Protein 5OI0 (pdb70)

Radius of gyration: 29.94 Å; Cα contacts (8 Å, |Δi|>4): 1850; chains: 2; bounding box: 64×64×93 Å

Organism: Mycolicibacterium hassiacum (strain DSM 44199 / CIP 105218 / JCM 12690 / 3849) (NCBI:txid1122247)

InterPro domains:
  IPR004888 Glycoside hydrolase family 63 [PTHR10412] (35-440)
  IPR008928 Six-hairpin glycosidase superfamily [SSF48208] (35-445)
  IPR012341 Six-hairpin glycosidase-like superfamily [G3DSA:1.50.10.10] (10-445)
  IPR054491 Mannosylglycerate hydrolase MGH1-like, glycoside hydrolase domain [PF22422] (36-437)

Foldseek 3Di:
DVDLFDDLVRLLVLLVVLQVVQDPDQEGFQFVALGNFHFDVSLLLLLLLCLLPALLSSLSSVVVQLLFAWQQLARAGTWGDPPDDLAPPDQVLLCLQPQAPGTHDPTGGHLFHAFDLNLVSLVSNCVSQVVPDDVSNVSSLVSCVVCVVSSLSNLVCQQCLQVVVLLLFGKGLACVRHVQHPAPLCVVLLVQQDADPQPDDDGRNCVVVVPQLAEDDPSSVSSRSRQSVQCRVVSSDSVCSVVGGSFIKTQLLSSLSSLLSLQSSLVVCVVSVNDPVSSVVSNVSNVSNLVSQQVQADPQQRFGWMAGPVVRDTRDFAFPSRCSCLLSPDHDPNNNVSNVCVCQDCQAQNVPQFPFSAGWGGGPVGPQARQNYRSRTWGALLVLLSSLVSCVVVVVPVVSVRSLVRLCVLCRSSQLARTARGRPSHGHDHTSRSSSSSSSSSSPD/DVDLFFDLVVLLVLLVVLQVVQDPDQEGFQFVQLGNFHFDVSLLLSLLLCLLPALLSSLSSVVVQLLFAWQQLARAGTWGDPPDDLAPPDQVLLVLVPQAPRTHDPIGGHLFHAFDLNLVSLVSNCVSQVVVDDVSNVSSLVSCVVCVVSSLSNLVCQQCLQVVVLLLFGKGLACVRHVQHPAPQCVVLLVQQDADPQPDDDGSNCVVVVPQLAEDDPVSVRSRSRQSVQCSVVSSDSVCSVVGRSFIKTQLLSSLSSLLSLQSSLVVCVVSVNDPVSSVVSPVSNVSNLVSQQVQADLQQQFGWMAGPVVRDTRDFAFPSRCSNLLSPDHDPNNVVSNVCVCQDCQAQNVPQFPFSAGWGGGPVGPQARQNYRSRTWGALLVLLSSLVSNVVVVVPVVSVRSLVRLCVLCRSSQLARTARGRPSHGHDGTSRSSSSSSSSSSPD

Secondary structure (DSSP, 8-state):
----PPPHHHHHHHHHHHHHHTB-SSSB-SSSSSS-SEEHHHHHHHHHHHTTT-HHHHHHHHHHHHTT--TTSPPPSEEPPTT--S-SS-HHHH-HHHH-TTSPSS--B-SS-----HHHHHHHHHHHHHHH-HHHHHHHHHHHHHHHHHHHHHHHHHHHHS-TT--SSEEESSGGGGT-TT-GGGHHHHHT----SPPP---SHHHHS--GGGS--HHHHHHHHHHHHHHHHTTT-TTTHHHH-S--EEEHHHHHHHHHHHHHHHHHHHHTT--HHHHHHHHHHHHHHHHHHHHT--TTT----EEETTTTEEE---BGGGGHHHHH--S-HHHHHHHHHHHHSTTTTT-TT-SSS--BSB-TTSTT--TTSTTSS-B-HHHHHHHHHHHHHHT-HHHHHHHHHHHHHHHTTS---SEE-TTT--EES-SS-HHHHHHHHHHH-/----PPPHHHHHHHHHHHHHHTB-SSSB-SSSSSS-SEEHHHHHHHHHHHTTT-HHHHHHHHHHHHHT--TTS---SEEPPTT--S-SS-HHHH-HHHH-TTS-SSS-B-SS----THHHHHHHHHHHHHHH-HHHHHHHHHHHHHHHHHHHHHHHHHHHHS-TT--SSEEESSGGGGS-TT-GGGHHHHTT----SPPP---SHHHHS--GGGS--HHHHHHHHHHHHHHHHTTT-TTTHHHH-S--EEEHHHHHHHHHHHHHHHHHHHHTT--HHHHHHHHHHHHHHHHHHHHTB-TTT--B-EEETTTTEEE---BGGGGHHHHH----HHHHHHHHHHHHSTTTTT-TT-SSS--BSB-TTSTT--TTSTTSS-B-HHHHHHHHHHHHHTT-HHHHHHHHHHHHHHHTTS---SEE-TTT--EES-SS-HHHHHHHHHHH-

GO terms:
  GO:0102547 glucosylglycerate hydrolase activity (F, EXP)

Solvent-accessible surface area: 33219 Å² total

Structure (mmCIF, N/CA/C/O backbone):
data_5OI0
#
_entry.id   5OI0
#
_cell.length_a   85.981
_cell.length_b   158.802
_cell.length_c   87.827
_cell.angle_alpha   90.00
_cell.angle_beta   90.00
_cell.angle_gamma   90.00
#
_symmetry.space_group_name_H-M   'P 21 21 2'
#
loop_
_entity.id
_entity.type
_entity.pdbx_description
1 polymer 'Uncharacterized protein'
2 non-polymer GLYCEROL
3 non-polymer SERINE
4 water water
#
loop_
_atom_site.group_PDB
_atom_site.id
_atom_site.type_symbol
_atom_site.label_atom_id
_atom_site.label_alt_id
_atom_site.label_comp_id
_atom_site.label_asym_id
_atom_site.label_entity_id
_atom_site.label_seq_id
_atom_site.pdbx_PDB_ins_code
_atom_site.Cartn_x
_atom_site.Cartn_y
_atom_site.Cartn_z
_atom_site.occupancy
_atom_site.B_iso_or_equiv
_atom_site.auth_seq_id
_atom_site.auth_comp_id
_atom_site.auth_asym_id
_atom_site.auth_atom_id
_atom_site.pdbx_PDB_model_num
ATOM 1 N N . PRO A 1 4 ? 23.442 -4.607 51.915 1.00 87.56 2 PRO A N 1
ATOM 2 C CA . PRO A 1 4 ? 22.274 -3.729 51.910 1.00 91.23 2 PRO A CA 1
ATOM 3 C C . PRO A 1 4 ? 22.091 -2.904 53.189 1.00 91.50 2 PRO A C 1
ATOM 4 O O . PRO A 1 4 ? 21.655 -1.754 53.087 1.00 95.21 2 PRO A O 1
ATOM 8 N N . HIS A 1 5 ? 22.409 -3.470 54.362 1.00 84.42 3 HIS A N 1
ATOM 9 C CA . HIS A 1 5 ? 22.234 -2.724 55.610 1.00 73.64 3 HIS A CA 1
ATOM 10 C C . HIS A 1 5 ? 23.140 -1.496 55.652 1.00 73.38 3 HIS A C 1
ATOM 11 O O . HIS A 1 5 ? 22.745 -0.440 56.161 1.00 71.60 3 HIS A O 1
ATOM 18 N N . ASP A 1 6 ? 24.359 -1.615 55.135 1.00 69.81 4 ASP A N 1
ATOM 19 C CA . ASP A 1 6 ? 25.175 -0.435 54.882 1.00 73.59 4 ASP A CA 1
ATOM 20 C C . ASP A 1 6 ? 25.917 -0.626 53.565 1.00 66.53 4 ASP A C 1
ATOM 21 O O . ASP A 1 6 ? 26.808 -1.481 53.468 1.00 63.69 4 ASP A O 1
ATOM 26 N N . PRO A 1 7 ? 25.578 0.144 52.530 1.00 62.96 5 PRO A N 1
ATOM 27 C CA . PRO A 1 7 ? 26.231 -0.014 51.229 1.00 61.24 5 PRO A CA 1
ATOM 28 C C . PRO A 1 7 ? 27.625 0.591 51.144 1.00 52.98 5 PRO A C 1
ATOM 29 O O . PRO A 1 7 ? 28.164 0.694 50.038 1.00 52.96 5 PRO A O 1
ATOM 33 N N . SER A 1 8 ? 28.236 0.989 52.259 1.00 41.17 6 SER A N 1
ATOM 34 C CA . SER A 1 8 ? 29.529 1.653 52.186 1.00 37.72 6 SER A CA 1
ATOM 35 C C . SER A 1 8 ? 30.669 0.639 52.049 1.00 30.67 6 SER A C 1
ATOM 36 O O . SER A 1 8 ? 30.557 -0.518 52.446 1.00 39.78 6 SER A O 1
ATOM 39 N N . PHE A 1 9 ? 31.761 1.088 51.475 1.00 25.54 7 PHE A N 1
ATOM 40 C CA . PHE A 1 9 ? 32.948 0.268 51.291 1.00 27.20 7 PHE A CA 1
ATOM 41 C C . PHE A 1 9 ? 33.946 0.533 52.412 1.00 28.61 7 PHE A C 1
ATOM 42 O O . PHE A 1 9 ? 33.996 1.637 52.959 1.00 30.15 7 PHE A O 1
ATOM 50 N N . THR A 1 10 ? 34.750 -0.488 52.734 1.00 27.30 8 THR A N 1
ATOM 51 C CA . THR A 1 10 ? 35.875 -0.322 53.660 1.00 27.81 8 THR A CA 1
ATOM 52 C C . THR A 1 10 ? 36.963 0.540 53.019 1.00 25.02 8 THR A C 1
ATOM 53 O O . THR A 1 10 ? 36.973 0.748 51.805 1.00 23.26 8 THR A O 1
ATOM 57 N N . PRO A 1 11 ? 37.913 1.053 53.811 1.00 24.39 9 PRO A N 1
ATOM 58 C CA . PRO A 1 11 ? 38.974 1.875 53.204 1.00 22.57 9 PRO A CA 1
ATOM 59 C C . PRO A 1 11 ? 39.761 1.144 52.128 1.00 18.77 9 PRO A C 1
ATOM 60 O O . PRO A 1 11 ? 40.120 1.761 51.112 1.00 21.97 9 PRO A O 1
ATOM 64 N N . THR A 1 12 ? 40.060 -0.153 52.337 1.00 21.89 10 THR A N 1
ATOM 65 C CA . THR A 1 12 ? 40.835 -0.863 51.317 1.00 19.99 10 THR A CA 1
ATOM 66 C C . THR A 1 12 ? 39.999 -1.111 50.071 1.00 23.78 10 THR A C 1
ATOM 67 O O . THR A 1 12 ? 40.502 -0.969 48.951 1.00 21.47 10 THR A O 1
ATOM 71 N N . GLN A 1 13 ? 38.721 -1.448 50.250 1.00 22.92 11 GLN A N 1
ATOM 72 C CA . GLN A 1 13 ? 37.819 -1.600 49.103 1.00 21.83 11 GLN A CA 1
ATOM 73 C C . GLN A 1 13 ? 37.706 -0.299 48.339 1.00 21.26 11 GLN A C 1
ATOM 74 O O . GLN A 1 13 ? 37.741 -0.287 47.105 1.00 21.05 11 GLN A O 1
ATOM 80 N N . LEU A 1 14 ? 37.582 0.816 49.063 1.00 19.11 12 LEU A N 1
ATOM 81 C CA . LEU A 1 14 ? 37.415 2.098 48.390 1.00 17.14 12 LEU A CA 1
ATOM 82 C C . LEU A 1 14 ? 38.684 2.521 47.651 1.00 18.19 12 LEU A C 1
ATOM 83 O O . LEU A 1 14 ? 38.619 3.046 46.530 1.00 18.46 12 LEU A O 1
ATOM 88 N N . ALA A 1 15 ? 39.854 2.344 48.276 1.00 18.40 13 ALA A N 1
ATOM 89 C CA . ALA A 1 15 ? 41.114 2.644 47.598 1.00 18.15 13 ALA A CA 1
ATOM 90 C C . ALA A 1 15 ? 41.258 1.809 46.336 1.00 17.65 13 ALA A C 1
ATOM 91 O O . ALA A 1 15 ? 41.672 2.304 45.278 1.00 18.39 13 ALA A O 1
ATOM 93 N N . ALA A 1 16 ? 40.967 0.517 46.453 1.00 17.34 14 ALA A N 1
ATOM 94 C CA . ALA A 1 16 ? 41.026 -0.367 45.295 1.00 17.26 14 ALA A CA 1
ATOM 95 C C . ALA A 1 16 ? 40.082 0.103 44.194 1.00 21.75 14 ALA A C 1
ATOM 96 O O . ALA A 1 16 ? 40.459 0.162 43.016 1.00 20.20 14 ALA A O 1
ATOM 98 N N A ARG A 1 17 ? 38.842 0.436 44.550 0.61 17.92 15 ARG A N 1
ATOM 99 N N B ARG A 1 17 ? 38.845 0.449 44.555 0.39 18.74 15 ARG A N 1
ATOM 100 C CA A ARG A 1 17 ? 37.904 0.867 43.514 0.61 20.70 15 ARG A CA 1
ATOM 101 C CA B ARG A 1 17 ? 37.891 0.859 43.527 0.39 20.46 15 ARG A CA 1
ATOM 102 C C A ARG A 1 17 ? 38.322 2.194 42.901 0.61 20.96 15 ARG A C 1
ATOM 103 C C B ARG A 1 17 ? 38.247 2.215 42.930 0.39 20.94 15 ARG A C 1
ATOM 104 O O A ARG A 1 17 ? 38.118 2.416 41.701 0.61 19.16 15 ARG A O 1
ATOM 105 O O B ARG A 1 17 ? 37.933 2.467 41.760 0.39 18.74 15 ARG A O 1
ATOM 120 N N . ALA A 1 18 ? 38.898 3.098 43.701 1.00 17.54 16 ALA A N 1
ATOM 121 C CA . ALA A 1 18 ? 39.333 4.380 43.152 1.00 18.45 16 ALA A CA 1
ATOM 122 C C . ALA A 1 18 ? 40.444 4.183 42.138 1.00 20.20 16 ALA A C 1
ATOM 123 O O . ALA A 1 18 ? 40.449 4.821 41.078 1.00 19.30 16 ALA A O 1
ATOM 125 N N . ALA A 1 19 ? 41.411 3.311 42.449 1.00 19.36 17 ALA A N 1
ATOM 126 C CA . ALA A 1 19 ? 42.497 3.053 41.519 1.00 17.44 17 ALA A CA 1
ATOM 127 C C . ALA A 1 19 ? 41.983 2.354 40.275 1.00 18.35 17 ALA A C 1
ATOM 128 O O . ALA A 1 19 ? 42.488 2.598 39.166 1.00 20.67 17 ALA A O 1
ATOM 130 N N . TYR A 1 20 ? 41.044 1.414 40.454 1.00 18.27 18 TYR A N 1
ATOM 131 C CA . TYR A 1 20 ? 40.442 0.708 39.318 1.00 17.30 18 TYR A CA 1
ATOM 132 C C . TYR A 1 20 ? 39.797 1.704 38.344 1.00 20.57 18 TYR A C 1
ATOM 133 O O . TYR A 1 20 ? 39.918 1.570 37.108 1.00 20.89 18 TYR A O 1
ATOM 142 N N A LEU A 1 21 ? 39.079 2.688 38.895 0.67 19.14 19 LEU A N 1
ATOM 143 N N B LEU A 1 21 ? 39.106 2.707 38.896 0.33 19.78 19 LEU A N 1
ATOM 144 C CA A LEU A 1 21 ? 38.478 3.763 38.103 0.67 20.82 19 LEU A CA 1
ATOM 145 C CA B LEU A 1 21 ? 38.476 3.751 38.091 0.33 21.02 19 LEU A CA 1
ATOM 146 C C A LEU A 1 21 ? 39.532 4.548 37.341 0.67 21.30 19 LEU A C 1
ATOM 147 C C B LEU A 1 21 ? 39.516 4.575 37.345 0.33 20.97 19 LEU A C 1
ATOM 148 O O A LEU A 1 21 ? 39.386 4.793 36.134 0.67 21.28 19 LEU A O 1
ATOM 149 O O B LEU A 1 21 ? 39.365 4.841 36.145 0.33 20.67 19 LEU A O 1
ATOM 158 N N . LEU A 1 22 ? 40.561 5.024 38.049 1.00 18.53 20 LEU A N 1
ATOM 159 C CA . LEU A 1 22 ? 41.546 5.895 37.401 1.00 22.05 20 LEU A CA 1
ATOM 160 C C . LEU A 1 22 ? 42.218 5.173 36.248 1.00 23.71 20 LEU A C 1
ATOM 161 O O . LEU A 1 22 ? 42.374 5.743 35.156 1.00 21.33 20 LEU A O 1
ATOM 166 N N . ARG A 1 23 ? 42.573 3.894 36.442 1.00 21.71 21 ARG A N 1
ATOM 167 C CA . ARG A 1 23 ? 43.141 3.140 35.322 1.00 19.86 21 ARG A CA 1
ATOM 168 C C . ARG A 1 23 ? 42.110 2.937 34.214 1.00 23.71 21 ARG A C 1
ATOM 169 O O . ARG A 1 23 ? 42.464 2.895 33.022 1.00 23.13 21 ARG A O 1
ATOM 177 N N . GLY A 1 24 ? 40.827 2.796 34.565 1.00 21.91 22 GLY A N 1
ATOM 178 C CA . GLY A 1 24 ? 39.822 2.602 33.531 1.00 20.64 22 GLY A CA 1
ATOM 179 C C . GLY A 1 24 ? 39.604 3.848 32.687 1.00 23.07 22 GLY A C 1
ATOM 180 O O . GLY A 1 24 ? 39.147 3.748 31.547 1.00 25.07 22 GLY A O 1
ATOM 181 N N . ASN A 1 25 ? 39.886 5.033 33.248 1.00 21.68 23 ASN A N 1
ATOM 182 C CA . ASN A 1 25 ? 39.737 6.279 32.488 1.00 18.13 23 ASN A CA 1
ATOM 183 C C . ASN A 1 25 ? 41.000 6.662 31.728 1.00 23.75 23 ASN A C 1
ATOM 184 O O . ASN A 1 25 ? 41.009 7.700 31.049 1.00 21.97 23 ASN A O 1
ATOM 189 N N . ASP A 1 26 ? 42.032 5.814 31.778 1.00 22.20 24 ASP A N 1
ATOM 190 C CA . ASP A 1 26 ? 43.314 6.059 31.126 1.00 22.83 24 ASP A CA 1
ATOM 191 C C . ASP A 1 26 ? 43.218 5.641 29.665 1.00 22.99 24 ASP A C 1
ATOM 192 O O . ASP A 1 26 ? 42.993 4.460 29.360 1.00 25.77 24 ASP A O 1
ATOM 197 N N . LEU A 1 27 ? 43.390 6.609 28.750 1.00 22.43 25 LEU A N 1
ATOM 198 C CA . LEU A 1 27 ? 43.421 6.312 27.321 1.00 25.41 25 LEU A CA 1
ATOM 199 C C . LEU A 1 27 ? 44.782 5.846 26.839 1.00 28.32 25 LEU A C 1
ATOM 200 O O . LEU A 1 27 ? 44.899 5.386 25.690 1.00 29.18 25 LEU A O 1
ATOM 205 N N . GLY A 1 28 ? 45.816 5.967 27.665 1.00 26.24 26 GLY A N 1
ATOM 206 C CA . GLY A 1 28 ? 47.151 5.574 27.239 1.00 28.26 26 GLY A CA 1
ATOM 207 C C . GLY A 1 28 ? 48.147 6.545 27.847 1.00 29.90 26 GLY A C 1
ATOM 208 O O . GLY A 1 28 ? 48.968 6.178 28.692 1.00 27.62 26 GLY A O 1
ATOM 209 N N . THR A 1 29 ? 48.083 7.800 27.412 1.00 25.55 27 THR A N 1
ATOM 210 C CA . THR A 1 29 ? 48.936 8.854 27.962 1.00 26.15 27 THR A CA 1
ATOM 211 C C . THR A 1 29 ? 48.154 10.015 28.547 1.00 25.70 27 THR A C 1
ATOM 212 O O . THR A 1 29 ? 48.769 10.970 29.041 1.00 25.40 27 THR A O 1
ATOM 216 N N . MET A 1 30 ? 46.822 9.973 28.514 1.00 23.23 28 MET A N 1
ATOM 217 C CA . MET A 1 30 ? 46.002 10.965 29.186 1.00 20.72 28 MET A CA 1
ATOM 218 C C . MET A 1 30 ? 44.812 10.250 29.797 1.00 20.22 28 MET A C 1
ATOM 219 O O . MET A 1 30 ? 44.370 9.208 29.299 1.00 25.41 28 MET A O 1
ATOM 224 N N . THR A 1 31 ? 44.327 10.792 30.905 1.00 19.75 29 THR A N 1
ATOM 225 C CA . THR A 1 31 ? 43.186 10.239 31.622 1.00 18.57 29 THR A CA 1
ATOM 226 C C . THR A 1 31 ? 41.997 11.157 31.388 1.00 21.35 29 THR A C 1
ATOM 227 O O . THR A 1 31 ? 42.125 12.380 31.568 1.00 23.21 29 THR A O 1
ATOM 231 N N . THR A 1 32 ? 40.858 10.585 30.979 1.00 21.76 30 THR A N 1
ATOM 232 C CA . THR A 1 32 ? 39.686 11.430 30.792 1.00 20.09 30 THR A CA 1
ATOM 233 C C . THR A 1 32 ? 39.188 11.902 32.151 1.00 20.60 30 THR A C 1
ATOM 234 O O . THR A 1 32 ? 39.382 11.231 33.173 1.00 22.10 30 THR A O 1
ATOM 238 N N . ALA A 1 33 ? 38.550 13.083 32.157 1.00 20.15 31 ALA A N 1
ATOM 239 C CA . ALA A 1 33 ? 38.026 13.608 33.422 1.00 17.94 31 ALA A CA 1
ATOM 240 C C . ALA A 1 33 ? 36.850 12.777 33.934 1.00 20.50 31 ALA A C 1
ATOM 241 O O . ALA A 1 33 ? 36.618 12.716 35.159 1.00 21.60 31 ALA A O 1
ATOM 243 N N . ALA A 1 34 ? 36.097 12.150 33.026 1.00 19.88 32 ALA A N 1
ATOM 244 C CA . ALA A 1 34 ? 35.043 11.199 33.373 1.00 20.06 32 ALA A CA 1
ATOM 245 C C . ALA A 1 34 ? 34.898 10.247 32.188 1.00 25.78 32 ALA A C 1
ATOM 246 O O . ALA A 1 34 ? 35.471 10.492 31.120 1.00 30.38 32 ALA A O 1
ATOM 248 N N . PRO A 1 35 ? 34.128 9.163 32.329 1.00 26.63 33 PRO A N 1
ATOM 249 C CA . PRO A 1 35 ? 34.071 8.210 31.192 1.00 25.48 33 PRO A CA 1
ATOM 250 C C . PRO A 1 35 ? 33.380 8.757 29.958 1.00 30.75 33 PRO A C 1
ATOM 251 O O . PRO A 1 35 ? 33.818 8.486 28.830 1.00 32.57 33 PRO A O 1
ATOM 255 N N . LEU A 1 36 ? 32.287 9.466 30.124 1.00 26.36 34 LEU A N 1
ATOM 256 C CA . LEU A 1 36 ? 31.497 9.882 28.972 1.00 27.40 34 LEU A CA 1
ATOM 257 C C . LEU A 1 36 ? 31.243 11.382 28.940 1.00 30.53 34 LEU A C 1
ATOM 258 O O . LEU A 1 36 ? 31.301 11.998 27.863 1.00 28.00 34 LEU A O 1
ATOM 263 N N . LEU A 1 37 ? 30.946 11.988 30.095 1.00 26.76 35 LEU A N 1
ATOM 264 C CA . LEU A 1 37 ? 30.577 13.406 30.113 1.00 25.95 35 LEU A CA 1
ATOM 265 C C . LEU A 1 37 ? 31.751 14.284 29.715 1.00 23.10 35 LEU A C 1
ATOM 266 O O . LEU A 1 37 ? 31.568 15.285 29.005 1.00 26.14 35 LEU A O 1
ATOM 271 N N . TYR A 1 38 ? 32.961 13.909 30.123 1.00 23.78 36 TYR A N 1
ATOM 272 C CA . TYR A 1 38 ? 34.170 14.701 29.907 1.00 26.05 36 TYR A CA 1
ATOM 273 C C . TYR A 1 38 ? 35.226 13.769 29.342 1.00 19.37 36 TYR A C 1
ATOM 274 O O . TYR A 1 38 ? 36.201 13.429 30.018 1.00 23.09 36 TYR A O 1
ATOM 283 N N . PRO A 1 39 ? 35.065 13.340 28.081 1.00 23.02 37 PRO A N 1
ATOM 284 C CA . PRO A 1 39 ? 35.892 12.240 27.569 1.00 26.97 37 PRO A CA 1
ATOM 285 C C . PRO A 1 39 ? 37.220 12.697 26.968 1.00 25.66 37 PRO A C 1
ATOM 286 O O . PRO A 1 39 ? 37.690 12.135 25.958 1.00 27.03 37 PRO A O 1
ATOM 290 N N . HIS A 1 40 ? 37.807 13.716 27.566 1.00 24.07 38 HIS A N 1
ATOM 291 C CA . HIS A 1 40 ? 39.072 14.313 27.145 1.00 23.44 38 HIS A CA 1
ATOM 292 C C . HIS A 1 40 ? 39.871 14.648 28.396 1.00 25.56 38 HIS A C 1
ATOM 293 O O . HIS A 1 40 ? 39.407 14.451 29.532 1.00 21.70 38 HIS A O 1
ATOM 300 N N . MET A 1 41 ? 41.063 15.215 28.196 1.00 22.69 39 MET A N 1
ATOM 301 C CA . MET A 1 41 ? 41.878 15.708 29.311 1.00 21.47 39 MET A CA 1
ATOM 302 C C . MET A 1 41 ? 41.497 17.146 29.621 1.00 19.87 39 MET A C 1
ATOM 303 O O . MET A 1 41 ? 41.571 18.007 28.741 1.00 23.16 39 MET A O 1
ATOM 308 N N . TRP A 1 42 ? 41.109 17.419 30.869 1.00 18.35 40 TRP A N 1
ATOM 309 C CA . TRP A 1 42 ? 40.947 18.798 31.339 1.00 18.20 40 TRP A CA 1
ATOM 310 C C . TRP A 1 42 ? 42.159 19.181 32.184 1.00 19.38 40 TRP A C 1
ATOM 311 O O . TRP A 1 42 ? 42.744 18.334 32.840 1.00 20.55 40 TRP A O 1
ATOM 322 N N . SER A 1 43 ? 42.512 20.468 32.191 1.00 17.88 41 SER A N 1
ATOM 323 C CA . SER A 1 43 ? 43.774 20.887 32.807 1.00 16.77 41 SER A CA 1
ATOM 324 C C . SER A 1 43 ? 43.782 20.737 34.336 1.00 19.11 41 SER A C 1
ATOM 325 O O . SER A 1 43 ? 44.703 20.125 34.900 1.00 22.02 41 SER A O 1
ATOM 328 N N A TRP A 1 44 ? 42.797 21.287 35.039 0.56 18.49 42 TRP A N 1
ATOM 329 N N B TRP A 1 44 ? 42.805 21.348 35.018 0.44 18.34 42 TRP A N 1
ATOM 330 C CA A TRP A 1 44 ? 42.982 21.113 36.477 0.56 18.49 42 TRP A CA 1
ATOM 331 C CA B TRP A 1 44 ? 42.697 21.195 36.473 0.44 20.00 42 TRP A CA 1
ATOM 332 C C A TRP A 1 44 ? 42.538 19.730 36.927 0.56 19.85 42 TRP A C 1
ATOM 333 C C B TRP A 1 44 ? 42.601 19.728 36.833 0.44 20.12 42 TRP A C 1
ATOM 334 O O A TRP A 1 44 ? 43.086 19.237 37.913 0.56 28.08 42 TRP A O 1
ATOM 335 O O B TRP A 1 44 ? 43.342 19.227 37.690 0.44 13.36 42 TRP A O 1
ATOM 356 N N . ASP A 1 45 ? 41.712 19.013 36.147 1.00 19.23 43 ASP A N 1
ATOM 357 C CA . ASP A 1 45 ? 41.510 17.593 36.448 1.00 21.29 43 ASP A CA 1
ATOM 358 C C . ASP A 1 45 ? 42.799 16.804 36.251 1.00 22.65 43 ASP A C 1
ATOM 359 O O . ASP A 1 45 ? 43.091 15.878 37.015 1.00 20.55 43 ASP A O 1
ATOM 364 N N . ALA A 1 46 ? 43.569 17.126 35.212 1.00 21.01 44 ALA A N 1
ATOM 365 C CA . ALA A 1 46 ? 44.790 16.367 34.973 1.00 22.18 44 ALA A CA 1
ATOM 366 C C . ALA A 1 46 ? 45.760 16.516 36.136 1.00 19.28 44 ALA A C 1
ATOM 367 O O . ALA A 1 46 ? 46.481 15.566 36.460 1.00 20.94 44 ALA A O 1
ATOM 369 N N . ALA A 1 47 ? 45.815 17.706 36.763 1.00 17.28 45 ALA A N 1
ATOM 370 C CA . ALA A 1 47 ? 46.658 17.870 37.945 1.00 18.84 45 ALA A CA 1
ATOM 371 C C . ALA A 1 47 ? 46.181 16.959 39.066 1.00 22.04 45 ALA A C 1
ATOM 372 O O . ALA A 1 47 ? 46.987 16.299 39.739 1.00 19.32 45 ALA A O 1
ATOM 374 N N A PHE A 1 48 ? 44.863 16.915 39.283 0.56 19.24 46 PHE A N 1
ATOM 375 N N B PHE A 1 48 ? 44.867 16.877 39.256 0.44 20.59 46 PHE A N 1
ATOM 376 C CA A PHE A 1 48 ? 44.358 16.045 40.348 0.56 22.44 46 PHE A CA 1
ATOM 377 C CA B PHE A 1 48 ? 44.357 16.004 40.311 0.44 21.56 46 PHE A CA 1
ATOM 378 C C A PHE A 1 48 ? 44.525 14.571 39.980 0.56 20.93 46 PHE A C 1
ATOM 379 C C B PHE A 1 48 ? 44.562 14.549 39.963 0.44 21.42 46 PHE A C 1
ATOM 380 O O A PHE A 1 48 ? 44.846 13.757 40.867 0.56 20.95 46 PHE A O 1
ATOM 381 O O B PHE A 1 48 ? 44.903 13.734 40.838 0.44 19.49 46 PHE A O 1
ATOM 396 N N . VAL A 1 49 ? 44.394 14.203 38.688 1.00 17.53 47 VAL A N 1
ATOM 397 C CA . VAL A 1 49 ? 44.686 12.831 38.267 1.00 19.83 47 VAL A CA 1
ATOM 398 C C . VAL A 1 49 ? 46.133 12.483 38.594 1.00 22.12 47 VAL A C 1
ATOM 399 O O . VAL A 1 49 ? 46.417 11.385 39.073 1.00 18.09 47 VAL A O 1
ATOM 403 N N . ALA A 1 50 ? 47.072 13.403 38.342 1.00 19.13 48 ALA A N 1
ATOM 404 C CA . ALA A 1 50 ? 48.474 13.108 38.675 1.00 17.48 48 ALA A CA 1
ATOM 405 C C . ALA A 1 50 ? 48.644 12.878 40.172 1.00 19.56 48 ALA A C 1
ATOM 406 O O . ALA A 1 50 ? 49.418 12.011 40.589 1.00 19.12 48 ALA A O 1
ATOM 408 N N . ILE A 1 51 ? 47.943 13.663 40.996 1.00 16.85 49 ILE A N 1
ATOM 409 C CA . ILE A 1 51 ? 47.978 13.429 42.440 1.00 14.41 49 ILE A CA 1
ATOM 410 C C . ILE A 1 51 ? 47.456 12.040 42.779 1.00 17.78 49 ILE A C 1
ATOM 411 O O . ILE A 1 51 ? 48.022 11.340 43.643 1.00 18.84 49 ILE A O 1
ATOM 416 N N . GLY A 1 52 ? 46.343 11.632 42.142 1.00 17.79 50 GLY A N 1
ATOM 417 C CA . GLY A 1 52 ? 45.780 10.312 42.405 1.00 17.86 50 GLY A CA 1
ATOM 418 C C . GLY A 1 52 ? 46.642 9.174 41.888 1.00 20.32 50 GLY A C 1
ATOM 419 O O . GLY A 1 52 ? 46.646 8.076 42.463 1.00 19.02 50 GLY A O 1
ATOM 420 N N . LEU A 1 53 ? 47.391 9.411 40.809 1.00 16.44 51 LEU A N 1
ATOM 421 C CA . LEU A 1 53 ? 48.274 8.369 40.296 1.00 16.78 51 LEU A CA 1
ATOM 422 C C . LEU A 1 53 ? 49.571 8.246 41.086 1.00 21.85 51 LEU A C 1
ATOM 423 O O . LEU A 1 53 ? 50.204 7.190 41.040 1.00 21.40 51 LEU A O 1
ATOM 428 N N . ALA A 1 54 ? 49.999 9.312 41.768 1.00 18.88 52 ALA A N 1
ATOM 429 C CA . ALA A 1 54 ? 51.295 9.295 42.442 1.00 16.84 52 ALA A CA 1
ATOM 430 C C . ALA A 1 54 ? 51.456 8.129 43.433 1.00 17.52 52 ALA A C 1
ATOM 431 O O . ALA A 1 54 ? 52.542 7.532 43.453 1.00 20.53 52 ALA A O 1
ATOM 433 N N . PRO A 1 55 ? 50.450 7.735 44.226 1.00 20.69 53 PRO A N 1
ATOM 434 C CA . PRO A 1 55 ? 50.624 6.548 45.079 1.00 20.52 53 PRO A CA 1
ATOM 435 C C . PRO A 1 55 ? 50.661 5.253 44.303 1.00 22.50 53 PRO A C 1
ATOM 436 O O . PRO A 1 55 ? 51.025 4.218 44.881 1.00 24.14 53 PRO A O 1
ATOM 440 N N . LEU A 1 56 ? 50.271 5.270 43.030 1.00 18.95 54 LEU A N 1
ATOM 441 C CA . LEU A 1 56 ? 50.158 4.042 42.225 1.00 20.20 54 LEU A CA 1
ATOM 442 C C . LEU A 1 56 ? 51.348 3.857 41.298 1.00 22.83 54 LEU A C 1
ATOM 443 O O . LEU A 1 56 ? 51.823 2.734 41.111 1.00 22.27 54 LEU A O 1
ATOM 448 N N . SER A 1 57 ? 51.810 4.946 40.682 1.00 21.09 55 SER A N 1
ATOM 449 C CA . SER A 1 57 ? 52.910 4.887 39.724 1.00 22.73 55 SER A CA 1
ATOM 450 C C . SER A 1 57 ? 53.429 6.304 39.529 1.00 21.21 55 SER A C 1
ATOM 451 O O . SER A 1 57 ? 52.769 7.084 38.842 1.00 22.13 55 SER A O 1
ATOM 454 N N . VAL A 1 58 ? 54.613 6.609 40.077 1.00 21.52 56 VAL A N 1
ATOM 455 C CA . VAL A 1 58 ? 55.214 7.933 39.864 1.00 19.58 56 VAL A CA 1
ATOM 456 C C . VAL A 1 58 ? 55.489 8.140 38.381 1.00 20.89 56 VAL A C 1
ATOM 457 O O . VAL A 1 58 ? 55.237 9.223 37.831 1.00 22.58 56 VAL A O 1
ATOM 461 N N . GLU A 1 59 ? 55.888 7.066 37.689 1.00 22.84 57 GLU A N 1
ATOM 462 C CA . GLU A 1 59 ? 56.116 7.168 36.247 1.00 25.68 57 GLU A CA 1
ATOM 463 C C . GLU A 1 59 ? 54.860 7.620 35.520 1.00 21.95 57 GLU A C 1
ATOM 464 O O . GLU A 1 59 ? 54.921 8.527 34.672 1.00 22.80 57 GLU A O 1
ATOM 470 N N . ARG A 1 60 ? 53.719 6.981 35.799 1.00 20.51 58 ARG A N 1
ATOM 471 C CA . ARG A 1 60 ? 52.501 7.322 35.059 1.00 21.45 58 ARG A CA 1
ATOM 472 C C . ARG A 1 60 ? 51.948 8.676 35.480 1.00 21.80 58 ARG A C 1
ATOM 473 O O . ARG A 1 60 ? 51.370 9.392 34.657 1.00 21.00 58 ARG A O 1
ATOM 481 N N . ALA A 1 61 ? 52.150 9.068 36.743 1.00 20.02 59 A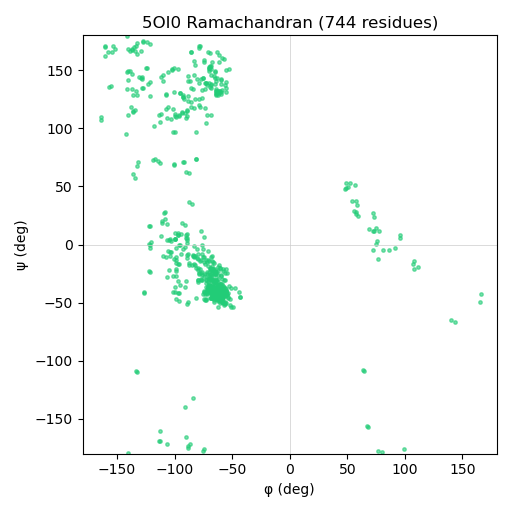LA A N 1
ATOM 482 C CA . ALA A 1 61 ? 51.736 10.398 37.166 1.00 19.19 59 ALA A CA 1
ATOM 483 C C . ALA A 1 61 ? 52.494 11.456 36.381 1.00 21.46 59 ALA A C 1
ATOM 484 O O . ALA A 1 61 ? 51.915 12.462 35.959 1.00 19.32 59 ALA A O 1
ATOM 486 N N . VAL A 1 62 ? 53.795 11.240 36.204 1.00 18.52 60 VAL A N 1
ATOM 487 C CA . VAL A 1 62 ? 54.639 12.155 35.434 1.00 19.58 60 VAL A CA 1
ATOM 488 C C . VAL A 1 62 ? 54.179 12.190 33.981 1.00 21.63 60 VAL A C 1
ATOM 489 O O . VAL A 1 62 ? 54.141 13.260 33.348 1.00 23.02 60 VAL A O 1
ATOM 493 N N . VAL A 1 63 ? 53.816 11.025 33.427 1.00 21.41 61 VAL A N 1
ATOM 494 C CA . VAL A 1 63 ? 53.325 11.008 32.042 1.00 23.13 61 VAL A CA 1
ATOM 495 C C . VAL A 1 63 ? 52.100 11.906 31.894 1.00 21.51 61 VAL A C 1
ATOM 496 O O . VAL A 1 63 ? 51.951 12.617 30.891 1.00 23.06 61 VAL A O 1
ATOM 500 N N . GLU A 1 64 ? 51.195 11.890 32.880 1.00 19.77 62 GLU A N 1
ATOM 501 C CA . GLU A 1 64 ? 49.984 12.703 32.777 1.00 17.91 62 GLU A CA 1
ATOM 502 C C . GLU A 1 64 ? 50.338 14.179 32.628 1.00 20.28 62 GLU A C 1
ATOM 503 O O . GLU A 1 64 ? 49.805 14.864 31.748 1.00 20.66 62 GLU A O 1
ATOM 509 N N . LEU A 1 65 ? 51.245 14.680 33.474 1.00 20.65 63 LEU A N 1
ATOM 510 C CA . LEU A 1 65 ? 51.618 16.084 33.377 1.00 20.45 63 LEU A CA 1
ATOM 511 C C . LEU A 1 65 ? 52.420 16.357 32.116 1.00 20.96 63 LEU A C 1
ATOM 512 O O . LEU A 1 65 ? 52.296 17.445 31.537 1.00 20.95 63 LEU A O 1
ATOM 517 N N . ASP A 1 66 ? 53.257 15.403 31.674 1.00 20.58 64 ASP A N 1
ATOM 518 C CA . ASP A 1 66 ? 53.968 15.596 30.407 1.00 20.16 64 ASP A CA 1
ATOM 519 C C . ASP A 1 66 ? 52.990 15.757 29.263 1.00 19.85 64 ASP A C 1
ATOM 520 O O . ASP A 1 66 ? 53.220 16.562 28.343 1.00 22.04 64 ASP A O 1
ATOM 525 N N . THR A 1 67 ? 51.922 14.953 29.265 1.00 20.43 65 THR A N 1
ATOM 526 C CA . THR A 1 67 ? 50.961 15.048 28.164 1.00 21.99 65 THR A CA 1
ATOM 527 C C . THR A 1 67 ? 50.278 16.410 28.164 1.00 23.64 65 THR A C 1
ATOM 528 O O . THR A 1 67 ? 50.128 17.045 27.101 1.00 22.74 65 THR A O 1
ATOM 532 N N . LEU A 1 68 ? 49.867 16.869 29.346 1.00 22.15 66 LEU A N 1
ATOM 533 C CA . LEU A 1 68 ? 49.263 18.198 29.455 1.00 21.19 66 LEU A CA 1
ATOM 534 C C . LEU A 1 68 ? 50.244 19.266 28.992 1.00 24.46 66 LEU A C 1
ATOM 535 O O . LEU A 1 68 ? 49.896 20.139 28.183 1.00 23.88 66 LEU A O 1
ATOM 540 N N . LEU A 1 69 ? 51.496 19.201 29.472 1.00 20.60 67 LEU A N 1
ATOM 541 C CA . LEU A 1 69 ? 52.452 20.252 29.120 1.00 21.14 67 LEU A CA 1
ATOM 542 C C . LEU A 1 69 ? 52.869 20.194 27.655 1.00 22.16 67 LEU A C 1
ATOM 543 O O . LEU A 1 69 ? 53.253 21.220 27.098 1.00 24.08 67 LEU A O 1
ATOM 548 N N . SER A 1 70 ? 52.759 19.029 27.009 1.00 22.84 68 SER A N 1
ATOM 549 C CA . SER A 1 70 ? 53.001 18.976 25.567 1.00 24.25 68 SER A CA 1
ATOM 550 C C . SER A 1 70 ? 51.950 19.755 24.787 1.00 27.69 68 SER A C 1
ATOM 551 O O . SER A 1 70 ? 52.162 20.053 23.602 1.00 28.54 68 SER A O 1
ATOM 554 N N . ALA A 1 71 ? 50.827 20.088 25.421 1.00 26.79 69 ALA A N 1
ATOM 555 C CA . ALA A 1 71 ? 49.777 20.857 24.760 1.00 25.55 69 ALA A CA 1
ATOM 556 C C . ALA A 1 71 ? 49.840 22.321 25.126 1.00 27.75 69 ALA A C 1
ATOM 557 O O . ALA A 1 71 ? 48.959 23.087 24.728 1.00 25.09 69 ALA A O 1
ATOM 559 N N . GLN A 1 72 ? 50.855 22.725 25.879 1.00 21.30 70 GLN A N 1
ATOM 560 C CA . GLN A 1 72 ? 50.960 24.123 26.285 1.00 23.24 70 GLN A CA 1
ATOM 561 C C . GLN A 1 72 ? 51.149 25.029 25.073 1.00 25.88 70 GLN A C 1
ATOM 562 O O . GLN A 1 72 ? 51.853 24.697 24.106 1.00 27.20 70 GLN A O 1
ATOM 568 N N . TRP A 1 73 ? 50.496 26.184 25.120 1.00 22.53 71 TRP A N 1
ATOM 569 C CA . TRP A 1 73 ? 50.564 27.128 24.010 1.00 24.52 71 TRP A CA 1
ATOM 570 C C . TRP A 1 73 ? 51.937 27.803 23.950 1.00 28.56 71 TRP A C 1
ATOM 571 O O . TRP A 1 73 ? 52.700 27.814 24.923 1.00 27.73 71 TRP A O 1
ATOM 582 N N A ARG A 1 74 ? 52.249 28.361 22.773 0.51 26.76 72 ARG A N 1
ATOM 583 N N B ARG A 1 74 ? 52.235 28.384 22.790 0.49 26.56 72 ARG A N 1
ATOM 584 C CA A ARG A 1 74 ? 53.554 28.981 22.548 0.51 29.73 72 ARG A CA 1
ATOM 585 C CA B ARG A 1 74 ? 53.554 28.948 22.537 0.49 29.69 72 ARG A CA 1
ATOM 586 C C A ARG A 1 74 ? 53.843 30.068 23.573 0.51 29.97 72 ARG A C 1
ATOM 587 C C B ARG A 1 74 ? 53.821 30.218 23.348 0.49 31.41 72 ARG A C 1
ATOM 588 O O A ARG A 1 74 ? 54.999 30.266 23.965 0.51 29.56 72 ARG A O 1
ATOM 589 O O B ARG A 1 74 ? 54.965 30.685 23.379 0.49 32.26 72 ARG A O 1
ATOM 604 N N . ASN A 1 75 ? 52.809 30.760 24.028 1.00 29.29 73 ASN A N 1
ATOM 605 C CA . ASN A 1 75 ? 52.969 31.869 24.957 1.00 29.14 73 ASN A CA 1
ATOM 606 C C . ASN A 1 75 ? 52.979 31.428 26.416 1.00 28.08 73 ASN A C 1
ATOM 607 O O . ASN A 1 75 ? 53.124 32.285 27.288 1.00 31.21 73 ASN A O 1
ATOM 612 N N . GLY A 1 76 ? 52.850 30.132 26.707 1.00 23.87 74 GLY A N 1
ATOM 613 C CA . GLY A 1 76 ? 52.864 29.625 28.066 1.00 22.63 74 GLY A CA 1
ATOM 614 C C . GLY A 1 76 ? 51.513 29.179 28.582 1.00 25.56 74 GLY A C 1
ATOM 615 O O . GLY A 1 76 ? 51.454 28.469 29.600 1.00 24.62 74 GLY A O 1
ATOM 616 N N . MET A 1 77 ? 50.420 29.577 27.933 1.00 23.13 75 MET A N 1
ATOM 617 C CA . MET A 1 77 ? 49.104 29.208 28.440 1.00 22.23 75 MET A CA 1
ATOM 618 C C . MET A 1 77 ? 48.917 27.699 28.424 1.00 24.66 75 MET A C 1
ATOM 619 O O . MET A 1 77 ? 49.158 27.055 27.409 1.00 22.65 75 MET A O 1
ATOM 624 N N . ILE A 1 78 ? 48.471 27.112 29.535 1.00 20.80 76 ILE A N 1
ATOM 625 C CA . ILE A 1 78 ? 47.971 25.741 29.529 1.00 20.87 76 ILE A CA 1
ATOM 626 C C . ILE A 1 78 ? 46.474 25.790 29.225 1.00 20.93 76 ILE A C 1
ATOM 627 O O . ILE A 1 78 ? 45.723 26.401 29.994 1.00 22.20 76 ILE A O 1
ATOM 632 N N . PRO A 1 79 ? 46.020 25.236 28.111 1.00 19.74 77 PRO A N 1
ATOM 633 C CA . PRO A 1 79 ? 44.598 25.303 27.776 1.00 23.34 77 PRO A CA 1
ATOM 634 C C . PRO A 1 79 ? 43.789 24.348 28.632 1.00 22.94 77 PRO A C 1
ATOM 635 O O . PRO A 1 79 ? 44.309 23.370 29.191 1.00 21.57 77 PRO A O 1
ATOM 639 N N . HIS A 1 80 ? 42.486 24.628 28.735 1.00 21.04 78 HIS A N 1
ATOM 640 C CA . HIS A 1 80 ? 41.757 23.856 29.750 1.00 21.05 78 HIS A CA 1
ATOM 641 C C . HIS A 1 80 ? 41.323 22.497 29.244 1.00 22.91 78 HIS A C 1
ATOM 642 O O . HIS A 1 80 ? 41.027 21.630 30.069 1.00 21.73 78 HIS A O 1
ATOM 649 N N . ILE A 1 81 ? 41.309 22.270 27.929 1.00 20.05 79 ILE A N 1
ATOM 650 C CA . ILE A 1 81 ? 41.035 20.949 27.374 1.00 21.63 79 ILE A CA 1
ATOM 651 C C . ILE A 1 81 ? 42.136 20.568 26.395 1.00 26.18 79 ILE A C 1
ATOM 652 O O . ILE A 1 81 ? 42.503 21.364 25.521 1.00 23.26 79 ILE A O 1
ATOM 657 N N . VAL A 1 82 ? 42.615 19.340 26.511 1.00 22.07 80 VAL A N 1
ATOM 658 C CA . VAL A 1 82 ? 43.429 18.693 25.496 1.00 25.19 80 VAL A CA 1
ATOM 659 C C . VAL A 1 82 ? 42.568 17.566 24.943 1.00 23.85 80 VAL A C 1
ATOM 660 O O . VAL A 1 82 ? 42.273 16.593 25.645 1.00 23.93 80 VAL A O 1
ATOM 664 N N . PHE A 1 83 ? 42.146 17.679 23.687 1.00 21.92 81 PHE A N 1
ATOM 665 C CA . PHE A 1 83 ? 41.210 16.707 23.143 1.00 22.40 81 PHE A CA 1
ATOM 666 C C . PHE A 1 83 ? 41.889 15.380 22.815 1.00 28.82 81 PHE A C 1
ATOM 667 O O . PHE A 1 83 ? 43.027 15.333 22.343 1.00 28.63 81 PHE A O 1
ATOM 675 N N . ALA A 1 84 ? 41.172 14.292 23.050 1.00 24.98 82 ALA A N 1
ATOM 676 C CA . ALA A 1 84 ? 41.661 12.983 22.665 1.00 25.38 82 ALA A CA 1
ATOM 677 C C . ALA A 1 84 ? 41.410 12.753 21.185 1.00 32.58 82 ALA A C 1
ATOM 678 O O . ALA A 1 84 ? 40.365 13.139 20.648 1.00 41.38 82 ALA A O 1
ATOM 680 N N . ASN A 1 85 ? 42.356 12.093 20.533 1.00 35.81 83 ASN A N 1
ATOM 681 C CA . ASN A 1 85 ? 42.207 11.868 19.095 1.00 58.03 83 ASN A CA 1
ATOM 682 C C . ASN A 1 85 ? 40.939 11.073 18.795 1.00 59.11 83 ASN A C 1
ATOM 683 O O . ASN A 1 85 ? 40.685 10.035 19.409 1.00 53.66 83 ASN A O 1
ATOM 688 N N . GLY A 1 86 ? 40.134 11.583 17.860 1.00 68.62 84 GLY A N 1
ATOM 689 C CA . GLY A 1 86 ? 38.995 10.858 17.326 1.00 72.96 84 GLY A CA 1
ATOM 690 C C . GLY A 1 86 ? 37.835 10.627 18.269 1.00 71.69 84 GLY A C 1
ATOM 691 O O . GLY A 1 86 ? 36.947 9.831 17.944 1.00 72.05 84 GLY A O 1
ATOM 692 N N . VAL A 1 87 ? 37.794 11.304 19.415 1.00 52.99 85 VAL A N 1
ATOM 693 C CA . VAL A 1 87 ? 36.758 11.092 20.420 1.00 54.17 85 VAL A CA 1
ATOM 694 C C . VAL A 1 87 ? 35.645 12.114 20.217 1.00 61.27 85 VAL A C 1
ATOM 695 O O . VAL A 1 87 ? 35.909 13.322 20.118 1.00 52.61 85 VAL A O 1
ATOM 699 N N . ASP A 1 88 ? 34.400 11.630 20.170 1.00 63.02 86 ASP A N 1
ATOM 700 C CA . ASP A 1 88 ? 33.192 12.438 20.059 1.00 69.66 86 ASP A CA 1
ATOM 701 C C . ASP A 1 88 ? 32.447 12.447 21.396 1.00 62.87 86 ASP A C 1
ATOM 702 O O . ASP A 1 88 ? 32.943 11.947 22.415 1.00 69.06 86 ASP A O 1
ATOM 707 N N . GLY A 1 89 ? 31.237 13.006 21.390 1.00 50.36 87 GLY A N 1
ATOM 708 C CA . GLY A 1 89 ? 30.390 13.007 22.569 1.00 41.81 87 GLY A CA 1
ATOM 709 C C . GLY A 1 89 ? 30.534 14.215 23.473 1.00 42.10 87 GLY A C 1
ATOM 710 O O . GLY A 1 89 ? 29.808 14.312 24.471 1.00 42.16 87 GLY A O 1
ATOM 711 N N . TYR A 1 90 ? 31.445 15.132 23.174 1.00 34.60 88 TYR A N 1
ATOM 712 C CA . TYR A 1 90 ? 31.588 16.348 23.965 1.00 28.31 88 TYR A CA 1
ATOM 713 C C . TYR A 1 90 ? 31.439 17.572 23.066 1.00 32.45 88 TYR A C 1
ATOM 714 O O . TYR A 1 90 ? 31.984 17.607 21.959 1.00 34.57 88 TYR A O 1
ATOM 723 N N . PHE A 1 91 ? 30.711 18.584 23.555 1.00 29.95 89 PHE A N 1
ATOM 724 C CA . PHE A 1 91 ? 30.543 19.856 22.834 1.00 28.26 89 PHE A CA 1
ATOM 725 C C . PHE A 1 91 ? 30.774 20.989 23.829 1.00 27.59 89 PHE A C 1
ATOM 726 O O . PHE A 1 91 ? 30.192 20.965 24.929 1.00 31.07 89 PHE A O 1
ATOM 734 N N . PRO A 1 92 ? 31.594 22.004 23.493 1.00 27.15 90 PRO A N 1
ATOM 735 C CA . PRO A 1 92 ? 32.241 22.280 22.193 1.00 30.24 90 PRO A CA 1
ATOM 736 C C . PRO A 1 92 ? 33.531 21.497 21.957 1.00 26.54 90 PRO A C 1
ATOM 737 O O . PRO A 1 92 ? 34.434 21.547 22.795 1.00 25.88 90 PRO A O 1
ATOM 741 N N . GLY A 1 93 ? 33.585 20.778 20.836 1.00 32.38 91 GLY A N 1
ATOM 742 C CA . GLY A 1 93 ? 34.762 20.044 20.445 1.00 34.57 91 GLY A CA 1
ATOM 743 C C . GLY A 1 93 ? 35.723 20.888 19.629 1.00 30.84 91 GLY A C 1
ATOM 744 O O . GLY A 1 93 ? 35.501 22.081 19.401 1.00 33.31 91 GLY A O 1
ATOM 745 N N . PRO A 1 94 ? 36.777 20.248 19.107 1.00 35.13 92 PRO A N 1
ATOM 746 C CA . PRO A 1 94 ? 37.841 21.002 18.408 1.00 36.85 92 PRO A CA 1
ATOM 747 C C . PRO A 1 94 ? 37.353 21.847 17.237 1.00 35.67 92 PRO A C 1
ATOM 748 O O . PRO A 1 94 ? 37.880 22.947 17.010 1.00 39.02 92 PRO A O 1
ATOM 752 N N . ALA A 1 95 ? 36.371 21.363 16.481 1.00 33.96 93 ALA A N 1
ATOM 753 C CA . ALA A 1 95 ? 35.888 22.120 15.327 1.00 39.46 93 ALA A CA 1
ATOM 754 C C . ALA A 1 95 ? 35.283 23.454 15.751 1.00 41.14 93 ALA A C 1
ATOM 755 O O . ALA A 1 95 ? 35.422 24.465 15.046 1.00 40.76 93 ALA A O 1
ATOM 757 N N . ARG A 1 96 ? 34.600 23.475 16.893 1.00 37.10 94 ARG A N 1
ATOM 758 C CA . ARG A 1 96 ? 33.946 24.695 17.356 1.00 35.28 94 ARG A CA 1
ATOM 759 C C . ARG A 1 96 ? 34.954 25.721 17.868 1.00 35.78 94 ARG A C 1
ATOM 760 O O . ARG A 1 96 ? 34.756 26.932 17.696 1.00 36.12 94 ARG A O 1
ATOM 768 N N . TRP A 1 97 ? 36.020 25.261 18.532 1.00 31.87 95 TRP A N 1
ATOM 769 C CA . TRP A 1 97 ? 37.047 26.175 19.025 1.00 32.37 95 TRP A CA 1
ATOM 770 C C . TRP A 1 97 ? 37.877 26.731 17.878 1.00 32.25 95 TRP A C 1
ATOM 771 O O . TRP A 1 97 ? 38.258 27.903 17.894 1.00 36.79 95 TRP A O 1
ATOM 782 N N . ALA A 1 98 ? 38.197 25.889 16.893 1.00 35.49 96 ALA A N 1
ATOM 783 C CA . ALA A 1 98 ? 38.973 26.298 15.716 1.00 34.48 96 ALA A CA 1
ATOM 784 C C . ALA A 1 98 ? 40.336 26.879 16.098 1.00 35.16 96 ALA A C 1
ATOM 785 O O . ALA A 1 98 ? 40.928 27.659 15.349 1.00 36.90 96 ALA A O 1
ATOM 787 N N . THR A 1 99 ? 40.888 26.480 17.249 1.00 32.15 97 THR A N 1
ATOM 788 C CA . THR A 1 99 ? 42.192 27.014 17.623 1.00 30.15 97 THR A CA 1
ATOM 789 C C . THR A 1 99 ? 43.288 26.514 16.690 1.00 33.82 97 THR A C 1
ATOM 790 O O . THR A 1 99 ? 44.288 27.207 16.482 1.00 36.94 97 THR A O 1
ATOM 794 N N . ALA A 1 100 ? 43.132 25.308 16.144 1.00 35.15 98 ALA A N 1
ATOM 795 C CA . ALA A 1 100 ? 44.145 24.762 15.256 1.00 39.78 98 ALA A CA 1
ATOM 796 C C . ALA A 1 100 ? 44.280 25.632 14.022 1.00 36.31 98 ALA A C 1
ATOM 797 O O . ALA A 1 100 ? 45.382 25.816 13.498 1.00 46.81 98 ALA A O 1
ATOM 799 N N . THR A 1 101 ? 43.156 26.167 13.556 1.00 40.89 99 THR A N 1
ATOM 800 C CA . THR A 1 101 ? 43.129 27.042 12.391 1.00 41.63 99 THR A CA 1
ATOM 801 C C . THR A 1 101 ? 43.522 28.458 12.775 1.00 47.41 99 THR A C 1
ATOM 802 O O . THR A 1 101 ? 44.344 29.095 12.109 1.00 50.15 99 THR A O 1
ATOM 806 N N . LEU A 1 102 ? 42.954 28.962 13.860 1.00 36.80 100 LEU A N 1
ATOM 807 C CA . LEU A 1 102 ? 42.958 30.396 14.089 1.00 40.63 100 LEU A CA 1
ATOM 808 C C . LEU A 1 102 ? 44.066 30.870 15.009 1.00 33.03 100 LEU A C 1
ATOM 809 O O . LEU A 1 102 ? 44.562 31.979 14.826 1.00 42.96 100 LEU A O 1
ATOM 814 N N . ALA A 1 103 ? 44.493 30.066 15.975 1.00 37.11 101 ALA A N 1
ATOM 815 C CA . ALA A 1 103 ? 45.301 30.575 17.074 1.00 40.23 101 ALA A CA 1
ATOM 816 C C . ALA A 1 103 ? 46.779 30.397 16.749 1.00 38.33 101 ALA A C 1
ATOM 817 O O . ALA A 1 103 ? 47.281 29.265 16.710 1.00 39.58 101 ALA A O 1
ATOM 819 N N . ASP A 1 104 ? 47.475 31.521 16.577 1.00 35.70 102 ASP A N 1
ATOM 820 C CA . ASP A 1 104 ? 48.905 31.511 16.286 1.00 45.35 102 ASP A CA 1
ATOM 821 C C . ASP A 1 104 ? 49.702 30.781 17.357 1.00 37.72 102 ASP A C 1
ATOM 822 O O . ASP A 1 104 ? 50.749 30.199 17.048 1.00 40.15 102 ASP A O 1
ATOM 827 N N . ASN A 1 105 ? 49.238 30.795 18.615 1.00 35.09 103 ASN A N 1
ATOM 828 C CA . ASN A 1 105 ? 49.996 30.227 19.715 1.00 33.60 103 ASN A CA 1
ATOM 829 C C . ASN A 1 105 ? 49.608 28.795 20.036 1.00 34.92 103 ASN A C 1
ATOM 830 O O . ASN A 1 105 ? 50.156 28.221 20.983 1.00 30.64 103 ASN A O 1
ATOM 835 N N . ALA A 1 106 ? 48.649 28.221 19.322 1.00 33.19 104 ALA A N 1
ATOM 836 C CA . ALA A 1 106 ? 48.211 26.871 19.646 1.00 31.81 104 ALA A CA 1
ATOM 837 C C . ALA A 1 106 ? 49.318 25.869 19.311 1.00 29.59 104 ALA A C 1
ATOM 838 O O . ALA A 1 106 ? 50.153 26.115 18.437 1.00 31.05 104 ALA A O 1
ATOM 840 N N . PRO A 1 107 ? 49.348 24.730 19.993 1.00 30.15 105 PRO A N 1
ATOM 841 C CA . PRO A 1 107 ? 50.415 23.758 19.754 1.00 28.28 105 PRO A CA 1
ATOM 842 C C . PRO A 1 107 ? 50.214 23.000 18.449 1.00 29.25 105 PRO A C 1
ATOM 843 O O . PRO A 1 107 ? 49.118 22.933 17.894 1.00 33.41 105 PRO A O 1
ATOM 847 N N A ARG A 1 108 ? 51.331 22.507 17.923 0.57 31.72 106 ARG A N 1
ATOM 848 N N B ARG A 1 108 ? 51.304 22.392 17.973 0.43 31.46 106 ARG A N 1
ATOM 849 C CA A ARG A 1 108 ? 51.309 21.628 16.768 0.57 33.48 106 ARG A CA 1
ATOM 850 C CA B ARG A 1 108 ? 51.333 21.830 16.622 0.43 32.98 106 ARG A CA 1
ATOM 851 C C A ARG A 1 108 ? 51.054 20.203 17.246 0.57 31.06 106 ARG A C 1
ATOM 852 C C B ARG A 1 108 ? 50.912 20.362 16.548 0.43 34.63 106 ARG A C 1
ATOM 853 O O A ARG A 1 108 ? 51.552 19.787 18.294 0.57 28.82 106 ARG A O 1
ATOM 854 O O B ARG A 1 108 ? 50.393 19.933 15.510 0.43 34.88 106 ARG A O 1
ATOM 869 N N A ASN A 1 109 ? 50.212 19.486 16.505 0.57 34.21 107 ASN A N 1
ATOM 870 N N B ASN A 1 109 ? 51.129 19.566 17.589 0.43 33.30 107 ASN A N 1
ATOM 871 C CA A ASN A 1 109 ? 49.929 18.060 16.667 0.57 41.50 107 ASN A CA 1
ATOM 872 C CA B ASN A 1 109 ? 50.805 18.142 17.531 0.43 37.38 107 ASN A CA 1
ATOM 873 C C A ASN A 1 109 ? 49.284 17.691 18.004 0.57 40.85 107 ASN A C 1
ATOM 874 C C B ASN A 1 109 ? 49.738 17.776 18.558 0.43 40.38 107 ASN A C 1
ATOM 875 O O A ASN A 1 109 ? 49.284 16.505 18.367 0.57 38.79 107 ASN A O 1
ATOM 876 O O B ASN A 1 109 ? 49.764 16.695 19.153 0.43 32.36 107 ASN A O 1
ATOM 885 N N . ARG A 1 110 ? 48.767 18.667 18.758 1.00 40.62 108 ARG A N 1
ATOM 886 C CA . ARG A 1 110 ? 47.740 18.473 19.788 1.00 33.65 108 ARG A CA 1
ATOM 887 C C . ARG A 1 110 ? 46.543 19.346 19.416 1.00 41.20 108 ARG A C 1
ATOM 888 O O . ARG A 1 110 ? 46.731 20.456 18.915 1.00 44.10 108 ARG A O 1
ATOM 896 N N . LEU A 1 111 ? 45.321 18.863 19.667 1.00 28.23 109 LEU A N 1
ATOM 897 C CA . LEU A 1 111 ? 44.116 19.691 19.554 1.00 29.13 109 LEU A CA 1
ATOM 898 C C . LEU A 1 111 ? 43.697 20.145 20.944 1.00 28.43 109 LEU A C 1
ATOM 899 O O . LEU A 1 111 ? 43.629 19.325 21.873 1.00 28.56 109 LEU A O 1
ATOM 904 N N . THR A 1 112 ? 43.432 21.455 21.110 1.00 22.84 110 THR A N 1
ATOM 905 C CA . THR A 1 112 ? 43.119 21.978 22.440 1.00 22.67 110 THR A CA 1
ATOM 906 C C . THR A 1 112 ? 42.006 23.012 22.367 1.00 25.11 110 THR A C 1
ATOM 907 O O . THR A 1 112 ? 41.636 23.499 21.280 1.00 27.37 110 THR A O 1
ATOM 911 N N . SER A 1 113 ? 41.494 23.364 23.553 1.00 26.27 111 SER A N 1
ATOM 912 C CA . SER A 1 113 ? 40.624 24.531 23.674 1.00 28.48 111 SER A CA 1
ATOM 913 C C . SER A 1 113 ? 41.462 25.806 23.592 1.00 23.66 111 SER A C 1
ATOM 914 O O . SER A 1 113 ? 42.683 25.767 23.413 1.00 30.62 111 SER A O 1
ATOM 917 N N . GLY A 1 114 ? 40.801 26.958 23.740 1.00 25.08 112 GLY A N 1
ATOM 918 C CA . GLY A 1 114 ? 41.473 28.240 23.608 1.00 23.33 112 GLY A CA 1
ATOM 919 C C . GLY A 1 114 ? 41.390 29.118 24.848 1.00 25.63 112 GLY A C 1
ATOM 920 O O . GLY A 1 114 ? 41.668 30.323 24.796 1.00 26.77 112 GLY A O 1
ATOM 921 N N . ILE A 1 115 ? 41.019 28.518 25.984 1.00 22.75 113 ILE A N 1
ATOM 922 C CA . ILE A 1 115 ? 40.962 29.233 27.248 1.00 21.16 113 ILE A CA 1
ATOM 923 C C . ILE A 1 115 ? 41.763 28.441 28.269 1.00 17.63 113 ILE A C 1
ATOM 924 O O . ILE A 1 115 ? 42.224 27.330 27.996 1.00 23.18 113 ILE A O 1
ATOM 929 N N . THR A 1 116 ? 41.904 29.025 29.476 1.00 22.23 114 THR A N 1
ATOM 930 C CA . THR A 1 116 ? 42.782 28.423 30.490 1.00 19.44 114 THR A CA 1
ATOM 931 C C . THR A 1 116 ? 41.969 27.901 31.688 1.00 21.18 114 THR A C 1
ATOM 932 O O . THR A 1 116 ? 40.752 27.783 31.600 1.00 21.57 114 THR A O 1
ATOM 936 N N . GLN A 1 117 ? 42.662 27.529 32.778 1.00 20.19 115 GLN A N 1
ATOM 937 C CA . GLN A 1 117 ? 42.044 26.973 33.989 1.00 18.48 115 GLN A CA 1
ATOM 938 C C . GLN A 1 117 ? 43.029 27.139 35.148 1.00 20.02 115 GLN A C 1
ATOM 939 O O . GLN A 1 117 ? 44.197 27.463 34.923 1.00 20.95 115 GLN A O 1
ATOM 945 N N . PRO A 1 118 ? 42.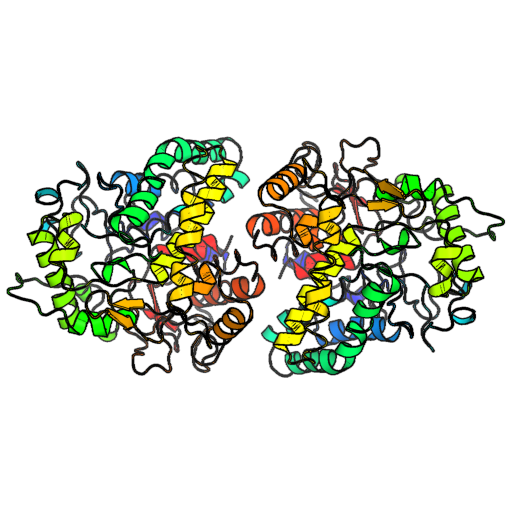602 26.881 36.391 1.00 19.83 116 PRO A N 1
ATOM 946 C CA . PRO A 1 118 ? 43.427 27.267 37.544 1.00 18.85 116 PRO A CA 1
ATOM 947 C C . PRO A 1 118 ? 44.750 26.524 37.608 1.00 20.00 116 PRO A C 1
ATOM 948 O O . PRO A 1 118 ? 44.833 25.319 37.298 1.00 20.40 116 PRO A O 1
ATOM 952 N N . PRO A 1 119 ? 45.796 27.185 38.140 1.00 22.23 117 PRO A N 1
ATOM 953 C CA . PRO A 1 119 ? 47.152 26.630 38.145 1.00 18.96 117 PRO A CA 1
ATOM 954 C C . PRO A 1 119 ? 47.405 25.751 39.372 1.00 20.15 117 PRO A C 1
ATOM 955 O O . PRO A 1 119 ? 48.267 26.041 40.183 1.00 20.02 117 PRO A O 1
ATOM 959 N N . VAL A 1 120 ? 46.628 24.676 39.498 1.00 20.49 118 VAL A N 1
ATOM 960 C CA . VAL A 1 120 ? 46.855 23.695 40.568 1.00 19.52 118 VAL A CA 1
ATOM 961 C C . VAL A 1 120 ? 48.035 22.784 40.271 1.00 21.69 118 VAL A C 1
ATOM 962 O O . VAL A 1 120 ? 48.406 21.969 41.121 1.00 20.10 118 VAL A O 1
ATOM 966 N N . HIS A 1 121 ? 48.702 22.953 39.119 1.00 18.23 119 HIS A N 1
ATOM 967 C CA . HIS A 1 121 ? 49.677 21.968 38.651 1.00 19.53 119 HIS A CA 1
ATOM 968 C C . HIS A 1 121 ? 50.882 21.840 39.585 1.00 20.78 119 HIS A C 1
ATOM 969 O O . HIS A 1 121 ? 51.366 20.728 39.803 1.00 19.02 119 HIS A O 1
ATOM 976 N N . ALA A 1 122 ? 51.372 22.957 40.149 1.00 20.29 120 ALA A N 1
ATOM 977 C CA . ALA A 1 122 ? 52.512 22.872 41.077 1.00 16.76 120 ALA A CA 1
ATOM 978 C C . ALA A 1 122 ? 52.182 22.009 42.292 1.00 19.07 120 ALA A C 1
ATOM 979 O O . ALA A 1 122 ? 53.080 21.347 42.827 1.00 19.11 120 ALA A O 1
ATOM 981 N N . ILE A 1 123 ? 50.924 22.037 42.749 1.00 17.42 121 ILE A N 1
ATOM 982 C CA . ILE A 1 123 ? 50.532 21.174 43.873 1.00 18.76 121 ILE A CA 1
ATOM 983 C C . ILE A 1 123 ? 50.713 19.711 43.490 1.00 19.72 121 ILE A C 1
ATOM 984 O O . ILE A 1 123 ? 51.192 18.897 44.289 1.00 17.88 121 ILE A O 1
ATOM 989 N N . ALA A 1 124 ? 50.311 19.344 42.266 1.00 17.34 122 ALA A N 1
ATOM 990 C CA . ALA A 1 124 ? 50.514 17.968 41.818 1.00 19.62 122 ALA A CA 1
ATOM 991 C C . ALA A 1 124 ? 51.994 17.625 41.751 1.00 18.68 122 ALA A C 1
ATOM 992 O O . ALA A 1 124 ? 52.399 16.511 42.102 1.00 18.18 122 ALA A O 1
ATOM 994 N N . VAL A 1 125 ? 52.825 18.560 41.274 1.00 18.38 123 VAL A N 1
ATOM 995 C CA . VAL A 1 125 ? 54.262 18.293 41.236 1.00 20.44 123 VAL A CA 1
ATOM 996 C C . VAL A 1 125 ? 54.786 18.034 42.637 1.00 19.30 123 VAL A C 1
ATOM 997 O O . VAL A 1 125 ? 55.609 17.134 42.845 1.00 18.65 123 VAL A O 1
ATOM 1001 N N A GLN A 1 126 ? 54.330 18.817 43.619 0.58 18.46 124 GLN A N 1
ATOM 1002 N N B GLN A 1 126 ? 54.318 18.811 43.611 0.42 17.87 124 GLN A N 1
ATOM 1003 C CA A GLN A 1 126 ? 54.774 18.586 45.002 0.58 16.10 124 GLN A CA 1
ATOM 1004 C CA B GLN A 1 126 ? 54.748 18.602 44.994 0.42 16.83 124 GLN A CA 1
ATOM 1005 C C A GLN A 1 126 ? 54.384 17.188 45.480 0.58 18.73 124 GLN A C 1
ATOM 1006 C C B GLN A 1 126 ? 54.376 17.205 45.485 0.42 18.33 124 GLN A C 1
ATOM 1007 O O A GLN A 1 126 ? 55.196 16.493 46.105 0.58 18.11 124 GLN A O 1
ATOM 1008 O O B GLN A 1 126 ? 55.194 16.527 46.120 0.42 18.44 124 GLN A O 1
ATOM 1019 N N . ARG A 1 127 ? 53.156 16.755 45.194 1.00 18.22 125 ARG A N 1
ATOM 1020 C CA . ARG A 1 127 ? 52.732 15.436 45.673 1.00 19.47 125 ARG A CA 1
ATOM 1021 C C . ARG A 1 127 ? 53.533 14.346 44.982 1.00 20.54 125 ARG A C 1
ATOM 1022 O O . ARG A 1 127 ? 53.921 13.359 45.611 1.00 18.52 125 ARG A O 1
ATOM 1030 N N . ILE A 1 128 ? 53.829 14.528 43.696 1.00 18.21 126 ILE A N 1
ATOM 1031 C CA . ILE A 1 128 ? 54.624 13.511 43.018 1.00 16.65 126 ILE A CA 1
ATOM 1032 C C . ILE A 1 128 ? 56.007 13.417 43.672 1.00 20.34 126 ILE A C 1
ATOM 1033 O O . ILE A 1 128 ? 56.527 12.322 43.910 1.00 20.76 126 ILE A O 1
ATOM 1038 N N . LEU A 1 129 ? 56.625 14.572 43.955 1.00 18.13 127 LEU A N 1
ATOM 1039 C CA . LEU A 1 129 ? 57.956 14.584 44.566 1.00 17.49 127 LEU A CA 1
ATOM 1040 C C . LEU A 1 129 ? 57.922 13.959 45.950 1.00 19.69 127 LEU A C 1
ATOM 1041 O O . LEU A 1 129 ? 58.822 13.192 46.308 1.00 19.42 127 LEU A O 1
ATOM 1046 N N . GLU A 1 130 ? 56.875 14.248 46.727 1.00 19.46 128 GLU A N 1
ATOM 1047 C CA . GLU A 1 130 ? 56.779 13.661 48.064 1.00 18.57 128 GLU A CA 1
ATOM 1048 C C . GLU A 1 130 ? 56.642 12.144 48.005 1.00 21.53 128 GLU A C 1
ATOM 1049 O O . GLU A 1 130 ? 57.308 11.426 48.770 1.00 21.07 128 GLU A O 1
ATOM 1055 N N . HIS A 1 131 ? 55.798 11.631 47.099 1.00 19.88 129 HIS A N 1
ATOM 1056 C CA . HIS A 1 131 ? 55.741 10.175 46.940 1.00 19.59 129 HIS A CA 1
ATOM 1057 C C . HIS A 1 131 ? 57.085 9.621 46.475 1.00 18.74 129 HIS A C 1
ATOM 1058 O O . HIS A 1 131 ? 57.563 8.591 46.967 1.00 20.49 129 HIS A O 1
ATOM 1065 N N . ALA A 1 132 ? 57.679 10.266 45.467 1.00 19.89 130 ALA A N 1
ATOM 1066 C CA . ALA A 1 132 ? 58.897 9.714 44.882 1.00 21.63 130 ALA A CA 1
ATOM 1067 C C . ALA A 1 132 ? 60.008 9.618 45.923 1.00 20.88 130 ALA A C 1
ATOM 1068 O O . ALA A 1 132 ? 60.778 8.659 45.943 1.00 22.35 130 ALA A O 1
ATOM 1070 N N . ARG A 1 133 ? 60.088 10.600 46.825 1.00 22.44 131 ARG A N 1
ATOM 1071 C CA . ARG A 1 133 ? 61.138 10.547 47.841 1.00 22.61 131 ARG A CA 1
ATOM 1072 C C . ARG A 1 133 ? 60.957 9.402 48.826 1.00 27.10 131 ARG A C 1
ATOM 1073 O O . ARG A 1 133 ? 61.945 8.981 49.438 1.00 29.33 131 ARG A O 1
ATOM 1081 N N . THR A 1 134 ? 59.741 8.885 48.991 1.00 22.93 132 THR A N 1
ATOM 1082 C CA . THR A 1 134 ? 59.511 7.706 49.829 1.00 26.69 132 THR A CA 1
ATOM 1083 C C . THR A 1 134 ? 59.799 6.401 49.106 1.00 31.72 132 THR A C 1
ATOM 1084 O O . THR A 1 134 ? 59.804 5.353 49.753 1.00 30.24 132 THR A O 1
ATOM 1088 N N . ARG A 1 135 ? 60.027 6.429 47.792 1.00 30.30 133 ARG A N 1
ATOM 1089 C CA . ARG A 1 135 ? 60.086 5.189 47.023 1.00 26.89 133 ARG A CA 1
ATOM 1090 C C . ARG A 1 135 ? 61.480 4.762 46.599 1.00 36.95 133 ARG A C 1
ATOM 1091 O O . ARG A 1 135 ? 61.624 3.668 46.039 1.00 47.90 133 ARG A O 1
ATOM 1099 N N . GLY A 1 136 ? 62.509 5.549 46.831 1.00 32.37 134 GLY A N 1
ATOM 1100 C CA . GLY A 1 136 ? 63.828 5.043 46.502 1.00 45.42 134 GLY A CA 1
ATOM 1101 C C . GLY A 1 136 ? 64.415 5.725 45.277 1.00 44.22 134 GLY A C 1
ATOM 1102 O O . GLY A 1 136 ? 63.806 6.603 44.668 1.00 38.58 134 GLY A O 1
ATOM 1103 N N A ARG A 1 137 ? 65.597 5.232 44.890 0.51 38.93 135 ARG A N 1
ATOM 1104 N N B ARG A 1 137 ? 65.620 5.269 44.919 0.49 38.89 135 ARG A N 1
ATOM 1105 C CA A ARG A 1 137 ? 66.505 6.002 44.041 0.51 37.84 135 ARG A CA 1
ATOM 1106 C CA B ARG A 1 137 ? 66.479 6.037 44.020 0.49 37.70 135 ARG A CA 1
ATOM 1107 C C A ARG A 1 137 ? 66.016 6.106 42.597 0.51 36.30 135 ARG A C 1
ATOM 1108 C C B ARG A 1 137 ? 65.900 6.137 42.615 0.49 36.20 135 ARG A C 1
ATOM 1109 O O A ARG A 1 137 ? 66.092 7.183 41.992 0.51 33.41 135 ARG A O 1
ATOM 1110 O O B ARG A 1 137 ? 65.812 7.233 42.051 0.49 35.19 135 ARG A O 1
ATOM 1125 N N . SER A 1 138 ? 65.552 5.004 42.004 1.00 35.12 136 SER A N 1
ATOM 1126 C CA . SER A 1 138 ? 65.122 5.072 40.608 1.00 38.42 136 SER A CA 1
ATOM 1127 C C . SER A 1 138 ? 63.803 5.828 40.474 1.00 35.62 136 SER A C 1
ATOM 1128 O O . SER A 1 138 ? 63.556 6.490 39.458 1.00 35.11 136 SER A O 1
ATOM 1131 N N . THR A 1 139 ? 62.969 5.796 41.503 1.00 31.45 137 THR A N 1
ATOM 1132 C CA . THR A 1 139 ? 61.747 6.579 41.452 1.00 26.88 137 THR A CA 1
ATOM 1133 C C . THR A 1 139 ? 62.037 8.069 41.637 1.00 27.72 137 THR A C 1
ATOM 1134 O O . THR A 1 139 ? 61.455 8.912 40.935 1.00 28.46 137 THR A O 1
ATOM 1138 N N . ARG A 1 140 ? 62.951 8.419 42.559 1.00 27.89 138 ARG A N 1
ATOM 1139 C CA . ARG A 1 140 ? 63.382 9.819 42.664 1.00 25.84 138 ARG A CA 1
ATOM 1140 C C . ARG A 1 140 ? 63.970 10.291 41.337 1.00 28.47 138 ARG A C 1
ATOM 1141 O O . ARG A 1 140 ? 63.746 11.431 40.919 1.00 28.48 138 ARG A O 1
ATOM 1149 N N . ALA A 1 141 ? 64.700 9.404 40.652 1.00 28.42 139 ALA A N 1
ATOM 1150 C CA . ALA A 1 141 ? 65.301 9.763 39.366 1.00 30.89 139 ALA A CA 1
ATOM 1151 C C . ALA A 1 141 ? 64.242 10.147 38.339 1.00 29.00 139 ALA A C 1
ATOM 1152 O O . ALA A 1 141 ? 64.440 11.084 37.549 1.00 26.97 139 ALA A O 1
ATOM 1154 N N . VAL A 1 142 ? 63.124 9.408 38.319 1.00 26.62 140 VAL A N 1
ATOM 1155 C CA . VAL A 1 142 ? 62.020 9.697 37.405 1.00 26.11 140 VAL A CA 1
ATOM 1156 C C . VAL A 1 142 ? 61.445 11.078 37.691 1.00 25.60 140 VAL A C 1
ATOM 1157 O O . VAL A 1 142 ? 61.233 11.888 36.783 1.00 25.54 140 VAL A O 1
ATOM 1161 N N . ALA A 1 143 ? 61.165 11.364 38.965 1.00 23.94 141 ALA A N 1
ATOM 1162 C CA . ALA A 1 143 ? 60.580 12.656 39.305 1.00 23.13 141 ALA A CA 1
ATOM 1163 C C . ALA A 1 143 ? 61.558 13.799 39.043 1.00 24.05 141 ALA A C 1
ATOM 1164 O O . ALA A 1 143 ? 61.166 14.857 38.549 1.00 22.98 141 ALA A O 1
ATOM 1166 N N . GLU A 1 144 ? 62.843 13.596 39.335 1.00 23.50 142 GLU A N 1
ATOM 1167 C CA . GLU A 1 144 ? 63.823 14.648 39.096 1.00 24.23 142 GLU A CA 1
ATOM 1168 C C . GLU A 1 144 ? 64.045 14.883 37.609 1.00 25.63 142 GLU A C 1
ATOM 1169 O O . GLU A 1 144 ? 64.266 16.025 37.181 1.00 27.15 142 GLU A O 1
ATOM 1175 N N . ALA A 1 145 ? 64.005 13.821 36.801 1.00 25.66 143 ALA A N 1
ATOM 1176 C CA . ALA A 1 145 ? 64.097 14.015 35.354 1.00 25.18 143 ALA A CA 1
ATOM 1177 C C . ALA A 1 145 ? 62.915 14.830 34.834 1.00 26.49 143 ALA A C 1
ATOM 1178 O O . ALA A 1 145 ? 63.078 15.654 33.921 1.00 24.48 143 ALA A O 1
ATOM 1180 N N . PHE A 1 146 ? 61.714 14.589 35.381 1.00 23.48 144 PHE A N 1
ATOM 1181 C CA . PHE A 1 146 ? 60.551 15.391 35.013 1.00 24.73 144 PHE A CA 1
ATOM 1182 C C . PHE A 1 146 ? 60.795 16.866 35.319 1.00 26.11 144 PHE A C 1
ATOM 1183 O O . PHE A 1 146 ? 60.497 17.738 34.492 1.00 25.02 144 PHE A O 1
ATOM 1191 N N . LEU A 1 147 ? 61.345 17.174 36.503 1.00 23.24 145 LEU A N 1
ATOM 1192 C CA . LEU A 1 147 ? 61.671 18.577 36.782 1.00 25.94 145 LEU A CA 1
ATOM 1193 C C . LEU A 1 147 ? 62.644 19.139 35.764 1.00 27.13 145 LEU A C 1
ATOM 1194 O O . LEU A 1 147 ? 62.459 20.258 35.276 1.00 31.87 145 LEU A O 1
ATOM 1199 N N . ASP A 1 148 ? 63.709 18.392 35.451 1.00 26.39 146 ASP A N 1
ATOM 1200 C CA . ASP A 1 148 ? 64.673 18.846 34.452 1.00 27.78 146 ASP A CA 1
ATOM 1201 C C . ASP A 1 148 ? 63.982 19.151 33.139 1.00 31.09 146 ASP A C 1
ATOM 1202 O O . ASP A 1 148 ? 64.318 20.123 32.453 1.00 32.77 146 ASP A O 1
ATOM 1207 N N . ARG A 1 149 ? 63.027 18.318 32.765 1.00 26.03 147 ARG A N 1
ATOM 1208 C CA . ARG A 1 149 ? 62.399 18.430 31.462 1.00 27.02 147 ARG A CA 1
ATOM 1209 C C . ARG A 1 149 ? 61.342 19.535 31.424 1.00 26.22 147 ARG A C 1
ATOM 1210 O O . ARG A 1 149 ? 61.164 20.182 30.386 1.00 28.90 147 ARG A O 1
ATOM 1218 N N . ARG A 1 150 ? 60.657 19.783 32.542 1.00 22.37 148 ARG A N 1
ATOM 1219 C CA . ARG A 1 150 ? 59.440 20.592 32.519 1.00 21.70 148 ARG A CA 1
ATOM 1220 C C . ARG A 1 150 ? 59.498 21.819 33.406 1.00 23.26 148 ARG A C 1
ATOM 1221 O O . ARG A 1 150 ? 58.525 22.585 33.422 1.00 22.51 148 ARG A O 1
ATOM 1229 N N . TRP A 1 151 ? 60.581 22.025 34.163 1.00 23.00 149 TRP A N 1
ATOM 1230 C CA . TRP A 1 151 ? 60.663 23.229 34.993 1.00 21.94 149 TRP A CA 1
ATOM 1231 C C . TRP A 1 151 ? 60.442 24.493 34.158 1.00 23.02 149 TRP A C 1
ATOM 1232 O O . TRP A 1 151 ? 59.670 25.383 34.540 1.00 22.06 149 TRP A O 1
ATOM 1243 N N . GLY A 1 152 ? 61.086 24.569 33.000 1.00 23.64 150 GLY A N 1
ATOM 1244 C CA . GLY A 1 152 ? 60.943 25.758 32.180 1.00 26.43 150 GLY A CA 1
ATOM 1245 C C . GLY A 1 152 ? 59.516 25.958 31.706 1.00 25.52 150 GLY A C 1
ATOM 1246 O O . GLY A 1 152 ? 59.024 27.088 31.672 1.00 23.59 150 GLY A O 1
ATOM 1247 N N . ASP A 1 153 ? 58.830 24.858 31.342 1.00 22.30 151 ASP A N 1
ATOM 1248 C CA . ASP A 1 153 ? 57.428 24.960 30.930 1.00 23.90 151 ASP A CA 1
ATOM 1249 C C . ASP A 1 153 ? 56.544 25.429 32.071 1.00 24.12 151 ASP A C 1
ATOM 1250 O O . ASP A 1 153 ? 55.625 26.231 31.865 1.00 21.77 151 ASP A O 1
ATOM 1255 N N . LEU A 1 154 ? 56.768 24.899 33.280 1.00 20.53 152 LEU A N 1
ATOM 1256 C CA . LEU A 1 154 ? 55.993 25.358 34.424 1.00 21.00 152 LEU A CA 1
ATOM 1257 C C . LEU A 1 154 ? 56.230 26.832 34.694 1.00 21.83 152 LEU A C 1
ATOM 1258 O O . LEU A 1 154 ? 55.282 27.565 35.019 1.00 21.54 152 LEU A O 1
ATOM 1263 N N . MET A 1 155 ? 57.486 27.283 34.572 1.00 22.34 153 MET A N 1
ATOM 1264 C CA . MET A 1 155 ? 57.767 28.716 34.728 1.00 23.44 153 MET A CA 1
ATOM 1265 C C . MET A 1 155 ? 57.037 29.543 33.684 1.00 23.57 153 MET A C 1
ATOM 1266 O O . MET A 1 155 ? 56.491 30.602 34.006 1.00 23.47 153 MET A O 1
ATOM 1271 N N A ARG A 1 156 ? 57.034 29.086 32.424 0.55 22.35 154 ARG A N 1
ATOM 1272 N N B ARG A 1 156 ? 57.035 29.088 32.423 0.45 22.32 154 ARG A N 1
ATOM 1273 C CA A ARG A 1 156 ? 56.359 29.826 31.363 0.55 22.44 154 ARG A CA 1
ATOM 1274 C CA B ARG A 1 156 ? 56.361 29.833 31.363 0.45 22.59 154 ARG A CA 1
ATOM 1275 C C A ARG A 1 156 ? 54.859 29.898 31.592 0.55 22.21 154 ARG A C 1
ATOM 1276 C C B ARG A 1 156 ? 54.858 29.897 31.587 0.45 22.35 154 ARG A C 1
ATOM 1277 O O A ARG A 1 156 ? 54.221 30.890 31.207 0.55 24.57 154 ARG A O 1
ATOM 1278 O O B ARG A 1 156 ? 54.217 30.886 31.201 0.45 24.30 154 ARG A O 1
ATOM 1293 N N . TRP A 1 157 ? 54.282 28.839 32.163 1.00 21.11 155 TRP A N 1
ATOM 1294 C CA . TRP A 1 157 ? 52.877 28.843 32.558 1.00 20.18 155 TRP A CA 1
ATOM 1295 C C . TRP A 1 157 ? 52.611 29.893 33.631 1.00 20.91 155 TRP A C 1
ATOM 1296 O O . TRP A 1 157 ? 51.699 30.709 33.493 1.00 20.78 155 TRP A O 1
ATOM 1307 N N . HIS A 1 158 ? 53.398 29.887 34.709 1.00 21.40 156 HIS A N 1
ATOM 1308 C CA . HIS A 1 158 ? 53.179 30.888 35.740 1.00 22.09 156 HIS A CA 1
ATOM 1309 C C . HIS A 1 158 ? 53.455 32.284 35.210 1.00 22.04 156 HIS A C 1
ATOM 1310 O O . HIS A 1 158 ? 52.752 33.240 35.565 1.00 21.83 156 HIS A O 1
ATOM 1317 N N . ARG A 1 159 ? 54.478 32.430 34.352 1.00 21.90 157 ARG A N 1
ATOM 1318 C CA . ARG A 1 159 ? 54.797 33.752 33.819 1.00 24.56 157 ARG A CA 1
ATOM 1319 C C . ARG A 1 159 ? 53.681 34.268 32.921 1.00 26.10 157 ARG A C 1
ATOM 1320 O O . ARG A 1 159 ? 53.362 35.461 32.954 1.00 24.84 157 ARG A O 1
ATOM 1328 N N . TRP A 1 160 ? 53.063 33.386 32.128 1.00 22.50 158 TRP A N 1
ATOM 1329 C CA . TRP A 1 160 ? 51.961 33.828 31.272 1.00 25.66 158 TRP A CA 1
ATOM 1330 C C . TRP A 1 160 ? 50.784 34.342 32.099 1.00 22.89 158 TRP A C 1
ATOM 1331 O O . TRP A 1 160 ? 50.204 35.393 31.789 1.00 23.76 158 TRP A O 1
ATOM 1342 N N . LEU A 1 161 ? 50.426 33.628 33.171 1.00 21.97 159 LEU A N 1
ATOM 1343 C CA . LEU A 1 161 ? 49.380 34.117 34.060 1.00 19.88 159 LEU A CA 1
ATOM 1344 C C . LEU A 1 161 ? 49.747 35.474 34.657 1.00 24.05 159 LEU A C 1
ATOM 1345 O O . LEU A 1 161 ? 48.940 36.416 34.636 1.00 24.29 159 LEU A O 1
ATOM 1350 N N . ALA A 1 162 ? 50.973 35.603 35.179 1.00 23.05 160 ALA A N 1
ATOM 1351 C CA . ALA A 1 162 ? 51.335 36.823 35.900 1.00 23.58 160 ALA A CA 1
ATOM 1352 C C . ALA A 1 162 ? 51.477 38.004 34.963 1.00 26.76 160 ALA A C 1
ATOM 1353 O O . ALA A 1 162 ? 51.146 39.140 35.339 1.00 30.70 160 ALA A O 1
ATOM 1355 N N . GLU A 1 163 ? 51.979 37.774 33.746 1.00 25.47 161 GLU A N 1
ATOM 1356 C CA . GLU A 1 163 ? 52.214 38.890 32.834 1.00 29.10 161 GLU A CA 1
ATOM 1357 C C . GLU A 1 163 ? 51.025 39.189 31.924 1.00 31.65 161 GLU A C 1
ATOM 1358 O O . GLU A 1 163 ? 50.771 40.364 31.619 1.00 33.57 161 GLU A O 1
ATOM 1364 N N . CYS A 1 164 ? 50.295 38.170 31.468 1.00 30.25 162 CYS A N 1
ATOM 1365 C CA . CYS A 1 164 ? 49.239 38.379 30.480 1.00 31.19 162 CYS A CA 1
ATOM 1366 C C . CYS A 1 164 ? 47.833 38.396 31.069 1.00 28.46 162 CYS A C 1
ATOM 1367 O O . CYS A 1 164 ? 46.955 39.049 30.501 1.00 31.94 162 CYS A O 1
ATOM 1370 N N . ARG A 1 165 ? 47.576 37.733 32.197 1.00 25.70 163 ARG A N 1
ATOM 1371 C CA . ARG A 1 165 ? 46.268 37.844 32.836 1.00 26.56 163 ARG A CA 1
ATOM 1372 C C . ARG A 1 165 ? 46.293 38.740 34.074 1.00 26.60 163 ARG A C 1
ATOM 1373 O O . ARG A 1 165 ? 45.272 38.861 34.758 1.00 27.37 163 ARG A O 1
ATOM 1381 N N . ASP A 1 166 ? 47.428 39.374 34.368 1.00 26.78 164 ASP A N 1
ATOM 1382 C CA . ASP A 1 166 ? 47.506 40.429 35.374 1.00 26.33 164 ASP A CA 1
ATOM 1383 C C . ASP A 1 166 ? 48.352 41.562 34.810 1.00 30.60 164 ASP A C 1
ATOM 1384 O O . ASP A 1 166 ? 49.396 41.909 35.349 1.00 31.77 164 ASP A O 1
ATOM 1389 N N . ARG A 1 167 ? 47.872 42.133 33.694 1.00 31.95 165 ARG A N 1
ATOM 1390 C CA . ARG A 1 167 ? 48.622 43.138 32.951 1.00 36.48 165 ARG A CA 1
ATOM 1391 C C . ARG A 1 167 ? 48.886 44.392 33.775 1.00 38.85 165 ARG A C 1
ATOM 1392 O O . ARG A 1 167 ? 49.886 45.075 33.545 1.00 40.90 165 ARG A O 1
ATOM 1400 N N . ASN A 1 168 ? 48.003 44.726 34.711 1.00 35.53 166 ASN A N 1
ATOM 1401 C CA . ASN A 1 168 ? 48.158 45.932 35.511 1.00 38.37 166 ASN A CA 1
ATOM 1402 C C . ASN A 1 168 ? 48.797 45.655 36.864 1.00 32.51 166 ASN A C 1
ATOM 1403 O O . ASN A 1 168 ? 48.838 46.560 37.708 1.00 37.25 166 ASN A O 1
ATOM 1408 N N . GLU A 1 169 ? 49.312 44.438 37.067 1.00 31.68 167 GLU A N 1
ATOM 1409 C CA . GLU A 1 169 ? 49.980 44.026 38.291 1.00 30.44 167 GLU A CA 1
ATOM 1410 C C . GLU A 1 169 ? 49.125 44.350 39.508 1.00 31.88 167 GLU A C 1
ATOM 1411 O O . GLU A 1 169 ? 49.580 44.948 40.484 1.00 35.46 167 GLU A O 1
ATOM 1417 N N . ARG A 1 170 ? 47.860 43.948 39.436 1.00 33.33 168 ARG A N 1
ATOM 1418 C CA . ARG A 1 170 ? 46.934 44.087 40.551 1.00 28.61 168 ARG A CA 1
ATOM 1419 C C . ARG A 1 170 ? 46.977 42.891 41.492 1.00 26.91 168 ARG A C 1
ATOM 1420 O O . ARG A 1 170 ? 46.352 42.931 42.563 1.00 27.97 168 ARG A O 1
ATOM 1428 N N . GLY A 1 171 ? 47.691 41.830 41.120 1.00 24.87 169 GLY A N 1
ATOM 1429 C CA . GLY A 1 171 ? 47.693 40.639 41.937 1.00 24.73 169 GLY A CA 1
ATOM 1430 C C . GLY A 1 171 ? 46.417 39.853 41.860 1.00 24.47 169 GLY A C 1
ATOM 1431 O O . GLY A 1 171 ? 46.101 39.128 42.800 1.00 25.07 169 GLY A O 1
ATOM 1432 N N . ARG A 1 172 ? 45.651 39.995 40.771 1.00 25.23 170 ARG A N 1
ATOM 1433 C CA . ARG A 1 172 ? 44.504 39.135 40.543 1.00 24.89 170 ARG A CA 1
ATOM 1434 C C . ARG A 1 172 ? 44.484 38.723 39.077 1.00 22.68 170 ARG A C 1
ATOM 1435 O O . ARG A 1 172 ? 44.892 39.491 38.198 1.00 25.70 170 ARG A O 1
ATOM 1443 N N . ILE A 1 173 ? 44.013 37.507 38.830 1.00 21.87 171 ILE A N 1
ATOM 1444 C CA . ILE A 1 173 ? 43.955 36.962 37.470 1.00 21.72 171 ILE A CA 1
ATOM 1445 C C . ILE A 1 173 ? 42.639 37.349 36.806 1.00 23.95 171 ILE A C 1
ATOM 1446 O O . ILE A 1 173 ? 41.563 37.065 37.345 1.00 23.64 171 ILE A O 1
ATOM 1451 N N . THR A 1 174 ? 42.717 37.934 35.604 1.00 24.37 172 THR A N 1
ATOM 1452 C CA . THR A 1 174 ? 41.524 38.204 34.797 1.00 24.97 172 THR A CA 1
ATOM 1453 C C . THR A 1 174 ? 41.144 36.965 33.995 1.00 23.18 172 THR A C 1
ATOM 1454 O O . THR A 1 174 ? 42.005 36.344 33.369 1.00 25.17 172 THR A O 1
ATOM 1458 N N . LEU A 1 175 ? 39.858 36.617 34.008 1.00 23.46 173 LEU A N 1
ATOM 1459 C CA . LEU A 1 175 ? 39.291 35.586 33.152 1.00 23.70 173 LEU A CA 1
ATOM 1460 C C . LEU A 1 175 ? 38.467 36.218 32.045 1.00 24.89 173 LEU A C 1
ATOM 1461 O O . LEU A 1 175 ? 37.800 37.245 32.261 1.00 25.28 173 LEU A O 1
ATOM 1466 N N . TYR A 1 176 ? 38.447 35.551 30.881 1.00 23.06 174 TYR A N 1
ATOM 1467 C CA . TYR A 1 176 ? 37.594 35.972 29.772 1.00 22.81 174 TYR A CA 1
ATOM 1468 C C . TYR A 1 176 ? 36.481 34.965 29.512 1.00 27.24 174 TYR A C 1
ATOM 1469 O O . TYR A 1 176 ? 35.732 35.114 28.544 1.00 27.48 174 TYR A O 1
ATOM 1478 N N . HIS A 1 177 ? 36.343 33.963 30.375 1.00 25.15 175 HIS A N 1
ATOM 1479 C CA . HIS A 1 177 ? 35.257 33.000 30.267 1.00 22.29 175 HIS A CA 1
ATOM 1480 C C . HIS A 1 177 ? 35.059 32.400 31.647 1.00 24.96 175 HIS A C 1
ATOM 1481 O O . HIS A 1 177 ? 36.044 32.052 32.305 1.00 25.39 175 HIS A O 1
ATOM 1488 N N . GLY A 1 178 ? 33.792 32.273 32.072 1.00 24.25 176 GLY A N 1
ATOM 1489 C CA . GLY A 1 178 ? 33.502 31.580 33.326 1.00 21.53 176 GLY A CA 1
ATOM 1490 C C . GLY A 1 178 ? 34.038 30.160 33.377 1.00 24.67 176 GLY A C 1
ATOM 1491 O O . GLY A 1 178 ? 34.287 29.633 34.473 1.00 24.18 176 GLY A O 1
ATOM 1492 N N . TRP A 1 179 ? 34.246 29.523 32.212 1.00 21.71 177 TRP A N 1
ATOM 1493 C CA . TRP A 1 179 ? 34.801 28.175 32.224 1.00 19.81 177 TRP A CA 1
ATOM 1494 C C . TRP A 1 179 ? 36.226 28.152 32.767 1.00 21.99 177 TRP A C 1
ATOM 1495 O O . TRP A 1 179 ? 36.674 27.128 33.297 1.00 22.45 177 TRP A O 1
ATOM 1506 N N . GLU A 1 180 ? 36.948 29.266 32.661 1.00 22.33 178 GLU A N 1
ATOM 1507 C CA . GLU A 1 180 ? 38.314 29.335 33.185 1.00 20.59 178 GLU A CA 1
ATOM 1508 C C . GLU A 1 180 ? 38.363 29.302 34.703 1.00 21.17 178 GLU A C 1
ATOM 1509 O O . GLU A 1 180 ? 39.434 29.034 35.257 1.00 20.69 178 GLU A O 1
ATOM 1515 N N . SER A 1 181 ? 37.249 29.623 35.383 1.00 20.14 179 SER A N 1
ATOM 1516 C CA . SER A 1 181 ? 37.224 29.551 36.847 1.00 19.42 179 SER A CA 1
ATOM 1517 C C . SER A 1 181 ? 37.092 28.132 37.348 1.00 23.88 179 SER A C 1
ATOM 1518 O O . SER A 1 181 ? 37.322 27.888 38.544 1.00 22.76 179 SER A O 1
ATOM 1521 N N . GLY A 1 182 ? 36.746 27.197 36.470 1.00 20.59 180 GLY A N 1
ATOM 1522 C CA . GLY A 1 182 ? 36.367 25.847 36.872 1.00 22.38 180 GLY A CA 1
ATOM 1523 C C . GLY A 1 182 ? 35.010 25.759 37.527 1.00 26.63 180 GLY A C 1
ATOM 1524 O O . GLY A 1 182 ? 34.542 24.648 37.802 1.00 27.08 180 GLY A O 1
ATOM 1525 N N . MET A 1 183 ? 34.341 26.885 37.766 1.00 22.46 181 MET A N 1
ATOM 1526 C CA . MET A 1 183 ? 33.039 26.887 38.437 1.00 19.97 181 MET A CA 1
ATOM 1527 C C . MET A 1 183 ? 32.026 27.486 37.468 1.00 22.72 181 MET A C 1
ATOM 1528 O O . MET A 1 183 ? 31.570 28.603 37.665 1.00 24.04 181 MET A O 1
ATOM 1533 N N . ASP A 1 184 ? 31.673 26.715 36.430 1.00 23.23 182 ASP A N 1
ATOM 1534 C CA . ASP A 1 184 ? 31.024 27.254 35.228 1.00 23.96 182 ASP A CA 1
ATOM 1535 C C . ASP A 1 184 ? 29.823 28.152 35.521 1.00 26.46 182 ASP A C 1
ATOM 1536 O O . ASP A 1 184 ? 29.706 29.258 34.972 1.00 26.96 182 ASP A O 1
ATOM 1541 N N . ASN A 1 185 ? 28.866 27.642 36.297 1.00 22.64 183 ASN A N 1
ATOM 1542 C CA . ASN A 1 185 ? 27.606 28.317 36.533 1.00 24.91 183 ASN A CA 1
ATOM 1543 C C . ASN A 1 185 ? 27.521 28.866 37.947 1.00 24.29 183 ASN A C 1
ATOM 1544 O O . ASN A 1 185 ? 26.425 29.041 38.484 1.00 23.91 183 ASN A O 1
ATOM 1549 N N . SER A 1 186 ? 28.668 29.190 38.539 1.00 23.89 184 SER A N 1
ATOM 1550 C CA . SER A 1 186 ? 28.660 29.736 39.886 1.00 24.28 184 SER A CA 1
ATOM 1551 C C . SER A 1 186 ? 27.862 31.036 39.932 1.00 22.63 184 SER A C 1
ATOM 1552 O O . SER A 1 186 ? 27.934 31.846 38.997 1.00 24.91 184 SER A O 1
ATOM 1555 N N . PRO A 1 187 ? 27.106 31.283 41.004 1.00 23.62 185 PRO A N 1
ATOM 1556 C CA . PRO A 1 187 ? 26.462 32.602 41.161 1.00 27.80 185 PRO A CA 1
ATOM 1557 C C . PRO A 1 187 ? 27.457 33.762 41.101 1.00 26.07 185 PRO A C 1
ATOM 1558 O O . PRO A 1 187 ? 27.040 34.896 40.797 1.00 27.01 185 PRO A O 1
ATOM 1562 N N . ARG A 1 188 ? 28.745 33.496 41.352 1.00 24.24 186 ARG A N 1
ATOM 1563 C CA . ARG A 1 188 ? 29.794 34.508 41.195 1.00 23.62 186 ARG A CA 1
ATOM 1564 C C . ARG A 1 188 ? 29.683 35.241 39.869 1.00 24.70 186 ARG A C 1
ATOM 1565 O O . ARG A 1 188 ? 29.930 36.457 39.799 1.00 27.52 186 ARG A O 1
ATOM 1573 N N . TRP A 1 189 ? 29.308 34.533 38.805 1.00 25.24 187 TRP A N 1
ATOM 1574 C CA . TRP A 1 189 ? 29.410 35.123 37.466 1.00 24.97 187 TRP A CA 1
ATOM 1575 C C . TRP A 1 189 ? 28.084 35.605 36.891 1.00 25.02 187 TRP A C 1
ATOM 1576 O O . TRP A 1 189 ? 28.063 36.079 35.743 1.00 27.22 187 TRP A O 1
ATOM 1587 N N . ASP A 1 190 ? 26.983 35.525 37.641 1.00 27.37 188 ASP A N 1
ATOM 1588 C CA . ASP A 1 190 ? 25.680 35.820 37.035 1.00 27.75 188 ASP A CA 1
ATOM 1589 C C . ASP A 1 190 ? 25.578 37.261 36.557 1.00 29.59 188 ASP A C 1
ATOM 1590 O O . ASP A 1 190 ? 25.048 37.522 35.468 1.00 29.91 188 ASP A O 1
ATOM 1595 N N . SER A 1 191 ? 26.039 38.221 37.362 1.00 27.77 189 SER A N 1
ATOM 1596 C CA . SER A 1 191 ? 25.865 39.597 36.923 1.00 33.54 189 SER A CA 1
ATOM 1597 C C . SER A 1 191 ? 26.783 39.926 35.753 1.00 33.01 189 SER A C 1
ATOM 1598 O O . SER A 1 191 ? 26.405 40.719 34.884 1.00 34.50 189 SER A O 1
ATOM 1601 N N . ALA A 1 192 ? 27.975 39.325 35.694 1.00 30.66 190 ALA A N 1
ATOM 1602 C CA . ALA A 1 192 ? 28.815 39.519 34.513 1.00 28.91 190 ALA A CA 1
ATOM 1603 C C . ALA A 1 192 ? 28.179 38.881 33.284 1.00 28.76 190 ALA A C 1
ATOM 1604 O O . ALA A 1 192 ? 28.177 39.478 32.198 1.00 30.48 190 ALA A O 1
ATOM 1606 N N . TYR A 1 193 ? 27.594 37.688 33.444 1.00 27.57 191 TYR A N 1
ATOM 1607 C CA . TYR A 1 193 ? 26.969 37.014 32.302 1.00 28.24 191 TYR A CA 1
ATOM 1608 C C . TYR A 1 193 ? 25.719 37.742 31.827 1.00 29.06 191 TYR A C 1
ATOM 1609 O O . TYR A 1 193 ? 25.399 37.702 30.635 1.00 30.80 191 TYR A O 1
ATOM 1618 N N . ALA A 1 194 ? 25.027 38.460 32.720 1.00 31.93 192 ALA A N 1
ATOM 1619 C CA . ALA A 1 194 ? 23.897 39.274 32.286 1.00 32.45 192 ALA A CA 1
ATOM 1620 C C . ALA A 1 194 ? 24.292 40.361 31.292 1.00 32.39 192 ALA A C 1
ATOM 1621 O O . ALA A 1 194 ? 23.434 40.836 30.537 1.00 38.53 192 ALA A O 1
ATOM 1623 N N A ASN A 1 195 ? 25.562 40.793 31.278 0.38 31.59 193 ASN A N 1
ATOM 1624 N N B ASN A 1 195 ? 25.554 40.761 31.281 0.62 31.67 193 ASN A N 1
ATOM 1625 C CA A ASN A 1 195 ? 26.027 41.772 30.292 0.38 32.68 193 ASN A CA 1
ATOM 1626 C CA B ASN A 1 195 ? 26.040 41.765 30.356 0.62 32.60 193 ASN A CA 1
ATOM 1627 C C A ASN A 1 195 ? 26.390 41.138 28.958 0.38 33.71 193 ASN A C 1
ATOM 1628 C C B ASN A 1 195 ? 26.710 41.130 29.118 0.62 32.26 193 ASN A C 1
ATOM 1629 O O A ASN A 1 195 ? 26.531 41.860 27.964 0.38 34.26 193 ASN A O 1
ATOM 1630 O O B ASN A 1 195 ? 27.354 41.839 28.337 0.62 31.42 193 ASN A O 1
ATOM 1639 N N . VAL A 1 196 ? 26.534 39.818 28.905 1.00 32.19 194 VAL A N 1
ATOM 1640 C CA . VAL A 1 196 ? 26.940 39.132 27.674 1.00 32.23 194 VAL A CA 1
ATOM 1641 C C . VAL A 1 196 ? 25.716 38.986 26.762 1.00 35.86 194 VAL A C 1
ATOM 1642 O O . VAL A 1 196 ? 24.775 38.255 27.090 1.00 38.46 194 VAL A O 1
ATOM 1646 N N . VAL A 1 197 ? 25.724 39.660 25.616 1.00 33.03 195 VAL A N 1
ATOM 1647 C CA . VAL A 1 197 ? 24.601 39.666 24.679 1.00 32.27 195 VAL A CA 1
ATOM 1648 C C . VAL A 1 197 ? 25.064 39.049 23.361 1.00 35.94 195 VAL A C 1
ATOM 1649 O O . VAL A 1 197 ? 25.738 39.699 22.562 1.00 36.62 195 VAL A O 1
ATOM 1653 N N . PRO A 1 198 ? 24.711 37.791 23.094 1.00 39.51 196 PRO A N 1
ATOM 1654 C CA . PRO A 1 198 ? 25.151 37.148 21.845 1.00 39.38 196 PRO A CA 1
ATOM 1655 C C . PRO A 1 198 ? 24.661 37.877 20.605 1.00 40.97 196 PRO A C 1
ATOM 1656 O O . PRO A 1 198 ? 23.535 38.378 20.551 1.00 42.59 196 PRO A O 1
ATOM 1660 N N . GLY A 1 199 ? 25.527 37.928 19.598 1.00 41.19 197 GLY A N 1
ATOM 1661 C CA . GLY A 1 199 ? 25.099 38.363 18.285 1.00 39.20 197 GLY A CA 1
ATOM 1662 C C . GLY A 1 199 ? 24.504 37.177 17.560 1.00 45.88 197 GLY A C 1
ATOM 1663 O O . GLY A 1 199 ? 23.698 36.434 18.129 1.00 48.27 197 GLY A O 1
ATOM 1664 N N . LYS A 1 200 ? 24.912 36.967 16.313 1.00 42.62 198 LYS A N 1
ATOM 1665 C CA . LYS A 1 200 ? 24.439 35.830 15.531 1.00 40.64 198 LYS A CA 1
ATOM 1666 C C . LYS A 1 200 ? 25.263 34.613 15.929 1.00 43.81 198 LYS A C 1
ATOM 1667 O O . LYS A 1 200 ? 26.379 34.417 15.451 1.00 48.09 198 LYS A O 1
ATOM 1673 N N . LEU A 1 201 ? 24.722 33.816 16.844 1.00 39.71 199 LEU A N 1
ATOM 1674 C CA . LEU A 1 201 ? 25.420 32.661 17.395 1.00 37.70 199 LEU A CA 1
ATOM 1675 C C . LEU A 1 201 ? 25.211 31.454 16.493 1.00 41.26 199 LEU A C 1
ATOM 1676 O O . LEU A 1 201 ? 24.060 31.035 16.302 1.00 43.27 199 LEU A O 1
ATOM 1681 N N . PRO A 1 202 ? 26.265 30.880 15.911 1.00 40.96 200 PRO A N 1
ATOM 1682 C CA . PRO A 1 202 ? 26.081 29.705 15.044 1.00 42.58 200 PRO A CA 1
ATOM 1683 C C . PRO A 1 202 ? 25.355 28.593 15.786 1.00 37.73 200 PRO A C 1
ATOM 1684 O O . PRO A 1 202 ? 25.622 28.333 16.962 1.00 37.65 200 PRO A O 1
ATOM 1688 N N . GLU A 1 203 ? 24.399 27.960 15.109 1.00 44.97 201 GLU A N 1
ATOM 1689 C CA . GLU A 1 203 ? 23.550 27.034 15.843 1.00 43.08 201 GLU A CA 1
ATOM 1690 C C . GLU A 1 203 ? 24.355 25.817 16.308 1.00 40.51 201 GLU A C 1
ATOM 1691 O O . GLU A 1 203 ? 25.421 25.493 15.776 1.00 41.88 201 GLU A O 1
ATOM 1697 N N . TYR A 1 204 ? 23.851 25.163 17.344 1.00 39.09 202 TYR A N 1
ATOM 1698 C CA . TYR A 1 204 ? 24.549 24.030 17.937 1.00 38.62 202 TYR A CA 1
ATOM 1699 C C . TYR A 1 204 ? 23.552 23.242 18.772 1.00 41.90 202 TYR A C 1
ATOM 1700 O O . TYR A 1 204 ? 22.458 23.716 19.083 1.00 43.66 202 TYR A O 1
ATOM 1709 N N A GLN A 1 205 ? 23.950 22.029 19.140 0.55 39.73 203 GLN A N 1
ATOM 1710 N N B GLN A 1 205 ? 23.944 22.024 19.132 0.45 39.85 203 GLN A N 1
ATOM 1711 C CA A GLN A 1 205 ? 23.156 21.200 20.034 0.55 39.13 203 GLN A CA 1
ATOM 1712 C CA B GLN A 1 205 ? 23.154 21.192 20.029 0.45 39.22 203 GLN A CA 1
ATOM 1713 C C A GLN A 1 205 ? 24.053 20.714 21.156 0.55 35.24 203 GLN A C 1
ATOM 1714 C C B GLN A 1 205 ? 24.057 20.724 21.156 0.45 35.46 203 GLN A C 1
ATOM 1715 O O A GLN A 1 205 ? 25.185 20.283 20.911 0.55 35.58 203 GLN A O 1
ATOM 1716 O O B GLN A 1 205 ? 25.196 20.311 20.913 0.45 35.44 203 GLN A O 1
ATOM 1727 N N . ARG A 1 206 ? 23.561 20.810 22.383 1.00 35.34 204 ARG A N 1
ATOM 1728 C CA . ARG A 1 206 ? 24.357 20.396 23.523 1.00 34.80 204 ARG A CA 1
ATOM 1729 C C . ARG A 1 206 ? 24.580 18.890 23.482 1.00 35.21 204 ARG A C 1
ATOM 1730 O O . ARG A 1 206 ? 23.731 18.124 23.007 1.00 34.02 204 ARG A O 1
ATOM 1738 N N . ALA A 1 207 ? 25.737 18.473 24.001 1.00 32.00 205 ALA A N 1
ATOM 1739 C CA . ALA A 1 207 ? 26.039 17.066 24.222 1.00 34.19 205 ALA A CA 1
ATOM 1740 C C . ALA A 1 207 ? 26.000 16.705 25.687 1.00 29.03 205 ALA A C 1
ATOM 1741 O O . ALA A 1 207 ? 25.702 15.555 26.031 1.00 33.78 205 ALA A O 1
ATOM 1743 N N . ASP A 1 208 ? 26.283 17.678 26.547 1.00 27.68 206 ASP A N 1
ATOM 1744 C CA . ASP A 1 208 ? 26.443 17.366 27.965 1.00 28.27 206 ASP A CA 1
ATOM 1745 C C . ASP A 1 208 ? 25.145 16.826 28.550 1.00 31.73 206 ASP A C 1
ATOM 1746 O O . ASP A 1 208 ? 25.172 15.899 29.372 1.00 31.96 206 ASP A O 1
ATOM 1751 N N . ASN A 1 209 ? 23.999 17.397 28.160 1.00 29.96 207 ASN A N 1
ATOM 1752 C CA . ASN A 1 209 ? 22.727 16.960 28.728 1.00 32.40 207 ASN A CA 1
ATOM 1753 C C . ASN A 1 209 ? 22.097 15.811 27.941 1.00 34.27 207 ASN A C 1
ATOM 1754 O O . ASN A 1 209 ? 20.969 15.413 28.231 1.00 35.58 207 ASN A O 1
ATOM 1759 N N . VAL A 1 210 ? 22.828 15.228 26.992 1.00 33.52 208 VAL A N 1
ATOM 1760 C CA . VAL A 1 210 ? 22.459 13.906 26.504 1.00 38.34 208 VAL A CA 1
ATOM 1761 C C . VAL A 1 210 ? 22.937 12.842 27.493 1.00 35.58 208 VAL A C 1
ATOM 1762 O O . VAL A 1 210 ? 22.304 11.784 27.642 1.00 36.18 208 VAL A O 1
ATOM 1766 N N . ILE A 1 211 ? 24.035 13.123 28.187 1.00 33.75 209 ILE A N 1
ATOM 1767 C CA . ILE A 1 211 ? 24.631 12.210 29.154 1.00 28.95 209 ILE A CA 1
ATOM 1768 C C . ILE A 1 211 ? 24.045 12.424 30.546 1.00 34.14 209 ILE A C 1
ATOM 1769 O O . ILE A 1 211 ? 23.578 11.478 31.188 1.00 32.95 209 ILE A O 1
ATOM 1774 N N . ILE A 1 212 ? 24.028 13.668 31.019 1.00 30.68 210 ILE A N 1
ATOM 1775 C CA . ILE A 1 212 ? 23.339 14.027 32.257 1.00 33.23 210 ILE A CA 1
ATOM 1776 C C . ILE A 1 212 ? 22.008 14.632 31.834 1.00 33.07 210 ILE A C 1
ATOM 1777 O O . ILE A 1 212 ? 21.935 15.820 31.503 1.00 32.04 210 ILE A O 1
ATOM 1782 N N . THR A 1 213 ? 20.948 13.823 31.834 1.00 33.87 211 THR A N 1
ATOM 1783 C CA . THR A 1 213 ? 19.684 14.281 31.267 1.00 34.39 211 THR A CA 1
ATOM 1784 C C . THR A 1 213 ? 18.805 15.021 32.264 1.00 36.61 211 THR A C 1
ATOM 1785 O O . THR A 1 213 ? 17.866 15.700 31.842 1.00 39.47 211 THR A O 1
ATOM 1789 N N . ASP A 1 214 ? 19.073 14.908 33.553 1.00 33.90 212 ASP A N 1
ATOM 1790 C CA . ASP A 1 214 ? 18.260 15.603 34.548 1.00 36.54 212 ASP A CA 1
ATOM 1791 C C . ASP A 1 214 ? 18.579 17.093 34.454 1.00 30.54 212 ASP A C 1
ATOM 1792 O O . ASP A 1 214 ? 19.716 17.494 34.767 1.00 32.62 212 ASP A O 1
ATOM 1797 N N . PRO A 1 215 ? 17.649 17.938 34.000 1.00 31.80 213 PRO A N 1
ATOM 1798 C CA . PRO A 1 215 ? 17.990 19.358 33.806 1.00 31.65 213 PRO A CA 1
ATOM 1799 C C . PRO A 1 215 ? 18.328 20.085 35.094 1.00 34.39 213 PRO A C 1
ATOM 1800 O O . PRO A 1 215 ? 19.024 21.101 35.030 1.00 33.46 213 PRO A O 1
ATOM 1804 N N . SER A 1 216 ? 17.902 19.582 36.261 1.00 33.36 214 SER A N 1
ATOM 1805 C CA . SER A 1 216 ? 18.257 20.244 37.522 1.00 32.61 214 SER A CA 1
ATOM 1806 C C . SER A 1 216 ? 19.748 20.167 37.869 1.00 34.46 214 SER A C 1
ATOM 1807 O O . SER A 1 216 ? 20.177 20.864 38.804 1.00 30.40 214 SER A O 1
ATOM 1810 N N . GLN A 1 217 ? 20.558 19.370 37.153 1.00 27.89 215 GLN A N 1
ATOM 1811 C CA . GLN A 1 217 ? 21.943 19.130 37.553 1.00 25.74 215 GLN A CA 1
ATOM 1812 C C . GLN A 1 217 ? 22.972 19.887 36.724 1.00 27.66 215 GLN A C 1
ATOM 1813 O O . GLN A 1 217 ? 24.144 19.910 37.109 1.00 28.05 215 GLN A O 1
ATOM 1819 N N . ARG A 1 218 ? 22.575 20.512 35.616 1.00 27.18 216 ARG A N 1
ATOM 1820 C CA . ARG A 1 218 ? 23.498 21.151 34.686 1.00 28.92 216 ARG A CA 1
ATOM 1821 C C . ARG A 1 218 ? 23.048 22.572 34.398 1.00 27.32 216 ARG A C 1
ATOM 1822 O O . ARG A 1 218 ? 21.911 22.950 34.702 1.00 26.92 216 ARG A O 1
ATOM 1830 N N . PRO A 1 219 ? 23.912 23.389 33.785 1.00 26.34 217 PRO A N 1
ATOM 1831 C CA . PRO A 1 219 ? 23.490 24.751 33.406 1.00 27.93 217 PRO A CA 1
ATOM 1832 C C . PRO A 1 219 ? 22.371 24.733 32.378 1.00 31.79 217 PRO A C 1
ATOM 1833 O O . PRO A 1 219 ? 22.066 23.720 31.743 1.00 32.37 217 PRO A O 1
ATOM 1837 N N . SER A 1 220 ? 21.745 25.898 32.213 1.00 28.08 218 SER A N 1
ATOM 1838 C CA . SER A 1 220 ? 20.606 26.046 31.312 1.00 29.49 218 SER A CA 1
ATOM 1839 C C . SER A 1 220 ? 21.056 26.317 29.873 1.00 29.30 218 SER A C 1
ATOM 1840 O O . SER A 1 220 ? 22.201 26.676 29.614 1.00 31.88 218 SER A O 1
ATOM 1843 N N . ASP A 1 221 ? 20.106 26.178 28.936 1.00 30.18 219 ASP A N 1
ATOM 1844 C CA . ASP A 1 221 ? 20.365 26.552 27.541 1.00 29.58 219 ASP A CA 1
ATOM 1845 C C . ASP A 1 221 ? 20.790 28.012 27.424 1.00 34.62 219 ASP A C 1
ATOM 1846 O O . ASP A 1 221 ? 21.712 28.338 26.667 1.00 34.70 219 ASP A O 1
ATOM 1851 N N . GLY A 1 222 ? 20.112 28.907 28.145 1.00 37.73 220 GLY A N 1
ATOM 1852 C CA . GLY A 1 222 ? 20.493 30.311 28.113 1.00 34.34 220 GLY A CA 1
ATOM 1853 C C . GLY A 1 222 ? 21.928 30.535 28.560 1.00 31.71 220 GLY A C 1
ATOM 1854 O O . GLY A 1 222 ? 22.638 31.371 28.004 1.00 30.49 220 GLY A O 1
ATOM 1855 N N . GLU A 1 223 ? 22.378 29.792 29.572 1.00 30.01 221 GLU A N 1
ATOM 1856 C CA . GLU A 1 223 ? 23.768 29.937 29.988 1.00 25.67 221 GLU A CA 1
ATOM 1857 C C . GLU A 1 223 ? 24.717 29.419 28.913 1.00 30.66 221 GLU A C 1
ATOM 1858 O O . GLU A 1 223 ? 25.727 30.069 28.597 1.00 27.57 221 GLU A O 1
ATOM 1864 N N . TYR A 1 224 ? 24.391 28.270 28.321 1.00 29.72 222 TYR A N 1
ATOM 1865 C CA . TYR A 1 224 ? 25.228 27.719 27.264 1.00 29.76 222 TYR A CA 1
ATOM 1866 C C . TYR A 1 224 ? 25.314 28.669 26.073 1.00 29.89 222 TYR A C 1
ATOM 1867 O O . TYR A 1 224 ? 26.376 28.788 25.454 1.00 28.76 222 TYR A O 1
ATOM 1876 N N . ASP A 1 225 ? 24.226 29.363 25.750 1.00 31.02 223 ASP A N 1
ATOM 1877 C CA . ASP A 1 225 ? 24.300 30.338 24.657 1.00 30.94 223 ASP A CA 1
ATOM 1878 C C . ASP A 1 225 ? 25.344 31.408 24.953 1.00 33.68 223 ASP A C 1
ATOM 1879 O O . ASP A 1 225 ? 26.098 31.820 24.061 1.00 32.10 223 ASP A O 1
ATOM 1884 N N . ARG A 1 226 ? 25.383 31.897 26.197 1.00 28.13 224 ARG A N 1
ATOM 1885 C CA . ARG A 1 226 ? 26.421 32.855 26.561 1.00 30.32 224 ARG A CA 1
ATOM 1886 C C . ARG A 1 226 ? 27.810 32.214 26.560 1.00 28.93 224 ARG A C 1
ATOM 1887 O O . ARG A 1 226 ? 28.772 32.830 26.092 1.00 30.18 224 ARG A O 1
ATOM 1895 N N . TYR A 1 227 ? 27.941 30.984 27.073 1.00 26.18 225 TYR A N 1
ATOM 1896 C CA . TYR A 1 227 ? 29.243 30.318 27.027 1.00 24.83 225 TYR A CA 1
ATOM 1897 C C . TYR A 1 227 ? 29.747 30.224 25.596 1.00 29.12 225 TYR A C 1
ATOM 1898 O O . TYR A 1 227 ? 30.929 30.471 25.321 1.00 27.02 225 TYR A O 1
ATOM 1907 N N . LEU A 1 228 ? 28.871 29.829 24.671 1.00 29.85 226 LEU A N 1
ATOM 1908 C CA . LEU A 1 228 ? 29.316 29.611 23.304 1.00 28.95 226 LEU A CA 1
ATOM 1909 C C . LEU A 1 228 ? 29.520 30.933 22.576 1.00 31.67 226 LEU A C 1
ATOM 1910 O O . LEU A 1 228 ? 30.346 31.017 21.656 1.00 31.78 226 LEU A O 1
ATOM 1915 N N . TRP A 1 229 ? 28.820 31.985 22.991 1.00 28.67 227 TRP A N 1
ATOM 1916 C CA . TRP A 1 229 ? 29.054 33.268 22.332 1.00 30.05 227 TRP A CA 1
ATOM 1917 C C . TRP A 1 229 ? 30.441 33.807 22.657 1.00 30.35 227 TRP A C 1
ATOM 1918 O O . TRP A 1 229 ? 31.104 34.393 21.794 1.00 31.33 227 TRP A O 1
ATOM 1929 N N . LEU A 1 230 ? 30.898 33.632 23.900 1.00 30.24 228 LEU A N 1
ATOM 1930 C CA . LEU A 1 230 ? 32.230 34.116 24.242 1.00 27.33 228 LEU A CA 1
ATOM 1931 C C . LEU A 1 230 ? 33.285 33.459 23.357 1.00 35.81 228 LEU A C 1
ATOM 1932 O O . LEU A 1 230 ? 34.270 34.104 22.978 1.00 28.75 228 LEU A O 1
ATOM 1937 N N . LEU A 1 231 ? 33.076 32.197 22.976 1.00 32.62 229 LEU A N 1
ATOM 1938 C CA . LEU A 1 231 ? 33.971 31.573 22.003 1.00 32.10 229 LEU A CA 1
ATOM 1939 C C . LEU A 1 231 ? 33.989 32.334 20.687 1.00 29.86 229 LEU A C 1
ATOM 1940 O O . LEU A 1 231 ? 35.046 32.486 20.064 1.00 35.19 229 LEU A O 1
ATOM 1945 N N . GLU A 1 232 ? 32.827 32.792 20.217 1.00 33.65 230 GLU A N 1
ATOM 1946 C CA . GLU A 1 232 ? 32.820 33.523 18.954 1.00 34.51 230 GLU A CA 1
ATOM 1947 C C . GLU A 1 232 ? 33.626 34.809 19.069 1.00 36.04 230 GLU A C 1
ATOM 1948 O O . GLU A 1 232 ? 34.312 35.206 18.119 1.00 34.92 230 GLU A O 1
ATOM 1954 N N . GLU A 1 233 ? 33.560 35.473 20.228 1.00 33.66 231 GLU A N 1
ATOM 1955 C CA . GLU A 1 233 ? 34.315 36.709 20.411 1.00 34.15 231 GLU A CA 1
ATOM 1956 C C . GLU A 1 233 ? 35.816 36.441 20.374 1.00 33.89 231 GLU A C 1
ATOM 1957 O O . GLU A 1 233 ? 36.568 37.195 19.747 1.00 36.87 231 GLU A O 1
ATOM 1963 N N . MET A 1 234 ? 36.266 35.355 21.024 1.00 28.98 232 MET A N 1
ATOM 1964 C CA . MET A 1 234 ? 37.684 34.984 20.971 1.00 28.39 232 MET A CA 1
ATOM 1965 C C . MET A 1 234 ? 38.122 34.589 19.564 1.00 33.85 232 MET A C 1
ATOM 1966 O O . MET A 1 234 ? 39.209 34.978 19.124 1.00 34.49 232 MET A O 1
ATOM 1971 N N . LYS A 1 235 ? 37.321 33.777 18.859 1.00 35.04 233 LYS A N 1
ATOM 1972 C CA . LYS A 1 235 ? 37.700 33.372 17.504 1.00 39.30 233 LYS A CA 1
ATOM 1973 C C . LYS A 1 235 ? 37.854 34.576 16.591 1.00 40.97 233 LYS A C 1
ATOM 1974 O O . LYS A 1 235 ? 38.735 34.609 15.722 1.00 37.94 233 LYS A O 1
ATOM 1980 N N . ALA A 1 236 ? 36.988 35.569 16.762 1.00 34.11 234 ALA A N 1
ATOM 1981 C CA . ALA A 1 236 ? 37.006 36.709 15.866 1.00 36.29 234 ALA A CA 1
ATOM 1982 C C . ALA A 1 236 ? 38.324 37.473 15.941 1.00 40.54 234 ALA A C 1
ATOM 1983 O O . ALA A 1 236 ? 38.709 38.123 14.963 1.00 40.23 234 ALA A O 1
ATOM 1985 N N . VAL A 1 237 ? 39.022 37.411 17.075 1.00 38.23 235 VAL A N 1
ATOM 1986 C CA . VAL A 1 237 ? 40.336 38.027 17.228 1.00 35.83 235 VAL A CA 1
ATOM 1987 C C . VAL A 1 237 ? 41.436 36.967 17.243 1.00 37.91 235 VAL A C 1
ATOM 1988 O O . VAL A 1 237 ? 42.557 37.231 17.690 1.00 36.49 235 VAL A O 1
ATOM 1992 N N . ARG A 1 238 ? 41.113 35.763 16.775 1.00 34.06 236 ARG A N 1
ATOM 1993 C CA . ARG A 1 238 ? 42.078 34.670 16.637 1.00 36.18 236 ARG A CA 1
ATOM 1994 C C . ARG A 1 238 ? 42.812 34.390 17.948 1.00 36.43 236 ARG A C 1
ATOM 1995 O O . ARG A 1 238 ? 44.006 34.099 17.965 1.00 38.63 236 ARG A O 1
ATOM 2003 N N . TYR A 1 239 ? 42.089 34.493 19.066 1.00 32.48 237 TYR A N 1
ATOM 2004 C CA . TYR A 1 239 ? 42.614 34.154 20.389 1.00 33.41 237 TYR A CA 1
ATOM 2005 C C . TYR A 1 239 ? 43.848 34.989 20.759 1.00 37.85 237 TYR A C 1
ATOM 2006 O O . TYR A 1 239 ? 44.649 34.578 21.599 1.00 43.77 237 TYR A O 1
ATOM 2015 N N . ASP A 1 240 ? 43.989 36.175 20.161 1.00 35.68 238 ASP A N 1
ATOM 2016 C CA . ASP A 1 240 ? 45.130 37.059 20.398 1.00 36.98 238 ASP A CA 1
ATOM 2017 C C . ASP A 1 240 ? 45.020 37.722 21.776 1.00 39.42 238 ASP A C 1
ATOM 2018 O O . ASP A 1 240 ? 44.093 38.501 22.017 1.00 40.15 238 ASP A O 1
ATOM 2023 N N . ASP A 1 241 ? 45.994 37.443 22.658 1.00 38.45 239 ASP A N 1
ATOM 2024 C CA . ASP A 1 241 ? 45.985 37.981 24.023 1.00 36.20 239 ASP A CA 1
ATOM 2025 C C . ASP A 1 241 ? 45.879 39.492 24.050 1.00 39.77 239 ASP A C 1
ATOM 2026 O O . ASP A 1 241 ? 45.246 40.061 24.946 1.00 42.51 239 ASP A O 1
ATOM 2031 N N . GLU A 1 242 ? 46.547 40.160 23.113 1.00 37.87 240 GLU A N 1
ATOM 2032 C CA . GLU A 1 242 ? 46.567 41.613 23.099 1.00 48.88 240 GLU A CA 1
ATOM 2033 C C . GLU A 1 242 ? 45.210 42.210 22.761 1.00 46.78 240 GLU A C 1
ATOM 2034 O O . GLU A 1 242 ? 44.963 43.375 23.085 1.00 54.05 240 GLU A O 1
ATOM 2040 N N . ARG A 1 243 ? 44.335 41.453 22.100 1.00 40.93 241 ARG A N 1
ATOM 2041 C CA . ARG A 1 243 ? 43.069 41.997 21.637 1.00 42.07 241 ARG A CA 1
ATOM 2042 C C . ARG A 1 243 ? 41.903 41.661 22.555 1.00 38.35 241 ARG A C 1
ATOM 2043 O O . ARG A 1 243 ? 40.892 42.371 22.530 1.00 36.79 241 ARG A O 1
ATOM 2051 N N . LEU A 1 244 ? 42.031 40.627 23.381 1.00 34.28 242 LEU A N 1
ATOM 2052 C CA . LEU A 1 244 ? 40.923 40.214 24.239 1.00 32.17 242 LEU A CA 1
ATOM 2053 C C . LEU A 1 244 ? 40.378 41.335 25.121 1.00 35.04 242 LEU A C 1
ATOM 2054 O O . LEU A 1 244 ? 39.144 41.439 25.231 1.00 36.51 242 LEU A O 1
ATOM 2059 N N . PRO A 1 245 ? 41.190 42.189 25.762 1.00 35.13 243 PRO A N 1
ATOM 2060 C CA . PRO A 1 245 ? 40.585 43.267 26.557 1.00 35.73 243 PRO A CA 1
ATOM 2061 C C . PRO A 1 245 ? 39.698 44.176 25.735 1.00 33.23 243 PRO A C 1
ATOM 2062 O O . PRO A 1 245 ? 38.732 44.723 26.271 1.00 36.24 243 PRO A O 1
ATOM 2066 N N . SER A 1 246 ? 39.982 44.338 24.442 1.00 39.77 244 SER A N 1
ATOM 2067 C CA . SER A 1 246 ? 39.206 45.243 23.606 1.00 42.39 244 SER A CA 1
ATOM 2068 C C . SER A 1 246 ? 37.877 44.661 23.139 1.00 41.58 244 SER A C 1
ATOM 2069 O O . SER A 1 246 ? 36.985 45.432 22.770 1.00 44.47 244 SER A O 1
ATOM 2072 N N . VAL A 1 247 ? 37.723 43.340 23.111 1.00 34.58 245 VAL A N 1
ATOM 2073 C CA . VAL A 1 247 ? 36.559 42.746 22.466 1.00 38.44 245 VAL A CA 1
ATOM 2074 C C . VAL A 1 247 ? 35.712 41.886 23.399 1.00 33.27 245 VAL A C 1
ATOM 2075 O O . VAL A 1 247 ? 34.516 41.694 23.108 1.00 35.30 245 VAL A O 1
ATOM 2079 N N . MET A 1 248 ? 36.255 41.349 24.500 1.00 31.07 246 MET A N 1
ATOM 2080 C CA . MET A 1 248 ? 35.515 40.361 25.276 1.00 33.83 246 MET A CA 1
ATOM 2081 C C . MET A 1 248 ? 34.385 41.001 26.082 1.00 34.03 246 MET A C 1
ATOM 2082 O O . MET A 1 248 ? 34.589 42.013 26.760 1.00 34.41 246 MET A O 1
ATOM 2087 N N . SER A 1 249 ? 33.198 40.382 26.034 1.00 31.19 247 SER A N 1
ATOM 2088 C CA . SER A 1 249 ? 32.036 40.862 26.782 1.00 34.13 247 SER A CA 1
ATOM 2089 C C . SER A 1 249 ? 32.041 40.387 28.233 1.00 32.55 247 SER A C 1
ATOM 2090 O O . SER A 1 249 ? 31.150 40.761 29.008 1.00 31.50 247 SER A O 1
ATOM 2093 N N . PHE A 1 250 ? 33.041 39.607 28.614 1.00 30.46 248 PHE A N 1
ATOM 2094 C CA . PHE A 1 250 ? 33.138 39.006 29.942 1.00 29.52 248 PHE A CA 1
ATOM 2095 C C . PHE A 1 250 ? 34.582 39.190 30.379 1.00 30.05 248 PHE A C 1
ATOM 2096 O O . PHE A 1 250 ? 35.484 38.662 29.739 1.00 27.24 248 PHE A O 1
ATOM 2104 N N . GLN A 1 251 ? 34.818 39.982 31.424 1.00 26.92 249 GLN A N 1
ATOM 2105 C CA . GLN A 1 251 ? 36.178 40.216 31.913 1.00 25.66 249 GLN A CA 1
ATOM 2106 C C . GLN A 1 251 ? 36.050 40.350 33.419 1.00 26.36 249 GLN A C 1
ATOM 2107 O O . GLN A 1 251 ? 35.529 41.353 33.904 1.00 28.25 249 GLN A O 1
ATOM 2113 N N A VAL A 1 252 ? 36.512 39.336 34.137 0.79 25.71 250 VAL A N 1
ATOM 2114 N N B VAL A 1 252 ? 36.502 39.364 34.185 0.21 25.47 250 VAL A N 1
ATOM 2115 C CA A VAL A 1 252 ? 36.365 39.302 35.581 0.79 24.16 250 VAL A CA 1
ATOM 2116 C CA B VAL A 1 252 ? 36.323 39.504 35.627 0.21 25.34 250 VAL A CA 1
ATOM 2117 C C A VAL A 1 252 ? 37.717 38.985 36.194 0.79 24.41 250 VAL A C 1
ATOM 2118 C C B VAL A 1 252 ? 37.454 38.819 36.381 0.21 25.74 250 VAL A C 1
ATOM 2119 O O A VAL A 1 252 ? 38.521 38.250 35.616 0.79 30.84 250 VAL A O 1
ATOM 2120 O O B VAL A 1 252 ? 37.836 37.680 36.082 0.21 19.25 250 VAL A O 1
ATOM 2127 N N . GLU A 1 253 ? 37.968 39.529 37.384 1.00 25.22 251 GLU A N 1
ATOM 2128 C CA . GLU A 1 253 ? 39.061 39.043 38.218 1.00 24.54 251 GLU A CA 1
ATOM 2129 C C . GLU A 1 253 ? 38.537 37.990 39.192 1.00 23.97 251 GLU A C 1
ATOM 2130 O O . GLU A 1 253 ? 37.621 38.250 39.980 1.00 25.19 251 GLU A O 1
ATOM 2136 N N . ASP A 1 254 ? 39.120 36.801 39.119 1.00 20.61 252 ASP A N 1
ATOM 2137 C CA . ASP A 1 254 ? 38.669 35.619 39.851 1.00 21.37 252 ASP A CA 1
ATOM 2138 C C . ASP A 1 254 ? 39.563 35.476 41.085 1.00 24.38 252 ASP A C 1
ATOM 2139 O O . ASP A 1 254 ? 40.757 35.161 40.966 1.00 20.62 252 ASP A O 1
ATOM 2144 N N . VAL A 1 255 ? 38.989 35.711 42.273 1.00 22.00 253 VAL A N 1
ATOM 2145 C CA . VAL A 1 255 ? 39.831 35.780 43.468 1.00 21.27 253 VAL A CA 1
ATOM 2146 C C . VAL A 1 255 ? 40.239 34.382 43.938 1.00 20.63 253 VAL A C 1
ATOM 2147 O O . VAL A 1 255 ? 41.296 34.225 44.569 1.00 22.33 253 VAL A O 1
ATOM 2151 N N . PHE A 1 256 ? 39.449 33.356 43.602 1.00 21.69 254 PHE A N 1
ATOM 2152 C CA . PHE A 1 256 ? 39.792 31.985 43.987 1.00 19.95 254 PHE A CA 1
ATOM 2153 C C . PHE A 1 256 ? 40.946 31.475 43.131 1.00 23.53 254 PHE A C 1
ATOM 2154 O O . PHE A 1 256 ? 41.931 30.930 43.638 1.00 21.07 254 PHE A O 1
ATOM 216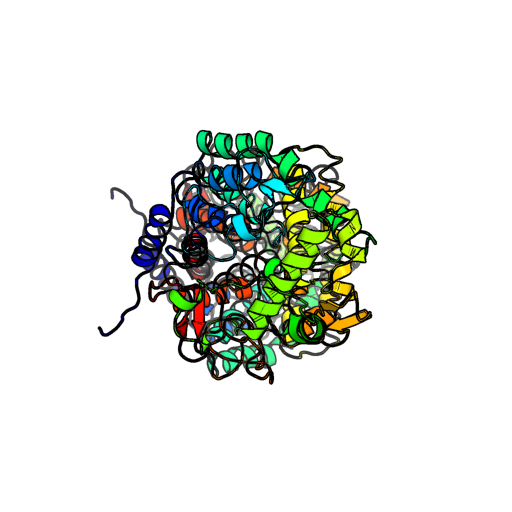2 N N . PHE A 1 257 ? 40.840 31.670 41.816 1.00 21.30 255 PHE A N 1
ATOM 2163 C CA . PHE A 1 257 ? 41.937 31.384 40.897 1.00 20.39 255 PHE A CA 1
ATOM 2164 C C . PHE A 1 257 ? 43.199 32.111 41.345 1.00 19.80 255 PHE A C 1
ATOM 2165 O O . PHE A 1 257 ? 44.285 31.524 41.374 1.00 20.41 255 PHE A O 1
ATOM 2173 N N . SER A 1 258 ? 43.051 33.377 41.773 1.00 20.08 256 SER A N 1
ATOM 2174 C CA . SER A 1 258 ? 44.194 34.183 42.210 1.00 17.89 256 SER A CA 1
ATOM 2175 C C . SER A 1 258 ? 44.844 33.586 43.456 1.00 20.39 256 SER A C 1
ATOM 2176 O O . SER A 1 258 ? 46.074 33.554 43.569 1.00 20.53 256 SER A O 1
ATOM 2179 N N . ALA A 1 259 ? 44.036 33.130 44.405 1.00 20.12 257 ALA A N 1
ATOM 2180 C CA . ALA A 1 259 ? 44.601 32.546 45.627 1.00 18.22 257 ALA A CA 1
ATOM 2181 C C . ALA A 1 259 ? 45.290 31.218 45.332 1.00 21.88 257 ALA A C 1
ATOM 2182 O O . ALA A 1 259 ? 46.339 30.910 45.917 1.00 20.18 257 ALA A O 1
ATOM 2184 N N . ILE A 1 260 ? 44.695 30.408 44.449 1.00 18.55 258 ILE A N 1
ATOM 2185 C CA . ILE A 1 260 ? 45.350 29.174 44.006 1.00 18.36 258 ILE A CA 1
ATOM 2186 C C . ILE A 1 260 ? 46.692 29.508 43.364 1.00 21.02 258 ILE A C 1
ATOM 2187 O O . ILE A 1 260 ? 47.711 28.845 43.609 1.00 20.13 258 ILE A O 1
ATOM 2192 N N . PHE A 1 261 ? 46.719 30.562 42.544 1.00 17.76 259 PHE A N 1
ATOM 2193 C CA . PHE A 1 261 ? 47.981 30.943 41.914 1.00 19.36 259 PHE A CA 1
ATOM 2194 C C . PHE A 1 261 ? 49.003 31.386 42.958 1.00 21.11 259 PHE A C 1
ATOM 2195 O O . PHE A 1 261 ? 50.191 31.050 42.848 1.00 19.89 259 PHE A O 1
ATOM 2203 N N . SER A 1 262 ? 48.574 32.138 43.977 1.00 19.56 260 SER A N 1
ATOM 2204 C CA . SER A 1 262 ? 49.509 32.503 45.044 1.00 20.32 260 SER A CA 1
ATOM 2205 C C . SER A 1 262 ? 50.132 31.264 45.678 1.00 21.12 260 SER A C 1
ATOM 2206 O O . SER A 1 262 ? 51.362 31.181 45.846 1.00 20.06 260 SER A O 1
ATOM 2209 N N . VAL A 1 263 ? 49.284 30.312 46.082 1.00 18.26 261 VAL A N 1
ATOM 2210 C CA . VAL A 1 263 ? 49.770 29.058 46.666 1.00 17.12 261 VAL A CA 1
ATOM 2211 C C . VAL A 1 263 ? 50.700 28.323 45.692 1.00 19.36 261 VAL A C 1
ATOM 2212 O O . VAL A 1 263 ? 51.779 27.859 46.070 1.00 19.96 261 VAL A O 1
ATOM 2216 N N . ALA A 1 264 ? 50.273 28.170 44.435 1.00 18.34 262 ALA A N 1
ATOM 2217 C CA . ALA A 1 264 ? 51.074 27.430 43.471 1.00 18.93 262 ALA A CA 1
ATOM 2218 C C . ALA A 1 264 ? 52.445 28.066 43.263 1.00 19.66 262 ALA A C 1
ATOM 2219 O O . ALA A 1 264 ? 53.443 27.362 43.075 1.00 19.49 262 ALA A O 1
ATOM 2221 N N . CYS A 1 265 ? 52.513 29.398 43.246 1.00 19.65 263 CYS A N 1
ATOM 2222 C CA . CYS A 1 265 ? 53.803 30.075 43.113 1.00 19.21 263 CYS A CA 1
ATOM 2223 C C . CYS A 1 265 ? 54.704 29.781 44.308 1.00 19.95 263 CYS A C 1
ATOM 2224 O O . CYS A 1 265 ? 55.912 29.556 44.150 1.00 22.06 263 CYS A O 1
ATOM 2227 N N . GLN A 1 266 ? 54.133 29.796 45.513 1.00 19.59 264 GLN A N 1
ATOM 2228 C CA . GLN A 1 266 ? 54.933 29.511 46.697 1.00 21.00 264 GLN A CA 1
ATOM 2229 C C . GLN A 1 266 ? 55.411 28.061 46.690 1.00 20.82 264 GLN A C 1
ATOM 2230 O O . GLN A 1 266 ? 56.574 27.774 47.011 1.00 22.03 264 GLN A O 1
ATOM 2236 N N . VAL A 1 267 ? 54.526 27.145 46.305 1.00 19.48 265 VAL A N 1
ATOM 2237 C CA . VAL A 1 267 ? 54.890 25.735 46.232 1.00 19.47 265 VAL A CA 1
ATOM 2238 C C . VAL A 1 267 ? 55.992 25.537 45.205 1.00 19.71 265 VAL A C 1
ATOM 2239 O O . VAL A 1 267 ? 57.000 24.860 45.462 1.00 20.75 265 VAL A O 1
ATOM 2243 N N . LEU A 1 268 ? 55.816 26.126 44.020 1.00 19.52 266 LEU A N 1
ATOM 2244 C CA . LEU A 1 268 ? 56.815 25.907 42.977 1.00 19.78 266 LEU A CA 1
ATOM 2245 C C . LEU A 1 268 ? 58.137 26.564 43.340 1.00 21.33 266 LEU A C 1
ATOM 2246 O O . LEU A 1 268 ? 59.205 26.061 42.957 1.00 22.58 266 LEU A O 1
ATOM 2251 N N . ALA A 1 269 ? 58.093 27.680 44.079 1.00 19.75 267 ALA A N 1
ATOM 2252 C CA . ALA A 1 269 ? 59.335 28.311 44.514 1.00 20.65 267 ALA A CA 1
ATOM 2253 C C . ALA A 1 269 ? 60.089 27.397 45.472 1.00 21.43 267 ALA A C 1
ATOM 2254 O O . ALA A 1 269 ? 61.313 27.270 45.373 1.00 21.90 267 ALA A O 1
ATOM 2256 N N . GLU A 1 270 ? 59.364 26.735 46.389 1.00 22.06 268 GLU A N 1
ATOM 2257 C CA . GLU A 1 270 ? 60.004 25.820 47.335 1.00 24.01 268 GLU A CA 1
ATOM 2258 C C . GLU A 1 270 ? 60.610 24.620 46.616 1.00 22.39 268 GLU A C 1
ATOM 2259 O O . GLU A 1 270 ? 61.732 24.199 46.933 1.00 23.09 268 GLU A O 1
ATOM 2265 N N . ILE A 1 271 ? 59.901 24.093 45.619 1.00 21.32 269 ILE A N 1
ATOM 2266 C CA . ILE A 1 271 ? 60.461 23.050 44.765 1.00 22.35 269 ILE A CA 1
ATOM 2267 C C . ILE A 1 271 ? 61.725 23.547 44.083 1.00 25.67 269 ILE A C 1
ATOM 2268 O O . ILE A 1 271 ? 62.740 22.848 44.039 1.00 24.02 269 ILE A O 1
ATOM 2273 N N . GLY A 1 272 ? 61.684 24.769 43.546 1.00 20.98 270 GLY A N 1
ATOM 2274 C CA . GLY A 1 272 ? 62.857 25.318 42.877 1.00 21.37 270 GLY A CA 1
ATOM 2275 C C . GLY A 1 272 ? 64.062 25.419 43.792 1.00 24.10 270 GLY A C 1
ATOM 2276 O O . GLY A 1 272 ? 65.191 25.154 43.376 1.00 25.82 270 GLY A O 1
ATOM 2277 N N . GLU A 1 273 ? 63.849 25.847 45.045 1.00 23.86 271 GLU A N 1
ATOM 2278 C CA . GLU A 1 273 ? 64.956 25.888 45.993 1.00 26.75 271 GLU A CA 1
ATOM 2279 C C . GLU A 1 273 ? 65.493 24.494 46.274 1.00 28.49 271 GLU A C 1
ATOM 2280 O O . GLU A 1 273 ? 66.710 24.270 46.256 1.00 26.57 271 GLU A O 1
ATOM 2286 N N . ASP A 1 274 ? 64.586 23.552 46.538 1.00 26.10 272 ASP A N 1
ATOM 2287 C CA . ASP A 1 274 ? 64.963 22.191 46.907 1.00 28.12 272 ASP A CA 1
ATOM 2288 C C . ASP A 1 274 ? 65.729 21.482 45.801 1.00 31.24 272 ASP A C 1
ATOM 2289 O O . ASP A 1 274 ? 66.592 20.640 46.083 1.00 31.08 272 ASP A O 1
ATOM 2294 N N . TYR A 1 275 ? 65.381 21.747 44.543 1.00 24.77 273 TYR A N 1
ATOM 2295 C CA . TYR A 1 275 ? 66.017 21.083 43.407 1.00 28.90 273 TYR A CA 1
ATOM 2296 C C . TYR A 1 275 ? 66.938 21.991 42.607 1.00 29.82 273 TYR A C 1
ATOM 2297 O O . TYR A 1 275 ? 67.194 21.723 41.427 1.00 34.35 273 TYR A O 1
ATOM 2306 N N . LYS A 1 276 ? 67.424 23.068 43.222 1.00 27.23 274 LYS A N 1
ATOM 2307 C CA . LYS A 1 276 ? 68.492 23.896 42.670 1.00 32.47 274 LYS A CA 1
ATOM 2308 C C . LYS A 1 276 ? 68.172 24.407 41.269 1.00 31.82 274 LYS A C 1
ATOM 2309 O O . LYS A 1 276 ? 69.022 24.407 40.368 1.00 32.54 274 LYS A O 1
ATOM 2315 N N A ARG A 1 277 ? 66.937 24.858 41.083 0.55 27.15 275 ARG A N 1
ATOM 2316 N N B ARG A 1 277 ? 66.940 24.862 41.084 0.45 27.26 275 ARG A N 1
ATOM 2317 C CA A ARG A 1 277 ? 66.531 25.521 39.850 0.55 26.11 275 ARG A CA 1
ATOM 2318 C CA B ARG A 1 277 ? 66.538 25.515 39.846 0.45 26.12 275 ARG A CA 1
ATOM 2319 C C A ARG A 1 277 ? 67.101 26.937 39.843 0.55 29.59 275 ARG A C 1
ATOM 2320 C C B ARG A 1 277 ? 67.070 26.946 39.852 0.45 29.34 275 ARG A C 1
ATOM 2321 O O A ARG A 1 277 ? 67.629 27.404 40.857 0.55 29.78 275 ARG A O 1
ATOM 2322 O O B ARG A 1 277 ? 67.542 27.432 40.883 0.45 30.23 275 ARG A O 1
ATOM 2337 N N . PRO A 1 278 ? 67.040 27.644 38.708 1.00 30.95 276 PRO A N 1
ATOM 2338 C CA . PRO A 1 278 ? 67.652 28.993 38.646 1.00 30.80 276 PRO A CA 1
ATOM 2339 C C . PRO A 1 278 ? 67.096 29.963 39.686 1.00 27.79 276 PRO A C 1
ATOM 2340 O O . PRO A 1 278 ? 65.886 30.057 39.897 1.00 27.27 276 PRO A O 1
ATOM 2344 N N A HIS A 1 279 ? 68.002 30.708 40.331 0.45 32.09 277 HIS A N 1
ATOM 2345 N N B HIS A 1 279 ? 68.009 30.705 40.324 0.55 31.93 277 HIS A N 1
ATOM 2346 C CA A HIS A 1 279 ? 67.573 31.606 41.401 0.45 34.32 277 HIS A CA 1
ATOM 2347 C CA B HIS A 1 279 ? 67.602 31.608 41.395 0.55 34.67 277 HIS A CA 1
ATOM 2348 C C A HIS A 1 279 ? 66.623 32.678 40.882 0.45 28.99 277 HIS A C 1
ATOM 2349 C C B HIS A 1 279 ? 66.645 32.684 40.889 0.55 28.82 277 HIS A C 1
ATOM 2350 O O A HIS A 1 279 ? 65.690 33.078 41.591 0.45 29.06 277 HIS A O 1
ATOM 2351 O O B HIS A 1 279 ? 65.725 33.089 41.613 0.55 29.07 277 HIS A O 1
ATOM 2364 N N . ALA A 1 280 ? 66.851 33.173 39.657 1.00 27.31 278 ALA A N 1
ATOM 2365 C CA . ALA A 1 280 ? 65.949 34.186 39.108 1.00 28.26 278 ALA A CA 1
ATOM 2366 C C . ALA A 1 280 ? 64.516 33.670 39.034 1.00 28.94 278 ALA A C 1
ATOM 2367 O O . ALA A 1 280 ? 63.558 34.430 39.246 1.00 29.81 278 ALA A O 1
ATOM 2369 N N . ASP A 1 281 ? 64.349 32.378 38.734 1.00 28.49 279 ASP A N 1
ATOM 2370 C CA . ASP A 1 281 ? 63.010 31.801 38.680 1.00 27.51 279 ASP A CA 1
ATOM 2371 C C . ASP A 1 281 ? 62.390 31.748 40.066 1.00 25.41 279 ASP A C 1
ATOM 2372 O O . ASP A 1 281 ? 61.216 32.082 40.256 1.00 24.84 279 ASP A O 1
ATOM 2377 N N . VAL A 1 282 ? 63.158 31.282 41.040 1.00 24.95 280 VAL A N 1
ATOM 2378 C CA . VAL A 1 282 ? 62.643 31.203 42.402 1.00 25.18 280 VAL A CA 1
ATOM 2379 C C . VAL A 1 282 ? 62.242 32.592 42.904 1.00 25.93 280 VAL A C 1
ATOM 2380 O O . VAL A 1 282 ? 61.174 32.764 43.509 1.00 25.18 280 VAL A O 1
ATOM 2384 N N A LYS A 1 283 ? 63.069 33.606 42.631 0.45 26.34 281 LYS A N 1
ATOM 2385 N N B LYS A 1 283 ? 63.085 33.605 42.657 0.55 26.58 281 LYS A N 1
ATOM 2386 C CA A LYS A 1 283 ? 62.749 34.959 43.076 0.45 25.25 281 LYS A CA 1
ATOM 2387 C CA B LYS A 1 283 ? 62.750 34.968 43.067 0.55 24.97 281 LYS A CA 1
ATOM 2388 C C A LYS A 1 283 ? 61.460 35.464 42.438 0.45 26.67 281 LYS A C 1
ATOM 2389 C C B LYS A 1 283 ? 61.431 35.414 42.450 0.55 26.44 281 LYS A C 1
ATOM 2390 O O A LYS A 1 283 ? 60.634 36.101 43.103 0.45 27.91 281 LYS A O 1
ATOM 2391 O O B LYS A 1 283 ? 60.560 35.964 43.135 0.55 27.15 281 LYS A O 1
ATOM 2402 N N . ASP A 1 284 ? 61.275 35.197 41.144 1.00 26.69 282 ASP A N 1
ATOM 2403 C CA . ASP A 1 284 ? 60.046 35.597 40.471 1.00 26.94 282 ASP A CA 1
ATOM 2404 C C . ASP A 1 284 ? 58.849 34.896 41.064 1.00 24.45 282 ASP A C 1
ATOM 2405 O O . ASP A 1 284 ? 57.808 35.523 41.298 1.00 24.10 282 ASP A O 1
ATOM 2410 N N . LEU A 1 285 ? 58.986 33.592 41.341 1.00 22.47 283 LEU A N 1
ATOM 2411 C CA . LEU A 1 285 ? 57.888 32.844 41.941 1.00 24.46 283 LEU A CA 1
ATOM 2412 C C . LEU A 1 285 ? 57.501 33.392 43.305 1.00 22.76 283 LEU A C 1
ATOM 2413 O O . LEU A 1 285 ? 56.305 33.519 43.600 1.00 21.38 283 LEU A O 1
ATOM 2418 N N . TYR A 1 286 ? 58.480 33.717 44.159 1.00 22.93 284 TYR A N 1
ATOM 2419 C CA . TYR A 1 286 ? 58.111 34.268 45.468 1.00 25.38 284 TYR A CA 1
ATOM 2420 C C . TYR A 1 286 ? 57.480 35.653 45.333 1.00 28.03 284 TYR A C 1
ATOM 2421 O O . TYR A 1 286 ? 56.576 36.003 46.102 1.00 28.34 284 TYR A O 1
ATOM 2430 N N . LEU A 1 287 ? 57.963 36.471 44.385 1.00 26.47 285 LEU A N 1
ATOM 2431 C CA . LEU A 1 287 ? 57.344 37.770 44.143 1.00 26.76 285 LEU A CA 1
ATOM 2432 C C . LEU A 1 287 ? 55.880 37.622 43.709 1.00 24.96 285 LEU A C 1
ATOM 2433 O O . LEU A 1 287 ? 55.001 38.333 44.214 1.00 25.66 285 LEU A O 1
ATOM 2438 N N . TRP A 1 288 ? 55.595 36.710 42.777 1.00 24.59 286 TRP A N 1
ATOM 2439 C CA . TRP A 1 288 ? 54.195 36.491 42.386 1.00 23.01 286 TRP A CA 1
ATOM 2440 C C . TRP A 1 288 ? 53.365 35.933 43.545 1.00 24.72 286 TRP A C 1
ATOM 2441 O O . TRP A 1 288 ? 52.208 36.338 43.750 1.00 23.36 286 TRP A O 1
ATOM 2452 N N . ALA A 1 289 ? 53.933 35.014 44.332 1.00 21.05 287 ALA A N 1
ATOM 2453 C CA . ALA A 1 289 ? 53.205 34.512 45.499 1.00 22.61 287 ALA A CA 1
ATOM 2454 C C . ALA A 1 289 ? 52.727 35.657 46.385 1.00 23.70 287 ALA A C 1
ATOM 2455 O O . ALA A 1 289 ? 51.563 35.694 46.808 1.00 25.65 287 ALA A O 1
ATOM 2457 N N A GLU A 1 290 ? 53.607 36.617 46.677 0.52 22.67 288 GLU A N 1
ATOM 2458 N N B GLU A 1 290 ? 53.628 36.606 46.659 0.48 23.03 288 GLU A N 1
ATOM 2459 C CA A GLU A 1 290 ? 53.192 37.712 47.547 0.52 25.19 288 GLU A CA 1
ATOM 2460 C CA B GLU A 1 290 ? 53.327 37.757 47.502 0.48 25.69 288 GLU A CA 1
ATOM 2461 C C A GLU A 1 290 ? 52.273 38.682 46.811 0.52 26.06 288 GLU A C 1
ATOM 2462 C C B GLU A 1 290 ? 52.343 38.698 46.819 0.48 26.17 288 GLU A C 1
ATOM 2463 O O A GLU A 1 290 ? 51.321 39.201 47.403 0.52 26.54 288 GLU A O 1
ATOM 2464 O O B GLU A 1 290 ? 51.418 39.209 47.460 0.48 27.49 288 GLU A O 1
ATOM 2475 N N . ARG A 1 291 ? 52.518 38.921 45.515 1.00 24.78 289 ARG A N 1
ATOM 2476 C CA . ARG A 1 291 ? 51.659 39.849 44.781 1.00 24.16 289 ARG A CA 1
ATOM 2477 C C . ARG A 1 291 ? 50.206 39.374 44.775 1.00 24.85 289 ARG A C 1
ATOM 2478 O O . ARG A 1 291 ? 49.285 40.168 45.014 1.00 25.64 289 ARG A O 1
ATOM 2486 N N . PHE A 1 292 ? 49.992 38.078 44.532 1.00 24.51 290 PHE A N 1
ATOM 2487 C CA . PHE A 1 292 ? 48.637 37.541 44.430 1.00 24.47 290 PHE A CA 1
ATOM 2488 C C . PHE A 1 292 ? 48.022 37.325 45.803 1.00 24.84 290 PHE A C 1
ATOM 2489 O O . PHE A 1 292 ? 46.806 37.454 45.947 1.00 24.47 290 PHE A O 1
ATOM 2497 N N A ARG A 1 293 ? 48.839 37.039 46.817 0.35 22.14 291 ARG A N 1
ATOM 2498 N N B ARG A 1 293 ? 48.834 37.036 46.823 0.65 20.71 291 ARG A N 1
ATOM 2499 C CA A ARG A 1 293 ? 48.342 37.053 48.187 0.35 25.70 291 ARG A CA 1
ATOM 2500 C CA B ARG A 1 293 ? 48.316 37.057 48.187 0.65 25.02 291 ARG A CA 1
ATOM 2501 C C A ARG A 1 293 ? 47.775 38.428 48.534 0.35 27.18 291 ARG A C 1
ATOM 2502 C C B ARG A 1 293 ? 47.755 38.439 48.514 0.65 27.57 291 ARG A C 1
ATOM 2503 O O A ARG A 1 293 ? 46.646 38.546 49.028 0.35 27.48 291 ARG A O 1
ATOM 2504 O O B ARG A 1 293 ? 46.613 38.573 48.976 0.65 26.93 291 ARG A O 1
ATOM 2519 N N . ALA A 1 294 ? 48.534 39.485 48.236 1.00 24.67 292 ALA A N 1
ATOM 2520 C CA . ALA A 1 294 ? 48.077 40.845 48.513 1.00 26.15 292 ALA A CA 1
ATOM 2521 C C . ALA A 1 294 ? 46.850 41.190 47.677 1.00 27.58 292 ALA A C 1
ATOM 2522 O O . ALA A 1 294 ? 45.954 41.900 48.144 1.00 29.95 292 ALA A O 1
ATOM 2524 N N . GLY A 1 295 ? 46.829 40.750 46.419 1.00 26.80 293 GLY A N 1
ATOM 2525 C CA . GLY A 1 295 ? 45.696 41.039 45.560 1.00 26.96 293 GLY A CA 1
ATOM 2526 C C . GLY A 1 295 ? 44.420 40.382 46.044 1.00 28.37 293 GLY A C 1
ATOM 2527 O O . GLY A 1 295 ? 43.333 40.956 45.934 1.00 27.03 293 GLY A O 1
ATOM 2528 N N . VAL A 1 296 ? 44.533 39.166 46.584 1.00 24.56 294 VAL A N 1
ATOM 2529 C CA . VAL A 1 296 ? 43.378 38.501 47.183 1.00 22.37 294 VAL A CA 1
ATOM 2530 C C . VAL A 1 296 ? 42.907 39.263 48.410 1.00 25.88 294 VAL A C 1
ATOM 2531 O O . VAL A 1 296 ? 41.706 39.511 48.587 1.00 26.54 294 VAL A O 1
ATOM 2535 N N . VAL A 1 297 ? 43.844 39.656 49.281 1.00 25.65 295 VAL A N 1
ATOM 2536 C CA . VAL A 1 297 ? 43.461 40.305 50.531 1.00 25.91 295 VAL A CA 1
ATOM 2537 C C . VAL A 1 297 ? 42.795 41.647 50.262 1.00 27.48 295 VAL A C 1
ATOM 2538 O O . VAL A 1 297 ? 41.876 42.063 50.983 1.00 27.68 295 VAL A O 1
ATOM 2542 N N . GLU A 1 298 ? 43.203 42.320 49.194 1.00 26.95 296 GLU A N 1
ATOM 2543 C CA . GLU A 1 298 ? 42.634 43.620 48.902 1.00 28.68 296 GLU A CA 1
ATOM 2544 C C . GLU A 1 298 ? 41.142 43.556 48.593 1.00 27.59 296 GLU A C 1
ATOM 2545 O O . GLU A 1 298 ? 40.443 44.564 48.776 1.00 31.53 296 GLU A O 1
ATOM 2551 N N . THR A 1 299 ? 40.644 42.400 48.148 1.00 27.23 297 THR A N 1
ATOM 2552 C CA . THR A 1 299 ? 39.231 42.233 47.841 1.00 28.89 297 THR A CA 1
ATOM 2553 C C . THR A 1 299 ? 38.358 42.011 49.063 1.00 32.51 297 THR A C 1
ATOM 2554 O O . THR A 1 299 ? 37.134 41.982 48.905 1.00 31.08 297 THR A O 1
ATOM 2558 N N . THR A 1 300 ? 38.932 41.816 50.253 1.00 28.41 298 THR A N 1
ATOM 2559 C CA . THR A 1 300 ? 38.163 41.169 51.309 1.00 26.87 298 THR A CA 1
ATOM 2560 C C . THR A 1 300 ? 37.251 42.128 52.075 1.00 29.68 298 THR A C 1
ATOM 2561 O O . THR A 1 300 ? 37.558 43.308 52.299 1.00 31.85 298 THR A O 1
ATOM 2565 N N . ASP A 1 301 ? 36.112 41.576 52.485 1.00 28.70 299 ASP A N 1
ATOM 2566 C CA . ASP A 1 301 ? 35.161 42.256 53.353 1.00 32.22 299 ASP A CA 1
ATOM 2567 C C . ASP A 1 301 ? 35.808 42.651 54.679 1.00 35.02 299 ASP A C 1
ATOM 2568 O O . ASP A 1 301 ? 36.486 41.837 55.319 1.00 34.89 299 ASP A O 1
ATOM 2573 N N . GLN A 1 302 ? 35.587 43.909 55.098 1.00 35.40 300 GLN A N 1
ATOM 2574 C CA . GLN A 1 302 ? 36.217 44.402 56.317 1.00 40.05 300 GLN A CA 1
ATOM 2575 C C . GLN A 1 302 ? 35.711 43.712 57.572 1.00 44.35 300 GLN A C 1
ATOM 2576 O O . GLN A 1 302 ? 36.382 43.776 58.606 1.00 51.44 300 GLN A O 1
ATOM 2582 N N . ARG A 1 303 ? 34.530 43.104 57.537 1.00 38.96 301 ARG A N 1
ATOM 2583 C CA . ARG A 1 303 ? 34.021 42.478 58.749 1.00 40.17 301 ARG A CA 1
ATOM 2584 C C . ARG A 1 303 ? 34.272 40.977 58.769 1.00 37.42 301 ARG A C 1
ATOM 2585 O O . ARG A 1 303 ? 34.736 40.438 59.777 1.00 41.53 301 ARG A O 1
ATOM 2593 N N . THR A 1 304 ? 33.971 40.298 57.673 1.00 32.86 302 THR A N 1
ATOM 2594 C CA . THR A 1 304 ? 34.042 38.846 57.623 1.00 30.63 302 THR A CA 1
ATOM 2595 C C . THR A 1 304 ? 35.313 38.311 56.982 1.00 31.30 302 THR A C 1
ATOM 2596 O O . THR A 1 304 ? 35.558 37.107 57.075 1.00 28.05 302 THR A O 1
ATOM 2600 N N . GLY A 1 305 ? 36.100 39.148 56.303 1.00 31.37 303 GLY A N 1
ATOM 2601 C CA . GLY A 1 305 ? 37.256 38.669 55.557 1.00 26.81 303 GLY A CA 1
ATOM 2602 C C . GLY A 1 305 ? 36.943 37.970 54.245 1.00 25.88 303 GLY A C 1
ATOM 2603 O O . GLY A 1 305 ? 37.881 37.518 53.572 1.00 26.11 303 GLY A O 1
ATOM 2604 N N . ALA A 1 306 ? 35.673 37.854 53.865 1.00 26.07 304 ALA A N 1
ATOM 2605 C CA . ALA A 1 306 ? 35.307 37.139 52.645 1.00 27.61 304 ALA A CA 1
ATOM 2606 C C . ALA A 1 306 ? 35.863 37.846 51.410 1.00 27.91 304 ALA A C 1
ATOM 2607 O O . ALA A 1 306 ? 35.792 39.073 51.298 1.00 28.05 304 ALA A O 1
ATOM 2609 N N . ALA A 1 307 ? 36.388 37.059 50.468 1.00 23.71 305 ALA A N 1
ATOM 2610 C CA . ALA A 1 307 ? 36.983 37.583 49.245 1.00 27.74 305 ALA A CA 1
ATOM 2611 C C . ALA A 1 307 ? 35.916 37.790 48.178 1.00 31.37 305 ALA A C 1
ATOM 2612 O O . ALA A 1 307 ? 35.002 36.970 48.026 1.00 28.11 305 ALA A O 1
ATOM 2614 N N . ARG A 1 308 ? 36.048 38.887 47.447 1.00 25.72 306 ARG A N 1
ATOM 2615 C CA . ARG A 1 308 ? 35.107 39.302 46.409 1.00 29.07 306 ARG A CA 1
ATOM 2616 C C . ARG A 1 308 ? 35.788 39.146 45.053 1.00 32.84 306 ARG A C 1
ATOM 2617 O O . ARG A 1 308 ? 36.983 39.431 44.918 1.00 30.41 306 ARG A O 1
ATOM 2625 N N . ASP A 1 309 ? 35.041 38.683 44.053 1.00 24.79 307 ASP A N 1
ATOM 2626 C CA . ASP A 1 309 ? 35.527 38.788 42.681 1.00 24.39 307 ASP A CA 1
ATOM 2627 C C . ASP A 1 309 ? 35.294 40.215 42.189 1.00 26.92 307 ASP A C 1
ATOM 2628 O O . ASP A 1 309 ? 34.618 41.005 42.840 1.00 27.19 307 ASP A O 1
ATOM 2633 N N . PHE A 1 310 ? 35.851 40.548 41.024 1.00 26.30 308 PHE A N 1
ATOM 2634 C CA . PHE A 1 310 ? 35.743 41.911 40.519 1.00 26.66 308 PHE A CA 1
ATOM 2635 C C . PHE A 1 310 ? 35.332 41.880 39.059 1.00 27.30 308 PHE A C 1
ATOM 2636 O O . PHE A 1 310 ? 35.962 41.188 38.250 1.00 30.33 308 PHE A O 1
ATOM 2644 N N . ASP A 1 311 ? 34.285 42.632 38.708 1.00 28.32 309 ASP A N 1
ATOM 2645 C CA . ASP A 1 311 ? 33.877 42.728 37.309 1.00 30.06 309 ASP A CA 1
ATOM 2646 C C . ASP A 1 311 ? 34.643 43.896 36.694 1.00 32.09 309 ASP A C 1
ATOM 2647 O O . ASP A 1 311 ? 34.391 45.060 37.022 1.00 32.83 309 ASP A O 1
ATOM 2652 N N . VAL A 1 312 ? 35.583 43.576 35.802 1.00 31.02 310 VAL A N 1
ATOM 2653 C CA . VAL A 1 312 ? 36.460 44.579 35.190 1.00 32.73 310 VAL A CA 1
ATOM 2654 C C . VAL A 1 312 ? 35.675 45.514 34.276 1.00 38.61 310 VAL A C 1
ATOM 2655 O O . VAL A 1 312 ? 35.990 46.711 34.185 1.00 36.82 310 VAL A O 1
ATOM 2659 N N . LEU A 1 313 ? 34.660 45.003 33.575 1.00 34.38 311 LEU A N 1
ATOM 2660 C CA . LEU A 1 313 ? 33.896 45.863 32.670 1.00 36.29 311 LEU A CA 1
ATOM 2661 C C . LEU A 1 313 ? 32.979 46.791 33.452 1.00 38.11 311 LEU A C 1
ATOM 2662 O O . LEU A 1 313 ? 32.917 47.999 33.188 1.00 39.24 311 LEU A O 1
ATOM 2667 N N . ALA A 1 314 ? 32.262 46.238 34.429 1.00 38.34 312 ALA A N 1
ATOM 2668 C CA . ALA A 1 314 ? 31.367 47.056 35.233 1.00 41.79 312 ALA A CA 1
ATOM 2669 C C . ALA A 1 314 ? 32.100 47.862 36.295 1.00 42.25 312 ALA A C 1
ATOM 2670 O O . ALA A 1 314 ? 31.510 48.800 36.846 1.00 47.69 312 ALA A O 1
ATOM 2672 N N . GLU A 1 315 ? 33.367 47.542 36.575 1.00 40.76 313 GLU A N 1
ATOM 2673 C CA . GLU A 1 315 ? 34.143 48.207 37.622 1.00 42.27 313 GLU A CA 1
ATOM 2674 C C . GLU A 1 315 ? 33.429 48.087 38.966 1.00 46.95 313 GLU A C 1
ATOM 2675 O O . GLU A 1 315 ? 33.198 49.074 39.667 1.00 46.40 313 GLU A O 1
ATOM 2681 N N . LYS A 1 316 ? 33.057 46.855 39.315 1.00 44.96 314 LYS A N 1
ATOM 2682 C CA . LYS A 1 316 ? 32.242 46.607 40.494 1.00 39.45 314 LYS A CA 1
ATOM 2683 C C . LYS A 1 316 ? 32.722 45.354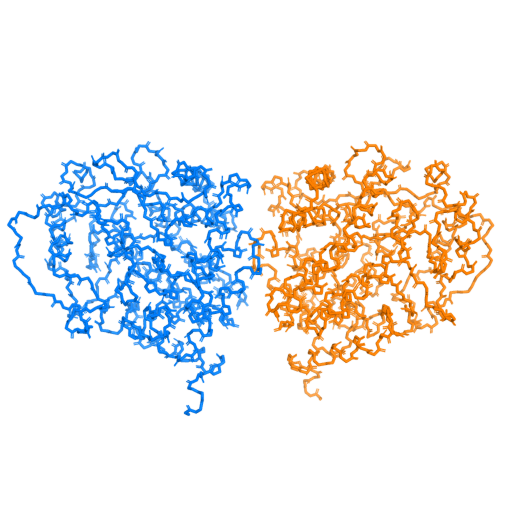 41.203 1.00 37.59 314 LYS A C 1
ATOM 2684 O O . LYS A 1 316 ? 33.091 44.367 40.558 1.00 35.68 314 LYS A O 1
ATOM 2690 N N . TRP A 1 317 ? 32.699 45.395 42.532 1.00 35.46 315 TRP A N 1
ATOM 2691 C CA . TRP A 1 317 ? 32.961 44.185 43.296 1.00 34.49 315 TRP A CA 1
ATOM 2692 C C . TRP A 1 317 ? 31.752 43.269 43.195 1.00 38.90 315 TRP A C 1
ATOM 2693 O O . TRP A 1 317 ? 30.604 43.730 43.247 1.00 38.10 315 TRP A O 1
ATOM 2704 N N . LEU A 1 318 ? 32.015 41.972 43.033 1.00 32.40 316 LEU A N 1
ATOM 2705 C CA . LEU A 1 318 ? 30.978 40.954 42.920 1.00 34.88 316 LEU A CA 1
ATOM 2706 C C . LEU A 1 318 ? 30.845 40.281 44.280 1.00 32.58 316 LEU A C 1
ATOM 2707 O O . LEU A 1 318 ? 31.763 39.586 44.724 1.00 33.50 316 LEU A O 1
ATOM 2712 N N . VAL A 1 319 ? 29.710 40.500 44.933 1.00 31.77 317 VAL A N 1
ATOM 2713 C CA . VAL A 1 319 ? 29.443 39.997 46.268 1.00 30.98 317 VAL A CA 1
ATOM 2714 C C . VAL A 1 319 ? 28.441 38.857 46.149 1.00 29.48 317 VAL A C 1
ATOM 2715 O O . VAL A 1 319 ? 27.257 39.087 45.861 1.00 31.23 317 VAL A O 1
ATOM 2719 N N . THR A 1 320 ? 28.916 37.631 46.371 1.00 29.58 318 THR A N 1
ATOM 2720 C CA . THR A 1 320 ? 28.079 36.441 46.327 1.00 30.06 318 THR A CA 1
ATOM 2721 C C . THR A 1 320 ? 28.458 35.563 47.512 1.00 30.58 318 THR A C 1
ATOM 2722 O O . THR A 1 320 ? 29.475 35.795 48.169 1.00 32.28 318 THR A O 1
ATOM 2726 N N . GLU A 1 321 ? 27.635 34.556 47.803 1.00 27.72 319 GLU A N 1
ATOM 2727 C CA . GLU A 1 321 ? 27.850 33.720 48.980 1.00 28.28 319 GLU A CA 1
ATOM 2728 C C . GLU A 1 321 ? 28.234 32.316 48.521 1.00 28.23 319 GLU A C 1
ATOM 2729 O O . GLU A 1 321 ? 27.459 31.365 48.632 1.00 28.57 319 GLU A O 1
ATOM 2735 N N . THR A 1 322 ? 29.441 32.200 47.977 1.00 25.64 320 THR A N 1
ATOM 2736 C CA . THR A 1 322 ? 29.920 30.905 47.502 1.00 25.68 320 THR A CA 1
ATOM 2737 C C . THR A 1 322 ? 31.209 30.527 48.219 1.00 24.60 320 THR A C 1
ATOM 2738 O O . THR A 1 322 ? 31.809 31.321 48.941 1.00 24.76 320 THR A O 1
ATOM 2742 N N . ALA A 1 323 ? 31.649 29.299 47.965 1.00 23.09 321 ALA A N 1
ATOM 2743 C CA . ALA A 1 323 ? 32.906 28.822 48.526 1.00 22.76 321 ALA A CA 1
ATOM 2744 C C . ALA A 1 323 ? 34.095 29.659 48.077 1.00 23.29 321 ALA A C 1
ATOM 2745 O O . ALA A 1 323 ? 35.141 29.638 48.720 1.00 21.03 321 ALA A O 1
ATOM 2747 N N . ALA A 1 324 ? 33.977 30.401 46.984 1.00 21.95 322 ALA A N 1
ATOM 2748 C CA . ALA A 1 324 ? 35.124 31.212 46.590 1.00 22.28 322 ALA A CA 1
ATOM 2749 C C . ALA A 1 324 ? 35.438 32.321 47.591 1.00 23.78 322 ALA A C 1
ATOM 2750 O O . ALA A 1 324 ? 36.555 32.845 47.578 1.00 23.82 322 ALA A O 1
ATOM 2752 N N A GLN A 1 325 ? 34.473 32.690 48.444 0.64 22.41 323 GLN A N 1
ATOM 2753 N N B GLN A 1 325 ? 34.494 32.711 48.447 0.36 23.26 323 GLN A N 1
ATOM 2754 C CA A GLN A 1 325 ? 34.732 33.678 49.494 0.64 23.88 323 GLN A CA 1
ATOM 2755 C CA B GLN A 1 325 ? 34.861 33.763 49.390 0.36 23.69 323 GLN A CA 1
ATOM 2756 C C A GLN A 1 325 ? 35.918 33.282 50.364 0.64 23.58 323 GLN A C 1
ATOM 2757 C C B GLN A 1 325 ? 35.883 33.289 50.421 0.36 23.83 323 GLN A C 1
ATOM 2758 O O A GLN A 1 325 ? 36.588 34.146 50.945 0.64 22.43 323 GLN A O 1
ATOM 2759 O O B GLN A 1 325 ? 36.435 34.125 51.144 0.36 25.86 323 GLN A O 1
ATOM 2770 N N . PHE A 1 326 ? 36.174 31.987 50.489 1.00 23.77 324 PHE A N 1
ATOM 2771 C CA . PHE A 1 326 ? 37.207 31.484 51.393 1.00 21.03 324 PHE A CA 1
ATOM 2772 C C . PHE A 1 326 ? 38.581 31.441 50.735 1.00 23.04 324 PHE A C 1
ATOM 2773 O O . PHE A 1 326 ? 39.534 30.934 51.332 1.00 23.09 324 PHE A O 1
ATOM 2781 N N . ALA A 1 327 ? 38.723 32.026 49.542 1.00 23.26 325 ALA A N 1
ATOM 2782 C CA . ALA A 1 327 ? 40.041 32.155 48.902 1.00 22.96 325 ALA A CA 1
ATOM 2783 C C . ALA A 1 327 ? 41.165 32.588 49.845 1.00 21.07 325 ALA A C 1
ATOM 2784 O O . ALA A 1 327 ? 42.244 31.985 49.780 1.00 22.52 325 ALA A O 1
ATOM 2786 N N . PRO A 1 328 ? 41.001 33.594 50.716 1.00 22.48 326 PRO A N 1
ATOM 2787 C CA . PRO A 1 328 ? 42.133 34.026 51.548 1.00 21.73 326 PRO A CA 1
ATOM 2788 C C . PRO A 1 328 ? 42.601 32.952 52.511 1.00 22.84 326 PRO A C 1
ATOM 2789 O O . PRO A 1 328 ? 43.760 32.998 52.939 1.00 23.82 326 PRO A O 1
ATOM 2793 N N . LEU A 1 329 ? 41.749 31.978 52.861 1.00 18.68 327 LEU A N 1
ATOM 2794 C CA . LEU A 1 329 ? 42.211 30.913 53.747 1.00 18.65 327 LEU A CA 1
ATOM 2795 C C . LEU A 1 329 ? 43.237 30.041 53.047 1.00 22.52 327 LEU A C 1
ATOM 2796 O O . LEU A 1 329 ? 44.065 29.407 53.699 1.00 23.91 327 LEU A O 1
ATOM 2801 N N . LEU A 1 330 ? 43.177 29.972 51.721 1.00 20.23 328 LEU A N 1
ATOM 2802 C CA . LEU A 1 330 ? 44.128 29.139 50.992 1.00 20.68 328 LEU A CA 1
ATOM 2803 C C . LEU A 1 330 ? 45.511 29.771 50.996 1.00 21.14 328 LEU A C 1
ATOM 2804 O O . LEU A 1 330 ? 46.513 29.095 51.247 1.00 25.01 328 LEU A O 1
ATOM 2809 N N . CYS A 1 331 ? 45.596 31.060 50.682 1.00 21.76 329 CYS A N 1
ATOM 2810 C CA . CYS A 1 331 ? 46.886 31.678 50.437 1.00 23.53 329 CYS A CA 1
ATOM 2811 C C . CYS A 1 331 ? 47.440 32.443 51.631 1.00 25.46 329 CYS A C 1
ATOM 2812 O O . CYS A 1 331 ? 48.606 32.826 51.598 1.00 27.75 329 CYS A O 1
ATOM 2815 N N . GLY A 1 332 ? 46.636 32.668 52.676 1.00 22.49 330 GLY A N 1
ATOM 2816 C CA . GLY A 1 332 ? 47.056 33.489 53.797 1.00 23.99 330 GLY A CA 1
ATOM 2817 C C . GLY A 1 332 ? 47.013 34.973 53.470 1.00 27.62 330 GLY A C 1
ATOM 2818 O O . GLY A 1 332 ? 46.626 35.399 52.382 1.00 27.24 330 GLY A O 1
ATOM 2819 N N . GLY A 1 333 ? 47.429 35.792 54.450 1.00 26.28 331 GLY A N 1
ATOM 2820 C CA . GLY A 1 333 ? 47.578 37.219 54.244 1.00 26.49 331 GLY A CA 1
ATOM 2821 C C . GLY A 1 333 ? 46.588 38.088 54.999 1.00 27.14 331 GLY A C 1
ATOM 2822 O O . GLY A 1 333 ? 46.827 39.296 55.142 1.00 29.50 331 GLY A O 1
ATOM 2823 N N . LEU A 1 334 ? 45.466 37.533 55.440 1.00 26.78 332 LEU A N 1
ATOM 2824 C CA . LEU A 1 334 ? 44.508 38.330 56.199 1.00 28.33 332 LEU A CA 1
ATOM 2825 C C . LEU A 1 334 ? 45.084 38.698 57.564 1.00 30.61 332 LEU A C 1
ATOM 2826 O O . LEU A 1 334 ? 45.812 37.894 58.173 1.00 28.03 332 LEU A O 1
ATOM 2831 N N . PRO A 1 335 ? 44.744 39.883 58.073 1.00 31.05 333 PRO A N 1
ATOM 2832 C CA . PRO A 1 335 ? 45.025 40.186 59.479 1.00 33.45 333 PRO A CA 1
ATOM 2833 C C . PRO A 1 335 ? 44.394 39.122 60.352 1.00 33.05 333 PRO A C 1
ATOM 2834 O O . PRO A 1 335 ? 43.375 38.530 60.009 1.00 31.57 333 PRO A O 1
ATOM 2838 N N . HIS A 1 336 ? 45.019 38.892 61.500 1.00 32.72 334 HIS A N 1
ATOM 2839 C CA . HIS A 1 336 ? 44.611 37.813 62.385 1.00 32.15 334 HIS A CA 1
ATOM 2840 C C . HIS A 1 336 ? 43.114 37.861 62.701 1.00 28.79 334 HIS A C 1
ATOM 2841 O O . HIS A 1 336 ? 42.413 36.844 62.625 1.00 31.28 334 HIS A O 1
ATOM 2848 N N . ASP A 1 337 ? 42.610 39.047 63.055 1.00 34.18 335 ASP A N 1
ATOM 2849 C CA . ASP A 1 337 ? 41.210 39.184 63.462 1.00 34.48 335 ASP A CA 1
ATOM 2850 C C . ASP A 1 337 ? 40.254 38.893 62.310 1.00 37.94 335 ASP A C 1
ATOM 2851 O O . ASP A 1 337 ? 39.190 38.295 62.516 1.00 34.40 335 ASP A O 1
ATOM 2856 N N . ARG A 1 338 ? 40.611 39.296 61.090 1.00 32.35 336 ARG A N 1
ATOM 2857 C CA . ARG A 1 338 ? 39.713 39.042 59.974 1.00 31.52 336 ARG A CA 1
ATOM 2858 C C . ARG A 1 338 ? 39.756 37.590 59.537 1.00 26.28 336 ARG A C 1
ATOM 2859 O O . ARG A 1 338 ? 38.746 37.057 59.062 1.00 27.48 336 ARG A O 1
ATOM 2867 N N . GLU A 1 339 ? 40.901 36.919 59.686 1.00 25.25 337 GLU A N 1
ATOM 2868 C CA . GLU A 1 339 ? 40.928 35.510 59.323 1.00 25.52 337 GLU A CA 1
ATOM 2869 C C . GLU A 1 339 ? 40.114 34.679 60.308 1.00 27.97 337 GLU A C 1
ATOM 2870 O O . GLU A 1 339 ? 39.479 33.706 59.908 1.00 26.87 337 GLU A O 1
ATOM 2876 N N . ARG A 1 340 ? 40.090 35.073 61.591 1.00 27.66 338 ARG A N 1
ATOM 2877 C CA . ARG A 1 340 ? 39.225 34.391 62.552 1.00 29.24 338 ARG A CA 1
ATOM 2878 C C . ARG A 1 340 ? 37.757 34.557 62.175 1.00 29.65 338 ARG A C 1
ATOM 2879 O O . ARG A 1 340 ? 36.968 33.606 62.265 1.00 29.96 338 ARG A O 1
ATOM 2887 N N . ALA A 1 341 ? 37.384 35.753 61.734 1.00 27.16 339 ALA A N 1
ATOM 2888 C CA . ALA A 1 341 ? 36.025 35.992 61.270 1.00 28.78 339 ALA A CA 1
ATOM 2889 C C . ALA A 1 341 ? 35.704 35.111 60.080 1.00 28.91 339 ALA A C 1
ATOM 2890 O O . ALA A 1 341 ? 34.600 34.561 59.983 1.00 29.24 339 ALA A O 1
ATOM 2892 N N . LEU A 1 342 ? 36.662 34.974 59.154 1.00 26.22 340 LEU A N 1
ATOM 2893 C CA . LEU A 1 342 ? 36.405 34.202 57.949 1.00 21.99 340 LEU A CA 1
ATOM 2894 C C . LEU A 1 342 ? 36.264 32.722 58.276 1.00 29.79 340 LEU A C 1
ATOM 2895 O O . LEU A 1 342 ? 35.424 32.022 57.700 1.00 24.86 340 LEU A O 1
ATOM 2900 N N . LEU A 1 343 ? 37.050 32.237 59.236 1.00 26.53 341 LEU A N 1
ATOM 2901 C CA . LEU A 1 343 ? 36.917 30.848 59.662 1.00 26.16 341 LEU A CA 1
ATOM 2902 C C . LEU A 1 343 ? 35.578 30.613 60.358 1.00 26.43 341 LEU A C 1
ATOM 2903 O O . LEU A 1 343 ? 34.976 29.538 60.222 1.00 27.73 341 LEU A O 1
ATOM 2908 N N . LYS A 1 344 ? 35.123 31.598 61.129 1.00 27.64 342 LYS A N 1
ATOM 2909 C CA . LYS A 1 344 ? 33.813 31.495 61.760 1.00 29.64 342 LYS A CA 1
ATOM 2910 C C . LYS A 1 344 ? 32.700 31.415 60.712 1.00 31.80 342 LYS A C 1
ATOM 2911 O O . LYS A 1 344 ? 31.756 30.625 60.851 1.00 30.13 342 LYS A O 1
ATOM 2917 N N . LEU A 1 345 ? 32.812 32.200 59.634 1.00 28.55 343 LEU A N 1
ATOM 2918 C CA . LEU A 1 345 ? 31.861 32.087 58.525 1.00 26.59 343 LEU A CA 1
ATOM 2919 C C . LEU A 1 345 ? 31.913 30.703 57.879 1.00 25.50 343 LEU A C 1
ATOM 2920 O O . LEU A 1 345 ? 30.874 30.101 57.571 1.00 29.07 343 LEU A O 1
ATOM 2925 N N . LEU A 1 346 ? 33.116 30.180 57.676 1.00 23.81 344 LEU A N 1
ATOM 2926 C CA . LEU A 1 346 ? 33.266 28.856 57.088 1.00 23.66 344 LEU A CA 1
ATOM 2927 C C . LEU A 1 346 ? 32.614 27.781 57.943 1.00 31.24 344 LEU A C 1
ATOM 2928 O O . LEU A 1 346 ? 31.953 26.872 57.422 1.00 26.79 344 LEU A O 1
ATOM 2933 N N . GLU A 1 347 ? 32.806 27.860 59.254 1.00 27.55 345 GLU A N 1
ATOM 2934 C CA . GLU A 1 347 ? 32.405 26.771 60.129 1.00 28.95 345 GLU A CA 1
ATOM 2935 C C . GLU A 1 347 ? 30.975 26.906 60.621 1.00 31.54 345 GLU A C 1
ATOM 2936 O O . GLU A 1 347 ? 30.442 25.937 61.175 1.00 34.09 345 GLU A O 1
ATOM 2942 N N . GLY A 1 348 ? 30.344 28.063 60.409 1.00 28.39 346 GLY A N 1
ATOM 2943 C CA . GLY A 1 348 ? 29.047 28.368 60.979 1.00 30.08 346 GLY A CA 1
ATOM 2944 C C . GLY A 1 348 ? 27.888 27.956 60.089 1.00 29.85 346 GLY A C 1
ATOM 2945 O O . GLY A 1 348 ? 28.049 27.229 59.098 1.00 31.50 346 GLY A O 1
ATOM 2946 N N . PRO A 1 349 ? 26.697 28.469 60.405 1.00 31.66 347 PRO A N 1
ATOM 2947 C CA . PRO A 1 349 ? 25.464 27.916 59.817 1.00 32.77 347 PRO A CA 1
ATOM 2948 C C . PRO A 1 349 ? 25.245 28.285 58.363 1.00 39.16 347 PRO A C 1
ATOM 2949 O O . PRO A 1 349 ? 24.330 27.727 57.740 1.00 35.83 347 PRO A O 1
ATOM 2953 N N . ARG A 1 350 ? 26.026 29.217 57.811 1.00 31.95 348 ARG A N 1
ATOM 2954 C CA . ARG A 1 350 ? 25.919 29.518 56.387 1.00 33.61 348 ARG A CA 1
ATOM 2955 C C . ARG A 1 350 ? 26.690 28.536 55.522 1.00 29.47 348 ARG A C 1
ATOM 2956 O O . ARG A 1 350 ? 26.411 28.449 54.318 1.00 29.16 348 ARG A O 1
ATOM 2964 N N . PHE A 1 351 ? 27.664 27.815 56.094 1.00 29.69 349 PHE A N 1
ATOM 2965 C CA . PHE A 1 351 ? 28.451 26.867 55.319 1.00 25.79 349 PHE A CA 1
ATOM 2966 C C . PHE A 1 351 ? 28.547 25.532 56.059 1.00 30.20 349 PHE A C 1
ATOM 2967 O O . PHE A 1 351 ? 27.533 24.839 56.163 1.00 25.17 349 PHE A O 1
ATOM 2975 N N . CYS A 1 352 ? 29.722 25.160 56.580 1.00 26.15 350 CYS A N 1
ATOM 2976 C CA . CYS A 1 352 ? 29.891 23.782 57.062 1.00 27.49 350 CYS A CA 1
ATOM 2977 C C . CYS A 1 352 ? 29.030 23.447 58.272 1.00 30.47 350 CYS A C 1
ATOM 2978 O O . CYS A 1 352 ? 28.791 22.258 58.531 1.00 30.26 350 CYS A O 1
ATOM 2981 N N . GLY A 1 353 ? 28.602 24.438 59.037 1.00 27.94 351 GLY A N 1
ATOM 2982 C CA . GLY A 1 353 ? 27.754 24.222 60.184 1.00 29.91 351 GLY A CA 1
ATOM 2983 C C . GLY A 1 353 ? 26.268 24.261 59.908 1.00 29.08 351 GLY A C 1
ATOM 2984 O O . GLY A 1 353 ? 25.492 24.252 60.864 1.00 30.77 351 GLY A O 1
ATOM 2985 N N . HIS A 1 354 ? 25.836 24.314 58.641 1.00 30.51 352 HIS A N 1
ATOM 2986 C CA . HIS A 1 354 ? 24.408 24.383 58.359 1.00 28.96 352 HIS A CA 1
ATOM 2987 C C . HIS A 1 354 ? 23.717 23.132 58.905 1.00 29.12 352 HIS A C 1
ATOM 2988 O O . HIS A 1 354 ? 24.178 22.012 58.648 1.00 30.41 352 HIS A O 1
ATOM 2995 N N . PRO A 1 355 ? 22.606 23.271 59.626 1.00 32.80 353 PRO A N 1
ATOM 2996 C CA . PRO A 1 355 ? 22.058 22.113 60.349 1.00 34.71 353 PRO A CA 1
ATOM 2997 C C . PRO A 1 355 ? 21.516 21.011 59.453 1.00 35.29 353 PRO A C 1
ATOM 2998 O O . PRO A 1 355 ? 21.349 19.877 59.923 1.00 39.21 353 PRO A O 1
ATOM 3002 N N . ASP A 1 356 ? 21.231 21.283 58.192 1.00 33.30 354 ASP A N 1
ATOM 3003 C CA . ASP A 1 356 ? 20.609 20.270 57.363 1.00 36.56 354 ASP A CA 1
ATOM 3004 C C . ASP A 1 356 ? 21.622 19.497 56.534 1.00 34.41 354 ASP A C 1
ATOM 3005 O O . ASP A 1 356 ? 21.235 18.584 55.809 1.00 30.94 354 ASP A O 1
ATOM 3010 N N . LEU A 1 357 ? 22.907 19.817 56.646 1.00 29.04 355 LEU A N 1
ATOM 3011 C CA . LEU A 1 357 ? 23.900 19.141 55.821 1.00 27.27 355 LEU A CA 1
ATOM 3012 C C . LEU A 1 357 ? 24.112 17.715 56.303 1.00 29.17 355 LEU A C 1
ATOM 3013 O O . LEU A 1 357 ? 24.151 17.444 57.510 1.00 29.73 355 LEU A O 1
ATOM 3018 N N . LYS A 1 358 ? 24.236 16.792 55.349 1.00 28.06 356 LYS A N 1
ATOM 3019 C CA . LYS A 1 358 ? 24.497 15.407 55.726 1.00 28.77 356 LYS A CA 1
ATOM 3020 C C . LYS A 1 358 ? 25.914 15.244 56.258 1.00 32.16 356 LYS A C 1
ATOM 3021 O O . LYS A 1 358 ? 26.143 14.468 57.200 1.00 29.01 356 LYS A O 1
ATOM 3027 N N . TYR A 1 359 ? 26.874 15.960 55.660 1.00 27.24 357 TYR A N 1
ATOM 3028 C CA . TYR A 1 359 ? 28.284 15.900 56.011 1.00 27.02 357 TYR A CA 1
ATOM 3029 C C . TYR A 1 359 ? 28.781 17.298 56.351 1.00 33.06 357 TYR A C 1
ATOM 3030 O O . TYR A 1 359 ? 28.287 18.295 55.817 1.00 31.06 357 TYR A O 1
ATOM 3039 N N . GLY A 1 360 ? 29.796 17.357 57.203 1.00 26.02 358 GLY A N 1
ATOM 3040 C CA . GLY A 1 360 ? 30.399 18.622 57.561 1.00 26.51 358 GLY A CA 1
ATOM 3041 C C . GLY A 1 360 ? 31.386 19.069 56.504 1.00 27.66 358 GLY A C 1
ATOM 3042 O O . GLY A 1 360 ? 32.602 18.996 56.709 1.00 28.50 358 GLY A O 1
ATOM 3043 N N . LEU A 1 361 ? 30.865 19.527 55.363 1.00 23.56 359 LEU A N 1
ATOM 3044 C CA . LEU A 1 361 ? 31.668 19.852 54.190 1.00 22.14 359 LEU A CA 1
ATOM 3045 C C . LEU A 1 361 ? 31.199 21.184 53.631 1.00 20.27 359 LEU A C 1
ATOM 3046 O O . LEU A 1 361 ? 30.169 21.711 54.032 1.00 25.26 359 LEU A O 1
ATOM 3051 N N . ILE A 1 362 ? 31.953 21.735 52.686 1.00 21.79 360 ILE A N 1
ATOM 3052 C CA . ILE A 1 362 ? 31.727 23.099 52.206 1.00 20.13 360 ILE A CA 1
ATOM 3053 C C . ILE A 1 362 ? 30.827 23.025 50.975 1.00 21.54 360 ILE A C 1
ATOM 3054 O O . ILE A 1 362 ? 31.270 22.500 49.930 1.00 26.13 360 ILE A O 1
ATOM 3059 N N . PRO A 1 363 ? 29.595 23.527 51.029 1.00 23.32 361 PRO A N 1
ATOM 3060 C CA . PRO A 1 363 ? 28.772 23.598 49.818 1.00 26.66 361 PRO A CA 1
ATOM 3061 C C . PRO A 1 363 ? 29.327 24.641 48.862 1.00 27.37 361 PRO A C 1
ATOM 3062 O O . PRO A 1 363 ? 29.935 25.629 49.279 1.00 24.34 361 PRO A O 1
ATOM 3066 N N . SER A 1 364 ? 29.107 24.418 47.562 1.00 21.93 362 SER A N 1
ATOM 3067 C CA . SER A 1 364 ? 29.649 25.358 46.581 1.00 22.75 362 SER A CA 1
ATOM 3068 C C . SER A 1 364 ? 28.994 26.730 46.695 1.00 23.42 362 SER A C 1
ATOM 3069 O O . SER A 1 364 ? 29.647 27.742 46.427 1.00 22.87 362 SER A O 1
ATOM 3072 N N . THR A 1 365 ? 27.714 26.784 47.071 1.00 22.43 363 THR A N 1
ATOM 3073 C CA . THR A 1 365 ? 27.002 28.023 47.372 1.00 23.71 363 THR A CA 1
ATOM 3074 C C . THR A 1 365 ? 26.370 27.829 48.738 1.00 23.66 363 THR A C 1
ATOM 3075 O O . THR A 1 365 ? 25.953 26.717 49.056 1.00 27.34 363 THR A O 1
ATOM 3079 N N . SER A 1 366 ? 26.349 28.886 49.563 1.00 22.96 364 SER A N 1
ATOM 3080 C CA . SER A 1 366 ? 25.726 28.789 50.884 1.00 23.20 364 SER A CA 1
ATOM 3081 C C . SER A 1 366 ? 24.271 28.322 50.789 1.00 28.64 364 SER A C 1
ATOM 3082 O O . SER A 1 366 ? 23.478 28.929 50.052 1.00 26.96 364 SER A O 1
ATOM 3085 N N . PRO A 1 367 ? 23.857 27.321 51.581 1.00 26.02 365 PRO A N 1
ATOM 3086 C CA . PRO A 1 367 ? 22.433 26.932 51.607 1.00 27.73 365 PRO A CA 1
ATOM 3087 C C . PRO A 1 367 ? 21.479 28.046 51.990 1.00 28.73 365 PRO A C 1
ATOM 3088 O O . PRO A 1 367 ? 20.285 27.942 51.685 1.00 32.76 365 PRO A O 1
ATOM 3092 N N . VAL A 1 368 ? 21.938 29.102 52.671 1.00 30.31 366 VAL A N 1
ATOM 3093 C CA . VAL A 1 368 ? 21.014 30.166 53.057 1.00 32.11 366 VAL A CA 1
ATOM 3094 C C . VAL A 1 368 ? 20.953 31.283 52.026 1.00 30.50 366 VAL A C 1
ATOM 3095 O O . VAL A 1 368 ? 20.153 32.214 52.184 1.00 34.04 366 VAL A O 1
ATOM 3099 N N . SER A 1 369 ? 21.768 31.219 50.980 1.00 28.99 367 SER A N 1
ATOM 3100 C CA . SER A 1 369 ? 21.725 32.212 49.909 1.00 30.47 367 SER A CA 1
ATOM 3101 C C . SER A 1 369 ? 20.513 32.004 49.003 1.00 35.22 367 SER A C 1
ATOM 3102 O O . SER A 1 369 ? 20.121 30.868 48.720 1.00 32.79 367 SER A O 1
ATOM 3105 N N A ARG A 1 370 ? 19.932 33.111 48.530 0.54 33.35 368 ARG A N 1
ATOM 3106 N N B ARG A 1 370 ? 19.929 33.110 48.538 0.46 33.29 368 ARG A N 1
ATOM 3107 C CA A ARG A 1 370 ? 18.851 33.011 47.555 0.54 31.89 368 ARG A CA 1
ATOM 3108 C CA B ARG A 1 370 ? 18.858 33.016 47.553 0.46 32.06 368 ARG A CA 1
ATOM 3109 C C A ARG A 1 370 ? 19.316 32.390 46.245 0.54 31.37 368 ARG A C 1
ATOM 3110 C C B ARG A 1 370 ? 19.321 32.358 46.262 0.46 31.53 368 ARG A C 1
ATOM 3111 O O A ARG A 1 370 ? 18.478 31.936 45.457 0.54 34.26 368 ARG A O 1
ATOM 3112 O O B ARG A 1 370 ? 18.486 31.854 45.501 0.46 34.29 368 ARG A O 1
ATOM 3127 N N . ASP A 1 371 ? 20.631 32.344 45.999 1.00 31.87 369 ASP A N 1
ATOM 3128 C CA . ASP A 1 371 ? 21.156 31.716 44.788 1.00 30.29 369 ASP A CA 1
ATOM 3129 C C . ASP A 1 371 ? 21.271 30.206 44.911 1.00 30.60 369 ASP A C 1
ATOM 3130 O O . ASP A 1 371 ? 21.578 29.543 43.911 1.00 28.73 369 ASP A O 1
ATOM 3135 N N . PHE A 1 372 ? 21.060 29.654 46.106 1.00 27.60 370 PHE A N 1
ATOM 3136 C CA . PHE A 1 372 ? 21.354 28.246 46.346 1.00 25.98 370 PHE A CA 1
ATOM 3137 C C . PHE A 1 372 ? 20.391 27.345 45.582 1.00 26.64 370 PHE A C 1
ATOM 3138 O O . PHE A 1 372 ? 19.180 27.572 45.581 1.00 31.44 370 PHE A O 1
ATOM 3146 N N . ARG A 1 373 ? 20.929 26.326 44.939 1.00 26.42 371 ARG A N 1
ATOM 3147 C CA . ARG A 1 373 ? 20.138 25.286 44.292 1.00 29.79 371 ARG A CA 1
ATOM 3148 C C . ARG A 1 373 ? 20.851 23.987 44.634 1.00 25.23 371 ARG A C 1
ATOM 3149 O O . ARG A 1 373 ? 22.024 23.828 44.273 1.00 26.06 371 ARG A O 1
ATOM 3157 N N . PRO A 1 374 ? 20.207 23.057 45.349 1.00 29.51 372 PRO A N 1
ATOM 3158 C CA . PRO A 1 374 ? 20.962 21.930 45.922 1.00 30.90 372 PRO A CA 1
ATOM 3159 C C . PRO A 1 374 ? 21.441 20.905 44.906 1.00 26.82 372 PRO A C 1
ATOM 3160 O O . PRO A 1 374 ? 22.328 20.105 45.246 1.00 29.15 372 PRO A O 1
ATOM 3164 N N . ARG A 1 375 ? 20.911 20.910 43.676 1.00 24.70 373 ARG A N 1
ATOM 3165 C CA . ARG A 1 375 ? 21.340 19.954 42.658 1.00 25.66 373 ARG A CA 1
ATOM 3166 C C . ARG A 1 375 ? 22.196 20.559 41.543 1.00 25.74 373 ARG A C 1
ATOM 3167 O O . ARG A 1 375 ? 22.787 19.808 40.766 1.00 26.28 373 ARG A O 1
ATOM 3175 N N . GLU A 1 376 ? 22.299 21.888 41.449 1.00 26.59 374 GLU A N 1
ATOM 3176 C CA . GLU A 1 376 ? 22.590 22.526 40.162 1.00 25.10 374 GLU A CA 1
ATOM 3177 C C . GLU A 1 376 ? 24.065 22.928 40.042 1.00 27.27 374 GLU A C 1
ATOM 3178 O O . GLU A 1 376 ? 24.411 24.110 39.943 1.00 26.76 374 GLU A O 1
ATOM 3184 N N . TYR A 1 377 ? 24.923 21.906 39.934 1.00 25.44 375 TYR A N 1
ATOM 3185 C CA . TYR A 1 377 ? 26.333 22.060 39.539 1.00 22.46 375 TYR A CA 1
ATOM 3186 C C . TYR A 1 377 ? 27.110 22.896 40.571 1.00 25.46 375 TYR A C 1
ATOM 3187 O O . TYR A 1 377 ? 27.351 22.395 41.669 1.00 22.50 375 TYR A O 1
ATOM 3196 N N . TRP A 1 378 ? 27.487 24.146 40.273 1.00 23.19 376 TRP A N 1
ATOM 3197 C CA . TRP A 1 378 ? 28.217 24.984 41.229 1.00 23.01 376 TRP A CA 1
ATOM 3198 C C . TRP A 1 378 ? 27.313 25.904 42.050 1.00 27.23 376 TRP A C 1
ATOM 3199 O O . TRP A 1 378 ? 27.824 26.735 42.810 1.00 24.45 376 TRP A O 1
ATOM 3210 N N . ARG A 1 379 ? 25.995 25.738 41.965 1.00 25.34 377 ARG A N 1
ATOM 3211 C CA . ARG A 1 379 ? 25.068 26.600 42.688 1.00 21.60 377 ARG A CA 1
ATOM 3212 C C . ARG A 1 379 ? 24.65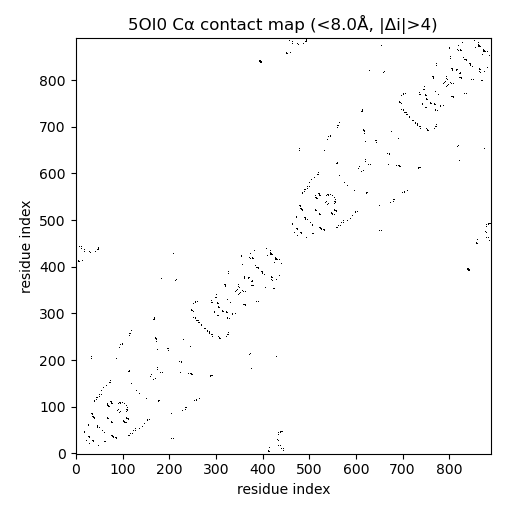3 26.039 44.055 1.00 22.82 377 ARG A C 1
ATOM 3213 O O . ARG A 1 379 ? 23.645 26.492 44.617 1.00 26.04 377 ARG A O 1
ATOM 3221 N N . GLY A 1 380 ? 25.398 25.091 44.617 1.00 24.16 378 GLY A N 1
ATOM 3222 C CA . GLY A 1 380 ? 24.926 24.465 45.829 1.00 22.63 378 GLY A CA 1
ATOM 3223 C C . GLY A 1 380 ? 25.636 23.185 46.214 1.00 24.05 378 GLY A C 1
ATOM 3224 O O . GLY A 1 380 ? 26.004 23.007 47.376 1.00 23.81 378 GLY A O 1
ATOM 3225 N N . PRO A 1 381 ? 25.780 22.243 45.275 1.00 21.40 379 PRO A N 1
ATOM 3226 C CA . PRO A 1 381 ? 26.322 20.924 45.633 1.00 20.65 379 PRO A CA 1
ATOM 3227 C C . PRO A 1 381 ? 27.699 20.945 46.290 1.00 21.38 379 PRO A C 1
ATOM 3228 O O . PRO A 1 381 ? 28.490 21.879 46.145 1.00 22.22 379 PRO A O 1
ATOM 3232 N N . VAL A 1 382 ? 28.000 19.839 46.996 1.00 19.16 380 VAL A N 1
ATOM 3233 C CA . VAL A 1 382 ? 29.299 19.657 47.639 1.00 20.40 380 VAL A CA 1
ATOM 3234 C C . VAL A 1 382 ? 30.200 18.907 46.664 1.00 19.83 380 VAL A C 1
ATOM 3235 O O . VAL A 1 382 ? 29.833 17.816 46.186 1.00 24.25 380 VAL A O 1
ATOM 3239 N N . TRP A 1 383 ? 31.380 19.470 46.395 1.00 21.13 381 TRP A N 1
ATOM 3240 C CA . TRP A 1 383 ? 32.319 18.922 45.402 1.00 19.64 381 TRP A CA 1
ATOM 3241 C C . TRP A 1 383 ? 33.515 18.295 46.094 1.00 18.64 381 TRP A C 1
ATOM 3242 O O . TRP A 1 383 ? 34.296 19.020 46.729 1.00 21.33 381 TRP A O 1
ATOM 3253 N N . PRO A 1 384 ? 33.733 16.977 45.964 1.00 20.05 382 PRO A N 1
ATOM 3254 C CA . PRO A 1 384 ? 34.950 16.371 46.527 1.00 19.52 382 PRO A CA 1
ATOM 3255 C C . PRO A 1 384 ? 36.237 17.065 46.122 1.00 20.24 382 PRO A C 1
ATOM 3256 O O . PRO A 1 384 ? 37.144 17.150 46.949 1.00 20.99 382 PRO A O 1
ATOM 3260 N N . VAL A 1 385 ? 36.359 17.556 44.878 1.00 19.93 383 VAL A N 1
ATOM 3261 C CA . VAL A 1 385 ? 37.597 18.231 44.476 1.00 20.25 383 VAL A CA 1
ATOM 3262 C C . VAL A 1 385 ? 37.863 19.451 45.362 1.00 21.07 383 VAL A C 1
ATOM 3263 O O . VAL A 1 385 ? 39.013 19.711 45.736 1.00 20.60 383 VAL A O 1
ATOM 3267 N N . LEU A 1 386 ? 36.812 20.216 45.719 1.00 20.64 384 LEU A N 1
ATOM 3268 C CA . LEU A 1 386 ? 37.013 21.374 46.597 1.00 22.17 384 LEU A CA 1
ATOM 3269 C C . LEU A 1 386 ? 37.323 20.937 48.019 1.00 21.48 384 LEU A C 1
ATOM 3270 O O . LEU A 1 386 ? 38.165 21.540 48.686 1.00 21.87 384 LEU A O 1
ATOM 3275 N N . THR A 1 387 ? 36.676 19.870 48.499 1.00 19.56 385 THR A N 1
ATOM 3276 C CA . THR A 1 387 ? 37.033 19.344 49.812 1.00 18.03 385 THR A CA 1
ATOM 3277 C C . THR A 1 387 ? 38.509 19.005 49.877 1.00 20.70 385 THR A C 1
ATOM 3278 O O . THR A 1 387 ? 39.205 19.361 50.839 1.00 19.70 385 THR A O 1
ATOM 3282 N N . TRP A 1 388 ? 39.028 18.365 48.829 1.00 18.56 386 TRP A N 1
ATOM 3283 C CA . TRP A 1 388 ? 40.435 18.006 48.820 1.00 18.92 386 TRP A CA 1
ATOM 3284 C C . TRP A 1 388 ? 41.317 19.247 48.806 1.00 17.05 386 TRP A C 1
ATOM 3285 O O . TRP A 1 388 ? 42.275 19.351 49.586 1.00 18.86 386 TRP A O 1
ATOM 3296 N N . LEU A 1 389 ? 40.999 20.215 47.946 1.00 17.13 387 LEU A N 1
ATOM 3297 C CA . LEU A 1 389 ? 41.844 21.398 47.854 1.00 19.24 387 LEU A CA 1
ATOM 3298 C C . LEU A 1 389 ? 41.858 22.162 49.175 1.00 17.97 387 LEU A C 1
ATOM 3299 O O . LEU A 1 389 ? 42.921 22.586 49.662 1.00 18.60 387 LEU A O 1
ATOM 3304 N N . PHE A 1 390 ? 40.686 22.352 49.775 1.00 18.41 388 PHE A N 1
ATOM 3305 C CA . PHE A 1 390 ? 40.672 23.041 51.059 1.00 19.47 388 PHE A CA 1
ATOM 3306 C C . PHE A 1 390 ? 41.430 22.254 52.113 1.00 20.11 388 PHE A C 1
ATOM 3307 O O . PHE A 1 390 ? 42.182 22.843 52.907 1.00 19.94 388 PHE A O 1
ATOM 3315 N N A SER A 1 391 ? 41.251 20.926 52.146 0.41 17.99 389 SER A N 1
ATOM 3316 N N B SER A 1 391 ? 41.241 20.930 52.164 0.59 18.33 389 SER A N 1
ATOM 3317 C CA A SER A 1 391 ? 41.907 20.142 53.191 0.41 18.06 389 SER A CA 1
ATOM 3318 C CA B SER A 1 391 ? 41.919 20.180 53.220 0.59 18.10 389 SER A CA 1
ATOM 3319 C C A SER A 1 391 ? 43.425 20.222 53.056 0.41 18.50 389 SER A C 1
ATOM 3320 C C B SER A 1 391 ? 43.437 20.271 53.058 0.59 18.27 389 SER A C 1
ATOM 3321 O O A SER A 1 391 ? 44.148 20.357 54.055 0.41 18.94 389 SER A O 1
ATOM 3322 O O B SER A 1 391 ? 44.174 20.459 54.041 0.59 18.02 389 SER A O 1
ATOM 3327 N N . TRP A 1 392 ? 43.923 20.153 51.824 1.00 16.58 390 TRP A N 1
ATOM 3328 C CA . TRP A 1 392 ? 45.360 20.208 51.603 1.00 17.44 390 TRP A CA 1
ATOM 3329 C C . TRP A 1 392 ? 45.895 21.593 51.931 1.00 19.84 390 TRP A C 1
ATOM 3330 O O . TRP A 1 392 ? 46.922 21.728 52.610 1.00 18.90 390 TRP A O 1
ATOM 3341 N N . CYS A 1 393 ? 45.199 22.638 51.477 1.00 18.71 391 CYS A N 1
ATOM 3342 C CA . CYS A 1 393 ? 45.657 23.991 51.782 1.00 18.65 391 CYS A CA 1
ATOM 3343 C C . CYS A 1 393 ? 45.589 24.278 53.284 1.00 20.34 391 CYS A C 1
ATOM 3344 O O . CYS A 1 393 ? 46.466 24.969 53.823 1.00 18.61 391 CYS A O 1
ATOM 3347 N N . PHE A 1 394 ? 44.539 23.803 53.963 1.00 18.10 392 PHE A N 1
ATOM 3348 C CA . PHE A 1 394 ? 44.441 24.007 55.417 1.00 18.12 392 PHE A CA 1
ATOM 3349 C C . PHE A 1 394 ? 45.586 23.316 56.142 1.00 21.85 392 PHE A C 1
ATOM 3350 O O . PHE A 1 394 ? 46.141 23.867 57.096 1.00 18.86 392 PHE A O 1
ATOM 3358 N N . ALA A 1 395 ? 45.940 22.096 55.727 1.00 20.20 393 ALA A N 1
ATOM 3359 C CA . ALA A 1 395 ? 47.080 21.435 56.365 1.00 21.93 393 ALA A CA 1
ATOM 3360 C C . ALA A 1 395 ? 48.349 22.271 56.197 1.00 18.53 393 ALA A C 1
ATOM 3361 O O . ALA A 1 395 ? 49.182 22.357 57.117 1.00 21.69 393 ALA A O 1
ATOM 3363 N N A ARG A 1 396 ? 48.491 22.904 55.037 0.48 18.32 394 ARG A N 1
ATOM 3364 N N B ARG A 1 396 ? 48.515 22.884 55.024 0.52 18.28 394 ARG A N 1
ATOM 3365 C CA A ARG A 1 396 ? 49.646 23.735 54.737 0.48 19.63 394 ARG A CA 1
ATOM 3366 C CA B ARG A 1 396 ? 49.671 23.728 54.742 0.52 19.29 394 ARG A CA 1
ATOM 3367 C C A ARG A 1 396 ? 49.641 25.023 55.552 0.48 19.91 394 ARG A C 1
ATOM 3368 C C B ARG A 1 396 ? 49.644 25.028 55.545 0.52 19.59 394 ARG A C 1
ATOM 3369 O O A ARG A 1 396 ? 50.708 25.588 55.840 0.48 21.85 394 ARG A O 1
ATOM 3370 O O B ARG A 1 396 ? 50.707 25.597 55.833 0.52 22.16 394 ARG A O 1
ATOM 3385 N N . ARG A 1 397 ? 48.461 25.483 55.970 1.00 21.19 395 ARG A N 1
ATOM 3386 C CA . ARG A 1 397 ? 48.397 26.608 56.895 1.00 20.72 395 ARG A CA 1
ATOM 3387 C C . ARG A 1 397 ? 48.811 26.225 58.309 1.00 22.82 395 ARG A C 1
ATOM 3388 O O . ARG A 1 397 ? 49.021 27.131 59.131 1.00 23.58 395 ARG A O 1
ATOM 3396 N N . GLY A 1 398 ? 48.902 24.929 58.614 1.00 21.06 396 GLY A N 1
ATOM 3397 C CA . GLY A 1 398 ? 49.127 24.472 59.964 1.00 20.83 396 GLY A CA 1
ATOM 3398 C C . GLY A 1 398 ? 47.867 24.100 60.714 1.00 20.12 396 GLY A C 1
ATOM 3399 O O . GLY A 1 398 ? 47.942 23.840 61.926 1.00 22.22 396 GLY A O 1
ATOM 3400 N N . TRP A 1 399 ? 46.715 24.106 60.047 1.00 20.41 397 TRP A N 1
ATOM 3401 C CA . TRP A 1 399 ? 45.424 23.837 60.689 1.00 21.98 397 TRP A CA 1
ATOM 3402 C C . TRP A 1 399 ? 45.150 22.342 60.573 1.00 19.73 397 TRP A C 1
ATOM 3403 O O . TRP A 1 399 ? 44.288 21.881 59.809 1.00 20.57 397 TRP A O 1
ATOM 3414 N N . ALA A 1 400 ? 45.927 21.581 61.352 1.00 20.51 398 ALA A N 1
ATOM 3415 C CA . ALA A 1 400 ? 45.948 20.130 61.182 1.00 23.43 398 ALA A CA 1
ATOM 3416 C C . ALA A 1 400 ? 44.580 19.515 61.470 1.00 21.09 398 ALA A C 1
ATOM 3417 O O . ALA A 1 400 ? 44.099 18.658 60.702 1.00 21.78 398 ALA A O 1
ATOM 3419 N N . GLU A 1 401 ? 43.915 19.976 62.534 1.00 21.16 399 GLU A N 1
ATOM 3420 C CA . GLU A 1 401 ? 42.631 19.382 62.887 1.00 21.58 399 GLU A CA 1
ATOM 3421 C C . GLU A 1 401 ? 41.536 19.771 61.884 1.00 20.20 399 GLU A C 1
ATOM 3422 O O . GLU A 1 401 ? 40.696 18.936 61.548 1.00 21.32 399 GLU A O 1
ATOM 3428 N N . ARG A 1 402 ? 41.492 21.034 61.439 1.00 19.97 400 ARG A N 1
ATOM 3429 C CA . ARG A 1 402 ? 40.517 21.411 60.402 1.00 23.19 400 ARG A CA 1
ATOM 3430 C C . ARG A 1 402 ? 40.700 20.583 59.138 1.00 21.23 400 ARG A C 1
ATOM 3431 O O . ARG A 1 402 ? 39.727 20.119 58.528 1.00 21.34 400 ARG A O 1
ATOM 3439 N N . ALA A 1 403 ? 41.942 20.402 58.717 1.00 18.82 401 ALA A N 1
ATOM 3440 C CA . ALA A 1 403 ? 42.194 19.609 57.520 1.00 19.73 401 ALA A CA 1
ATOM 3441 C C . ALA A 1 403 ? 41.754 18.174 57.727 1.00 20.04 401 ALA A C 1
ATOM 3442 O O . ALA A 1 403 ? 41.166 17.560 56.820 1.00 20.46 401 ALA A O 1
ATOM 3444 N N . ARG A 1 404 ? 42.041 17.626 58.910 1.00 18.15 402 ARG A N 1
ATOM 3445 C CA . ARG A 1 404 ? 41.654 16.248 59.215 1.00 18.27 402 ARG A CA 1
ATOM 3446 C C . ARG A 1 404 ? 40.141 16.071 59.155 1.00 20.35 402 ARG A C 1
ATOM 3447 O O . ARG A 1 404 ? 39.642 15.036 58.673 1.00 19.71 402 ARG A O 1
ATOM 3455 N N . LEU A 1 405 ? 39.398 17.036 59.710 1.00 19.26 403 LEU A N 1
ATOM 3456 C CA . LEU A 1 405 ? 37.938 16.944 59.720 1.00 20.07 403 LEU A CA 1
ATOM 3457 C C . LEU A 1 405 ? 37.364 16.951 58.303 1.00 21.24 403 LEU A C 1
ATOM 3458 O O . LEU A 1 405 ? 36.419 16.208 58.024 1.00 21.01 403 LEU A O 1
ATOM 3463 N N . LEU A 1 406 ? 37.901 17.797 57.418 1.00 18.81 404 LEU A N 1
ATOM 3464 C CA . LEU A 1 406 ? 37.440 17.792 56.025 1.00 17.50 404 LEU A CA 1
ATOM 3465 C C . LEU A 1 406 ? 37.758 16.467 55.364 1.00 20.14 404 LEU A C 1
ATOM 3466 O O . LEU A 1 406 ? 36.929 15.912 54.633 1.00 19.56 404 LEU A O 1
ATOM 3471 N N A ARG A 1 407 ? 38.966 15.949 55.580 0.67 18.93 405 ARG A N 1
ATOM 3472 N N B ARG A 1 407 ? 38.975 15.967 55.589 0.33 18.54 405 ARG A N 1
ATOM 3473 C CA A ARG A 1 407 ? 39.287 14.652 54.986 0.67 18.69 405 ARG A CA 1
ATOM 3474 C CA B ARG A 1 407 ? 39.381 14.660 55.076 0.33 19.66 405 ARG A CA 1
ATOM 3475 C C A ARG A 1 407 ? 38.376 13.552 55.523 0.67 20.28 405 ARG A C 1
ATOM 3476 C C B ARG A 1 407 ? 38.429 13.562 55.541 0.33 19.93 405 ARG A C 1
ATOM 3477 O O A ARG A 1 407 ? 37.914 12.691 54.755 0.67 20.35 405 ARG A O 1
ATOM 3478 O O B ARG A 1 407 ? 37.975 12.732 54.738 0.33 21.18 405 ARG A O 1
ATOM 3493 N N . GLN A 1 408 ? 38.123 13.535 56.845 1.00 18.43 406 GLN A N 1
ATOM 3494 C CA . GLN A 1 408 ? 37.260 12.492 57.410 1.00 20.08 406 GLN A CA 1
ATOM 3495 C C . GLN A 1 408 ? 35.855 12.549 56.822 1.00 20.92 406 GLN A C 1
ATOM 3496 O O . GLN A 1 408 ? 35.292 11.517 56.426 1.00 20.81 406 GLN A O 1
ATOM 3502 N N . GLU A 1 409 ? 35.286 13.758 56.726 1.00 21.17 407 GLU A N 1
ATOM 3503 C CA . GLU A 1 409 ? 33.938 13.909 56.175 1.00 20.03 407 GLU A CA 1
ATOM 3504 C C . GLU A 1 409 ? 33.925 13.619 54.683 1.00 17.43 407 GLU A C 1
ATOM 3505 O O . GLU A 1 409 ? 32.968 13.012 54.178 1.00 20.36 407 GLU A O 1
ATOM 3511 N N . GLY A 1 410 ? 34.994 13.995 53.990 1.00 18.00 408 GLY A N 1
ATOM 3512 C CA . GLY A 1 410 ? 35.098 13.708 52.566 1.00 19.61 408 GLY A CA 1
ATOM 3513 C C . GLY A 1 410 ? 35.151 12.217 52.285 1.00 20.56 408 GLY A C 1
ATOM 3514 O O . GLY A 1 410 ? 34.489 11.724 51.364 1.00 20.84 408 GLY A O 1
ATOM 3515 N N . LEU A 1 411 ? 35.910 11.470 53.095 1.00 19.77 409 LEU A N 1
ATOM 3516 C CA . LEU A 1 411 ? 35.943 10.007 52.948 1.00 17.55 409 LEU A CA 1
ATOM 3517 C C . LEU A 1 411 ? 34.600 9.368 53.300 1.00 19.69 409 LEU A C 1
ATOM 3518 O O . LEU A 1 411 ? 34.182 8.398 52.652 1.00 22.34 409 LEU A O 1
ATOM 3523 N N . ARG A 1 412 ? 33.906 9.877 54.330 1.00 19.50 410 ARG A N 1
ATOM 3524 C CA . ARG A 1 412 ? 32.598 9.318 54.660 1.00 21.44 410 ARG A CA 1
ATOM 3525 C C . ARG A 1 412 ? 31.633 9.515 53.494 1.00 20.48 410 ARG A C 1
ATOM 3526 O O . ARG A 1 412 ? 30.918 8.583 53.094 1.00 22.94 410 ARG A O 1
ATOM 3534 N N . GLN A 1 413 ? 31.637 10.713 52.917 1.00 19.85 411 GLN A N 1
ATOM 3535 C CA . GLN A 1 413 ? 30.783 10.996 51.760 1.00 22.33 411 GLN A CA 1
ATOM 3536 C C . GLN A 1 413 ? 31.128 10.089 50.593 1.00 23.19 411 GLN A C 1
ATOM 3537 O O . GLN A 1 413 ? 30.238 9.600 49.876 1.00 22.39 411 GLN A O 1
ATOM 3543 N N . ALA A 1 414 ? 32.416 9.901 50.352 1.00 21.36 412 ALA A N 1
ATOM 3544 C CA . ALA A 1 414 ? 32.845 9.131 49.198 1.00 22.29 412 ALA A CA 1
ATOM 3545 C C . ALA A 1 414 ? 32.732 7.629 49.416 1.00 23.08 412 ALA A C 1
ATOM 3546 O O . ALA A 1 414 ? 32.955 6.857 48.469 1.00 24.60 412 ALA A O 1
ATOM 3548 N N A SER A 1 415 ? 32.363 7.188 50.623 0.62 20.15 413 SER A N 1
ATOM 3549 N N B SER A 1 415 ? 32.371 7.176 50.613 0.38 20.81 413 SER A N 1
ATOM 3550 C CA A SER A 1 415 ? 32.386 5.765 50.925 0.62 22.48 413 SER A CA 1
ATOM 3551 C CA B SER A 1 415 ? 32.411 5.746 50.879 0.38 22.32 413 SER A CA 1
ATOM 3552 C C A SER A 1 415 ? 31.315 4.974 50.181 0.62 22.48 413 SER A C 1
ATOM 3553 C C B SER A 1 415 ? 31.277 4.970 50.217 0.38 22.58 413 SER A C 1
ATOM 3554 O O A SER A 1 415 ? 31.382 3.744 50.201 0.62 23.53 413 SER A O 1
ATOM 3555 O O B SER A 1 415 ? 31.248 3.742 50.343 0.38 26.87 413 SER A O 1
ATOM 3560 N N . ASP A 1 416 ? 30.374 5.638 49.485 1.00 23.88 414 ASP A N 1
ATOM 3561 C CA . ASP A 1 416 ? 29.396 4.908 48.667 1.00 29.41 414 ASP A CA 1
ATOM 3562 C C . ASP A 1 416 ? 30.057 4.292 47.437 1.00 25.24 414 ASP A C 1
ATOM 3563 O O . ASP A 1 416 ? 29.461 3.425 46.789 1.00 26.35 414 ASP A O 1
ATOM 3568 N N . GLY A 1 417 ? 31.252 4.753 47.084 1.00 22.82 415 GLY A N 1
ATOM 3569 C CA . GLY A 1 417 ? 31.939 4.243 45.907 1.00 27.22 415 GLY A CA 1
ATOM 3570 C C . GLY A 1 417 ? 31.394 4.732 44.588 1.00 26.40 415 GLY A C 1
ATOM 3571 O O . GLY A 1 417 ? 31.726 4.152 43.551 1.00 24.00 415 GLY A O 1
ATOM 3572 N N . SER A 1 418 ? 30.561 5.786 44.581 1.00 23.24 416 SER A N 1
ATOM 3573 C CA . SER A 1 418 ? 30.086 6.284 43.296 1.00 24.43 416 SER A CA 1
ATOM 3574 C C . SER A 1 418 ? 31.112 7.163 42.604 1.00 28.05 416 SER A C 1
ATOM 3575 O O . SER A 1 418 ? 31.057 7.297 41.376 1.00 24.59 416 SER A O 1
ATOM 3578 N N . PHE A 1 419 ? 32.071 7.711 43.357 1.00 18.11 417 PHE A N 1
ATOM 3579 C CA . PHE A 1 419 ? 33.042 8.688 42.858 1.00 20.77 417 PHE A CA 1
ATOM 3580 C C . PHE A 1 419 ? 32.349 9.783 42.070 1.00 24.00 417 PHE A C 1
ATOM 3581 O O . PHE A 1 419 ? 32.767 10.168 40.978 1.00 22.88 417 PHE A O 1
ATOM 3589 N N . ALA A 1 420 ? 31.278 10.309 42.665 1.00 20.19 418 ALA A N 1
ATOM 3590 C CA . ALA A 1 420 ? 30.469 11.303 41.970 1.00 21.98 418 ALA A CA 1
ATOM 3591 C C . ALA A 1 420 ? 31.231 12.608 41.791 1.00 22.51 418 ALA A C 1
ATOM 3592 O O . ALA A 1 420 ? 32.083 12.979 42.597 1.00 20.45 418 ALA A O 1
ATOM 3594 N N . GLU A 1 421 ? 30.843 13.339 40.743 1.00 18.77 419 GLU A N 1
ATOM 3595 C CA . GLU A 1 421 ? 31.376 14.672 40.486 1.00 20.46 419 GLU A CA 1
ATOM 3596 C C . GLU A 1 421 ? 31.003 15.643 41.612 1.00 18.84 419 GLU A C 1
ATOM 3597 O O . GLU A 1 421 ? 31.828 16.452 42.050 1.00 20.10 419 GLU A O 1
ATOM 3603 N N . TYR A 1 422 ? 29.762 15.572 42.078 1.00 19.32 420 TYR A N 1
ATOM 3604 C CA . TYR A 1 422 ? 29.333 16.393 43.201 1.00 20.79 420 TYR A CA 1
ATOM 3605 C C . TYR A 1 422 ? 28.181 15.669 43.873 1.00 22.70 420 TYR A C 1
ATOM 3606 O O . TYR A 1 422 ? 27.623 14.699 43.335 1.00 23.62 420 TYR A O 1
ATOM 3615 N N . TYR A 1 423 ? 27.853 16.118 45.083 1.00 21.93 421 TYR A N 1
ATOM 3616 C CA . TYR A 1 423 ? 26.853 15.454 45.918 1.00 21.98 421 TYR A CA 1
ATOM 3617 C C . TYR A 1 423 ? 25.801 16.434 46.415 1.00 23.26 421 TYR A C 1
ATOM 3618 O O . TYR A 1 423 ? 26.116 17.585 46.739 1.00 23.62 421 TYR A O 1
ATOM 3627 N N . GLU A 1 424 ? 24.563 15.964 46.515 1.00 22.37 422 GLU A N 1
ATOM 3628 C CA . GLU A 1 424 ? 23.495 16.787 47.071 1.00 23.41 422 GLU A CA 1
ATOM 3629 C C . GLU A 1 424 ? 23.822 17.089 48.537 1.00 26.94 422 GLU A C 1
ATOM 3630 O O . GLU A 1 424 ? 24.159 16.164 49.294 1.00 26.40 422 GLU A O 1
ATOM 3636 N N . PRO A 1 425 ? 23.784 18.354 48.973 1.00 23.66 423 PRO A N 1
ATOM 3637 C CA . PRO A 1 425 ? 24.356 18.662 50.300 1.00 23.07 423 PRO A CA 1
ATOM 3638 C C . PRO A 1 425 ? 23.519 18.142 51.446 1.00 26.04 423 PRO A C 1
ATOM 3639 O O . PRO A 1 425 ? 24.053 17.938 52.543 1.00 28.19 423 PRO A O 1
ATOM 3643 N N . PHE A 1 426 ? 22.219 17.953 51.248 1.00 26.13 424 PHE A N 1
ATOM 3644 C CA . PHE A 1 426 ? 21.330 17.546 52.328 1.00 27.50 424 PHE A CA 1
ATOM 3645 C C . PHE A 1 426 ? 21.096 16.048 52.357 1.00 33.67 424 PHE A C 1
ATOM 3646 O O . PHE A 1 426 ? 21.063 15.452 53.436 1.00 32.51 424 PHE A O 1
ATOM 3654 N N . THR A 1 427 ? 20.908 15.431 51.192 1.00 34.57 425 THR A N 1
ATOM 3655 C CA . THR A 1 427 ? 20.625 14.000 51.122 1.00 31.12 425 THR A CA 1
ATOM 3656 C C . THR A 1 427 ? 21.860 13.149 50.866 1.00 28.55 425 THR A C 1
ATOM 3657 O O . THR A 1 427 ? 21.801 11.932 51.084 1.00 29.16 425 THR A O 1
ATOM 3661 N N . GLY A 1 428 ? 22.957 13.749 50.397 1.00 27.83 426 GLY A N 1
ATOM 3662 C CA . GLY A 1 428 ? 24.118 12.992 49.980 1.00 29.11 426 GLY A CA 1
ATOM 3663 C C . GLY A 1 428 ? 23.948 12.261 48.666 1.00 25.32 426 GLY A C 1
ATOM 3664 O O . GLY A 1 428 ? 24.788 11.428 48.332 1.00 27.09 426 GLY A O 1
ATOM 3665 N N . GLU A 1 429 ? 22.890 12.545 47.907 1.00 25.30 427 GLU A N 1
ATOM 3666 C CA . GLU A 1 429 ? 22.694 11.837 46.643 1.00 23.75 427 GLU A CA 1
ATOM 3667 C C . GLU A 1 429 ? 23.838 12.158 45.687 1.00 25.89 427 GLU A C 1
ATOM 3668 O O . GLU A 1 429 ? 24.184 13.339 45.516 1.00 26.12 427 GLU A O 1
ATOM 3674 N N . PRO A 1 430 ? 24.451 11.153 45.054 1.00 25.41 428 PRO A N 1
ATOM 3675 C CA . PRO A 1 430 ? 25.498 11.435 44.056 1.00 22.81 428 PRO A CA 1
ATOM 3676 C C . PRO A 1 430 ? 24.896 12.072 42.809 1.00 23.00 428 PRO A C 1
ATOM 3677 O O . PRO A 1 430 ? 23.847 11.645 42.320 1.00 25.71 428 PRO A O 1
ATOM 3681 N N . LEU A 1 431 ? 25.557 13.119 42.318 1.00 21.97 429 LEU A N 1
ATOM 3682 C CA . LEU A 1 431 ? 25.083 13.911 41.188 1.00 23.63 429 LEU A CA 1
ATOM 3683 C C . LEU A 1 431 ? 26.213 14.121 40.181 1.00 22.52 429 LEU A C 1
ATOM 3684 O O . LEU A 1 431 ? 27.382 13.814 40.443 1.00 23.16 429 LEU A O 1
ATOM 3689 N N . GLY A 1 432 ? 25.861 14.713 39.030 1.00 22.34 430 GLY A N 1
ATOM 3690 C CA . GLY A 1 432 ? 26.868 14.888 37.989 1.00 23.51 430 GLY A CA 1
ATOM 3691 C C . GLY A 1 432 ? 27.290 13.544 37.394 1.00 23.57 430 GLY A C 1
ATOM 3692 O O . GLY A 1 432 ? 26.559 12.536 37.452 1.00 25.27 430 GLY A O 1
ATOM 3693 N N . SER A 1 433 ? 28.491 13.531 36.817 1.00 23.73 431 SER A N 1
ATOM 3694 C CA . SER A 1 433 ? 29.009 12.258 36.326 1.00 25.19 431 SER A CA 1
ATOM 3695 C C . SER A 1 433 ? 29.359 11.355 37.499 1.00 23.23 431 SER A C 1
ATOM 3696 O O . SER A 1 433 ? 29.910 11.810 38.503 1.00 23.72 431 SER A O 1
ATOM 3699 N N . MET A 1 434 ? 29.032 10.068 37.368 1.00 23.31 432 MET A N 1
ATOM 3700 C CA . MET A 1 434 ? 29.685 9.090 38.217 1.00 22.23 432 MET A CA 1
ATOM 3701 C C . MET A 1 434 ? 31.090 8.839 37.666 1.00 24.02 432 MET A C 1
ATOM 3702 O O . MET A 1 434 ? 31.432 9.268 36.558 1.00 24.51 432 MET A O 1
ATOM 3707 N N A GLN A 1 435 ? 31.901 8.153 38.469 0.52 23.82 433 GLN A N 1
ATOM 3708 N N B GLN A 1 435 ? 31.929 8.172 38.450 0.48 23.49 433 GLN A N 1
ATOM 3709 C CA A GLN A 1 435 ? 33.254 7.756 38.094 0.52 23.24 433 GLN A CA 1
ATOM 3710 C CA B GLN A 1 435 ? 33.240 7.752 37.959 0.48 23.27 433 GLN A CA 1
ATOM 3711 C C A GLN A 1 435 ? 34.049 8.957 37.580 0.52 22.43 433 GLN A C 1
ATOM 3712 C C B GLN A 1 435 ? 34.114 8.955 37.590 0.48 22.56 433 GLN A C 1
ATOM 3713 O O A GLN A 1 435 ? 34.717 8.909 36.547 0.52 22.50 433 GLN A O 1
ATOM 3714 O O B GLN A 1 435 ? 34.910 8.904 36.653 0.48 20.06 433 GLN A O 1
ATOM 3725 N N . GLN A 1 436 ? 33.978 10.043 38.345 1.00 20.84 434 GLN A N 1
ATOM 3726 C CA . GLN A 1 436 ? 34.711 11.274 38.053 1.00 21.80 434 GLN A CA 1
ATOM 3727 C C . GLN A 1 436 ? 36.158 11.142 38.522 1.00 20.90 434 GLN A C 1
ATOM 3728 O O . GLN A 1 436 ? 36.402 10.874 39.698 1.00 19.21 434 GLN A O 1
ATOM 3734 N N . SER A 1 437 ? 37.125 11.349 37.614 1.00 20.17 435 SER A N 1
ATOM 3735 C CA . SER A 1 437 ? 38.516 11.038 37.940 1.00 19.04 435 SER A CA 1
ATOM 3736 C C . SER A 1 437 ? 39.015 11.830 39.147 1.00 18.17 435 SER A C 1
ATOM 3737 O O . SER A 1 437 ? 39.703 11.270 40.013 1.00 18.73 435 SER A O 1
ATOM 3740 N N . TRP A 1 438 ? 38.704 13.125 39.229 1.00 17.18 436 TRP A N 1
ATOM 3741 C CA . TRP A 1 438 ? 39.343 13.822 40.334 1.00 16.81 436 TRP A CA 1
ATOM 3742 C C . TRP A 1 438 ? 38.709 13.483 41.669 1.00 20.26 436 TRP A C 1
ATOM 3743 O O . TRP A 1 438 ? 39.349 13.738 42.690 1.00 18.00 436 TRP A O 1
ATOM 3754 N N . THR A 1 439 ? 37.512 12.870 41.686 1.00 16.74 437 THR A N 1
ATOM 3755 C CA . THR A 1 439 ? 36.963 12.398 42.968 1.00 16.66 437 THR A CA 1
ATOM 3756 C C . THR A 1 439 ? 37.686 11.135 43.420 1.00 19.74 437 THR A C 1
ATOM 3757 O O . THR A 1 439 ? 38.048 10.997 44.597 1.00 18.27 437 THR A O 1
ATOM 3761 N N . ALA A 1 440 ? 37.945 10.217 42.489 1.00 19.59 438 ALA A N 1
ATOM 3762 C CA . ALA A 1 440 ? 38.786 9.063 42.817 1.00 16.23 438 ALA A CA 1
ATOM 3763 C C . ALA A 1 440 ? 40.183 9.498 43.261 1.00 17.88 438 ALA A C 1
ATOM 3764 O O . ALA A 1 440 ? 40.752 8.927 44.201 1.00 17.36 438 ALA A O 1
ATOM 3766 N N . ALA A 1 441 ? 40.747 10.548 42.614 1.00 17.94 439 ALA A N 1
ATOM 3767 C CA . ALA A 1 441 ? 42.084 11.011 42.988 1.00 18.04 439 ALA A CA 1
ATOM 3768 C C . ALA A 1 441 ? 42.102 11.566 44.406 1.00 17.83 439 ALA A C 1
ATOM 3769 O O . ALA A 1 441 ? 43.049 11.317 45.172 1.00 19.68 439 ALA A O 1
ATOM 3771 N N . ALA A 1 442 ? 41.065 12.333 44.767 1.00 15.75 440 ALA A N 1
ATOM 3772 C CA . ALA A 1 442 ? 40.957 12.832 46.138 1.00 17.45 440 ALA A CA 1
ATOM 3773 C C . ALA A 1 442 ? 40.999 11.674 47.126 1.00 18.90 440 ALA A C 1
ATOM 3774 O O . ALA A 1 442 ? 41.727 11.708 48.133 1.00 19.66 440 ALA A O 1
ATOM 3776 N N . VAL A 1 443 ? 40.173 10.659 46.878 1.00 16.66 441 VAL A N 1
ATOM 3777 C CA . VAL A 1 443 ? 40.122 9.513 47.776 1.00 16.86 441 VAL A CA 1
ATOM 3778 C C . VAL A 1 443 ? 41.481 8.833 47.852 1.00 20.17 441 VAL A C 1
ATOM 3779 O O . VAL A 1 443 ? 41.950 8.462 48.937 1.00 20.79 441 VAL A O 1
ATOM 3783 N N . LEU A 1 444 ? 42.119 8.603 46.693 1.00 16.68 442 LEU A N 1
ATOM 3784 C CA . LEU A 1 444 ? 43.410 7.924 46.717 1.00 22.34 442 LEU A CA 1
ATOM 3785 C C . LEU A 1 444 ? 44.431 8.718 47.509 1.00 26.69 442 LEU A C 1
ATOM 3786 O O . LEU A 1 444 ? 45.175 8.155 48.319 1.00 26.51 442 LEU A O 1
ATOM 3791 N N . ASP A 1 445 ? 44.464 10.036 47.323 1.00 20.21 443 ASP A N 1
ATOM 3792 C CA . ASP A 1 445 ? 45.424 10.836 48.086 1.00 21.20 443 ASP A CA 1
ATOM 3793 C C . ASP A 1 445 ? 45.114 10.794 49.574 1.00 22.44 443 ASP A C 1
ATOM 3794 O O . ASP A 1 445 ? 46.025 10.659 50.407 1.00 25.67 443 ASP A O 1
ATOM 3799 N N . TRP A 1 446 ? 43.837 10.890 49.935 1.00 20.16 444 TRP A N 1
ATOM 3800 C CA . TRP A 1 446 ? 43.467 10.878 51.348 1.00 24.61 444 TRP A CA 1
ATOM 3801 C C . TRP A 1 446 ? 43.810 9.543 51.996 1.00 33.52 444 TRP A C 1
ATOM 3802 O O . TRP A 1 446 ? 44.195 9.528 53.175 1.00 31.29 444 TRP A O 1
ATOM 3813 N N A LEU A 1 447 ? 43.343 8.454 51.404 0.52 21.36 445 LEU A N 1
ATOM 3814 N N B LEU A 1 447 ? 43.995 8.469 51.157 0.48 25.11 445 LEU A N 1
ATOM 3815 C CA A LEU A 1 447 ? 43.407 7.218 52.166 0.52 20.75 445 LEU A CA 1
ATOM 3816 C CA B LEU A 1 447 ? 44.326 7.082 51.562 0.48 21.20 445 LEU A CA 1
ATOM 3817 C C A LEU A 1 447 ? 44.836 6.929 52.606 0.52 21.36 445 LEU A C 1
ATOM 3818 C C B LEU A 1 447 ? 45.634 6.476 51.025 0.48 23.18 445 LEU A C 1
ATOM 3819 O O A LEU A 1 447 ? 45.042 6.353 53.675 0.52 24.37 445 LEU A O 1
ATOM 3820 O O B LEU A 1 447 ? 45.985 5.360 51.438 0.48 19.89 445 LEU A O 1
ATOM 3829 N N A GLY A 1 448 ? 45.831 7.375 51.839 0.52 20.68 446 GLY A N 1
ATOM 3830 N N B GLY A 1 448 ? 46.340 7.124 50.104 0.48 23.62 446 GLY A N 1
ATOM 3831 C CA A GLY A 1 448 ? 47.214 7.067 52.171 0.52 25.73 446 GLY A CA 1
ATOM 3832 C CA B GLY A 1 448 ? 47.529 6.527 49.503 0.48 29.43 446 GLY A CA 1
ATOM 3833 C C A GLY A 1 448 ? 47.470 5.569 52.166 0.52 21.86 446 GLY A C 1
ATOM 3834 C C B GLY A 1 448 ? 48.867 6.822 50.163 0.48 38.04 446 GLY A C 1
ATOM 3835 O O A GLY A 1 448 ? 48.317 4.996 52.911 0.52 20.21 446 GLY A O 1
ATOM 3836 O O B GLY A 1 448 ? 49.927 6.481 49.619 0.48 35.90 446 GLY A O 1
ATOM 3839 N N . PRO B 1 4 ? 56.391 -15.116 66.246 1.00 98.23 2 PRO B N 1
ATOM 3840 C CA . PRO B 1 4 ? 57.706 -15.555 65.770 1.00 103.27 2 PRO B CA 1
ATOM 3841 C C . PRO B 1 4 ? 58.203 -14.777 64.546 1.00 104.47 2 PRO B C 1
ATOM 3842 O O . PRO B 1 4 ? 59.124 -13.969 64.685 1.00 108.18 2 PRO B O 1
ATOM 3846 N N . HIS B 1 5 ? 57.601 -15.021 63.374 1.00 96.25 3 HIS B N 1
ATOM 3847 C CA . HIS B 1 5 ? 58.095 -14.415 62.137 1.00 80.31 3 HIS B CA 1
ATOM 3848 C C . HIS B 1 5 ? 57.970 -12.898 62.153 1.00 70.68 3 HIS B C 1
ATOM 3849 O O . HIS B 1 5 ? 58.803 -12.198 61.562 1.00 67.10 3 HIS B O 1
ATOM 3856 N N . ASP B 1 6 ? 56.939 -12.374 62.811 1.00 57.43 4 ASP B N 1
ATOM 3857 C CA . ASP B 1 6 ? 56.694 -10.934 62.870 1.00 60.22 4 ASP B CA 1
ATOM 3858 C C . ASP B 1 6 ? 56.176 -10.590 64.261 1.00 58.41 4 ASP B C 1
ATOM 3859 O O . ASP B 1 6 ? 54.967 -10.695 64.527 1.00 63.14 4 ASP B O 1
ATOM 3864 N N . PRO B 1 7 ? 57.055 -10.170 65.173 1.00 64.37 5 PRO B N 1
ATOM 3865 C CA . PRO B 1 7 ? 56.622 -9.830 66.532 1.00 60.05 5 PRO B CA 1
ATOM 3866 C C . PRO B 1 7 ? 55.888 -8.503 66.651 1.00 51.94 5 PRO B C 1
ATOM 3867 O O . PRO B 1 7 ? 55.589 -8.088 67.772 1.00 49.38 5 PRO B O 1
ATOM 3871 N N . SER B 1 8 ? 55.581 -7.828 65.545 1.00 42.65 6 SER B N 1
ATOM 3872 C CA . SER B 1 8 ? 54.930 -6.531 65.634 1.00 40.14 6 SER B CA 1
ATOM 3873 C C . SER B 1 8 ? 53.414 -6.686 65.805 1.00 36.75 6 SER B C 1
ATOM 3874 O O . SER B 1 8 ? 52.821 -7.711 65.459 1.00 47.65 6 SER B O 1
ATOM 3877 N N . PHE B 1 9 ? 52.789 -5.649 66.334 1.00 30.12 7 PHE B N 1
ATOM 3878 C CA . PHE B 1 9 ? 51.347 -5.624 66.542 1.00 26.45 7 PHE B CA 1
ATOM 3879 C C . PHE B 1 9 ? 50.652 -4.832 65.442 1.00 31.84 7 PHE B C 1
ATOM 3880 O O . PHE B 1 9 ? 51.229 -3.917 64.853 1.00 31.02 7 PHE B O 1
ATOM 3888 N N . THR B 1 10 ? 49.396 -5.188 65.173 1.00 29.61 8 THR B N 1
ATOM 3889 C CA . THR B 1 10 ? 48.576 -4.403 64.242 1.00 24.84 8 THR B CA 1
ATOM 3890 C C . THR B 1 10 ? 48.200 -3.068 64.889 1.00 26.52 8 THR B C 1
ATOM 3891 O O . THR B 1 10 ? 48.328 -2.899 66.107 1.00 26.09 8 THR B O 1
ATOM 3895 N N . PRO B 1 11 ? 47.714 -2.095 64.106 1.00 23.52 9 PRO B N 1
ATOM 3896 C CA . PRO B 1 11 ? 47.331 -0.798 64.718 1.00 22.32 9 PRO B CA 1
ATOM 3897 C C . PRO B 1 11 ? 46.264 -0.936 65.786 1.00 21.32 9 PRO B C 1
ATOM 3898 O O . PRO B 1 11 ? 46.351 -0.286 66.848 1.00 21.14 9 PRO B O 1
ATOM 3902 N N . THR B 1 12 ? 45.270 -1.794 65.548 1.00 23.92 10 THR B N 1
ATOM 3903 C CA . THR B 1 12 ? 44.235 -1.959 66.560 1.00 24.27 10 THR B CA 1
ATOM 3904 C C . THR B 1 12 ? 44.796 -2.635 67.796 1.00 25.82 10 THR B C 1
ATOM 3905 O O . THR B 1 12 ? 44.437 -2.253 68.912 1.00 24.90 10 THR B O 1
ATOM 3909 N N . GLN B 1 13 ? 45.641 -3.661 67.623 1.00 22.95 11 GLN B N 1
ATOM 3910 C CA . GLN B 1 13 ? 46.251 -4.296 68.798 1.00 22.87 11 GLN B CA 1
ATOM 3911 C C . GLN B 1 13 ? 47.117 -3.300 69.551 1.00 23.94 11 GLN B C 1
ATOM 3912 O O . GLN B 1 13 ? 47.141 -3.284 70.784 1.00 25.57 11 GLN B O 1
ATOM 3918 N N . LEU B 1 14 ? 47.872 -2.478 68.817 1.00 22.15 12 LEU B N 1
ATOM 3919 C CA . LEU B 1 14 ? 48.775 -1.538 69.481 1.00 21.52 12 LEU B CA 1
ATOM 3920 C C . LEU B 1 14 ? 47.992 -0.469 70.223 1.00 21.87 12 LEU B C 1
ATOM 3921 O O . LEU B 1 14 ? 48.354 -0.086 71.331 1.00 22.02 12 LEU B O 1
ATOM 3926 N N . ALA B 1 15 ? 46.908 0.030 69.619 1.00 21.32 13 ALA B N 1
ATOM 3927 C CA . ALA B 1 15 ? 46.080 1.022 70.301 1.00 21.61 13 ALA B CA 1
ATOM 3928 C C . ALA B 1 15 ? 45.444 0.434 71.560 1.00 24.01 13 ALA B C 1
ATOM 3929 O O . ALA B 1 15 ? 45.412 1.087 72.611 1.00 21.86 13 ALA B O 1
ATOM 3931 N N . ALA B 1 16 ? 44.944 -0.795 71.467 1.00 21.44 14 ALA B N 1
ATOM 3932 C CA . ALA B 1 16 ? 44.381 -1.481 72.626 1.00 20.29 14 ALA B CA 1
ATOM 3933 C C . ALA B 1 16 ? 45.417 -1.607 73.740 1.00 24.34 14 ALA B C 1
ATOM 3934 O O . ALA B 1 16 ? 45.139 -1.314 74.908 1.00 24.06 14 ALA B O 1
ATOM 3936 N N A ARG B 1 17 ? 46.620 -2.067 73.397 0.45 22.55 15 ARG B N 1
ATOM 3937 N N B ARG B 1 17 ? 46.612 -2.090 73.394 0.55 22.54 15 ARG B N 1
ATOM 3938 C CA A ARG B 1 17 ? 47.628 -2.285 74.425 0.45 23.49 15 ARG B CA 1
ATOM 3939 C CA B ARG B 1 17 ? 47.651 -2.278 74.400 0.55 23.50 15 ARG B CA 1
ATOM 3940 C C A ARG B 1 17 ? 48.143 -0.968 74.993 0.45 21.49 15 ARG B C 1
ATOM 3941 C C B ARG B 1 17 ? 48.062 -0.949 75.016 0.55 20.85 15 ARG B C 1
ATOM 3942 O O A ARG B 1 17 ? 48.563 -0.924 76.155 0.45 24.74 15 ARG B O 1
ATOM 3943 O O B ARG B 1 17 ? 48.327 -0.870 76.222 0.55 23.49 15 ARG B O 1
ATOM 3958 N N . ALA B 1 18 ? 48.084 0.118 74.214 1.00 20.31 16 ALA B N 1
ATOM 39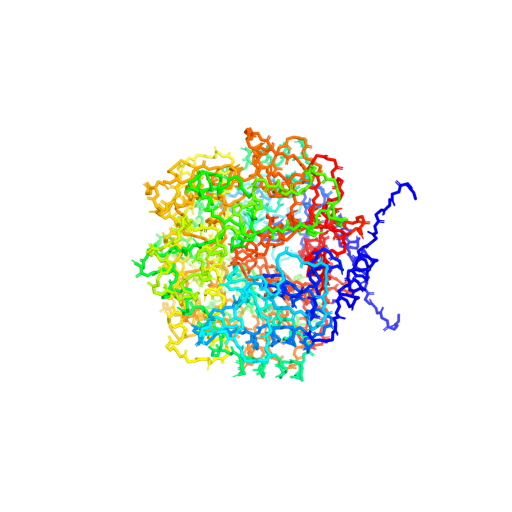59 C CA . ALA B 1 18 ? 48.479 1.430 74.742 1.00 21.41 16 ALA B CA 1
ATOM 3960 C C . ALA B 1 18 ? 47.475 1.928 75.776 1.00 25.94 16 ALA B C 1
ATOM 3961 O O . ALA B 1 18 ? 47.854 2.441 76.845 1.00 22.98 16 ALA B O 1
ATOM 3963 N N . ALA B 1 19 ? 46.182 1.797 75.465 1.00 21.83 17 ALA B N 1
ATOM 3964 C CA . ALA B 1 19 ? 45.147 2.190 76.405 1.00 23.64 17 ALA B CA 1
ATOM 3965 C C . ALA B 1 19 ? 45.180 1.314 77.646 1.00 23.06 17 ALA B C 1
ATOM 3966 O O . ALA B 1 19 ? 44.971 1.799 78.764 1.00 23.47 17 ALA B O 1
ATOM 3968 N N . TYR B 1 20 ? 45.421 0.015 77.459 1.00 21.34 18 TYR B N 1
ATOM 3969 C CA . TYR B 1 20 ? 45.505 -0.923 78.573 1.00 21.51 18 TYR B CA 1
ATOM 3970 C C . TYR B 1 20 ? 46.629 -0.519 79.522 1.00 25.78 18 TYR B C 1
ATOM 3971 O O . TYR B 1 20 ? 46.474 -0.566 80.766 1.00 25.51 18 TYR B O 1
ATOM 3980 N N A LEU B 1 21 ? 47.784 -0.160 78.952 0.65 23.73 19 LEU B N 1
ATOM 3981 N N B LEU B 1 21 ? 47.761 -0.098 78.954 0.35 24.46 19 LEU B N 1
ATOM 3982 C CA A LEU B 1 21 ? 48.901 0.368 79.738 0.65 24.02 19 LEU B CA 1
ATOM 3983 C CA B LEU B 1 21 ? 48.891 0.363 79.755 0.35 24.32 19 LEU B CA 1
ATOM 3984 C C A LEU B 1 21 ? 48.497 1.621 80.514 0.65 24.76 19 LEU B C 1
ATOM 3985 C C B LEU B 1 21 ? 48.553 1.651 80.503 0.35 25.05 19 LEU B C 1
ATOM 3986 O O A LEU B 1 21 ? 48.740 1.724 81.727 0.65 26.58 19 LEU B O 1
ATOM 3987 O O B LEU B 1 21 ? 48.866 1.791 81.694 0.35 25.08 19 LEU B O 1
ATOM 3996 N N . LEU B 1 22 ? 47.930 2.618 79.817 1.00 25.41 20 LEU B N 1
ATOM 3997 C CA . LEU B 1 22 ? 47.619 3.885 80.488 1.00 26.04 20 LEU B CA 1
ATOM 3998 C C . LEU B 1 22 ? 46.660 3.685 81.645 1.00 29.36 20 LEU B C 1
ATOM 3999 O O . LEU B 1 22 ? 46.844 4.279 82.721 1.00 26.31 20 LEU B O 1
ATOM 4004 N N . ARG B 1 23 ? 45.626 2.860 81.457 1.00 24.40 21 ARG B N 1
ATOM 4005 C CA . ARG B 1 23 ? 44.739 2.586 82.583 1.00 25.98 21 ARG B CA 1
ATOM 4006 C C . ARG B 1 23 ? 45.470 1.835 83.682 1.00 31.92 21 ARG B C 1
ATOM 4007 O O . ARG B 1 23 ? 45.164 2.015 84.871 1.00 29.37 21 ARG B O 1
ATOM 4015 N N . GLY B 1 24 ? 46.457 1.011 83.316 1.00 26.09 22 GLY B N 1
ATOM 4016 C CA . GLY B 1 24 ? 47.152 0.215 84.319 1.00 27.59 22 GLY B CA 1
ATOM 4017 C C . GLY B 1 24 ? 48.089 1.044 85.181 1.00 32.15 22 GLY B C 1
ATOM 4018 O O . GLY B 1 24 ? 48.401 0.654 86.316 1.00 31.36 22 GLY B O 1
ATOM 4019 N N . ASN B 1 25 ? 48.566 2.175 84.653 1.00 29.92 23 ASN B N 1
ATOM 4020 C CA . ASN B 1 25 ? 49.411 3.098 85.414 1.00 26.75 23 ASN B CA 1
ATOM 4021 C C . ASN B 1 25 ? 48.618 4.158 86.172 1.00 30.51 23 ASN B C 1
ATOM 4022 O O . ASN B 1 25 ? 49.225 5.005 86.845 1.00 28.68 23 ASN B O 1
ATOM 4027 N N . ASP B 1 26 ? 47.293 4.120 86.097 1.00 31.31 24 ASP B N 1
ATOM 4028 C CA . ASP B 1 26 ? 46.406 5.051 86.794 1.00 31.23 24 ASP B CA 1
ATOM 4029 C C . ASP B 1 26 ? 46.268 4.670 88.272 1.00 27.12 24 ASP B C 1
ATOM 4030 O O . ASP B 1 26 ? 45.770 3.590 88.606 1.00 30.33 24 ASP B O 1
ATOM 4035 N N . LEU B 1 27 ? 46.685 5.569 89.166 1.00 30.48 25 LEU B N 1
ATOM 4036 C CA . LEU B 1 27 ? 46.505 5.340 90.592 1.00 33.42 25 LEU B CA 1
ATOM 4037 C C . LEU B 1 27 ? 45.120 5.747 91.078 1.00 36.53 25 LEU B C 1
ATOM 4038 O O . LEU B 1 27 ? 44.761 5.451 92.235 1.00 35.54 25 LEU B O 1
ATOM 4043 N N . GLY B 1 28 ? 44.345 6.422 90.231 1.00 34.21 26 GLY B N 1
ATOM 4044 C CA . GLY B 1 28 ? 43.031 6.900 90.610 1.00 35.39 26 GLY B CA 1
ATOM 4045 C C . GLY B 1 28 ? 42.782 8.284 90.055 1.00 35.55 26 GLY B C 1
ATOM 4046 O O . GLY B 1 28 ? 41.888 8.474 89.228 1.00 37.09 26 GLY B O 1
ATOM 4047 N N . THR B 1 29 ? 43.548 9.272 90.519 1.00 32.12 27 THR B N 1
ATOM 4048 C CA . THR B 1 29 ? 43.464 10.616 89.961 1.00 32.80 27 THR B CA 1
ATOM 4049 C C . THR B 1 29 ? 44.782 11.100 89.379 1.00 31.59 27 THR B C 1
ATOM 4050 O O . THR B 1 29 ? 44.844 12.243 88.906 1.00 32.61 27 THR B O 1
ATOM 4054 N N . MET B 1 30 ? 45.830 10.275 89.394 1.00 30.99 28 MET B N 1
ATOM 4055 C CA . MET B 1 30 ? 47.098 10.591 88.750 1.00 28.62 28 MET B CA 1
ATOM 4056 C C . MET B 1 30 ? 47.634 9.319 88.109 1.00 27.58 28 MET B C 1
ATOM 4057 O O . MET B 1 30 ? 47.388 8.212 88.587 1.00 29.87 28 MET B O 1
ATOM 4062 N N . THR B 1 31 ? 48.347 9.491 87.004 1.00 26.40 29 THR B N 1
ATOM 4063 C CA . THR B 1 31 ? 48.946 8.381 86.275 1.00 26.45 29 THR B CA 1
ATOM 4064 C C . THR B 1 31 ? 50.456 8.403 86.482 1.00 24.14 29 THR B C 1
ATOM 4065 O O . THR B 1 31 ? 51.085 9.449 86.302 1.00 28.37 29 THR B O 1
ATOM 4069 N N . THR B 1 32 ? 51.042 7.274 86.890 1.00 26.91 30 THR B N 1
ATOM 4070 C CA . THR B 1 32 ? 52.486 7.295 87.074 1.00 26.33 30 THR B CA 1
ATOM 4071 C C . THR B 1 32 ? 53.153 7.402 85.708 1.00 29.25 30 THR B C 1
ATOM 4072 O O . THR B 1 32 ? 52.599 6.982 84.688 1.00 30.31 30 THR B O 1
ATOM 4076 N N . ALA B 1 33 ? 54.355 7.983 85.699 1.00 25.87 31 ALA B N 1
ATOM 4077 C CA . ALA B 1 33 ? 55.090 8.127 84.434 1.00 24.72 31 ALA B CA 1
ATOM 4078 C C . ALA B 1 33 ? 55.579 6.775 83.912 1.00 30.54 31 ALA B C 1
ATOM 4079 O O . ALA B 1 33 ? 55.768 6.606 82.706 1.00 28.67 31 ALA B O 1
ATOM 4081 N N . ALA B 1 34 ? 55.803 5.818 84.802 1.00 28.25 32 ALA B N 1
ATOM 4082 C CA . ALA B 1 34 ? 56.138 4.450 84.444 1.00 25.28 32 ALA B CA 1
ATOM 4083 C C . ALA B 1 34 ? 55.770 3.591 85.648 1.00 33.43 32 ALA B C 1
ATOM 4084 O O . ALA B 1 34 ? 55.514 4.128 86.727 1.00 35.60 32 ALA B O 1
ATOM 4086 N N . PRO B 1 35 ? 55.698 2.267 85.492 1.00 32.49 33 PRO B N 1
ATOM 4087 C CA . PRO B 1 35 ? 55.202 1.450 86.626 1.00 36.71 33 PRO B CA 1
ATOM 4088 C C . PRO B 1 35 ? 56.106 1.444 87.848 1.00 38.26 33 PRO B C 1
ATOM 4089 O O . PRO B 1 35 ? 55.601 1.421 88.986 1.00 38.61 33 PRO B O 1
ATOM 4093 N N . LEU B 1 36 ? 57.428 1.392 87.664 1.00 31.50 34 LEU B N 1
ATOM 4094 C CA . LEU B 1 36 ? 58.336 1.256 88.800 1.00 36.63 34 LEU B CA 1
ATOM 4095 C C . LEU B 1 36 ? 59.420 2.325 88.831 1.00 36.01 34 LEU B C 1
ATOM 4096 O O . LEU B 1 36 ? 59.762 2.813 89.913 1.00 35.57 34 LEU B O 1
ATOM 4101 N N . LEU B 1 37 ? 60.000 2.661 87.675 1.00 36.33 35 LEU B N 1
ATOM 4102 C CA . LEU B 1 37 ? 61.109 3.605 87.638 1.00 38.49 35 LEU B CA 1
ATOM 4103 C C . LEU B 1 37 ? 60.653 5.000 88.049 1.00 30.70 35 LEU B C 1
ATOM 4104 O O . LEU B 1 37 ? 61.386 5.714 88.740 1.00 34.03 35 LEU B O 1
ATOM 4109 N N . TYR B 1 38 ? 59.437 5.381 87.663 1.00 28.64 36 TYR B N 1
ATOM 4110 C CA . TYR B 1 38 ? 58.900 6.729 87.863 1.00 28.38 36 TYR B CA 1
ATOM 4111 C C . TYR B 1 38 ? 57.506 6.595 88.439 1.00 26.92 36 TYR B C 1
ATOM 4112 O O . TYR B 1 38 ? 56.503 6.926 87.792 1.00 28.42 36 TYR B O 1
ATOM 4121 N N . PRO B 1 39 ? 57.412 6.106 89.676 1.00 32.26 37 PRO B N 1
ATOM 4122 C CA . PRO B 1 39 ? 56.122 5.674 90.230 1.00 35.98 37 PRO B CA 1
ATOM 4123 C C . PRO B 1 39 ? 55.333 6.833 90.827 1.00 36.66 37 PRO B C 1
ATOM 4124 O O . PRO B 1 39 ? 54.680 6.672 91.863 1.00 34.10 37 PRO B O 1
ATOM 4128 N N . HIS B 1 40 ? 55.442 8.016 90.215 1.00 31.75 38 HIS B N 1
ATOM 4129 C CA . HIS B 1 40 ? 54.764 9.226 90.661 1.00 30.85 38 HIS B CA 1
ATOM 4130 C C . HIS B 1 40 ? 54.304 9.981 89.425 1.00 31.38 38 HIS B C 1
ATOM 4131 O O . HIS B 1 40 ? 54.555 9.566 88.288 1.00 29.37 38 HIS B O 1
ATOM 4138 N N . MET B 1 41 ? 53.658 11.119 89.649 1.00 29.56 39 MET B N 1
ATOM 4139 C CA . MET B 1 41 ? 53.286 12.032 88.570 1.00 27.05 39 MET B CA 1
ATOM 4140 C C . MET B 1 41 ? 54.430 12.992 88.242 1.00 27.39 39 MET B C 1
ATOM 4141 O O . MET B 1 41 ? 54.887 13.749 89.103 1.00 28.36 39 MET B O 1
ATOM 4146 N N . TRP B 1 42 ? 54.870 12.987 86.982 1.00 26.48 40 TRP B N 1
ATOM 4147 C CA . TRP B 1 42 ? 55.800 13.992 86.500 1.00 28.65 40 TRP B CA 1
ATOM 4148 C C . TRP B 1 42 ? 55.025 15.015 85.673 1.00 25.34 40 TRP B C 1
ATOM 4149 O O . TRP B 1 42 ? 54.018 14.688 85.038 1.00 27.31 40 TRP B O 1
ATOM 4160 N N . SER B 1 43 ? 55.516 16.254 85.661 1.00 28.50 41 SER B N 1
ATOM 4161 C CA . SER B 1 43 ? 54.744 17.349 85.070 1.00 23.12 41 SER B CA 1
ATOM 4162 C C . SER B 1 43 ? 54.608 17.233 83.547 1.00 25.99 41 SER B C 1
ATOM 4163 O O . SER B 1 43 ? 53.492 17.283 83.012 1.00 27.84 41 SER B O 1
ATOM 4166 N N A TRP B 1 44 ? 55.708 17.107 82.811 0.46 24.44 42 TRP B N 1
ATOM 4167 N N B TRP B 1 44 ? 55.734 17.140 82.836 0.54 25.35 42 TRP B N 1
ATOM 4168 C CA A TRP B 1 44 ? 55.402 17.074 81.393 0.46 23.91 42 TRP B CA 1
ATOM 4169 C CA B TRP B 1 44 ? 55.695 16.966 81.386 0.54 24.15 42 TRP B CA 1
ATOM 4170 C C A TRP B 1 44 ? 54.910 15.695 80.968 0.46 26.48 42 TRP B C 1
ATOM 4171 C C B TRP B 1 44 ? 54.898 15.724 81.042 0.54 26.02 42 TRP B C 1
ATOM 4172 O O A TRP B 1 44 ? 54.138 15.620 80.009 0.46 26.97 42 TRP B O 1
ATOM 4173 O O B TRP B 1 44 ? 54.003 15.750 80.186 0.54 22.65 42 TRP B O 1
ATOM 4194 N N . ASP B 1 45 ? 55.205 14.625 81.725 1.00 25.21 43 ASP B N 1
ATOM 4195 C CA . ASP B 1 45 ? 54.553 13.354 81.429 1.00 24.21 43 ASP B CA 1
ATOM 4196 C C . ASP B 1 45 ? 53.050 13.457 81.638 1.00 26.70 43 ASP B C 1
ATOM 4197 O O . ASP B 1 45 ? 52.275 12.905 80.851 1.00 25.32 43 ASP B O 1
ATOM 4202 N N . ALA B 1 46 ? 52.616 14.184 82.679 1.00 25.71 44 ALA B N 1
ATOM 4203 C CA . ALA B 1 46 ? 51.183 14.313 82.929 1.00 26.52 44 ALA B CA 1
ATOM 4204 C C . ALA B 1 46 ? 50.475 15.021 81.780 1.00 25.03 44 ALA B C 1
ATOM 4205 O O . ALA B 1 46 ? 49.341 14.654 81.442 1.00 25.45 44 ALA B O 1
ATOM 4207 N N . ALA B 1 47 ? 51.130 16.002 81.142 1.00 23.13 45 ALA B N 1
ATOM 4208 C CA . ALA B 1 47 ? 50.516 16.620 79.966 1.00 21.48 45 ALA B CA 1
ATOM 4209 C C . ALA B 1 47 ? 50.366 15.602 78.844 1.00 23.18 45 ALA B C 1
ATOM 4210 O O . ALA B 1 47 ? 49.317 15.537 78.188 1.00 22.18 45 ALA B O 1
ATOM 4212 N N A PHE B 1 48 ? 51.404 14.794 78.604 0.46 25.69 46 PHE B N 1
ATOM 4213 N N B PHE B 1 48 ? 51.388 14.774 78.630 0.54 24.98 46 PHE B N 1
ATOM 4214 C CA A PHE B 1 48 ? 51.280 13.809 77.533 0.46 26.43 46 PHE B CA 1
ATOM 4215 C CA B PHE B 1 48 ? 51.279 13.779 77.568 0.54 26.72 46 PHE B CA 1
ATOM 4216 C C A PHE B 1 48 ? 50.284 12.711 77.910 0.46 23.27 46 PHE B C 1
ATOM 4217 C C B PHE B 1 48 ? 50.260 12.717 77.923 0.54 23.30 46 PHE B C 1
ATOM 4218 O O A PHE B 1 48 ? 49.547 12.241 77.040 0.46 25.31 46 PHE B O 1
ATOM 4219 O O B PHE B 1 48 ? 49.499 12.273 77.059 0.54 25.21 46 PHE B O 1
ATOM 4234 N N . VAL B 1 49 ? 50.196 12.330 79.198 1.00 22.80 47 VAL B N 1
ATOM 4235 C CA . VAL B 1 49 ? 49.165 11.395 79.629 1.00 23.02 47 VAL B CA 1
ATOM 4236 C C . VAL B 1 49 ? 47.780 11.948 79.315 1.00 25.73 47 VAL B C 1
ATOM 4237 O O . VAL B 1 49 ? 46.901 11.220 78.845 1.00 24.33 47 VAL B O 1
ATOM 4241 N N . ALA B 1 50 ? 47.563 13.243 79.558 1.00 23.57 48 ALA B N 1
ATOM 4242 C CA . ALA B 1 50 ? 46.245 13.813 79.260 1.00 23.98 48 ALA B CA 1
ATOM 4243 C C . ALA B 1 50 ? 45.949 13.732 77.767 1.00 22.38 48 ALA B C 1
ATOM 4244 O O . ALA B 1 50 ? 44.806 13.496 77.374 1.00 22.39 48 ALA B O 1
ATOM 4246 N N . ILE B 1 51 ? 46.968 13.945 76.930 1.00 22.24 49 ILE B N 1
ATOM 4247 C CA . ILE B 1 51 ? 46.800 13.798 75.479 1.00 18.86 49 ILE B CA 1
ATOM 4248 C C . ILE B 1 51 ? 46.411 12.368 75.126 1.00 21.99 49 ILE B C 1
ATOM 4249 O O . ILE B 1 51 ? 45.536 12.126 74.274 1.00 23.18 49 ILE B O 1
ATOM 4254 N N . GLY B 1 52 ? 47.056 11.396 75.768 1.00 23.03 50 GLY B N 1
ATOM 4255 C CA . GLY B 1 52 ? 46.734 9.998 75.507 1.00 22.80 50 GLY B CA 1
ATOM 4256 C C . GLY B 1 52 ? 45.381 9.567 76.031 1.00 23.57 50 GLY B C 1
ATOM 4257 O O . GLY B 1 52 ? 44.764 8.645 75.489 1.00 23.31 50 GLY B O 1
ATOM 4258 N N . LEU B 1 53 ? 44.911 10.196 77.110 1.00 21.92 51 LEU B N 1
ATOM 4259 C CA . LEU B 1 53 ? 43.601 9.891 77.654 1.00 20.66 51 LEU B CA 1
ATOM 4260 C C . LEU B 1 53 ? 42.471 10.549 76.875 1.00 20.31 51 LEU B C 1
ATOM 4261 O O . LEU B 1 53 ? 41.352 10.031 76.908 1.00 24.38 51 LEU B O 1
ATOM 4266 N N . ALA B 1 54 ? 42.737 11.666 76.176 1.00 21.80 52 ALA B N 1
ATOM 4267 C CA . ALA B 1 54 ? 41.680 12.415 75.494 1.00 24.39 52 ALA B CA 1
ATOM 4268 C C . ALA B 1 54 ? 40.854 11.568 74.515 1.00 20.85 52 ALA B C 1
ATOM 4269 O O . ALA B 1 54 ? 39.621 11.720 74.507 1.00 22.58 52 ALA B O 1
ATOM 4271 N N . PRO B 1 55 ? 41.432 10.653 73.727 1.00 21.13 53 PRO B N 1
ATOM 4272 C CA . PRO B 1 55 ? 40.591 9.773 72.885 1.00 25.71 53 PRO B CA 1
ATOM 4273 C C . PRO B 1 55 ? 39.839 8.706 73.669 1.00 30.42 53 PRO B C 1
ATOM 4274 O O . PRO B 1 55 ? 38.918 8.078 73.118 1.00 29.83 53 PRO B O 1
ATOM 4278 N N . LEU B 1 56 ? 40.193 8.479 74.935 1.00 25.26 54 LEU B N 1
ATOM 4279 C CA . LEU B 1 56 ? 39.575 7.432 75.740 1.00 25.34 54 LEU B CA 1
ATOM 4280 C C . LEU B 1 56 ? 38.509 7.977 76.675 1.00 27.25 54 LEU B C 1
ATOM 4281 O O . LEU B 1 56 ? 37.448 7.370 76.825 1.00 28.15 54 LEU B O 1
ATOM 4286 N N . SER B 1 57 ? 38.772 9.131 77.291 1.00 24.33 55 SER B N 1
ATOM 4287 C CA . SER B 1 57 ? 37.837 9.745 78.229 1.00 27.55 55 SER B CA 1
ATOM 4288 C C . SER B 1 57 ? 38.264 11.194 78.411 1.00 27.22 55 SER B C 1
ATOM 4289 O O . SER B 1 57 ? 39.294 11.450 79.045 1.00 25.80 55 SER B O 1
ATOM 4292 N N . VAL B 1 58 ? 37.474 12.137 77.885 1.00 25.51 56 VAL B N 1
ATOM 4293 C CA . VAL B 1 58 ? 37.790 13.544 78.124 1.00 26.00 56 VAL B CA 1
ATOM 4294 C C . VAL B 1 58 ? 37.722 13.840 79.618 1.00 28.77 56 VAL B C 1
ATOM 4295 O O . VAL B 1 58 ? 38.537 14.606 80.153 1.00 26.82 56 VAL B O 1
ATOM 4299 N N . GLU B 1 59 ? 36.777 13.204 80.320 1.00 28.28 57 GLU B N 1
ATOM 4300 C CA . GLU B 1 59 ? 36.640 13.450 81.755 1.00 30.71 57 GLU B CA 1
ATOM 4301 C C . GLU B 1 59 ? 37.917 13.065 82.501 1.00 29.30 57 GLU B C 1
ATOM 4302 O O . GLU B 1 59 ? 38.398 13.811 83.361 1.00 29.41 57 GLU B O 1
ATOM 4308 N N . ARG B 1 60 ? 38.457 11.882 82.214 1.00 26.88 58 ARG B N 1
ATOM 4309 C CA . ARG B 1 60 ? 39.658 11.457 82.925 1.00 28.37 58 ARG B CA 1
ATOM 4310 C C . ARG B 1 60 ? 40.875 12.232 82.459 1.00 27.47 58 ARG B C 1
ATOM 4311 O O . ARG B 1 60 ? 41.805 12.454 83.242 1.00 26.44 58 ARG B O 1
ATOM 4319 N N . ALA B 1 61 ? 40.892 12.668 81.197 1.00 24.73 59 ALA B N 1
ATOM 4320 C CA . ALA B 1 61 ? 41.994 13.518 80.755 1.00 23.09 59 ALA B CA 1
ATOM 4321 C C . ALA B 1 61 ? 42.033 14.825 81.549 1.00 24.69 59 ALA B C 1
ATOM 4322 O O . ALA B 1 61 ? 43.106 15.280 81.964 1.00 26.49 59 ALA B O 1
ATOM 4324 N N A VAL B 1 62 ? 40.867 15.435 81.746 0.63 24.56 60 VAL B N 1
ATOM 4325 N N B VAL B 1 62 ? 40.875 15.438 81.797 0.37 24.62 60 VAL B N 1
ATOM 4326 C CA A VAL B 1 62 ? 40.763 16.656 82.535 0.63 23.63 60 VAL B CA 1
ATOM 4327 C CA B VAL B 1 62 ? 40.884 16.695 82.543 0.37 27.51 60 VAL B CA 1
ATOM 4328 C C A VAL B 1 62 ? 41.238 16.396 83.959 0.63 30.10 60 VAL B C 1
ATOM 4329 C C B VAL B 1 62 ? 41.087 16.471 84.036 0.37 29.22 60 VAL B C 1
ATOM 4330 O O A VAL B 1 62 ? 42.029 17.173 84.515 0.63 24.21 60 VAL B O 1
ATOM 4331 O O B VAL B 1 62 ? 41.486 17.407 84.742 0.37 30.77 60 VAL B O 1
ATOM 4338 N N . VAL B 1 63 ? 40.823 15.258 84.536 1.00 28.73 61 VAL B N 1
ATOM 4339 C CA . VAL B 1 63 ? 41.205 14.920 85.913 1.00 29.81 61 VAL B CA 1
ATOM 4340 C C . VAL B 1 63 ? 42.724 14.916 86.049 1.00 26.25 61 VAL B C 1
ATOM 4341 O O . VAL B 1 63 ? 43.273 15.392 87.051 1.00 30.22 61 VAL B O 1
ATOM 4345 N N . GLU B 1 64 ? 43.430 14.394 85.038 1.00 27.16 62 GLU B N 1
ATOM 4346 C CA . GLU B 1 64 ? 44.890 14.346 85.127 1.00 27.49 62 GLU B CA 1
ATOM 4347 C C . GLU B 1 64 ? 45.486 15.742 85.273 1.00 30.29 62 GLU B C 1
ATOM 4348 O O . GLU B 1 64 ? 46.383 15.968 86.100 1.00 28.07 62 GLU B O 1
ATOM 4354 N N . LEU B 1 65 ? 44.988 16.698 84.488 1.00 26.89 63 LEU B N 1
ATOM 4355 C CA . LEU B 1 65 ? 45.484 18.068 84.587 1.00 28.01 63 LEU B CA 1
ATOM 4356 C C . LEU B 1 65 ? 45.000 18.753 85.854 1.00 26.98 63 LEU B C 1
ATOM 4357 O O . LEU B 1 65 ? 45.712 19.593 86.416 1.00 26.49 63 LEU B O 1
ATOM 4362 N N . ASP B 1 66 ? 43.788 18.429 86.317 1.00 27.22 64 ASP B N 1
ATOM 4363 C CA . ASP B 1 66 ? 43.333 18.971 87.589 1.00 27.03 64 ASP B CA 1
ATOM 4364 C C . ASP B 1 66 ? 44.250 18.544 88.729 1.00 31.32 64 ASP B C 1
ATOM 4365 O O . ASP B 1 66 ? 44.534 19.330 89.639 1.00 31.14 64 ASP B O 1
ATOM 4370 N N . THR B 1 67 ? 44.680 17.284 88.720 1.00 29.12 65 THR B N 1
ATOM 4371 C CA . THR B 1 67 ? 45.531 16.786 89.796 1.00 33.36 65 THR B CA 1
ATOM 4372 C C . THR B 1 67 ? 46.885 17.483 89.767 1.00 30.87 65 THR B C 1
ATOM 4373 O O . THR B 1 67 ? 47.395 17.925 90.805 1.00 30.45 65 THR B O 1
ATOM 4377 N N . LEU B 1 68 ? 47.474 17.602 88.582 1.00 28.76 66 LEU B N 1
ATOM 4378 C CA . LEU B 1 68 ? 48.720 18.345 88.435 1.00 29.68 66 LEU B CA 1
ATOM 4379 C C . LEU B 1 68 ? 48.562 19.788 88.915 1.00 33.59 66 LEU B C 1
ATOM 4380 O O . LEU B 1 68 ? 49.376 20.284 89.702 1.00 31.32 66 LEU B O 1
ATOM 4385 N N . LEU B 1 69 ? 47.518 20.487 88.445 1.00 31.98 67 LEU B N 1
ATOM 4386 C CA . LEU B 1 69 ? 47.340 21.889 88.824 1.00 29.24 67 LEU B CA 1
ATOM 4387 C C . LEU B 1 69 ? 46.999 22.058 90.300 1.00 32.25 67 LEU B C 1
ATOM 4388 O O . LEU B 1 69 ? 47.306 23.110 90.880 1.00 33.41 67 LEU B O 1
ATOM 4393 N N . SER B 1 70 ? 46.416 21.035 90.940 1.00 32.44 68 SER B N 1
ATOM 4394 C CA . SER B 1 70 ? 46.195 21.121 92.385 1.00 31.66 68 SER B CA 1
ATOM 4395 C C . SER B 1 70 ? 47.503 21.119 93.178 1.00 35.05 68 SER B C 1
ATOM 4396 O O . SER B 1 70 ? 47.491 21.476 94.368 1.00 35.99 68 SER B O 1
ATOM 4399 N N . ALA B 1 71 ? 48.619 20.748 92.543 1.00 35.91 69 ALA B N 1
ATOM 4400 C CA . ALA B 1 71 ? 49.940 20.762 93.152 1.00 36.73 69 ALA B CA 1
ATOM 4401 C C . ALA B 1 71 ? 50.754 21.995 92.771 1.00 32.89 69 ALA B C 1
ATOM 4402 O O . ALA B 1 71 ? 51.924 22.096 93.154 1.00 33.43 69 ALA B O 1
ATOM 4404 N N . GLN B 1 72 ? 50.150 22.931 92.045 1.00 33.22 70 GLN B N 1
ATOM 4405 C CA . GLN B 1 72 ? 50.813 24.172 91.675 1.00 30.77 70 GLN B CA 1
ATOM 4406 C C . GLN B 1 72 ? 51.233 24.944 92.920 1.00 32.02 70 GLN B C 1
ATOM 4407 O O . GLN B 1 72 ? 50.484 25.037 93.899 1.00 32.05 70 GLN B O 1
ATOM 4413 N N . TRP B 1 73 ? 52.446 25.496 92.872 1.00 30.70 71 TRP B N 1
ATOM 4414 C CA . TRP B 1 73 ? 52.951 26.319 93.965 1.00 30.42 71 TRP B CA 1
ATOM 4415 C C . TRP B 1 73 ? 52.205 27.658 94.022 1.00 35.77 71 TRP B C 1
ATOM 4416 O O . TRP B 1 73 ? 51.554 28.088 93.062 1.00 34.99 71 TRP B O 1
ATOM 4427 N N A ARG B 1 74 ? 52.312 28.318 95.176 0.48 36.38 72 ARG B N 1
ATOM 4428 N N B ARG B 1 74 ? 52.302 28.320 95.185 0.52 36.30 72 ARG B N 1
ATOM 4429 C CA A ARG B 1 74 ? 51.545 29.533 95.405 0.48 38.52 72 ARG B CA 1
ATOM 4430 C CA B ARG B 1 74 ? 51.568 29.566 95.403 0.52 38.50 72 ARG B CA 1
ATOM 4431 C C A ARG B 1 74 ? 52.055 30.720 94.586 0.48 39.98 72 ARG B C 1
ATOM 4432 C C B ARG B 1 74 ? 51.990 30.656 94.424 0.52 40.39 72 ARG B C 1
ATOM 4433 O O A ARG B 1 74 ? 51.356 31.732 94.497 0.48 42.49 72 ARG B O 1
ATOM 4434 O O B ARG B 1 74 ? 51.195 31.540 94.088 0.52 39.35 72 ARG B O 1
ATOM 4449 N N . ASN B 1 75 ? 53.222 30.608 93.949 1.00 36.09 73 ASN B N 1
ATOM 4450 C CA . ASN B 1 75 ? 53.706 31.616 93.020 1.00 34.59 73 ASN B CA 1
ATOM 4451 C C . ASN B 1 75 ? 53.401 31.280 91.559 1.00 34.36 73 ASN B C 1
ATOM 4452 O O . ASN B 1 75 ? 53.741 32.079 90.678 1.00 33.83 73 ASN B O 1
ATOM 4457 N N . GLY B 1 76 ? 52.767 30.131 91.282 1.00 33.36 74 GLY B N 1
ATOM 4458 C CA . GLY B 1 76 ? 52.419 29.712 89.934 1.00 32.53 74 GLY B CA 1
ATOM 4459 C C . GLY B 1 76 ? 53.255 28.571 89.394 1.00 34.81 74 GLY B C 1
ATOM 4460 O O . GLY B 1 76 ? 52.890 27.988 88.357 1.00 30.86 74 GLY B O 1
ATOM 4461 N N . MET B 1 77 ? 54.384 28.252 90.033 1.00 31.88 75 MET B N 1
ATOM 4462 C CA . MET B 1 77 ? 55.243 27.204 89.493 1.00 30.89 75 MET B CA 1
ATOM 4463 C C . MET B 1 77 ? 54.530 25.861 89.503 1.00 29.38 75 MET B C 1
ATOM 4464 O O . MET B 1 77 ? 53.967 25.452 90.509 1.00 30.26 75 MET B O 1
ATOM 4469 N N . ILE B 1 78 ? 54.540 25.146 88.387 1.00 26.17 76 ILE B N 1
ATOM 4470 C CA . ILE B 1 78 ? 54.158 23.740 88.385 1.00 26.73 76 ILE B CA 1
ATOM 4471 C C . ILE B 1 78 ? 55.416 22.918 88.663 1.00 28.06 76 ILE B C 1
ATOM 4472 O O . ILE B 1 78 ? 56.351 22.952 87.852 1.00 26.41 76 ILE B O 1
ATOM 4477 N N . PRO B 1 79 ? 55.490 22.207 89.784 1.00 28.16 77 PRO B N 1
ATOM 4478 C CA . PRO B 1 79 ? 56.686 21.415 90.095 1.00 27.25 77 PRO B CA 1
ATOM 4479 C C . PRO B 1 79 ? 56.743 20.160 89.244 1.00 29.03 77 PRO B C 1
ATOM 4480 O O . PRO B 1 79 ? 55.728 19.687 88.716 1.00 27.35 77 PRO B O 1
ATOM 4484 N N . HIS B 1 80 ? 57.964 19.624 89.090 1.00 27.10 78 HIS B N 1
ATOM 4485 C CA . HIS B 1 80 ? 58.100 18.574 88.081 1.00 27.99 78 HIS B CA 1
ATOM 4486 C C . HIS B 1 80 ? 57.674 17.211 88.600 1.00 27.67 78 HIS B C 1
ATOM 4487 O O . HIS B 1 80 ? 57.418 16.322 87.787 1.00 27.93 78 HIS B O 1
ATOM 4494 N N . ILE B 1 81 ? 57.584 17.023 89.921 1.00 27.38 79 ILE B N 1
ATOM 4495 C CA . ILE B 1 81 ? 57.045 15.785 90.474 1.00 30.61 79 ILE B CA 1
ATOM 4496 C C . ILE B 1 81 ? 55.938 16.114 91.458 1.00 30.92 79 ILE B C 1
ATOM 4497 O O . ILE B 1 81 ? 56.102 16.997 92.313 1.00 31.56 79 ILE B O 1
ATOM 4502 N N . VAL B 1 82 ? 54.826 15.389 91.350 1.00 28.93 80 VAL B N 1
ATOM 4503 C CA . VAL B 1 82 ? 53.798 15.328 92.380 1.00 33.86 80 VAL B CA 1
ATOM 4504 C C . VAL B 1 82 ? 53.827 13.903 92.909 1.00 32.71 80 VAL B C 1
ATOM 4505 O O . VAL B 1 82 ? 53.484 12.957 92.197 1.00 30.61 80 VAL B O 1
ATOM 4509 N N . PHE B 1 83 ? 54.256 13.731 94.145 1.00 30.75 81 PHE B N 1
ATOM 4510 C CA . PHE B 1 83 ? 54.466 12.398 94.675 1.00 32.63 81 PHE B CA 1
ATOM 4511 C C . PHE B 1 83 ? 53.145 11.723 95.012 1.00 35.13 81 PHE B C 1
ATOM 4512 O O . PHE B 1 83 ? 52.202 12.358 95.501 1.00 37.53 81 PHE B O 1
ATOM 4520 N N . ALA B 1 84 ? 53.101 10.417 94.766 1.00 33.69 82 ALA B N 1
ATOM 4521 C CA . ALA B 1 84 ? 51.970 9.592 95.152 1.00 35.88 82 ALA B CA 1
ATOM 4522 C C . ALA B 1 84 ? 52.041 9.267 96.630 1.00 41.79 82 ALA B C 1
ATOM 4523 O O . ALA B 1 84 ? 53.113 8.961 97.161 1.00 46.82 82 ALA B O 1
ATOM 4525 N N . ASN B 1 85 ? 50.890 9.304 97.291 1.00 43.13 83 ASN B N 1
ATOM 4526 C CA . ASN B 1 85 ? 50.890 9.101 98.738 1.00 59.28 83 ASN B CA 1
ATOM 4527 C C . ASN B 1 85 ? 51.414 7.715 99.084 1.00 66.45 83 ASN B C 1
ATOM 4528 O O . ASN B 1 85 ? 50.963 6.710 98.526 1.00 67.63 83 ASN B O 1
ATOM 4533 N N . GLY B 1 86 ? 52.387 7.669 99.993 1.00 74.43 84 GLY B N 1
ATOM 4534 C CA . GLY B 1 86 ? 52.903 6.426 100.523 1.00 73.79 84 GLY B CA 1
ATOM 4535 C C . GLY B 1 86 ? 53.825 5.646 99.610 1.00 72.86 84 GLY B C 1
ATOM 4536 O O . GLY B 1 86 ? 54.266 4.554 99.997 1.00 71.65 84 GLY B O 1
ATOM 4537 N N . VAL B 1 87 ? 54.150 6.164 98.426 1.00 59.50 85 VAL B N 1
ATOM 4538 C CA . VAL B 1 87 ? 54.922 5.411 97.443 1.00 64.64 85 VAL B CA 1
ATOM 4539 C C . VAL B 1 87 ? 56.406 5.716 97.612 1.00 69.59 85 VAL B C 1
ATOM 4540 O O . VAL B 1 87 ? 56.819 6.885 97.609 1.00 71.58 85 VAL B O 1
ATOM 4544 N N . ASP B 1 88 ? 57.211 4.661 97.747 1.00 65.16 86 ASP B N 1
ATOM 4545 C CA . ASP B 1 88 ? 58.660 4.763 97.729 1.00 70.24 86 ASP B CA 1
ATOM 4546 C C . ASP B 1 88 ? 59.190 4.072 96.464 1.00 66.19 86 ASP B C 1
ATOM 4547 O O . ASP B 1 88 ? 58.445 3.877 95.489 1.00 61.71 86 ASP B O 1
ATOM 4552 N N . GLY B 1 89 ? 60.470 3.713 96.471 1.00 55.38 87 GLY B N 1
ATOM 4553 C CA . GLY B 1 89 ? 61.092 3.173 95.280 1.00 53.46 87 GLY B CA 1
ATOM 4554 C C . GLY B 1 89 ? 61.651 4.204 94.319 1.00 52.46 87 GLY B C 1
ATOM 4555 O O . GLY B 1 89 ? 62.263 3.821 93.312 1.00 50.07 87 GLY B O 1
ATOM 4556 N N . TYR B 1 90 ? 61.457 5.493 94.586 1.00 42.50 88 TYR B N 1
ATOM 4557 C CA . TYR B 1 90 ? 62.039 6.562 93.782 1.00 38.02 88 TYR B CA 1
ATOM 4558 C C . TYR B 1 90 ? 62.915 7.458 94.654 1.00 42.28 88 TYR B C 1
ATOM 4559 O O . TYR B 1 90 ? 62.556 7.772 95.793 1.00 41.82 88 TYR B O 1
ATOM 4568 N N . PHE B 1 91 ? 64.067 7.875 94.112 1.00 38.38 89 PHE B N 1
ATOM 4569 C CA . PHE B 1 91 ? 64.969 8.785 94.810 1.00 38.98 89 PHE B CA 1
ATOM 4570 C C . PHE B 1 91 ? 65.468 9.843 93.830 1.00 37.49 89 PHE B C 1
ATOM 4571 O O . PHE B 1 91 ? 65.915 9.488 92.725 1.00 40.00 89 PHE B O 1
ATOM 4579 N N . PRO B 1 92 ? 65.455 11.138 94.207 1.00 36.96 90 PRO B N 1
ATOM 4580 C CA . PRO B 1 92 ? 65.076 11.718 95.507 1.00 37.69 90 PRO B CA 1
ATOM 4581 C C . PRO B 1 92 ? 63.567 11.826 95.712 1.00 38.71 90 PRO B C 1
ATOM 4582 O O . PRO B 1 92 ? 62.850 12.388 94.866 1.00 35.19 90 PRO B O 1
ATOM 4586 N N . GLY B 1 93 ? 63.104 11.251 96.817 1.00 45.84 91 GLY B N 1
ATOM 4587 C CA . GLY B 1 93 ? 61.725 11.343 97.223 1.00 43.68 91 GLY B CA 1
ATOM 4588 C C . GLY B 1 93 ? 61.514 12.576 98.075 1.00 44.12 91 GLY B C 1
ATOM 4589 O O . GLY B 1 93 ? 62.423 13.392 98.255 1.00 43.55 91 GLY B O 1
ATOM 4590 N N . PRO B 1 94 ? 60.305 12.734 98.616 1.00 45.16 92 PRO B N 1
ATOM 4591 C CA . PRO B 1 94 ? 59.952 14.015 99.247 1.00 49.13 92 PRO B CA 1
ATOM 4592 C C . PRO B 1 94 ? 60.757 14.327 100.490 1.00 48.53 92 PRO B C 1
ATOM 4593 O O . PRO B 1 94 ? 60.892 15.503 100.845 1.00 48.54 92 PRO B O 1
ATOM 4597 N N . ALA B 1 95 ? 61.286 13.315 101.173 1.00 42.21 93 ALA B N 1
ATOM 4598 C CA . ALA B 1 95 ? 62.081 13.588 102.365 1.00 44.41 93 ALA B CA 1
ATOM 4599 C C . ALA B 1 95 ? 63.370 14.294 101.994 1.00 46.74 93 ALA B C 1
ATOM 4600 O O . ALA B 1 95 ? 63.850 15.159 102.738 1.00 47.66 93 ALA B O 1
ATOM 4602 N N . ARG B 1 96 ? 63.925 13.949 100.838 1.00 46.40 94 ARG B N 1
ATOM 4603 C CA . ARG B 1 96 ? 65.161 14.560 100.374 1.00 45.05 94 ARG B CA 1
ATOM 4604 C C . ARG B 1 96 ? 64.922 15.985 99.878 1.00 44.20 94 ARG B C 1
ATOM 4605 O O . ARG B 1 96 ? 65.724 16.885 100.156 1.00 46.78 94 ARG B O 1
ATOM 4613 N N . TRP B 1 97 ? 63.817 16.218 99.158 1.00 41.18 95 TRP B N 1
ATOM 4614 C CA . TRP B 1 97 ? 63.476 17.574 98.736 1.00 41.17 95 TRP B CA 1
ATOM 4615 C C . TRP B 1 97 ? 63.150 18.479 99.920 1.00 42.70 95 TRP B C 1
ATOM 4616 O O . TRP B 1 97 ? 63.535 19.654 99.926 1.00 43.67 95 TRP B O 1
ATOM 4627 N N . ALA B 1 98 ? 62.384 17.970 100.889 1.00 40.23 96 ALA B N 1
ATOM 4628 C CA . ALA B 1 98 ? 61.953 18.734 102.067 1.00 41.96 96 ALA B CA 1
ATOM 4629 C C . ALA B 1 98 ? 61.217 20.026 101.695 1.00 43.19 96 ALA B C 1
ATOM 4630 O O . ALA B 1 98 ? 61.226 20.997 102.453 1.00 45.11 96 ALA B O 1
ATOM 4632 N N . THR B 1 99 ? 60.536 20.046 100.543 1.00 41.49 97 THR B N 1
ATOM 4633 C CA . THR B 1 99 ? 59.784 21.248 100.175 1.00 40.99 97 THR B CA 1
ATOM 4634 C C . THR B 1 99 ? 58.610 21.495 101.113 1.00 42.54 97 THR B C 1
ATOM 4635 O O . THR B 1 99 ? 58.225 22.650 101.333 1.00 45.51 97 THR B O 1
ATOM 4639 N N . ALA B 1 100 ? 58.023 20.433 101.661 1.00 44.85 98 ALA B N 1
ATOM 4640 C CA . ALA B 1 100 ? 56.883 20.609 102.555 1.00 47.12 98 ALA B CA 1
ATOM 4641 C C . ALA B 1 100 ? 57.291 21.387 103.797 1.00 47.50 98 ALA B C 1
ATOM 4642 O O . ALA B 1 100 ? 56.527 22.212 104.302 1.00 48.04 98 ALA B O 1
ATOM 4644 N N . THR B 1 101 ? 58.496 21.158 104.289 1.00 46.15 99 THR B N 1
ATOM 4645 C CA . THR B 1 101 ? 58.906 21.887 105.485 1.00 46.14 99 THR B CA 1
ATOM 4646 C C . THR B 1 101 ? 59.590 23.212 105.162 1.00 53.00 99 THR B C 1
ATOM 4647 O O . THR B 1 101 ? 59.429 24.174 105.918 1.00 56.70 99 THR B O 1
ATOM 4651 N N . LEU B 1 102 ? 60.307 23.310 104.042 1.00 47.29 100 LEU B N 1
ATOM 4652 C CA . LEU B 1 102 ? 61.154 24.470 103.772 1.00 48.36 100 LEU B CA 1
ATOM 4653 C C . LEU B 1 102 ? 60.523 25.488 102.829 1.00 47.01 100 LEU B C 1
ATOM 4654 O O . LEU B 1 102 ? 60.708 26.694 103.020 1.00 50.84 100 LEU B O 1
ATOM 4659 N N . ALA B 1 103 ? 59.770 25.034 101.822 1.00 44.24 101 ALA B N 1
ATOM 4660 C CA . ALA B 1 103 ? 59.325 25.885 100.722 1.00 48.59 101 ALA B CA 1
ATOM 4661 C C . ALA B 1 103 ? 58.038 26.613 101.088 1.00 46.06 101 ALA B C 1
ATOM 4662 O O . ALA B 1 103 ? 56.960 26.008 101.112 1.00 48.71 101 ALA B O 1
ATOM 4664 N N A ASP B 1 104 ? 58.140 27.921 101.325 0.48 47.49 102 ASP B N 1
ATOM 4665 N N B ASP B 1 104 ? 58.158 27.923 101.338 0.52 47.47 102 ASP B N 1
ATOM 4666 C CA A ASP B 1 104 ? 56.955 28.704 101.655 0.48 50.06 102 ASP B CA 1
ATOM 4667 C CA B ASP B 1 104 ? 57.004 28.767 101.637 0.52 50.06 102 ASP B CA 1
ATOM 4668 C C A ASP B 1 104 ? 55.903 28.650 100.556 0.48 46.77 102 ASP B C 1
ATOM 4669 C C B ASP B 1 104 ? 55.928 28.684 100.559 0.52 47.00 102 ASP B C 1
ATOM 4670 O O A ASP B 1 104 ? 54.708 28.787 100.839 0.48 44.34 102 ASP B O 1
ATOM 4671 O O B ASP B 1 104 ? 54.739 28.835 100.860 0.52 43.77 102 ASP B O 1
ATOM 4680 N N . ASN B 1 105 ? 56.313 28.477 99.300 1.00 38.41 103 ASN B N 1
ATOM 4681 C CA . ASN B 1 105 ? 55.343 28.457 98.215 1.00 36.84 103 ASN B CA 1
ATOM 4682 C C . ASN B 1 105 ? 54.801 27.069 97.900 1.00 40.39 103 ASN B C 1
ATOM 4683 O O . ASN B 1 105 ? 53.978 26.942 96.989 1.00 37.32 103 ASN B O 1
ATOM 4688 N N . ALA B 1 106 ? 55.234 26.027 98.609 1.00 39.70 104 ALA B N 1
ATOM 4689 C CA . ALA B 1 106 ? 54.771 24.684 98.280 1.00 42.53 104 ALA B CA 1
ATOM 4690 C C . ALA B 1 106 ? 53.283 24.514 98.611 1.00 40.69 104 ALA B C 1
ATOM 4691 O O . ALA B 1 106 ? 52.754 25.164 99.517 1.00 43.21 104 ALA B O 1
ATOM 4693 N N . PRO B 1 107 ? 52.580 23.651 97.878 1.00 37.86 105 PRO B N 1
ATOM 4694 C CA . PRO B 1 107 ? 51.149 23.460 98.137 1.00 38.08 105 PRO B CA 1
ATOM 4695 C C . PRO B 1 107 ? 50.903 22.717 99.445 1.00 36.49 105 PRO B C 1
ATOM 4696 O O . PRO B 1 107 ? 51.765 22.011 99.964 1.00 39.87 105 PRO B O 1
ATOM 4700 N N A ARG B 1 108 ? 49.670 22.819 99.936 0.44 37.53 106 ARG B N 1
ATOM 4701 N N B ARG B 1 108 ? 49.718 22.949 99.993 0.56 37.62 106 ARG B N 1
ATOM 4702 C CA A ARG B 1 108 ? 49.378 22.387 101.303 0.44 39.58 106 ARG B CA 1
ATOM 4703 C CA B ARG B 1 108 ? 49.223 22.191 101.133 0.56 39.35 106 ARG B CA 1
ATOM 4704 C C A ARG B 1 108 ? 49.064 20.900 101.445 0.44 47.17 106 ARG B C 1
ATOM 4705 C C B ARG B 1 108 ? 48.494 20.954 100.622 0.56 46.09 106 ARG B C 1
ATOM 4706 O O A ARG B 1 108 ? 49.508 20.271 102.407 0.44 48.89 106 ARG B O 1
ATOM 4707 O O B ARG B 1 108 ? 47.831 21.002 99.583 0.56 42.17 106 ARG B O 1
ATOM 4722 N N A ASN B 1 109 ? 48.287 20.303 100.556 0.44 49.13 107 ASN B N 1
ATOM 4723 N N B ASN B 1 109 ? 48.643 19.839 101.343 0.56 51.20 107 ASN B N 1
ATOM 4724 C CA A ASN B 1 109 ? 47.970 18.906 100.827 0.44 56.74 107 ASN B CA 1
ATOM 4725 C CA B ASN B 1 109 ? 47.968 18.572 101.008 0.56 58.51 107 ASN B CA 1
ATOM 4726 C C A ASN B 1 109 ? 48.414 18.040 99.661 0.44 56.04 107 ASN B C 1
ATOM 4727 C C B ASN B 1 109 ? 48.415 17.994 99.657 0.56 56.32 107 ASN B C 1
ATOM 4728 O O A ASN B 1 109 ? 47.679 17.174 99.177 0.44 52.86 107 ASN B O 1
ATOM 4729 O O B ASN B 1 109 ? 47.647 17.300 98.988 0.56 52.34 107 ASN B O 1
ATOM 4738 N N . ARG B 1 110 ? 49.649 18.283 99.233 1.00 54.33 108 ARG B N 1
ATOM 4739 C CA . ARG B 1 110 ? 50.299 17.571 98.140 1.00 40.00 108 ARG B CA 1
ATOM 4740 C C . ARG B 1 110 ? 51.789 17.638 98.427 1.00 47.16 108 ARG B C 1
ATOM 4741 O O . ARG B 1 110 ? 52.282 18.688 98.835 1.00 50.25 108 ARG B O 1
ATOM 4749 N N . LEU B 1 111 ? 52.498 16.527 98.240 1.00 39.46 109 LEU B N 1
ATOM 4750 C CA . LEU B 1 111 ? 53.957 16.518 98.299 1.00 36.32 109 LEU B CA 1
ATOM 4751 C C . LEU B 1 111 ? 54.516 16.663 96.890 1.00 40.88 109 LEU B C 1
ATOM 4752 O O . LEU B 1 111 ? 54.081 15.958 95.971 1.00 37.27 109 LEU B O 1
ATOM 4757 N N . THR B 1 112 ? 55.464 17.590 96.707 1.00 33.59 110 THR B N 1
ATOM 4758 C CA . THR B 1 112 ? 56.006 17.848 95.378 1.00 31.04 110 THR B CA 1
ATOM 4759 C C . THR B 1 112 ? 57.519 17.999 95.430 1.00 31.39 110 THR B C 1
ATOM 4760 O O . THR B 1 112 ? 58.123 18.146 96.504 1.00 36.19 110 THR B O 1
ATOM 4764 N N . SER B 1 113 ? 58.128 17.984 94.239 1.00 32.12 111 SER B N 1
ATOM 4765 C CA . SER B 1 113 ? 59.514 18.420 94.128 1.00 33.83 111 SER B CA 1
ATOM 4766 C C . SER B 1 113 ? 59.591 19.945 94.241 1.00 32.91 111 SER B C 1
ATOM 4767 O O . SER B 1 113 ? 58.587 20.632 94.444 1.00 37.70 111 SER B O 1
ATOM 4770 N N . GLY B 1 114 ? 60.794 20.488 94.067 1.00 34.11 112 GLY B N 1
ATOM 4771 C CA . GLY B 1 114 ? 60.999 21.922 94.197 1.00 31.29 112 GLY B CA 1
ATOM 4772 C C . GLY B 1 114 ? 61.571 22.609 92.971 1.00 35.81 112 GLY B C 1
ATOM 4773 O O . GLY B 1 114 ? 62.069 23.741 93.046 1.00 32.30 112 GLY B O 1
ATOM 4774 N N . ILE B 1 115 ? 61.512 21.924 91.829 1.00 31.80 113 ILE B N 1
ATOM 4775 C CA . ILE B 1 115 ? 61.951 22.465 90.552 1.00 29.13 113 ILE B CA 1
ATOM 4776 C C . ILE B 1 115 ? 60.820 22.288 89.546 1.00 26.81 113 ILE B C 1
ATOM 4777 O O . ILE B 1 115 ? 59.807 21.658 89.830 1.00 29.95 113 ILE B O 1
ATOM 4782 N N . THR B 1 116 ? 61.013 22.844 88.344 1.00 26.84 114 THR B N 1
ATOM 4783 C CA . THR B 1 116 ? 59.931 22.862 87.360 1.00 28.46 114 THR B CA 1
ATOM 4784 C C . THR B 1 116 ? 60.283 21.987 86.144 1.00 26.96 114 THR B C 1
ATOM 4785 O O . THR B 1 116 ? 61.266 21.233 86.170 1.00 27.72 114 THR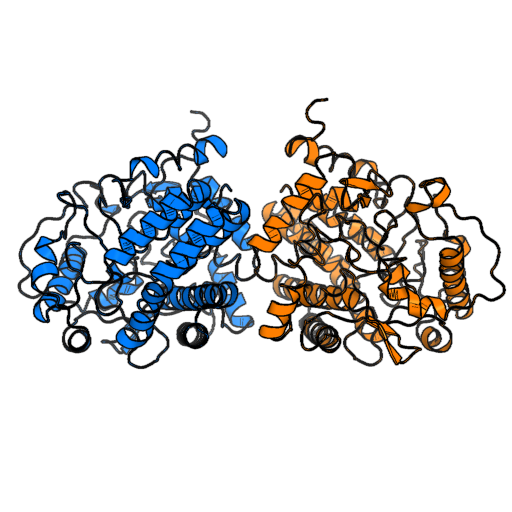 B O 1
ATOM 4789 N N . GLN B 1 117 ? 59.482 22.104 85.073 1.00 24.48 115 GLN B N 1
ATOM 4790 C CA . GLN B 1 117 ? 59.658 21.324 83.845 1.00 24.06 115 GLN B CA 1
ATOM 4791 C C . GLN B 1 117 ? 58.914 22.034 82.711 1.00 27.05 115 GLN B C 1
ATOM 4792 O O . GLN B 1 117 ? 58.159 22.981 82.954 1.00 26.06 115 GLN B O 1
ATOM 4798 N N . PRO B 1 118 ? 59.093 21.591 81.464 1.00 27.11 116 PRO B N 1
ATOM 4799 C CA . PRO B 1 118 ? 58.621 22.390 80.325 1.00 27.36 116 PRO B CA 1
ATOM 4800 C C . PRO B 1 118 ? 57.117 22.543 80.293 1.00 22.09 116 PRO B C 1
ATOM 4801 O O . PRO B 1 118 ? 56.361 21.613 80.639 1.00 25.04 116 PRO B O 1
ATOM 4805 N N . PRO B 1 119 ? 56.625 23.672 79.765 1.00 23.95 117 PRO B N 1
ATOM 4806 C CA . PRO B 1 119 ? 55.190 23.982 79.799 1.00 21.70 117 PRO B CA 1
ATOM 4807 C C . PRO B 1 119 ? 54.458 23.452 78.569 1.00 25.25 117 PRO B C 1
ATOM 4808 O O . PRO B 1 119 ? 53.882 24.224 77.795 1.00 24.04 117 PRO B O 1
ATOM 4812 N N . VAL B 1 120 ? 54.466 22.129 78.409 1.00 24.73 118 VAL B N 1
ATOM 4813 C CA . VAL B 1 120 ? 53.720 21.470 77.335 1.00 21.51 118 VAL B CA 1
ATOM 4814 C C . VAL B 1 120 ? 52.220 21.430 77.644 1.00 25.56 118 VAL B C 1
ATOM 4815 O O . VAL B 1 120 ? 51.420 20.953 76.833 1.00 23.19 118 VAL B O 1
ATOM 4819 N N . HIS B 1 121 ? 51.812 21.904 78.828 1.00 22.41 119 HIS B N 1
ATOM 4820 C CA . HIS B 1 121 ? 50.448 21.675 79.280 1.00 20.88 119 HIS B CA 1
ATOM 4821 C C . HIS B 1 121 ? 49.402 22.280 78.346 1.00 21.56 119 HIS B C 1
ATOM 4822 O O . HIS B 1 121 ? 48.351 21.669 78.124 1.00 24.08 119 HIS B O 1
ATOM 4829 N N . ALA B 1 122 ? 49.649 23.481 77.822 1.00 23.24 120 ALA B N 1
ATOM 4830 C CA . ALA B 1 122 ? 48.687 24.099 76.900 1.00 23.51 120 ALA B CA 1
ATOM 4831 C C . ALA B 1 122 ? 48.414 23.218 75.686 1.00 22.79 120 ALA B C 1
ATOM 4832 O O . ALA B 1 122 ? 47.291 23.216 75.164 1.00 22.47 120 ALA B O 1
ATOM 4834 N N . ILE B 1 123 ? 49.435 22.511 75.195 1.00 20.79 121 ILE B N 1
ATOM 4835 C CA . ILE B 1 123 ? 49.223 21.592 74.066 1.00 19.34 121 ILE B CA 1
ATOM 4836 C C . ILE B 1 123 ? 48.248 20.493 74.441 1.00 22.31 121 ILE B C 1
ATOM 4837 O O . ILE B 1 123 ? 47.378 20.118 73.648 1.00 22.34 121 ILE B O 1
ATOM 4842 N N . ALA B 1 124 ? 48.375 19.941 75.652 1.00 22.15 122 ALA B N 1
ATOM 4843 C CA . ALA B 1 124 ? 47.399 18.960 76.109 1.00 22.04 122 ALA B CA 1
ATOM 4844 C C . ALA B 1 124 ? 45.990 19.553 76.166 1.00 23.59 122 ALA B C 1
ATOM 4845 O O . ALA B 1 124 ? 45.007 18.875 75.828 1.00 24.68 122 ALA B O 1
ATOM 4847 N N . VAL B 1 125 ? 45.859 20.803 76.647 1.00 22.39 123 VAL B N 1
ATOM 4848 C CA . VAL B 1 125 ? 44.534 21.412 76.706 1.00 21.33 123 VAL B CA 1
ATOM 4849 C C . VAL B 1 125 ? 43.954 21.516 75.301 1.00 23.47 123 VAL B C 1
ATOM 4850 O O . VAL B 1 125 ? 42.765 21.244 75.084 1.00 24.77 123 VAL B O 1
ATOM 4854 N N A GLN B 1 126 ? 44.779 21.891 74.318 0.57 24.17 124 GLN B N 1
ATOM 4855 N N B GLN B 1 126 ? 44.791 21.909 74.334 0.43 23.68 124 GLN B N 1
ATOM 4856 C CA A GLN B 1 126 ? 44.271 21.971 72.946 0.57 22.40 124 GLN B CA 1
ATOM 4857 C CA B GLN B 1 126 ? 44.382 21.963 72.931 0.43 22.82 124 GLN B CA 1
ATOM 4858 C C A GLN B 1 126 ? 43.794 20.609 72.451 0.57 23.29 124 GLN B C 1
ATOM 4859 C C B GLN B 1 126 ? 43.821 20.626 72.467 0.43 23.00 124 GLN B C 1
ATOM 4860 O O A GLN B 1 126 ? 42.724 20.512 71.837 0.57 22.11 124 GLN B O 1
ATOM 4861 O O B GLN B 1 126 ? 42.727 20.563 71.891 0.43 21.90 124 GLN B O 1
ATOM 4872 N N . ARG B 1 127 ? 44.565 19.544 72.705 1.00 20.05 125 ARG B N 1
ATOM 4873 C CA . ARG B 1 127 ? 44.136 18.228 72.233 1.00 20.04 125 ARG B CA 1
ATOM 4874 C C . ARG B 1 127 ? 42.864 17.793 72.941 1.00 23.74 125 ARG B C 1
ATOM 4875 O O . ARG B 1 127 ? 41.994 17.185 72.322 1.00 22.13 125 ARG B O 1
ATOM 4883 N N . ILE B 1 128 ? 42.720 18.102 74.241 1.00 21.11 126 ILE B N 1
ATOM 4884 C CA . ILE B 1 128 ? 41.476 17.764 74.928 1.00 22.96 126 ILE B CA 1
ATOM 4885 C C . ILE B 1 128 ? 40.301 18.485 74.282 1.00 25.09 126 ILE B C 1
ATOM 4886 O O . ILE B 1 128 ? 39.240 17.887 74.038 1.00 24.51 126 ILE B O 1
ATOM 4891 N N . LEU B 1 129 ? 40.471 19.777 73.988 1.00 21.94 127 LEU B N 1
ATOM 4892 C CA . LEU B 1 129 ? 39.377 20.545 73.404 1.00 23.10 127 LEU B CA 1
ATOM 4893 C C . LEU B 1 129 ? 39.026 20.016 72.025 1.00 23.81 127 LEU B C 1
ATOM 4894 O O . LEU B 1 129 ? 37.837 19.918 71.676 1.00 24.48 127 LEU B O 1
ATOM 4899 N N . GLU B 1 130 ? 40.045 19.664 71.237 1.00 23.58 128 GLU B N 1
ATOM 4900 C CA . GLU B 1 130 ? 39.788 19.130 69.901 1.00 22.08 128 GLU B CA 1
ATOM 4901 C C . GLU B 1 130 ? 39.009 17.821 69.966 1.00 23.14 128 GLU B C 1
ATOM 4902 O O . GLU B 1 130 ? 38.055 17.628 69.213 1.00 23.79 128 GLU B O 1
ATOM 4908 N N . HIS B 1 131 ? 39.412 16.900 70.840 1.00 21.67 129 HIS B N 1
ATOM 4909 C CA . HIS B 1 131 ? 38.622 15.684 71.014 1.00 20.58 129 HIS B CA 1
ATOM 4910 C C . HIS B 1 131 ? 37.214 16.013 71.489 1.00 22.28 129 HIS B C 1
ATOM 4911 O O . HIS B 1 131 ? 36.227 15.477 70.975 1.00 25.80 129 HIS B O 1
ATOM 4918 N N . ALA B 1 132 ? 37.099 16.904 72.476 1.00 22.21 130 ALA B N 1
ATOM 4919 C CA . ALA B 1 132 ? 35.788 17.171 73.054 1.00 23.32 130 ALA B CA 1
ATOM 4920 C C . ALA B 1 132 ? 34.829 17.743 72.018 1.00 26.02 130 ALA B C 1
ATOM 4921 O O . ALA B 1 132 ? 33.641 17.421 72.027 1.00 27.48 130 ALA B O 1
ATOM 4923 N N . ARG B 1 133 ? 35.333 18.569 71.090 1.00 26.12 131 ARG B N 1
ATOM 4924 C CA . ARG B 1 133 ? 34.444 19.135 70.077 1.00 28.16 131 ARG B CA 1
ATOM 4925 C C . ARG B 1 133 ? 33.939 18.090 69.087 1.00 30.59 131 ARG B C 1
ATOM 4926 O O . ARG B 1 133 ? 32.907 18.313 68.453 1.00 34.62 131 ARG B O 1
ATOM 4934 N N . THR B 1 134 ? 34.620 16.955 68.948 1.00 25.12 132 THR B N 1
ATOM 4935 C CA . THR B 1 134 ? 34.079 15.892 68.101 1.00 27.94 132 THR B CA 1
ATOM 4936 C C . THR B 1 134 ? 33.079 15.000 68.827 1.00 32.13 132 THR B C 1
ATOM 4937 O O . THR B 1 134 ? 32.434 14.167 68.181 1.00 32.84 132 THR B O 1
ATOM 4941 N N . ARG B 1 135 ? 32.940 15.141 70.141 1.00 33.11 133 ARG B N 1
ATOM 4942 C CA . ARG B 1 135 ? 32.181 14.199 70.949 1.00 32.94 133 ARG B CA 1
ATOM 4943 C C . ARG B 1 135 ? 30.812 14.713 71.367 1.00 43.12 133 ARG B C 1
ATOM 4944 O O . ARG B 1 135 ? 30.048 13.952 71.972 1.00 53.50 133 ARG B O 1
ATOM 4952 N N . GLY B 1 136 ? 30.473 15.971 71.093 1.00 33.78 134 GLY B N 1
ATOM 4953 C CA . GLY B 1 136 ? 29.111 16.409 71.356 1.00 40.83 134 GLY B CA 1
ATOM 4954 C C . GLY B 1 136 ? 28.980 17.178 72.662 1.00 40.97 134 GLY B C 1
ATOM 4955 O O . GLY B 1 136 ? 29.953 17.431 73.374 1.00 40.57 134 GLY B O 1
ATOM 4956 N N . ARG B 1 137 ? 27.724 17.521 72.981 1.00 44.75 135 ARG B N 1
ATOM 4957 C CA . ARG B 1 137 ? 27.439 18.610 73.915 1.00 47.05 135 ARG B CA 1
ATOM 4958 C C . ARG B 1 137 ? 27.985 18.332 75.311 1.00 44.31 135 ARG B C 1
ATOM 4959 O O . ARG B 1 137 ? 28.668 19.175 75.904 1.00 41.12 135 ARG B O 1
ATOM 4967 N N . SER B 1 138 ? 27.622 17.180 75.881 1.00 41.23 136 SER B N 1
ATOM 4968 C CA . SER B 1 138 ? 28.002 16.872 77.255 1.00 47.38 136 SER B CA 1
ATOM 4969 C C . SER B 1 138 ? 29.517 16.846 77.424 1.00 43.07 136 SER B C 1
ATOM 4970 O O . SER B 1 138 ? 30.047 17.303 78.446 1.00 41.71 136 SER B O 1
ATOM 4973 N N . THR B 1 139 ? 30.232 16.337 76.420 1.00 40.16 137 THR B N 1
ATOM 4974 C CA . THR B 1 139 ? 31.688 16.273 76.501 1.00 33.04 137 THR B CA 1
ATOM 4975 C C . THR B 1 139 ? 32.326 17.648 76.314 1.00 31.76 137 THR B C 1
ATOM 4976 O O . THR B 1 139 ? 33.304 17.979 76.997 1.00 33.54 137 THR B O 1
ATOM 4980 N N . ARG B 1 140 ? 31.801 18.461 75.386 1.00 34.34 138 ARG B N 1
ATOM 4981 C CA . ARG B 1 140 ? 32.249 19.851 75.303 1.00 30.11 138 ARG B CA 1
ATOM 4982 C C . ARG B 1 140 ? 32.062 20.556 76.643 1.00 30.81 138 ARG B C 1
ATOM 4983 O O . ARG B 1 140 ? 32.911 21.359 77.049 1.00 35.14 138 ARG B O 1
ATOM 4991 N N . ALA B 1 141 ? 30.965 20.251 77.349 1.00 32.48 139 ALA B N 1
ATOM 4992 C CA . ALA B 1 141 ? 30.694 20.924 78.622 1.00 34.57 139 ALA B CA 1
ATOM 4993 C C . ALA B 1 141 ? 31.756 20.585 79.657 1.00 39.19 139 ALA B C 1
ATOM 4994 O O . ALA B 1 141 ? 32.171 21.452 80.437 1.00 35.36 139 ALA B O 1
ATOM 4996 N N . VAL B 1 142 ? 32.191 19.322 79.688 1.00 36.04 140 VAL B N 1
ATOM 4997 C CA . VAL B 1 142 ? 33.291 18.910 80.562 1.00 36.80 140 VAL B CA 1
ATOM 4998 C C . VAL B 1 142 ? 34.538 19.733 80.280 1.00 32.31 140 VAL B C 1
ATOM 4999 O O . VAL B 1 142 ? 35.170 20.265 81.196 1.00 32.29 140 VAL B O 1
ATOM 5003 N N . ALA B 1 143 ? 34.925 19.840 79.007 1.00 27.83 141 ALA B N 1
ATOM 5004 C CA . ALA B 1 143 ? 36.179 20.517 78.682 1.00 25.82 141 ALA B CA 1
ATOM 5005 C C . ALA B 1 143 ? 36.068 22.008 78.949 1.00 28.70 141 ALA B C 1
ATOM 5006 O O . ALA B 1 143 ? 37.026 22.635 79.418 1.00 30.41 141 ALA B O 1
ATOM 5008 N N . GLU B 1 144 ? 34.898 22.586 78.671 1.00 32.03 142 GLU B N 1
ATOM 5009 C CA . GLU B 1 144 ? 34.690 24.008 78.932 1.00 34.36 142 GLU B CA 1
ATOM 5010 C C . GLU B 1 144 ? 34.683 24.298 80.425 1.00 32.19 142 GLU B C 1
ATOM 5011 O O . GLU B 1 144 ? 35.215 25.327 80.861 1.00 34.06 142 GLU B O 1
ATOM 5017 N N . ALA B 1 145 ? 34.061 23.425 81.227 1.00 30.73 143 ALA B N 1
ATOM 5018 C CA . ALA B 1 145 ? 34.104 23.622 82.679 1.00 29.45 143 ALA B CA 1
ATOM 5019 C C . ALA B 1 145 ? 35.538 23.573 83.201 1.00 31.71 143 ALA B C 1
ATOM 5020 O O . ALA B 1 145 ? 35.891 24.301 84.139 1.00 33.79 143 ALA B O 1
ATOM 5022 N N . PHE B 1 146 ? 36.373 22.705 82.626 1.00 31.59 144 PHE B N 1
ATOM 5023 C CA . PHE B 1 146 ? 37.791 22.683 82.984 1.00 29.57 144 PHE B CA 1
ATOM 5024 C C . PHE B 1 146 ? 38.450 24.022 82.678 1.00 31.87 144 PHE B C 1
ATOM 5025 O O . PHE B 1 146 ? 39.232 24.539 83.483 1.00 31.57 144 PHE B O 1
ATOM 5033 N N . LEU B 1 147 ? 38.170 24.591 81.506 1.00 31.61 145 LEU B N 1
ATOM 5034 C CA . LEU B 1 147 ? 38.726 25.905 81.190 1.00 36.35 145 LEU B CA 1
ATOM 5035 C C . LEU B 1 147 ? 38.283 26.949 82.204 1.00 36.09 145 LEU B C 1
ATOM 5036 O O . LEU B 1 147 ? 39.083 27.794 82.624 1.00 37.53 145 LEU B O 1
ATOM 5041 N N . ASP B 1 148 ? 37.000 26.943 82.573 1.00 36.89 146 ASP B N 1
ATOM 5042 C CA . ASP B 1 148 ? 36.529 27.895 83.577 1.00 38.61 146 ASP B CA 1
ATOM 5043 C C . ASP B 1 148 ? 37.297 27.736 84.875 1.00 39.83 146 ASP B C 1
ATOM 5044 O O . ASP B 1 148 ? 37.670 28.717 85.522 1.00 42.11 146 ASP B O 1
ATOM 5049 N N . ARG B 1 149 ? 37.522 26.499 85.273 1.00 36.00 147 ARG B N 1
ATOM 5050 C CA . ARG B 1 149 ? 38.105 26.189 86.565 1.00 37.10 147 ARG B CA 1
ATOM 5051 C C . ARG B 1 149 ? 39.619 26.414 86.594 1.00 35.73 147 ARG B C 1
ATOM 5052 O O . ARG B 1 149 ? 40.168 26.772 87.648 1.00 33.84 147 ARG B O 1
ATOM 5060 N N . ARG B 1 150 ? 40.306 26.246 85.470 1.00 31.60 148 ARG B N 1
ATOM 5061 C CA . ARG B 1 150 ? 41.764 26.194 85.483 1.00 33.13 148 ARG B CA 1
ATOM 5062 C C . ARG B 1 150 ? 42.438 27.258 84.624 1.00 30.43 148 ARG B C 1
ATOM 5063 O O . ARG B 1 150 ? 43.681 27.302 84.581 1.00 28.52 148 ARG B O 1
ATOM 5071 N N . TRP B 1 151 ? 41.672 28.120 83.946 1.00 32.47 149 TRP B N 1
ATOM 5072 C CA . TRP B 1 151 ? 42.296 29.123 83.079 1.00 33.50 149 TRP B CA 1
ATOM 5073 C C . TRP B 1 151 ? 43.205 30.041 83.887 1.00 32.63 149 TRP B C 1
ATOM 5074 O O . TRP B 1 151 ? 44.306 30.389 83.440 1.00 31.50 149 TRP B O 1
ATOM 5085 N N . GLY B 1 152 ? 42.769 30.424 85.092 1.00 30.20 150 GLY B N 1
ATOM 5086 C CA . GLY B 1 152 ? 43.590 31.299 85.910 1.00 31.47 150 GLY B CA 1
ATOM 5087 C C . GLY B 1 152 ? 44.872 30.621 86.359 1.00 33.86 150 GLY B C 1
ATOM 5088 O O . GLY B 1 152 ? 45.937 31.244 86.386 1.00 30.88 150 GLY B O 1
ATOM 5089 N N . ASP B 1 153 ? 44.786 29.338 86.730 1.00 30.14 151 ASP B N 1
ATOM 5090 C CA . ASP B 1 153 ? 45.988 28.602 87.111 1.00 32.61 151 ASP B CA 1
ATOM 5091 C C . ASP B 1 153 ? 46.959 28.471 85.943 1.00 32.95 151 ASP B C 1
ATOM 5092 O O . ASP B 1 153 ? 48.173 28.583 86.136 1.00 28.64 151 ASP B O 1
ATOM 5097 N N . LEU B 1 154 ? 46.451 28.225 84.723 1.00 27.20 152 LEU B N 1
ATOM 5098 C CA . LEU B 1 154 ? 47.327 28.167 83.557 1.00 25.80 152 LEU B CA 1
ATOM 5099 C C . LEU B 1 154 ? 47.995 29.513 83.302 1.00 26.92 152 LEU B C 1
ATOM 5100 O O . LEU B 1 154 ? 49.194 29.571 82.995 1.00 27.09 152 LEU B O 1
ATOM 5105 N N . MET B 1 155 ? 47.239 30.611 83.431 1.00 29.03 153 MET B N 1
ATOM 5106 C CA . MET B 1 155 ? 47.839 31.939 83.296 1.00 29.23 153 MET B CA 1
ATOM 5107 C C . MET B 1 155 ? 48.937 32.156 84.334 1.00 32.37 153 MET B C 1
ATOM 5108 O O . MET B 1 155 ? 49.988 32.712 84.013 1.00 29.18 153 MET B O 1
ATOM 5113 N N A ARG B 1 156 ? 48.702 31.736 85.587 0.52 31.60 154 ARG B N 1
ATOM 5114 N N B ARG B 1 156 ? 48.710 31.726 85.580 0.48 31.57 154 ARG B N 1
ATOM 5115 C CA A ARG B 1 156 ? 49.697 31.957 86.641 0.52 33.24 154 ARG B CA 1
ATOM 5116 C CA B ARG B 1 156 ? 49.699 31.972 86.629 0.48 33.16 154 ARG B CA 1
ATOM 5117 C C A ARG B 1 156 ? 50.968 31.160 86.374 0.52 30.63 154 ARG B C 1
ATOM 5118 C C B ARG B 1 156 ? 50.961 31.142 86.416 0.48 31.23 154 ARG B C 1
ATOM 5119 O O A ARG B 1 156 ? 52.072 31.602 86.724 0.52 32.35 154 ARG B O 1
ATOM 5120 O O B ARG B 1 156 ? 52.052 31.561 86.832 0.48 31.44 154 ARG B O 1
ATOM 5135 N N . TRP B 1 157 ? 50.813 29.961 85.805 1.00 27.00 155 TRP B N 1
ATOM 5136 C CA . TRP B 1 157 ? 51.947 29.138 85.390 1.00 26.84 155 TRP B CA 1
ATOM 5137 C C . TRP B 1 157 ? 52.772 29.845 84.320 1.00 28.06 155 TRP B C 1
ATOM 5138 O O . TRP B 1 157 ? 53.989 30.005 84.458 1.00 27.11 155 TRP B O 1
ATOM 5149 N N . HIS B 1 158 ? 52.125 30.283 83.239 1.00 28.73 156 HIS B N 1
ATOM 5150 C CA . HIS B 1 158 ? 52.861 31.014 82.213 1.00 28.76 156 HIS B CA 1
ATOM 5151 C C . HIS B 1 158 ? 53.448 32.314 82.760 1.00 29.81 156 HIS B C 1
ATOM 5152 O O . HIS B 1 158 ? 54.586 32.679 82.427 1.00 27.46 156 HIS B O 1
ATOM 5159 N N . ARG B 1 159 ? 52.711 33.020 83.635 1.00 29.77 157 ARG B N 1
ATOM 5160 C CA . ARG B 1 159 ? 53.229 34.292 84.124 1.00 31.26 157 ARG B CA 1
ATOM 5161 C C . ARG B 1 159 ? 54.438 34.067 85.028 1.00 29.58 157 ARG B C 1
ATOM 5162 O O . ARG B 1 159 ? 55.385 34.856 85.009 1.00 29.86 157 ARG B O 1
ATOM 5170 N N . TRP B 1 160 ? 54.435 32.980 85.816 1.00 27.75 158 TRP B N 1
ATOM 5171 C CA . TRP B 1 160 ? 55.604 32.698 86.655 1.00 32.07 158 TRP B CA 1
ATOM 5172 C C . TRP B 1 160 ? 56.841 32.419 85.798 1.00 28.77 158 TRP B C 1
ATOM 5173 O O . TRP B 1 160 ? 57.942 32.908 86.094 1.00 31.40 158 TRP B O 1
ATOM 5184 N N . LEU B 1 161 ? 56.692 31.632 84.741 1.00 26.34 159 LEU B N 1
ATOM 5185 C CA . LEU B 1 161 ? 57.821 31.414 83.844 1.00 30.29 159 LEU B CA 1
ATOM 5186 C C . LEU B 1 161 ? 58.315 32.732 83.262 1.00 29.63 159 LEU B C 1
ATOM 5187 O O . LEU B 1 161 ? 59.514 33.039 83.314 1.00 31.32 159 LEU B O 1
ATOM 5192 N N . ALA B 1 162 ? 57.396 33.545 82.725 1.00 32.37 160 ALA B N 1
ATOM 5193 C CA . ALA B 1 162 ? 57.802 34.772 82.028 1.00 30.86 160 ALA B CA 1
ATOM 5194 C C . ALA B 1 162 ? 58.429 35.779 82.975 1.00 34.28 160 ALA B C 1
ATOM 5195 O O . ALA B 1 162 ? 59.346 36.521 82.589 1.00 37.03 160 ALA B O 1
ATOM 5197 N N . GLU B 1 163 ? 57.926 35.858 84.207 1.00 33.44 161 GLU B N 1
ATOM 5198 C CA . GLU B 1 163 ? 58.415 36.893 85.112 1.00 34.82 161 GLU B CA 1
ATOM 5199 C C . GLU B 1 163 ? 59.529 36.424 86.033 1.00 37.70 161 GLU B C 1
ATOM 5200 O O . GLU B 1 163 ? 60.427 37.209 86.354 1.00 39.78 161 GLU B O 1
ATOM 5206 N N . CYS B 1 164 ? 59.493 35.173 86.478 1.00 35.64 162 CYS B N 1
ATOM 5207 C CA . CYS B 1 164 ? 60.482 34.709 87.438 1.00 37.33 162 CYS B CA 1
ATOM 5208 C C . CYS B 1 164 ? 61.620 33.924 86.812 1.00 32.84 162 CYS B C 1
ATOM 5209 O O . CYS B 1 164 ? 62.733 33.964 87.352 1.00 41.10 162 CYS B O 1
ATOM 5212 N N . ARG B 1 165 ? 61.414 33.259 85.668 1.00 32.02 163 ARG B N 1
ATOM 5213 C CA . ARG B 1 165 ? 62.518 32.557 85.042 1.00 29.13 163 ARG B CA 1
ATOM 5214 C C . ARG B 1 165 ? 63.047 33.282 83.813 1.00 29.46 163 ARG B C 1
ATOM 5215 O O . ARG B 1 165 ? 63.915 32.746 83.126 1.00 30.79 163 ARG B O 1
ATOM 5223 N N . ASP B 1 166 ? 62.519 34.471 83.512 1.00 35.12 164 ASP B N 1
ATOM 5224 C CA . ASP B 1 166 ? 63.059 35.369 82.484 1.00 33.17 164 ASP B CA 1
ATOM 5225 C C . ASP B 1 166 ? 63.089 36.780 83.079 1.00 36.36 164 ASP B C 1
ATOM 5226 O O . ASP B 1 166 ? 62.483 37.719 82.561 1.00 37.84 164 ASP B O 1
ATOM 5231 N N . ARG B 1 167 ? 63.794 36.907 84.212 1.00 36.04 165 ARG B N 1
ATOM 5232 C CA . ARG B 1 167 ? 63.786 38.157 84.968 1.00 37.70 165 ARG B CA 1
ATOM 5233 C C . ARG B 1 167 ? 64.294 39.335 84.156 1.00 46.90 165 ARG B C 1
ATOM 5234 O O . ARG B 1 167 ? 63.923 40.477 84.434 1.00 48.26 165 ARG B O 1
ATOM 5242 N N . ASN B 1 168 ? 65.137 39.088 83.166 1.00 45.12 166 ASN B N 1
ATOM 5243 C CA . ASN B 1 168 ? 65.735 40.156 82.383 1.00 47.02 166 ASN B CA 1
ATOM 5244 C C . ASN B 1 168 ? 65.035 40.370 81.045 1.00 43.10 166 ASN B C 1
ATOM 5245 O O . ASN B 1 168 ? 65.534 41.147 80.219 1.00 41.87 166 ASN B O 1
ATOM 5250 N N . GLU B 1 169 ? 63.882 39.726 80.839 1.00 37.05 167 GLU B N 1
ATOM 5251 C CA . GLU B 1 169 ? 63.102 39.835 79.607 1.00 36.55 167 GLU B CA 1
ATOM 5252 C C . GLU B 1 169 ? 63.997 39.628 78.393 1.00 34.75 167 GLU B C 1
ATOM 5253 O O . GLU B 1 169 ? 64.094 40.481 77.512 1.00 41.08 167 GLU B O 1
ATOM 5259 N N . ARG B 1 170 ? 64.716 38.513 78.407 1.00 33.22 168 ARG B N 1
ATOM 5260 C CA . ARG B 1 170 ? 65.536 38.077 77.290 1.00 33.71 168 ARG B CA 1
ATOM 5261 C C . ARG B 1 170 ? 64.802 37.108 76.382 1.00 35.91 168 ARG B C 1
ATOM 5262 O O . ARG B 1 170 ? 65.334 36.753 75.322 1.00 32.93 168 ARG B O 1
ATOM 5270 N N . GLY B 1 171 ? 63.612 36.664 76.785 1.00 29.77 169 GLY B N 1
ATOM 5271 C CA . GLY B 1 171 ? 62.867 35.701 76.001 1.00 29.23 169 GLY B CA 1
ATOM 5272 C C . GLY B 1 171 ? 63.446 34.311 76.038 1.00 28.20 169 GLY B C 1
ATOM 5273 O O . GLY B 1 171 ? 63.264 33.542 75.075 1.00 25.91 169 GLY B O 1
ATOM 5274 N N . ARG B 1 172 ? 64.146 33.958 77.123 1.00 26.85 170 ARG B N 1
ATOM 5275 C CA . ARG B 1 172 ? 64.595 32.590 77.345 1.00 25.49 170 ARG B CA 1
ATOM 5276 C C . ARG B 1 172 ? 64.399 32.245 78.807 1.00 28.27 170 ARG B C 1
ATOM 5277 O O . ARG B 1 172 ? 64.495 33.113 79.677 1.00 26.62 170 ARG B O 1
ATOM 5285 N N . ILE B 1 173 ? 64.151 30.974 79.068 1.00 24.55 171 ILE B N 1
ATOM 5286 C CA . ILE B 1 173 ? 63.886 30.495 80.426 1.00 25.42 171 ILE B CA 1
ATOM 5287 C C . ILE B 1 173 ? 65.187 30.033 81.068 1.00 28.64 171 ILE B C 1
ATOM 5288 O O . ILE B 1 173 ? 65.902 29.191 80.508 1.00 26.27 171 ILE B O 1
ATOM 5293 N N . THR B 1 174 ? 65.461 30.540 82.274 1.00 27.02 172 THR B N 1
ATOM 5294 C CA . THR B 1 174 ? 66.615 30.108 83.048 1.00 31.05 172 THR B CA 1
ATOM 5295 C C . THR B 1 174 ? 66.249 28.866 83.856 1.00 30.43 172 THR B C 1
ATOM 5296 O O . THR B 1 174 ? 65.181 28.812 84.473 1.00 29.85 172 THR B O 1
ATOM 5300 N N . LEU B 1 175 ? 67.136 27.873 83.845 1.00 29.95 173 LEU B N 1
ATOM 5301 C CA . LEU B 1 175 ? 66.973 26.682 84.672 1.00 30.89 173 LEU B CA 1
ATOM 5302 C C . LEU B 1 175 ? 68.009 26.668 85.771 1.00 31.78 173 LEU B C 1
ATOM 5303 O O . LEU B 1 175 ? 69.161 27.046 85.548 1.00 30.12 173 LEU B O 1
ATOM 5308 N N . TYR B 1 176 ? 67.619 26.142 86.938 1.00 29.44 174 TYR B N 1
ATOM 5309 C CA . TYR B 1 176 ? 68.558 25.939 88.030 1.00 30.36 174 TYR B CA 1
ATOM 5310 C C . TYR B 1 176 ? 68.909 24.476 88.241 1.00 30.34 174 TYR B C 1
ATOM 5311 O O . TYR B 1 176 ? 69.660 24.168 89.167 1.00 32.11 174 TYR B O 1
ATOM 5320 N N . HIS B 1 177 ? 68.416 23.580 87.390 1.00 30.75 175 HIS B N 1
ATOM 5321 C CA . HIS B 1 177 ? 68.724 22.159 87.485 1.00 31.10 175 HIS B CA 1
ATOM 5322 C C . HIS B 1 177 ? 68.537 21.573 86.101 1.00 31.46 175 HIS B C 1
ATOM 5323 O O . HIS B 1 177 ? 67.566 21.907 85.424 1.00 29.98 175 HIS B O 1
ATOM 5330 N N . GLY B 1 178 ? 69.464 20.718 85.672 1.00 28.75 176 GLY B N 1
ATOM 5331 C CA . GLY B 1 178 ? 69.235 20.070 84.389 1.00 28.09 176 GLY B CA 1
ATOM 5332 C C . GLY B 1 178 ? 67.986 19.203 84.368 1.00 26.46 176 GLY B C 1
ATOM 5333 O O . GLY B 1 178 ? 67.425 18.949 83.293 1.00 28.27 176 GLY B O 1
ATOM 5334 N N . TRP B 1 179 ? 67.520 18.741 85.538 1.00 31.35 177 TRP B N 1
ATOM 5335 C CA . TRP B 1 179 ? 66.271 17.990 85.572 1.00 27.89 177 TRP B CA 1
ATOM 5336 C C . TRP B 1 179 ? 65.105 18.821 85.029 1.00 27.67 177 TRP B C 1
ATOM 5337 O O . TRP B 1 179 ? 64.134 18.261 84.493 1.00 29.56 177 TRP B O 1
ATOM 5348 N N . GLU B 1 180 ? 65.189 20.153 85.142 1.00 28.58 178 GLU B N 1
ATOM 5349 C CA . GLU B 1 180 ? 64.116 21.020 84.659 1.00 27.66 178 GLU B CA 1
ATOM 5350 C C . GLU B 1 180 ? 64.005 21.006 83.144 1.00 27.77 178 GLU B C 1
ATOM 5351 O O . GLU B 1 180 ? 62.959 21.390 82.616 1.00 25.89 178 GLU B O 1
ATOM 5357 N N . SER B 1 181 ? 65.060 20.597 82.446 1.00 23.94 179 SER B N 1
ATOM 5358 C CA . SER B 1 181 ? 65.008 20.565 80.985 1.00 24.75 179 SER B CA 1
ATOM 5359 C C . SER B 1 181 ? 64.280 19.346 80.461 1.00 29.27 179 SER B C 1
ATOM 5360 O O . SER B 1 181 ? 63.962 19.306 79.264 1.00 27.55 179 SER B O 1
ATOM 5363 N N . GLY B 1 182 ? 64.021 18.355 81.317 1.00 25.96 180 GLY B N 1
ATOM 5364 C CA . GLY B 1 182 ? 63.567 17.060 80.864 1.00 27.30 180 GLY B CA 1
ATOM 5365 C C . GLY B 1 182 ? 64.642 16.167 80.274 1.00 34.10 180 GLY B C 1
ATOM 5366 O O . GLY B 1 182 ? 64.393 14.970 80.113 1.00 34.00 180 GLY B O 1
ATOM 5367 N N . MET B 1 183 ? 65.831 16.691 79.972 1.00 24.98 181 MET B N 1
ATOM 5368 C CA . MET B 1 183 ? 66.899 15.936 79.306 1.00 26.04 181 MET B CA 1
ATOM 5369 C C . MET B 1 183 ? 68.106 15.826 80.235 1.00 29.97 181 MET B C 1
ATOM 5370 O O . MET B 1 183 ? 69.156 16.447 80.000 1.00 29.12 181 MET B O 1
ATOM 5375 N N . ASP B 1 184 ? 67.961 14.972 81.257 1.00 27.40 182 ASP B N 1
ATOM 5376 C CA . ASP B 1 184 ? 68.785 15.047 82.456 1.00 30.25 182 ASP B CA 1
ATOM 5377 C C . ASP B 1 184 ? 70.274 15.076 82.149 1.00 33.05 182 ASP B C 1
ATOM 5378 O O . ASP B 1 184 ? 71.019 15.911 82.682 1.00 33.85 182 ASP B O 1
ATOM 5383 N N . ASN B 1 185 ? 70.741 14.118 81.347 1.00 30.57 183 ASN B N 1
ATOM 5384 C CA . ASN B 1 185 ? 72.167 13.948 81.112 1.00 29.78 183 ASN B CA 1
ATOM 5385 C C . ASN B 1 185 ? 72.532 14.356 79.691 1.00 28.62 183 ASN B C 1
ATOM 5386 O O . ASN B 1 185 ? 73.507 13.858 79.124 1.00 31.83 183 ASN B O 1
ATOM 5391 N N . SER B 1 186 ? 71.745 15.255 79.119 1.00 27.16 184 SER B N 1
ATOM 5392 C CA . SER B 1 186 ? 72.034 15.749 77.786 1.00 30.53 184 SER B CA 1
ATOM 5393 C C . SER B 1 186 ? 73.448 16.324 77.727 1.00 27.87 184 SER B C 1
ATOM 5394 O O . SER B 1 186 ? 73.898 16.996 78.671 1.00 31.14 184 SER B O 1
ATOM 5397 N N . PRO B 1 187 ? 74.179 16.082 76.645 1.00 28.44 185 PRO B N 1
ATOM 5398 C CA . PRO B 1 187 ? 75.467 16.769 76.460 1.00 31.03 185 PRO B CA 1
ATOM 5399 C C . PRO B 1 187 ? 75.358 18.292 76.547 1.00 30.84 185 PRO B C 1
ATOM 5400 O O . PRO B 1 187 ? 76.349 18.960 76.862 1.00 32.87 185 PRO B O 1
ATOM 5404 N N . ARG B 1 188 ? 74.175 18.849 76.269 1.00 28.14 186 ARG B N 1
ATOM 5405 C CA . ARG B 1 188 ? 73.885 20.272 76.435 1.00 25.59 186 ARG B CA 1
ATOM 5406 C C . ARG B 1 188 ? 74.421 20.841 77.748 1.00 29.15 186 ARG B C 1
ATOM 5407 O O . ARG B 1 188 ? 74.923 21.971 77.781 1.00 31.92 186 ARG B O 1
ATOM 5415 N N . TRP B 1 189 ? 74.295 20.085 78.841 1.00 30.63 187 TRP B N 1
ATOM 5416 C CA . TRP B 1 189 ? 74.610 20.601 80.167 1.00 29.04 187 TRP B CA 1
ATOM 5417 C C . TRP B 1 189 ? 75.987 20.199 80.683 1.00 29.90 187 TRP B C 1
ATOM 5418 O O . TRP B 1 189 ? 76.309 20.517 81.837 1.00 32.21 187 TRP B O 1
ATOM 5429 N N . ASP B 1 190 ? 76.820 19.514 79.892 1.00 32.51 188 ASP B N 1
ATOM 5430 C CA . ASP B 1 190 ? 78.060 18.979 80.464 1.00 35.19 188 ASP B CA 1
ATOM 5431 C C . ASP B 1 190 ? 78.998 20.088 80.939 1.00 39.59 188 ASP B C 1
ATOM 5432 O O . ASP B 1 190 ? 79.592 19.994 82.027 1.00 38.87 188 ASP B O 1
ATOM 5437 N N . SER B 1 191 ? 79.194 21.126 80.121 1.00 37.90 189 SER B N 1
ATOM 5438 C CA . SER B 1 191 ? 80.180 22.134 80.515 1.00 35.14 189 SER B CA 1
ATOM 5439 C C . SER B 1 191 ? 79.679 22.958 81.699 1.00 40.31 189 SER B C 1
ATOM 5440 O O . SER B 1 191 ? 80.481 23.424 82.508 1.00 39.38 189 SER B O 1
ATOM 5443 N N . ALA B 1 192 ? 78.365 23.130 81.837 1.00 34.20 190 ALA B N 1
ATOM 5444 C CA . ALA B 1 192 ? 77.844 23.775 83.043 1.00 33.84 190 ALA B CA 1
ATOM 5445 C C . ALA B 1 192 ? 77.958 22.858 84.262 1.00 40.15 190 ALA B C 1
ATOM 5446 O O . ALA B 1 192 ? 78.352 23.305 85.350 1.00 38.87 190 ALA B O 1
ATOM 5448 N N . TYR B 1 193 ? 77.643 21.567 84.104 1.00 35.37 191 TYR B N 1
ATOM 5449 C CA . TYR B 1 193 ? 77.803 20.658 85.236 1.00 34.66 191 TYR B CA 1
ATOM 5450 C C . TYR B 1 193 ? 79.261 20.526 85.651 1.00 35.18 191 TYR B C 1
ATOM 5451 O O . TYR B 1 193 ? 79.549 20.309 86.837 1.00 36.93 191 TYR B O 1
ATOM 5460 N N . ALA B 1 194 ? 80.199 20.670 84.708 1.00 37.35 192 ALA B N 1
ATOM 5461 C CA . ALA B 1 194 ? 81.615 20.597 85.061 1.00 40.29 192 ALA B CA 1
ATOM 5462 C C . ALA B 1 194 ? 82.004 21.635 86.107 1.00 45.01 192 ALA B C 1
ATOM 5463 O O . ALA B 1 194 ? 83.002 21.445 86.816 1.00 45.37 192 ALA B O 1
ATOM 5465 N N . ASN B 1 195 ? 81.239 22.721 86.225 1.00 39.70 193 ASN B N 1
ATOM 5466 C CA . ASN B 1 195 ? 81.505 23.774 87.196 1.00 46.99 193 ASN B CA 1
ATOM 5467 C C . ASN B 1 195 ? 80.686 23.632 88.476 1.00 43.35 193 ASN B C 1
ATOM 5468 O O . ASN B 1 195 ? 80.698 24.538 89.316 1.00 48.64 193 ASN B O 1
ATOM 5473 N N . VAL B 1 196 ? 79.977 22.528 88.642 1.00 45.02 194 VAL B N 1
ATOM 5474 C CA . VAL B 1 196 ? 79.247 22.238 89.867 1.00 47.22 194 VAL B CA 1
ATOM 5475 C C . VAL B 1 196 ? 80.155 21.350 90.698 1.00 49.85 194 VAL B C 1
ATOM 5476 O O . VAL B 1 196 ? 80.416 20.201 90.322 1.00 51.29 194 VAL B O 1
ATOM 5480 N N . VAL B 1 197 ? 80.650 21.882 91.811 1.00 46.47 195 VAL B N 1
ATOM 5481 C CA . VAL B 1 197 ? 81.576 21.167 92.679 1.00 55.75 195 VAL B CA 1
ATOM 5482 C C . VAL B 1 197 ? 80.858 20.884 93.998 1.00 54.23 195 VAL B C 1
ATOM 5483 O O . VAL B 1 197 ? 80.646 21.803 94.805 1.00 51.07 195 VAL B O 1
ATOM 5487 N N . PRO B 1 198 ? 80.447 19.642 94.250 1.00 51.19 196 PRO B N 1
ATOM 5488 C CA . PRO B 1 198 ? 79.692 19.350 95.475 1.00 51.81 196 PRO B CA 1
ATOM 5489 C C . PRO B 1 198 ? 80.518 19.615 96.722 1.00 49.68 196 PRO B C 1
ATOM 5490 O O . PRO B 1 198 ? 81.728 19.383 96.751 1.00 51.77 196 PRO B O 1
ATOM 5494 N N . GLY B 1 199 ? 79.846 20.123 97.751 1.00 49.79 197 GLY B N 1
ATOM 5495 C CA . GLY B 1 199 ? 80.440 20.236 99.068 1.00 56.88 197 GLY B CA 1
ATOM 5496 C C . GLY B 1 199 ? 80.150 18.987 99.868 1.00 53.15 197 GLY B C 1
ATOM 5497 O O . GLY B 1 199 ? 80.201 17.877 99.328 1.00 61.84 197 GLY B O 1
ATOM 5498 N N . LYS B 1 200 ? 79.842 19.153 101.151 1.00 58.69 198 LYS B N 1
ATOM 5499 C CA . LYS B 1 200 ? 79.470 18.030 102.004 1.00 61.95 198 LYS B CA 1
ATOM 5500 C C . LYS B 1 200 ? 78.074 17.586 101.603 1.00 58.66 198 LYS B C 1
ATOM 5501 O O . LYS B 1 200 ? 77.084 18.259 101.898 1.00 61.41 198 LYS B O 1
ATOM 5507 N N . LEU B 1 201 ? 77.996 16.466 100.893 1.00 55.04 199 LEU B N 1
ATOM 5508 C CA . LEU B 1 201 ? 76.733 16.012 100.333 1.00 52.55 199 LEU B CA 1
ATOM 5509 C C . LEU B 1 201 ? 76.172 14.906 101.202 1.00 54.52 199 LEU B C 1
ATOM 5510 O O . LEU B 1 201 ? 76.809 13.846 101.322 1.00 57.90 199 LEU B O 1
ATOM 5515 N N . PRO B 1 202 ? 75.016 15.103 101.832 1.00 58.80 200 PRO B N 1
ATOM 5516 C CA . PRO B 1 202 ? 74.456 14.054 102.694 1.00 58.38 200 PRO B CA 1
ATOM 5517 C C . PRO B 1 202 ? 74.316 12.754 101.918 1.00 57.06 200 PRO B C 1
ATOM 5518 O O . PRO B 1 202 ? 73.870 12.742 100.764 1.00 55.91 200 PRO B O 1
ATOM 5522 N N . GLU B 1 203 ? 74.735 11.656 102.543 1.00 54.13 201 GLU B N 1
ATOM 5523 C CA . GLU B 1 203 ? 74.839 10.398 101.817 1.00 54.56 201 GLU B CA 1
ATOM 5524 C C . GLU B 1 203 ? 73.473 9.957 101.284 1.00 54.87 201 GLU B C 1
ATOM 5525 O O . GLU B 1 203 ? 72.416 10.366 101.772 1.00 53.94 201 GLU B O 1
ATOM 5531 N N . TYR B 1 204 ? 73.511 9.127 100.244 1.00 53.07 202 TYR B N 1
ATOM 5532 C CA . TYR B 1 204 ? 72.294 8.605 99.637 1.00 53.28 202 TYR B CA 1
ATOM 5533 C C . TYR B 1 204 ? 72.635 7.358 98.844 1.00 53.95 202 TYR B C 1
ATOM 5534 O O . TYR B 1 204 ? 73.793 7.114 98.498 1.00 56.40 202 TYR B O 1
ATOM 5543 N N . GLN B 1 205 ? 71.597 6.578 98.553 1.00 51.16 203 GLN B N 1
ATOM 5544 C CA . GLN B 1 205 ? 71.675 5.423 97.673 1.00 48.32 203 GLN B CA 1
ATOM 5545 C C . GLN B 1 205 ? 70.699 5.629 96.519 1.00 48.73 203 GLN B C 1
ATOM 5546 O O . GLN B 1 205 ? 69.524 5.926 96.746 1.00 54.52 203 GLN B O 1
ATOM 5552 N N . ARG B 1 206 ? 71.182 5.484 95.289 1.00 45.49 204 ARG B N 1
ATOM 5553 C CA . ARG B 1 206 ? 70.303 5.620 94.132 1.00 41.62 204 ARG B CA 1
ATOM 5554 C C . ARG B 1 206 ? 69.250 4.514 94.129 1.00 47.36 204 ARG B C 1
ATOM 5555 O O . ARG B 1 206 ? 69.515 3.372 94.519 1.00 44.61 204 ARG B O 1
ATOM 5563 N N . ALA B 1 207 ? 68.039 4.858 93.693 1.00 42.64 205 ALA B N 1
ATOM 5564 C CA . ALA B 1 207 ? 67.014 3.852 93.462 1.00 41.99 205 ALA B CA 1
ATOM 5565 C C . ALA B 1 207 ? 66.784 3.563 91.985 1.00 38.82 205 ALA B C 1
ATOM 5566 O O . ALA B 1 207 ? 66.296 2.477 91.648 1.00 45.80 205 ALA B O 1
ATOM 5568 N N . ASP B 1 208 ? 67.149 4.491 91.105 1.00 36.94 206 ASP B N 1
ATOM 5569 C CA . ASP B 1 208 ? 66.799 4.344 89.696 1.00 36.00 206 ASP B CA 1
ATOM 5570 C C . ASP B 1 208 ? 67.521 3.162 89.070 1.00 40.60 206 ASP B C 1
ATOM 5571 O O . ASP B 1 208 ? 66.941 2.442 88.243 1.00 40.51 206 ASP B O 1
ATOM 5576 N N . ASN B 1 209 ? 68.785 2.947 89.442 1.00 40.63 207 ASN B N 1
ATOM 5577 C CA . ASN B 1 209 ? 69.561 1.864 88.857 1.00 45.16 207 ASN B CA 1
ATOM 5578 C C . ASN B 1 209 ? 69.423 0.553 89.621 1.00 45.54 207 ASN B C 1
ATOM 5579 O O . ASN B 1 209 ? 70.103 -0.420 89.281 1.00 47.67 207 ASN B O 1
ATOM 5584 N N . VAL B 1 210 ? 68.548 0.495 90.628 1.00 42.19 208 VAL B N 1
ATOM 5585 C CA . VAL B 1 210 ? 68.063 -0.802 91.089 1.00 44.76 208 VAL B CA 1
ATOM 5586 C C . VAL B 1 210 ? 67.018 -1.347 90.117 1.00 46.12 208 VAL B C 1
ATOM 5587 O O . VAL B 1 210 ? 66.869 -2.567 89.962 1.00 49.31 208 VAL B O 1
ATOM 5591 N N . ILE B 1 211 ? 66.291 -0.460 89.454 1.00 39.62 209 ILE B N 1
ATOM 5592 C CA . ILE B 1 211 ? 65.258 -0.840 88.495 1.00 42.78 209 ILE B CA 1
ATOM 5593 C C . ILE B 1 211 ? 65.835 -1.010 87.091 1.00 40.52 209 ILE B C 1
ATOM 5594 O O . ILE B 1 211 ? 65.602 -2.026 86.432 1.00 44.94 209 ILE B O 1
ATOM 5599 N N . ILE B 1 212 ? 66.611 -0.042 86.616 1.00 37.20 210 ILE B N 1
ATOM 5600 C CA . ILE B 1 212 ? 67.354 -0.172 85.361 1.00 37.58 210 ILE B CA 1
ATOM 5601 C C . ILE B 1 212 ? 68.795 -0.485 85.751 1.00 41.09 210 ILE B C 1
ATOM 5602 O O . ILE B 1 212 ? 69.569 0.419 86.066 1.00 43.17 210 ILE B O 1
ATOM 5607 N N . THR B 1 213 ? 69.166 -1.767 85.751 1.00 40.94 211 THR B N 1
ATOM 5608 C CA . THR B 1 213 ? 70.464 -2.152 86.296 1.00 44.00 211 THR B CA 1
ATOM 5609 C C . THR B 1 213 ? 71.599 -2.034 85.289 1.00 43.94 211 THR B C 1
ATOM 5610 O O . THR B 1 213 ? 72.762 -1.981 85.700 1.00 46.81 211 THR B O 1
ATOM 5614 N N . ASP B 1 214 ? 71.294 -1.960 84.002 1.00 46.55 212 ASP B N 1
ATOM 5615 C CA . ASP B 1 214 ? 72.317 -1.779 82.983 1.00 45.81 212 ASP B CA 1
ATOM 5616 C C . ASP B 1 214 ? 72.918 -0.385 83.115 1.00 44.32 212 ASP B C 1
ATOM 5617 O O . ASP B 1 214 ? 72.224 0.596 82.827 1.00 40.08 212 ASP B O 1
ATOM 5622 N N . PRO B 1 215 ? 74.184 -0.247 83.519 1.00 46.16 213 PRO B N 1
ATOM 5623 C CA . PRO B 1 215 ? 74.741 1.098 83.744 1.00 40.66 213 PRO B CA 1
ATOM 5624 C C . PRO B 1 215 ? 74.859 1.905 82.473 1.00 42.43 213 PRO B C 1
ATOM 5625 O O . PRO B 1 215 ? 74.899 3.141 82.547 1.00 40.46 213 PRO B O 1
ATOM 5629 N N . SER B 1 216 ? 74.890 1.250 81.309 1.00 38.57 214 SER B N 1
ATOM 5630 C CA . SER B 1 216 ? 75.001 1.982 80.053 1.00 40.31 214 SER B CA 1
ATOM 5631 C C . SER B 1 216 ? 73.754 2.793 79.717 1.00 38.62 214 SER B C 1
ATOM 5632 O O . SER B 1 216 ? 73.812 3.623 78.805 1.00 34.90 214 SER B O 1
ATOM 5635 N N . GLN B 1 217 ? 72.639 2.605 80.428 1.00 33.56 215 GLN B N 1
ATOM 5636 C CA . GLN B 1 217 ? 71.375 3.228 80.036 1.00 32.13 215 GLN B CA 1
ATOM 5637 C C . GLN B 1 217 ? 70.983 4.442 80.876 1.00 33.32 215 GLN B C 1
ATOM 5638 O O . GLN B 1 217 ? 69.972 5.084 80.559 1.00 34.50 215 GLN B O 1
ATOM 5644 N N . ARG B 1 218 ? 71.719 4.746 81.943 1.00 32.94 216 ARG B N 1
ATOM 5645 C CA . ARG B 1 218 ? 71.346 5.743 82.936 1.00 37.18 216 ARG B CA 1
ATOM 5646 C C . ARG B 1 218 ? 72.536 6.649 83.223 1.00 33.80 216 ARG B C 1
ATOM 5647 O O . ARG B 1 218 ? 73.678 6.309 82.900 1.00 36.92 216 ARG B O 1
ATOM 5655 N N . PRO B 1 219 ? 72.303 7.805 83.845 1.00 33.14 217 PRO B N 1
ATOM 5656 C CA . PRO B 1 219 ? 73.425 8.670 84.244 1.00 33.99 217 PRO B CA 1
ATOM 5657 C C . PRO B 1 219 ? 74.359 7.988 85.240 1.00 36.58 217 PRO B C 1
ATOM 5658 O O . PRO B 1 219 ? 74.022 6.987 85.881 1.00 41.54 217 PRO B O 1
ATOM 5662 N N . SER B 1 220 ? 75.560 8.557 85.372 1.00 37.82 218 SER B N 1
ATOM 5663 C CA . SER B 1 220 ? 76.606 7.994 86.212 1.00 39.27 218 SER B CA 1
ATOM 5664 C C . SER B 1 220 ? 76.463 8.455 87.662 1.00 42.43 218 SER B C 1
ATOM 5665 O O . SER B 1 220 ? 75.747 9.407 87.972 1.00 38.37 218 SER B O 1
ATOM 5668 N N . ASP B 1 221 ? 77.179 7.769 88.560 1.00 45.83 219 ASP B N 1
ATOM 5669 C CA . ASP B 1 221 ? 77.185 8.184 89.958 1.00 41.86 219 ASP B CA 1
ATOM 5670 C C . ASP B 1 221 ? 77.668 9.622 90.106 1.00 47.89 219 ASP B C 1
ATOM 5671 O O . ASP B 1 221 ? 77.095 10.400 90.877 1.00 43.30 219 ASP B O 1
ATOM 5676 N N . GLY B 1 222 ? 78.731 9.989 89.390 1.00 42.60 220 GLY B N 1
ATOM 5677 C CA . GLY B 1 222 ? 79.233 11.349 89.495 1.00 46.63 220 GLY B CA 1
ATOM 5678 C C . GLY B 1 222 ? 78.196 12.366 89.055 1.00 40.88 220 GLY B C 1
ATOM 5679 O O . GLY B 1 222 ? 78.098 13.459 89.627 1.00 40.50 220 GLY B O 1
ATOM 5680 N N . GLU B 1 223 ? 77.398 12.015 88.043 1.00 38.91 221 GLU B N 1
ATOM 5681 C CA . GLU B 1 223 ? 76.338 12.918 87.614 1.00 36.56 221 GLU B CA 1
ATOM 5682 C C . GLU B 1 223 ? 75.268 13.043 88.685 1.00 40.16 221 GLU B C 1
ATOM 5683 O O . GLU B 1 223 ? 74.805 14.149 88.984 1.00 36.29 221 GLU B O 1
ATOM 5689 N N . TYR B 1 224 ? 74.868 11.923 89.280 1.00 37.69 222 TYR B N 1
ATOM 5690 C CA . TYR B 1 224 ? 73.900 11.992 90.365 1.00 36.67 222 TYR B CA 1
ATOM 5691 C C . TYR B 1 224 ? 74.414 12.832 91.544 1.00 37.48 222 TYR B C 1
ATOM 5692 O O . TYR B 1 224 ? 73.625 13.537 92.177 1.00 40.91 222 TYR B O 1
ATOM 5701 N N . ASP B 1 225 ? 75.719 12.812 91.834 1.00 41.92 223 ASP B N 1
ATOM 5702 C CA . ASP B 1 225 ? 76.220 13.656 92.925 1.00 40.68 223 ASP B CA 1
ATOM 5703 C C . ASP B 1 225 ? 75.999 15.137 92.627 1.00 41.72 223 ASP B C 1
ATOM 5704 O O . ASP B 1 225 ? 75.643 15.912 93.522 1.00 42.16 223 ASP B O 1
ATOM 5709 N N . ARG B 1 226 ? 76.206 15.554 91.376 1.00 38.67 224 ARG B N 1
ATOM 5710 C CA . ARG B 1 226 ? 75.909 16.938 91.022 1.00 37.84 224 ARG B CA 1
ATOM 5711 C C . ARG B 1 226 ? 74.412 17.226 91.077 1.00 36.60 224 ARG B C 1
ATOM 5712 O O . ARG B 1 226 ? 74.005 18.308 91.517 1.00 40.16 224 ARG B O 1
ATOM 5720 N N . TYR B 1 227 ? 73.575 16.287 90.614 1.00 35.04 225 TYR B N 1
ATOM 5721 C CA . TYR B 1 227 ? 72.137 16.513 90.684 1.00 33.83 225 TYR B CA 1
ATOM 5722 C C . TYR B 1 227 ? 71.709 16.706 92.122 1.00 34.78 225 TYR B C 1
ATOM 5723 O O . TYR B 1 227 ? 70.848 17.539 92.421 1.00 35.79 225 TYR B O 1
ATOM 5732 N N . LEU B 1 228 ? 72.279 15.917 93.028 1.00 37.02 226 LEU B N 1
ATOM 5733 C CA . LEU B 1 228 ? 71.824 15.986 94.403 1.00 37.36 226 LEU B CA 1
ATOM 5734 C C . LEU B 1 228 ? 72.434 17.178 95.110 1.00 38.45 226 LEU B C 1
ATOM 5735 O O . LEU B 1 228 ? 71.803 17.754 96.010 1.00 41.91 226 LEU B O 1
ATOM 5740 N N . TRP B 1 229 ? 73.649 17.568 94.713 1.00 38.96 227 TRP B N 1
ATOM 5741 C CA . TRP B 1 229 ? 74.239 18.772 95.281 1.00 41.01 227 TRP B CA 1
ATOM 5742 C C . TRP B 1 229 ? 73.406 20.006 94.948 1.00 42.87 227 TRP B C 1
ATOM 5743 O O . TRP B 1 229 ? 73.174 20.855 95.815 1.00 41.30 227 TRP B O 1
ATOM 5754 N N . LEU B 1 230 ? 72.915 20.122 93.710 1.00 38.45 228 LEU B N 1
ATOM 5755 C CA . LEU B 1 230 ? 72.080 21.278 93.398 1.00 36.60 228 LEU B CA 1
ATOM 5756 C C . LEU B 1 230 ? 70.867 21.354 94.320 1.00 42.77 228 LEU B C 1
ATOM 5757 O O . LEU B 1 230 ? 70.450 22.448 94.713 1.00 37.20 228 LEU B O 1
ATOM 5762 N N . LEU B 1 231 ? 70.285 20.203 94.676 1.00 38.42 229 LEU B N 1
ATOM 5763 C CA . LEU B 1 231 ? 69.193 20.202 95.644 1.00 37.54 229 LEU B CA 1
ATOM 5764 C C . LEU B 1 231 ? 69.615 20.838 96.964 1.00 42.09 229 LEU B C 1
ATOM 5765 O O . LEU B 1 231 ? 68.849 21.604 97.565 1.00 42.58 229 LEU B O 1
ATOM 5770 N N . GLU B 1 232 ? 70.814 20.497 97.456 1.00 41.36 230 GLU B N 1
ATOM 5771 C CA . GLU B 1 232 ? 71.299 21.090 98.698 1.00 50.77 230 GLU B CA 1
ATOM 5772 C C . GLU B 1 232 ? 71.366 22.606 98.597 1.00 46.51 230 GLU B C 1
ATOM 5773 O O . GLU B 1 232 ? 71.048 23.311 99.566 1.00 44.72 230 GLU B O 1
ATOM 5779 N N . GLU B 1 233 ? 71.792 23.129 97.436 1.00 42.05 231 GLU B N 1
ATOM 5780 C CA . GLU B 1 233 ? 71.901 24.578 97.291 1.00 41.46 231 GLU B CA 1
ATOM 5781 C C . GLU B 1 233 ? 70.521 25.230 97.338 1.00 41.05 231 GLU B C 1
ATOM 5782 O O . GLU B 1 233 ? 70.350 26.272 97.984 1.00 45.26 231 GLU B O 1
ATOM 5788 N N . MET B 1 234 ? 69.525 24.623 96.668 1.00 39.65 232 MET B N 1
ATOM 5789 C CA . MET B 1 234 ? 68.154 25.132 96.726 1.00 39.56 232 MET B CA 1
ATOM 5790 C C . MET B 1 234 ? 67.570 25.048 98.132 1.00 41.10 232 MET B C 1
ATOM 5791 O O . MET B 1 234 ? 66.874 25.968 98.573 1.00 44.73 232 MET B O 1
ATOM 5796 N N . LYS B 1 235 ? 67.798 23.930 98.828 1.00 43.96 233 LYS B N 1
ATOM 5797 C CA . LYS B 1 235 ? 67.289 23.791 100.189 1.00 51.08 233 LYS B CA 1
ATOM 5798 C C . LYS B 1 235 ? 67.890 24.828 101.122 1.00 54.08 233 LYS B C 1
ATOM 5799 O O . LYS B 1 235 ? 67.231 25.257 102.080 1.00 50.09 233 LYS B O 1
ATOM 5805 N N . ALA B 1 236 ? 69.144 25.227 100.877 1.00 45.12 234 ALA B N 1
ATOM 5806 C CA . ALA B 1 236 ? 69.793 26.182 101.766 1.00 47.07 234 ALA B CA 1
ATOM 5807 C C . ALA B 1 236 ? 69.114 27.541 101.725 1.00 47.27 234 ALA B C 1
ATOM 5808 O O . ALA B 1 236 ? 69.168 28.278 102.709 1.00 50.57 234 ALA B O 1
ATOM 5810 N N . VAL B 1 237 ? 68.461 27.889 100.620 1.00 46.36 235 VAL B N 1
ATOM 5811 C CA . VAL B 1 237 ? 67.745 29.157 100.531 1.00 46.89 235 VAL B CA 1
ATOM 5812 C C . VAL B 1 237 ? 66.232 28.934 100.493 1.00 50.73 235 VAL B C 1
ATOM 5813 O O . VAL B 1 237 ? 65.486 29.804 100.049 1.00 50.28 235 VAL B O 1
ATOM 5817 N N . ARG B 1 238 ? 65.774 27.766 100.955 1.00 46.19 236 ARG B N 1
ATOM 5818 C CA . ARG B 1 238 ? 64.351 27.489 101.150 1.00 49.16 236 ARG B CA 1
ATOM 5819 C C . ARG B 1 238 ? 63.564 27.654 99.851 1.00 51.81 236 ARG B C 1
ATOM 5820 O O . ARG B 1 238 ? 62.403 28.075 99.861 1.00 51.20 236 ARG B O 1
ATOM 5828 N N . TYR B 1 239 ? 64.203 27.322 98.729 1.00 43.31 237 TYR B N 1
ATOM 5829 C CA . TYR B 1 239 ? 63.567 27.367 97.415 1.00 41.94 237 TYR B CA 1
ATOM 5830 C C . TYR B 1 239 ? 63.028 28.755 97.073 1.00 47.56 237 TYR B C 1
ATOM 5831 O O . TYR B 1 239 ? 62.072 28.879 96.300 1.00 51.75 237 TYR B O 1
ATOM 5840 N N . ASP B 1 240 ? 63.645 29.797 97.626 1.00 43.92 238 ASP B N 1
ATOM 5841 C CA . ASP B 1 240 ? 63.201 31.175 97.434 1.00 49.70 238 ASP B CA 1
ATOM 5842 C C . ASP B 1 240 ? 63.659 31.680 96.069 1.00 47.30 238 ASP B C 1
ATOM 5843 O O . ASP B 1 240 ? 64.865 31.756 95.807 1.00 47.97 238 ASP B O 1
ATOM 5848 N N . ASP B 1 241 ? 62.687 32.068 95.234 1.00 51.39 239 ASP B N 1
ATOM 5849 C CA . ASP B 1 241 ? 62.947 32.521 93.863 1.00 46.15 239 ASP B CA 1
ATOM 5850 C C . ASP B 1 241 ? 63.955 33.659 93.812 1.00 51.57 239 ASP B C 1
ATOM 5851 O O . ASP B 1 241 ? 64.826 33.688 92.934 1.00 51.64 239 ASP B O 1
ATOM 5856 N N . GLU B 1 242 ? 63.817 34.632 94.712 1.00 49.50 240 GLU B N 1
ATOM 5857 C CA . GLU B 1 242 ? 64.684 35.802 94.703 1.00 59.43 240 GLU B CA 1
ATOM 5858 C C . GLU B 1 242 ? 66.102 35.480 95.144 1.00 57.61 240 GLU B C 1
ATOM 5859 O O . GLU B 1 242 ? 67.017 36.267 94.880 1.00 64.18 240 GLU B O 1
ATOM 5865 N N . ARG B 1 243 ? 66.310 34.358 95.818 1.00 50.76 241 ARG B N 1
ATOM 5866 C CA . ARG B 1 243 ? 67.633 34.031 96.316 1.00 48.41 241 ARG B CA 1
ATOM 5867 C C . ARG B 1 243 ? 68.387 33.060 95.419 1.00 44.32 241 ARG B C 1
ATOM 5868 O O . ARG B 1 243 ? 69.620 33.030 95.470 1.00 52.08 241 ARG B O 1
ATOM 5876 N N . LEU B 1 244 ? 67.682 32.284 94.598 1.00 42.79 242 LEU B N 1
ATOM 5877 C CA . LEU B 1 244 ? 68.338 31.307 93.728 1.00 42.63 242 LEU B CA 1
ATOM 5878 C C . LEU B 1 244 ? 69.431 31.901 92.849 1.00 48.30 242 LEU B C 1
ATOM 5879 O O . LEU B 1 244 ? 70.512 31.296 92.768 1.00 44.91 242 LEU B O 1
ATOM 5884 N N . PRO B 1 245 ? 69.238 33.041 92.172 1.00 48.70 243 PRO B N 1
ATOM 5885 C CA . PRO B 1 245 ? 70.335 33.567 91.343 1.00 45.06 243 PRO B CA 1
ATOM 5886 C C . PRO B 1 245 ? 71.615 33.775 92.123 1.00 45.56 243 PRO B C 1
ATOM 5887 O O . PRO B 1 245 ? 72.702 33.620 91.552 1.00 47.51 243 PRO B O 1
ATOM 5891 N N . SER B 1 246 ? 71.522 34.080 93.423 1.00 51.19 244 SER B N 1
ATOM 5892 C CA . SER B 1 246 ? 72.706 34.372 94.224 1.00 54.24 244 SER B CA 1
ATOM 5893 C C . SER B 1 246 ? 73.488 33.133 94.645 1.00 53.55 244 SER B C 1
ATOM 5894 O O . SER B 1 246 ? 74.670 33.262 94.983 1.00 54.47 244 SER B O 1
ATOM 5897 N N . VAL B 1 247 ? 72.870 31.953 94.658 1.00 44.75 245 VAL B N 1
ATOM 5898 C CA . VAL B 1 247 ? 73.490 30.781 95.267 1.00 44.30 245 VAL B CA 1
ATOM 5899 C C . VAL B 1 247 ? 73.665 29.605 94.311 1.00 42.92 245 VAL B C 1
ATOM 5900 O O . VAL B 1 247 ? 74.529 28.750 94.567 1.00 43.02 245 VAL B O 1
ATOM 5904 N N . MET B 1 248 ? 72.900 29.498 93.225 1.00 41.31 246 MET B N 1
ATOM 5905 C CA . MET B 1 248 ? 72.905 28.260 92.453 1.00 39.84 246 MET B CA 1
ATOM 5906 C C . MET B 1 248 ? 74.168 28.146 91.604 1.00 40.63 246 MET B C 1
ATOM 5907 O O . MET B 1 248 ? 74.548 29.094 90.912 1.00 42.71 246 MET B O 1
ATOM 5912 N N . SER B 1 249 ? 74.807 26.974 91.647 1.00 40.05 247 SER B N 1
ATOM 5913 C CA . SER B 1 249 ? 76.020 26.703 90.880 1.00 40.70 247 SER B CA 1
ATOM 5914 C C . SER B 1 249 ? 75.727 26.343 89.428 1.00 39.44 247 SER B C 1
ATOM 5915 O O . SER B 1 249 ? 76.665 26.125 88.663 1.00 41.10 247 SER B O 1
ATOM 5918 N N . PHE B 1 250 ? 74.457 26.235 89.060 1.00 38.86 248 PHE B N 1
ATOM 5919 C CA . PHE B 1 250 ? 74.025 25.852 87.722 1.00 38.60 248 PHE B CA 1
ATOM 5920 C C . PHE B 1 250 ? 72.923 26.822 87.344 1.00 36.34 248 PHE B C 1
ATOM 5921 O O . PHE B 1 250 ? 71.887 26.863 88.013 1.00 35.81 248 PHE B O 1
ATOM 5929 N N . GLN B 1 251 ? 73.160 27.639 86.313 1.00 36.96 249 GLN B N 1
ATOM 5930 C CA . GLN B 1 251 ? 72.171 28.603 85.827 1.00 36.98 249 GLN B CA 1
ATOM 5931 C C . GLN B 1 251 ? 72.329 28.649 84.317 1.00 37.03 249 GLN B C 1
ATOM 5932 O O . GLN B 1 251 ? 73.328 29.170 83.824 1.00 38.39 249 GLN B O 1
ATOM 5938 N N A VAL B 1 252 ? 71.369 28.078 83.601 0.63 30.02 250 VAL B N 1
ATOM 5939 N N B VAL B 1 252 ? 71.350 28.121 83.583 0.37 30.01 250 VAL B N 1
ATOM 5940 C CA A VAL B 1 252 ? 71.433 27.997 82.150 0.63 27.22 250 VAL B CA 1
ATOM 5941 C CA B VAL B 1 252 ? 71.467 27.962 82.135 0.37 28.87 250 VAL B CA 1
ATOM 5942 C C A VAL B 1 252 ? 70.126 28.517 81.578 0.63 32.87 250 VAL B C 1
ATOM 5943 C C B VAL B 1 252 ? 70.139 28.295 81.466 0.37 31.87 250 VAL B C 1
ATOM 5944 O O A VAL B 1 252 ? 69.070 28.441 82.212 0.63 34.19 250 VAL B O 1
ATOM 5945 O O B VAL B 1 252 ? 69.077 27.849 81.913 0.37 29.29 250 VAL B O 1
ATOM 5952 N N . GLU B 1 253 ? 70.204 29.052 80.365 1.00 29.02 251 GLU B N 1
ATOM 5953 C CA . GLU B 1 253 ? 69.022 29.363 79.581 1.00 28.85 251 GLU B CA 1
ATOM 5954 C C . GLU B 1 253 ? 68.804 28.220 78.602 1.00 30.24 251 GLU B C 1
ATOM 5955 O O . GLU B 1 253 ? 69.708 27.874 77.832 1.00 29.92 251 GLU B O 1
ATOM 5961 N N . ASP B 1 254 ? 67.633 27.603 78.691 1.00 25.09 252 ASP B N 1
ATOM 5962 C CA . ASP B 1 254 ? 67.303 26.383 77.958 1.00 24.20 252 ASP B CA 1
ATOM 5963 C C . ASP B 1 254 ? 66.489 26.797 76.738 1.00 28.91 252 ASP B C 1
ATOM 5964 O O . ASP B 1 254 ? 65.331 27.216 76.863 1.00 25.41 252 ASP B O 1
ATOM 5969 N N . VAL B 1 255 ? 67.095 26.682 75.550 1.00 25.75 253 VAL B N 1
ATOM 5970 C CA . VAL B 1 255 ? 66.420 27.193 74.359 1.00 23.18 253 VAL B CA 1
ATOM 5971 C C . VAL B 1 255 ? 65.262 26.287 73.930 1.00 24.75 253 VAL B C 1
ATOM 5972 O O . VAL B 1 255 ? 64.298 26.760 73.310 1.00 23.37 253 VAL B O 1
ATOM 5976 N N . PHE B 1 256 ? 65.322 24.984 74.247 1.00 22.98 254 PHE B N 1
ATOM 5977 C CA . PHE B 1 256 ? 64.238 24.068 73.883 1.00 24.15 254 PHE B CA 1
ATOM 5978 C C . PHE B 1 256 ? 63.015 24.323 74.750 1.00 25.96 254 PHE B C 1
ATOM 5979 O O . PHE B 1 256 ? 61.891 24.432 74.248 1.00 20.93 254 PHE B O 1
ATOM 5987 N N . PHE B 1 257 ? 63.234 24.434 76.065 1.00 23.15 255 PHE B N 1
ATOM 5988 C CA . PHE B 1 257 ? 62.183 24.830 77.001 1.00 24.16 255 PHE B CA 1
ATOM 5989 C C . PHE B 1 257 ? 61.578 26.175 76.578 1.00 24.90 255 PHE B C 1
ATOM 5990 O O . PHE B 1 257 ? 60.342 26.337 76.542 1.00 22.46 255 PHE B O 1
ATOM 5998 N N . SER B 1 258 ? 62.436 27.113 76.162 1.00 23.69 256 SER B N 1
ATOM 5999 C CA . SER B 1 258 ? 61.991 28.433 75.709 1.00 22.45 256 SER B CA 1
ATOM 6000 C C . SER B 1 258 ? 61.111 28.336 74.460 1.00 23.30 256 SER B C 1
ATOM 6001 O O . SER B 1 258 ? 60.093 29.039 74.350 1.00 23.29 256 SER B O 1
ATOM 6004 N N . ALA B 1 259 ? 61.498 27.488 73.497 1.00 20.93 257 ALA B N 1
ATOM 6005 C CA . ALA B 1 259 ? 60.679 27.308 72.295 1.00 19.42 257 ALA B CA 1
ATOM 6006 C C . ALA B 1 259 ? 59.334 26.666 72.616 1.00 22.43 257 ALA B C 1
ATOM 6007 O O . ALA B 1 259 ? 58.311 27.050 72.039 1.00 22.25 257 ALA B O 1
ATOM 6009 N N . ILE B 1 260 ? 59.319 25.668 73.512 1.00 20.75 258 ILE B N 1
ATOM 6010 C CA . ILE B 1 260 ? 58.060 25.063 73.932 1.00 21.52 258 ILE B CA 1
ATOM 6011 C C . ILE B 1 260 ? 57.168 26.121 74.578 1.00 20.54 258 ILE B C 1
ATOM 6012 O O . ILE B 1 260 ? 55.948 26.164 74.350 1.00 23.77 258 ILE B O 1
ATOM 6017 N N . PHE B 1 261 ? 57.769 26.994 75.395 1.00 21.81 259 PHE B N 1
ATOM 6018 C CA . PHE B 1 261 ? 56.979 28.033 76.044 1.00 24.61 259 PHE B CA 1
ATOM 6019 C C . PHE B 1 261 ? 56.362 28.974 75.020 1.00 24.45 259 PHE B C 1
ATOM 6020 O O . PHE B 1 261 ? 55.191 29.357 75.150 1.00 23.32 259 PHE B O 1
ATOM 6028 N N . SER B 1 262 ? 57.133 29.357 73.987 1.00 23.93 260 SER B N 1
ATOM 6029 C CA . SER B 1 262 ? 56.586 30.205 72.930 1.00 24.43 260 SER B CA 1
ATOM 6030 C C . SER B 1 262 ? 55.366 29.552 72.298 1.00 21.70 260 SER B C 1
ATOM 6031 O O . SER B 1 262 ? 54.301 30.184 72.177 1.00 23.30 260 SER B O 1
ATOM 6034 N N . VAL B 1 263 ? 55.513 28.288 71.878 1.00 21.50 261 VAL B N 1
ATOM 6035 C CA . VAL B 1 263 ? 54.406 27.528 71.305 1.00 21.15 261 VAL B CA 1
ATOM 6036 C C . VAL B 1 263 ? 53.241 27.475 72.278 1.00 24.96 261 VAL B C 1
ATOM 6037 O O . VAL B 1 263 ? 52.092 27.732 71.914 1.00 23.36 261 VAL B O 1
ATOM 6041 N N . ALA B 1 264 ? 53.520 27.111 73.527 1.00 21.54 262 ALA B N 1
ATOM 6042 C CA . ALA B 1 264 ? 52.435 26.989 74.493 1.00 20.45 262 ALA B CA 1
ATOM 6043 C C . ALA B 1 264 ? 51.688 28.304 74.691 1.00 22.26 262 ALA B C 1
ATOM 6044 O O . ALA B 1 264 ? 50.456 28.301 74.864 1.00 23.51 262 ALA B O 1
ATOM 6046 N N . CYS B 1 265 ? 52.407 29.444 74.712 1.00 23.09 263 CYS B N 1
ATOM 6047 C CA . CYS B 1 265 ? 51.744 30.736 74.852 1.00 23.99 263 CYS B CA 1
ATOM 6048 C C . CYS B 1 265 ? 50.830 31.032 73.670 1.00 24.85 263 CYS B C 1
ATOM 6049 O O . CYS B 1 265 ? 49.710 31.541 73.847 1.00 24.15 263 CYS B O 1
ATOM 6052 N N . GLN B 1 266 ? 51.308 30.748 72.460 1.00 23.34 264 GLN B N 1
ATOM 6053 C CA . GLN B 1 266 ? 50.504 30.950 71.259 1.00 23.64 264 GLN B CA 1
ATOM 6054 C C . GLN B 1 266 ? 49.256 30.059 71.277 1.00 24.28 264 GLN B C 1
ATOM 6055 O O . GLN B 1 266 ? 48.154 30.508 70.955 1.00 24.42 264 GLN B O 1
ATOM 6061 N N . VAL B 1 267 ? 49.429 28.788 71.638 1.00 22.84 265 VAL B N 1
ATOM 6062 C CA . VAL B 1 267 ? 48.318 27.843 71.727 1.00 24.54 265 VAL B CA 1
ATOM 6063 C C . VAL B 1 267 ? 47.301 28.319 72.747 1.00 25.17 265 VAL B C 1
ATOM 6064 O O . VAL B 1 267 ? 46.095 28.383 72.475 1.00 23.59 265 VAL B O 1
ATOM 6068 N N . LEU B 1 268 ? 47.778 28.657 73.956 1.00 22.89 266 LEU B N 1
ATOM 6069 C CA . LEU B 1 268 ? 46.872 29.105 75.006 1.00 24.96 266 LEU B CA 1
ATOM 6070 C C . LEU B 1 268 ? 46.185 30.423 74.635 1.00 24.46 266 LEU B C 1
ATOM 6071 O O . LEU B 1 268 ? 45.019 30.635 74.988 1.00 27.26 266 LEU B O 1
ATOM 6076 N N . ALA B 1 269 ? 46.870 31.298 73.898 1.00 23.34 267 ALA B N 1
ATOM 6077 C CA . ALA B 1 269 ? 46.228 32.538 73.457 1.00 25.73 267 ALA B CA 1
ATOM 6078 C C . ALA B 1 269 ? 45.080 32.254 72.493 1.00 27.74 267 ALA B C 1
ATOM 6079 O O . ALA B 1 269 ? 44.010 32.869 72.593 1.00 27.77 267 ALA B O 1
ATOM 6081 N N . GLU B 1 270 ? 45.285 31.329 71.548 1.00 24.33 268 GLU B N 1
ATOM 6082 C CA . GLU B 1 270 ? 44.217 30.959 70.627 1.00 24.02 268 GLU B CA 1
ATOM 6083 C C . GLU B 1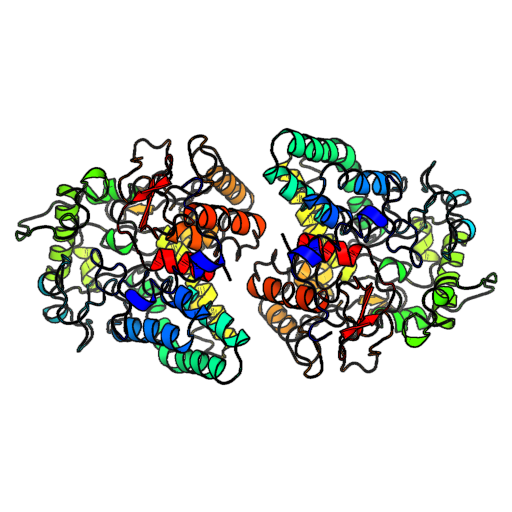 270 ? 43.025 30.340 71.374 1.00 29.53 268 GLU B C 1
ATOM 6084 O O . GLU B 1 270 ? 41.863 30.638 71.062 1.00 27.65 268 GLU B O 1
ATOM 6090 N N . ILE B 1 271 ? 43.290 29.467 72.353 1.00 25.86 269 ILE B N 1
ATOM 6091 C CA . ILE B 1 271 ? 42.211 28.955 73.199 1.00 24.21 269 ILE B CA 1
ATOM 6092 C C . ILE B 1 271 ? 41.495 30.107 73.883 1.00 30.50 269 ILE B C 1
ATOM 6093 O O . ILE B 1 271 ? 40.258 30.134 73.971 1.00 29.11 269 ILE B O 1
ATOM 6098 N N . GLY B 1 272 ? 42.261 31.080 74.384 1.00 23.88 270 GLY B N 1
ATOM 6099 C CA . GLY B 1 272 ? 41.644 32.200 75.077 1.00 26.85 270 GLY B CA 1
ATOM 6100 C C . GLY B 1 272 ? 40.712 32.989 74.182 1.00 31.23 270 GLY B C 1
ATOM 6101 O O . GLY B 1 272 ? 39.642 33.431 74.616 1.00 32.56 270 GLY B O 1
ATOM 6102 N N . GLU B 1 273 ? 41.098 33.180 72.913 1.00 31.58 271 GLU B N 1
ATOM 6103 C CA . GLU B 1 273 ? 40.212 33.888 71.995 1.00 34.48 271 GLU B CA 1
ATOM 6104 C C . GLU B 1 273 ? 38.963 33.064 71.711 1.00 30.35 271 GLU B C 1
ATOM 6105 O O . GLU B 1 273 ? 37.839 33.582 71.774 1.00 35.92 271 GLU B O 1
ATOM 6111 N N . ASP B 1 274 ? 39.143 31.771 71.434 1.00 30.49 272 ASP B N 1
ATOM 6112 C CA . ASP B 1 274 ? 38.011 30.923 71.088 1.00 30.55 272 ASP B CA 1
ATOM 6113 C C . ASP B 1 274 ? 37.021 30.791 72.234 1.00 34.31 272 ASP B C 1
ATOM 6114 O O . ASP B 1 274 ? 35.818 30.645 71.988 1.00 35.61 272 ASP B O 1
ATOM 6119 N N . TYR B 1 275 ? 37.490 30.838 73.488 1.00 31.45 273 TYR B N 1
ATOM 6120 C CA . TYR B 1 275 ? 36.614 30.627 74.636 1.00 34.37 273 TYR B CA 1
ATOM 6121 C C . TYR B 1 275 ? 36.399 31.898 75.455 1.00 36.33 273 TYR B C 1
ATOM 6122 O O . TYR B 1 275 ? 35.958 31.829 76.607 1.00 34.70 273 TYR B O 1
ATOM 6131 N N . LYS B 1 276 ? 36.678 33.057 74.859 1.00 31.46 274 LYS B N 1
ATOM 6132 C CA . LYS B 1 276 ? 36.269 34.353 75.395 1.00 36.81 274 LYS B CA 1
ATOM 6133 C C . LYS B 1 276 ? 36.869 34.603 76.776 1.00 37.87 274 LYS B C 1
ATOM 6134 O O . LYS B 1 276 ? 36.212 35.122 77.680 1.00 38.93 274 LYS B O 1
ATOM 6140 N N A ARG B 1 277 ? 38.137 34.240 76.935 0.49 33.98 275 ARG B N 1
ATOM 6141 N N B ARG B 1 277 ? 38.131 34.236 76.943 0.51 34.09 275 ARG B N 1
ATOM 6142 C CA A ARG B 1 277 ? 38.862 34.537 78.159 0.49 33.64 275 ARG B CA 1
ATOM 6143 C CA B ARG B 1 277 ? 38.844 34.538 78.175 0.51 33.52 275 ARG B CA 1
ATOM 6144 C C A ARG B 1 277 ? 39.202 36.027 78.182 0.49 36.64 275 ARG B C 1
ATOM 6145 C C B ARG B 1 277 ? 39.229 36.015 78.176 0.51 36.64 275 ARG B C 1
ATOM 6146 O O A ARG B 1 277 ? 39.026 36.727 77.185 0.49 38.37 275 ARG B O 1
ATOM 6147 O O B ARG B 1 277 ? 39.108 36.699 77.161 0.51 38.18 275 ARG B O 1
ATOM 6162 N N . PRO B 1 278 ? 39.669 36.554 79.316 1.00 35.06 276 PRO B N 1
ATOM 6163 C CA . PRO B 1 278 ? 39.947 38.001 79.384 1.00 31.57 276 PRO B CA 1
ATOM 6164 C C . PRO B 1 278 ? 40.941 38.490 78.333 1.00 36.32 276 PRO B C 1
ATOM 6165 O O . PRO B 1 278 ? 41.959 37.851 78.066 1.00 35.75 276 PRO B O 1
ATOM 6169 N N A HIS B 1 279 ? 40.629 39.639 77.727 0.58 40.82 277 HIS B N 1
ATOM 6170 N N B HIS B 1 279 ? 40.623 39.644 77.736 0.42 40.71 277 HIS B N 1
ATOM 6171 C CA A HIS B 1 279 ? 41.488 40.169 76.668 0.58 40.87 277 HIS B CA 1
ATOM 6172 C CA B HIS B 1 279 ? 41.467 40.193 76.677 0.42 41.09 277 HIS B CA 1
ATOM 6173 C C A HIS B 1 279 ? 42.900 40.444 77.177 0.58 37.78 277 HIS B C 1
ATOM 6174 C C B HIS B 1 279 ? 42.887 40.458 77.173 0.42 38.33 277 HIS B C 1
ATOM 6175 O O A HIS B 1 279 ? 43.877 40.253 76.441 0.58 37.82 277 HIS B O 1
ATOM 6176 O O B HIS B 1 279 ? 43.856 40.273 76.425 0.42 37.71 277 HIS B O 1
ATOM 6189 N N . ALA B 1 280 ? 43.029 40.909 78.428 1.00 39.72 278 ALA B N 1
ATOM 6190 C CA . ALA B 1 280 ? 44.358 41.167 78.978 1.00 40.08 278 ALA B CA 1
ATOM 6191 C C . ALA B 1 280 ? 45.208 39.904 79.012 1.00 34.95 278 ALA B C 1
ATOM 6192 O O . ALA B 1 280 ? 46.422 39.962 78.786 1.00 34.48 278 ALA B O 1
ATOM 6194 N N . ASP B 1 281 ? 44.596 38.757 79.333 1.00 33.58 279 ASP B N 1
ATOM 6195 C CA . ASP B 1 281 ? 45.348 37.504 79.366 1.00 32.46 279 ASP B CA 1
ATOM 6196 C C . ASP B 1 281 ? 45.790 37.108 77.969 1.00 33.84 279 ASP B C 1
ATOM 6197 O O . ASP B 1 281 ? 46.934 36.689 77.754 1.00 30.86 279 ASP B O 1
ATOM 6202 N N . VAL B 1 282 ? 44.868 37.185 77.012 1.00 30.06 280 VAL B N 1
ATOM 6203 C CA . VAL B 1 282 ? 45.201 36.814 75.646 1.00 30.01 280 VAL B CA 1
ATOM 6204 C C . VAL B 1 282 ? 46.334 37.695 75.136 1.00 30.92 280 VAL B C 1
ATOM 6205 O O . VAL B 1 282 ? 47.294 37.202 74.538 1.00 31.00 280 VAL B O 1
ATOM 6209 N N A LYS B 1 283 ? 46.260 39.001 75.407 0.58 31.26 281 LYS B N 1
ATOM 6210 N N B LYS B 1 283 ? 46.256 39.004 75.393 0.42 31.68 281 LYS B N 1
ATOM 6211 C CA A LYS B 1 283 ? 47.313 39.915 74.963 0.58 33.77 281 LYS B CA 1
ATOM 6212 C CA B LYS B 1 283 ? 47.318 39.914 74.962 0.42 33.80 281 LYS B CA 1
ATOM 6213 C C A LYS B 1 283 ? 48.660 39.558 75.588 0.58 34.02 281 LYS B C 1
ATOM 6214 C C B LYS B 1 283 ? 48.660 39.530 75.581 0.42 33.81 281 LYS B C 1
ATOM 6215 O O A LYS B 1 283 ? 49.690 39.548 74.902 0.58 32.86 281 LYS B O 1
ATOM 6216 O O B LYS B 1 283 ? 49.685 39.478 74.888 0.42 32.28 281 LYS B O 1
ATOM 6227 N N . ASP B 1 284 ? 48.672 39.250 76.889 1.00 29.94 282 ASP B N 1
ATOM 6228 C CA . ASP B 1 284 ? 49.914 38.837 77.540 1.00 33.43 282 ASP B CA 1
ATOM 6229 C C . ASP B 1 284 ? 50.468 37.561 76.923 1.00 33.71 282 ASP B C 1
ATOM 6230 O O . ASP B 1 284 ? 51.681 37.444 76.700 1.00 29.28 282 ASP B O 1
ATOM 6235 N N . LEU B 1 285 ? 49.591 36.596 76.629 1.00 27.12 283 LEU B N 1
ATOM 6236 C CA . LEU B 1 285 ? 50.037 35.348 76.028 1.00 24.21 283 LEU B CA 1
ATOM 6237 C C . LEU B 1 285 ? 50.662 35.580 74.660 1.00 27.95 283 LEU B C 1
ATOM 6238 O O . LEU B 1 285 ? 51.712 35.006 74.358 1.00 28.11 283 LEU B O 1
ATOM 6243 N N . TYR B 1 286 ? 50.038 36.418 73.818 1.00 30.73 284 TYR B N 1
ATOM 6244 C CA . TYR B 1 286 ? 50.638 36.693 72.512 1.00 30.51 284 TYR B CA 1
ATOM 6245 C C . TYR B 1 286 ? 51.965 37.437 72.654 1.00 31.66 284 TYR B C 1
ATOM 6246 O O . TYR B 1 286 ? 52.909 37.176 71.890 1.00 33.23 284 TYR B O 1
ATOM 6255 N N . LEU B 1 287 ? 52.061 38.354 73.623 1.00 29.05 285 LEU B N 1
ATOM 6256 C CA . LEU B 1 287 ? 53.318 39.049 73.898 1.00 30.37 285 LEU B CA 1
ATOM 6257 C C . LEU B 1 287 ? 54.417 38.062 74.287 1.00 32.98 285 LEU B C 1
ATOM 6258 O O . LEU B 1 287 ? 55.528 38.106 73.746 1.00 32.24 285 LEU B O 1
ATOM 6263 N N . TRP B 1 288 ? 54.120 37.146 75.215 1.00 27.89 286 TRP B N 1
ATOM 6264 C CA . TRP B 1 288 ? 55.133 36.170 75.600 1.00 27.78 286 TRP B CA 1
ATOM 6265 C C . TRP B 1 288 ? 55.478 35.244 74.437 1.00 26.71 286 TRP B C 1
ATOM 6266 O O . TRP B 1 288 ? 56.647 34.884 74.248 1.00 27.43 286 TRP B O 1
ATOM 6277 N N . ALA B 1 289 ? 54.478 34.823 73.655 1.00 26.48 287 ALA B N 1
ATOM 6278 C CA . ALA B 1 289 ? 54.790 33.957 72.518 1.00 26.14 287 ALA B CA 1
ATOM 6279 C C . ALA B 1 289 ? 55.819 34.615 71.604 1.00 27.11 287 ALA B C 1
ATOM 6280 O O . ALA B 1 289 ? 56.766 33.957 71.144 1.00 26.54 287 ALA B O 1
ATOM 6282 N N . GLU B 1 290 ? 55.648 35.911 71.328 1.00 26.36 288 GLU B N 1
ATOM 6283 C CA . GLU B 1 290 ? 56.586 36.614 70.460 1.00 30.05 288 GLU B CA 1
ATOM 6284 C C . GLU B 1 290 ? 57.928 36.825 71.156 1.00 30.73 288 GLU B C 1
ATOM 6285 O O . GLU B 1 290 ? 58.989 36.667 70.532 1.00 28.58 288 GLU B O 1
ATOM 6291 N N . ARG B 1 291 ? 57.901 37.179 72.447 1.00 29.44 289 ARG B N 1
ATOM 6292 C CA . ARG B 1 291 ? 59.150 37.405 73.173 1.00 26.27 289 ARG B CA 1
ATOM 6293 C C . ARG B 1 291 ? 60.020 36.152 73.167 1.00 32.08 289 ARG B C 1
ATOM 6294 O O . ARG B 1 291 ? 61.239 36.226 72.951 1.00 26.41 289 ARG B O 1
ATOM 6302 N N . PHE B 1 292 ? 59.415 34.991 73.406 1.00 26.69 290 PHE B N 1
ATOM 6303 C CA . PHE B 1 292 ? 60.227 33.786 73.482 1.00 28.82 290 PHE B CA 1
ATOM 6304 C C . PHE B 1 292 ? 60.585 33.252 72.107 1.00 29.89 290 PHE B C 1
ATOM 6305 O O . PHE B 1 292 ? 61.651 32.654 71.948 1.00 26.18 290 PHE B O 1
ATOM 6313 N N A ARG B 1 293 ? 59.724 33.470 71.114 0.36 24.46 291 ARG B N 1
ATOM 6314 N N B ARG B 1 293 ? 59.733 33.452 71.103 0.64 23.65 291 ARG B N 1
ATOM 6315 C CA A ARG B 1 293 ? 60.096 33.210 69.728 0.36 25.27 291 ARG B CA 1
ATOM 6316 C CA B ARG B 1 293 ? 60.154 33.179 69.730 0.64 23.44 291 ARG B CA 1
ATOM 6317 C C A ARG B 1 293 ? 61.358 33.988 69.359 0.36 27.15 291 ARG B C 1
ATOM 6318 C C B ARG B 1 293 ? 61.408 33.983 69.394 0.64 27.46 291 ARG B C 1
ATOM 6319 O O A ARG B 1 293 ? 62.307 33.435 68.792 0.36 29.12 291 ARG B O 1
ATOM 6320 O O B ARG B 1 293 ? 62.407 33.446 68.903 0.64 27.17 291 ARG B O 1
ATOM 6335 N N . ALA B 1 294 ? 61.399 35.273 69.713 1.00 25.40 292 ALA B N 1
ATOM 6336 C CA . ALA B 1 294 ? 62.574 36.087 69.432 1.00 25.70 292 ALA B CA 1
ATOM 6337 C C . ALA B 1 294 ? 63.785 35.646 70.257 1.00 26.33 292 ALA B C 1
ATOM 6338 O O . ALA B 1 294 ? 64.922 35.655 69.753 1.00 28.08 292 ALA B O 1
ATOM 6340 N N . GLY B 1 295 ? 63.581 35.325 71.539 1.00 29.40 293 GLY B N 1
ATOM 6341 C CA . GLY B 1 295 ? 64.703 34.878 72.358 1.00 28.79 293 GLY B CA 1
ATOM 6342 C C . GLY B 1 295 ? 65.338 33.611 71.811 1.00 27.83 293 GLY B C 1
ATOM 6343 O O . GLY B 1 295 ? 66.558 33.442 71.861 1.00 27.58 293 GLY B O 1
ATOM 6344 N N . VAL B 1 296 ? 64.516 32.708 71.291 1.00 22.29 294 VAL B N 1
ATOM 6345 C CA . VAL B 1 296 ? 65.027 31.476 70.690 1.00 24.46 294 VAL B CA 1
ATOM 6346 C C . VAL B 1 296 ? 65.833 31.804 69.447 1.00 28.32 294 VAL B C 1
ATOM 6347 O O . VAL B 1 296 ? 66.943 31.300 69.258 1.00 24.49 294 VAL B O 1
ATOM 6351 N N . VAL B 1 297 ? 65.281 32.650 68.578 1.00 24.14 295 VAL B N 1
ATOM 6352 C CA . VAL B 1 297 ? 65.987 32.995 67.339 1.00 24.05 295 VAL B CA 1
ATOM 6353 C C . VAL B 1 297 ? 67.324 33.658 67.643 1.00 25.25 295 VAL B C 1
ATOM 6354 O O . VAL B 1 297 ? 68.306 33.455 66.914 1.00 26.07 295 VAL B O 1
ATOM 6358 N N . GLU B 1 298 ? 67.404 34.442 68.732 1.00 26.38 296 GLU B N 1
ATOM 6359 C CA . GLU B 1 298 ? 68.636 35.154 69.033 1.00 27.96 296 GLU B CA 1
ATOM 6360 C C . GLU B 1 298 ? 69.789 34.193 69.323 1.00 28.43 296 GLU B C 1
ATOM 6361 O O . GLU B 1 298 ? 70.960 34.566 69.153 1.00 30.66 296 GLU B O 1
ATOM 6367 N N . THR B 1 299 ? 69.487 32.975 69.779 1.00 26.40 297 THR B N 1
ATOM 6368 C CA . THR B 1 299 ? 70.536 31.988 70.049 1.00 26.81 297 THR B CA 1
ATOM 6369 C C . THR B 1 299 ? 71.113 31.330 68.799 1.00 32.20 297 THR B C 1
ATOM 6370 O O . THR B 1 299 ? 72.087 30.585 68.930 1.00 30.31 297 THR B O 1
ATOM 6374 N N . THR B 1 300 ? 70.554 31.550 67.604 1.00 26.60 298 THR B N 1
ATOM 6375 C CA . THR B 1 300 ? 70.826 30.626 66.512 1.00 24.64 298 THR B CA 1
ATOM 6376 C C . THR B 1 300 ? 72.075 31.010 65.709 1.00 29.58 298 THR B C 1
ATOM 6377 O O . THR B 1 300 ? 72.414 32.196 65.517 1.00 29.05 298 THR B O 1
ATOM 6381 N N . ASP B 1 301 ? 72.769 29.978 65.252 1.00 25.33 299 ASP B N 1
ATOM 6382 C CA . ASP B 1 301 ? 73.875 30.170 64.326 1.00 25.09 299 ASP B CA 1
ATOM 6383 C C . ASP B 1 301 ? 73.335 30.834 63.069 1.00 30.57 299 ASP B C 1
ATOM 6384 O O . ASP B 1 301 ? 72.317 30.393 62.539 1.00 31.43 299 ASP B O 1
ATOM 6389 N N . GLN B 1 302 ? 74.008 31.905 62.596 1.00 27.17 300 GLN B N 1
ATOM 6390 C CA . GLN B 1 302 ? 73.447 32.661 61.478 1.00 34.00 300 GLN B CA 1
ATOM 6391 C C . GLN B 1 302 ? 73.599 31.952 60.143 1.00 40.42 300 GLN B C 1
ATOM 6392 O O . GLN B 1 302 ? 73.024 32.413 59.150 1.00 52.19 300 GLN B O 1
ATOM 6398 N N . ARG B 1 303 ? 74.378 30.878 60.084 1.00 33.03 301 ARG B N 1
ATOM 6399 C CA . ARG B 1 303 ? 74.459 30.082 58.869 1.00 38.44 301 ARG B CA 1
ATOM 6400 C C . ARG B 1 303 ? 73.529 28.878 58.916 1.00 40.40 301 ARG B C 1
ATOM 6401 O O . ARG B 1 303 ? 72.758 28.660 57.972 1.00 40.29 301 ARG B O 1
ATOM 6409 N N . THR B 1 304 ? 73.550 28.111 60.011 1.00 30.63 302 THR B N 1
ATOM 6410 C CA . THR B 1 304 ? 72.826 26.846 60.053 1.00 29.60 302 THR B CA 1
ATOM 6411 C C . THR B 1 304 ? 71.482 26.934 60.746 1.00 27.27 302 THR B C 1
ATOM 6412 O O . THR B 1 304 ? 70.679 26.004 60.617 1.00 27.75 302 THR B O 1
ATOM 6416 N N . GLY B 1 305 ? 71.223 27.999 61.507 1.00 24.97 303 GLY B N 1
ATOM 6417 C CA . GLY B 1 305 ? 69.991 28.104 62.253 1.00 22.35 303 GLY B CA 1
ATOM 6418 C C . GLY B 1 305 ? 69.985 27.335 63.557 1.00 26.29 303 GLY B C 1
ATOM 6419 O O . GLY B 1 305 ? 69.014 27.441 64.312 1.00 23.55 303 GLY B O 1
ATOM 6420 N N . ALA B 1 306 ? 71.040 26.573 63.857 1.00 26.23 304 ALA B N 1
ATOM 6421 C CA . ALA B 1 306 ? 71.030 25.728 65.055 1.00 25.48 304 ALA B CA 1
ATOM 6422 C C . ALA B 1 306 ? 70.960 26.586 66.321 1.00 24.93 304 ALA B C 1
ATOM 6423 O O . ALA B 1 306 ? 71.702 27.559 66.457 1.00 25.64 304 ALA B O 1
ATOM 6425 N N . ALA B 1 307 ? 70.088 26.212 67.255 1.00 22.87 305 ALA B N 1
ATOM 6426 C CA . ALA B 1 307 ? 69.889 26.988 68.475 1.00 23.67 305 ALA B CA 1
ATOM 6427 C C . ALA B 1 307 ? 70.870 26.540 69.545 1.00 25.86 305 ALA B C 1
ATOM 6428 O O . ALA B 1 307 ? 71.101 25.342 69.728 1.00 31.01 305 ALA B O 1
ATOM 6430 N N . ARG B 1 308 ? 71.391 27.502 70.294 1.00 22.42 306 ARG B N 1
ATOM 6431 C CA . ARG B 1 308 ? 72.356 27.238 71.349 1.00 27.63 306 ARG B CA 1
ATOM 6432 C C . ARG B 1 308 ? 71.719 27.522 72.703 1.00 29.02 306 ARG B C 1
ATOM 6433 O O . ARG B 1 308 ? 70.927 28.460 72.837 1.00 30.52 306 ARG B O 1
ATOM 6441 N N . ASP B 1 309 ? 72.079 26.722 73.705 1.00 28.03 307 ASP B N 1
ATOM 6442 C CA . ASP B 1 309 ? 71.797 27.089 75.085 1.00 32.09 307 ASP B CA 1
ATOM 6443 C C . ASP B 1 309 ? 72.808 28.138 75.563 1.00 29.67 307 ASP B C 1
ATOM 6444 O O . ASP B 1 309 ? 73.801 28.442 74.891 1.00 28.53 307 ASP B O 1
ATOM 6449 N N . PHE B 1 310 ? 72.566 28.709 76.750 1.00 27.22 308 PHE B N 1
ATOM 6450 C CA . PHE B 1 310 ? 73.447 29.761 77.234 1.00 27.19 308 PHE B CA 1
ATOM 6451 C C . PHE B 1 310 ? 73.746 29.505 78.705 1.00 33.19 308 PHE B C 1
ATOM 6452 O O . PHE B 1 310 ? 72.822 29.285 79.495 1.00 35.22 308 PHE B O 1
ATOM 6460 N N . ASP B 1 311 ? 75.020 29.501 79.059 1.00 31.91 309 ASP B N 1
ATOM 6461 C CA . ASP B 1 311 ? 75.431 29.303 80.448 1.00 33.87 309 ASP B CA 1
ATOM 6462 C C . ASP B 1 311 ? 75.510 30.688 81.083 1.00 34.21 309 ASP B C 1
ATOM 6463 O O . ASP B 1 311 ? 76.400 31.482 80.754 1.00 33.16 309 ASP B O 1
ATOM 6468 N N . VAL B 1 312 ? 74.553 30.981 81.970 1.00 36.08 310 VAL B N 1
ATOM 6469 C CA . VAL B 1 312 ? 74.438 32.310 82.567 1.00 33.61 310 VAL B CA 1
ATOM 6470 C C . VAL B 1 312 ? 75.629 32.591 83.477 1.00 32.30 310 VAL B C 1
ATOM 6471 O O . VAL B 1 312 ? 76.137 33.716 83.532 1.00 36.55 310 VAL B O 1
ATOM 6475 N N . LEU B 1 313 ? 76.108 31.574 84.197 1.00 36.76 311 LEU B N 1
ATOM 6476 C CA . LEU B 1 313 ? 77.250 31.797 85.078 1.00 39.03 311 LEU B CA 1
ATOM 6477 C C . LEU B 1 313 ? 78.524 32.063 84.278 1.00 43.66 311 LEU B C 1
ATOM 6478 O O . LEU B 1 313 ? 79.289 32.982 84.596 1.00 42.26 311 LEU B O 1
ATOM 6483 N N . ALA B 1 314 ? 78.780 31.256 83.247 1.00 39.41 312 ALA B N 1
ATOM 6484 C CA . ALA B 1 314 ? 79.994 31.408 82.459 1.00 38.93 312 ALA B CA 1
ATOM 6485 C C . ALA B 1 314 ? 79.860 32.483 81.389 1.00 40.94 312 ALA B C 1
ATOM 6486 O O . ALA B 1 314 ? 80.873 32.864 80.792 1.00 42.56 312 ALA B O 1
ATOM 6488 N N . GLU B 1 315 ? 78.645 32.986 81.166 1.00 38.48 313 GLU B N 1
ATOM 6489 C CA . GLU B 1 315 ? 78.335 33.957 80.116 1.00 37.22 313 GLU B CA 1
ATOM 6490 C C . GLU B 1 315 ? 78.830 33.476 78.755 1.00 36.32 313 GLU B C 1
ATOM 6491 O O . GLU B 1 315 ? 79.555 34.177 78.044 1.00 40.65 313 GLU B O 1
ATOM 6497 N N . LYS B 1 316 ? 78.424 32.264 78.398 1.00 35.39 314 LYS B N 1
ATOM 6498 C CA . LYS B 1 316 ? 78.988 31.539 77.268 1.00 35.91 314 LYS B CA 1
ATOM 6499 C C . LYS B 1 316 ? 77.876 30.803 76.537 1.00 38.73 314 LYS B C 1
ATOM 6500 O O . LYS B 1 316 ? 77.031 30.162 77.174 1.00 33.84 314 LYS B O 1
ATOM 6506 N N . TRP B 1 317 ? 77.858 30.898 75.207 1.00 33.13 315 TRP B N 1
ATOM 6507 C CA . TRP B 1 317 ? 76.940 30.061 74.449 1.00 32.76 315 TRP B CA 1
ATOM 6508 C C . TRP B 1 317 ? 77.385 28.612 74.553 1.00 38.37 315 TRP B C 1
ATOM 6509 O O . TRP B 1 317 ? 78.576 28.309 74.478 1.00 38.57 315 TRP B O 1
ATOM 6520 N N . LEU B 1 318 ? 76.427 27.712 74.756 1.00 32.54 316 LEU B N 1
ATOM 6521 C CA . LEU B 1 318 ? 76.705 26.282 74.836 1.00 33.58 316 LEU B CA 1
ATOM 6522 C C . LEU B 1 318 ? 76.447 25.674 73.467 1.00 35.36 316 LEU B C 1
ATOM 6523 O O . LEU B 1 318 ? 75.289 25.571 73.033 1.00 32.93 316 LEU B O 1
ATOM 6528 N N . VAL B 1 319 ? 77.516 25.254 72.799 1.00 35.26 317 VAL B N 1
ATOM 6529 C CA . VAL B 1 319 ? 77.449 24.706 71.446 1.00 34.70 317 VAL B CA 1
ATOM 6530 C C . VAL B 1 319 ? 77.571 23.187 71.532 1.00 33.53 317 VAL B C 1
ATOM 6531 O O . VAL B 1 319 ? 78.656 22.660 71.800 1.00 36.05 317 VAL B O 1
ATOM 6535 N N . THR B 1 320 ? 76.470 22.483 71.284 1.00 30.93 318 THR B N 1
ATOM 6536 C CA . THR B 1 320 ? 76.427 21.028 71.349 1.00 29.78 318 THR B CA 1
ATOM 6537 C C . THR B 1 320 ? 75.605 20.524 70.172 1.00 33.56 318 THR B C 1
ATOM 6538 O O . THR B 1 320 ? 74.902 21.293 69.506 1.00 35.91 318 THR B O 1
ATOM 6542 N N . GLU B 1 321 ? 75.678 19.221 69.911 1.00 27.56 319 GLU B N 1
ATOM 6543 C CA . GLU B 1 321 ? 75.006 18.643 68.744 1.00 30.45 319 GLU B CA 1
ATOM 6544 C C . GLU B 1 321 ? 73.899 17.694 69.189 1.00 28.57 319 GLU B C 1
ATOM 6545 O O . GLU B 1 321 ? 73.996 16.476 69.038 1.00 29.43 319 GLU B O 1
ATOM 6551 N N . THR B 1 322 ? 72.821 18.264 69.710 1.00 29.54 320 THR B N 1
ATOM 6552 C CA . THR B 1 322 ? 71.684 17.486 70.178 1.00 24.83 320 THR B CA 1
ATOM 6553 C C . THR B 1 322 ? 70.424 17.952 69.476 1.00 24.89 320 THR B C 1
ATOM 6554 O O . THR B 1 322 ? 70.411 18.950 68.747 1.00 25.50 320 THR B O 1
ATOM 6558 N N . ALA B 1 323 ? 69.347 17.230 69.747 1.00 24.50 321 ALA B N 1
ATOM 6559 C CA . ALA B 1 323 ? 68.051 17.567 69.173 1.00 24.92 321 ALA B CA 1
ATOM 6560 C C . ALA B 1 323 ? 67.547 18.939 69.612 1.00 21.75 321 ALA B C 1
ATOM 6561 O O . ALA B 1 323 ? 66.676 19.511 68.951 1.00 21.52 321 ALA B O 1
ATOM 6563 N N . ALA B 1 324 ? 68.073 19.498 70.702 1.00 22.32 322 ALA B N 1
ATOM 6564 C CA . ALA B 1 324 ? 67.614 20.815 71.135 1.00 28.02 322 ALA B CA 1
ATOM 6565 C C . ALA B 1 324 ? 67.996 21.919 70.167 1.00 24.13 322 ALA B C 1
ATOM 6566 O O . ALA B 1 324 ? 67.403 23.012 70.216 1.00 25.77 322 ALA B O 1
ATOM 6568 N N A GLN B 1 325 ? 68.984 21.659 69.308 0.72 20.93 323 GLN B N 1
ATOM 6569 N N B GLN B 1 325 ? 68.988 21.704 69.312 0.28 22.78 323 GLN B N 1
ATOM 6570 C CA A GLN B 1 325 ? 69.373 22.620 68.277 0.72 25.20 323 GLN B CA 1
ATOM 6571 C CA B GLN B 1 325 ? 69.299 22.788 68.393 0.28 22.90 323 GLN B CA 1
ATOM 6572 C C A GLN B 1 325 ? 68.192 22.983 67.389 0.72 24.75 323 GLN B C 1
ATOM 6573 C C B GLN B 1 325 ? 68.203 22.983 67.351 0.28 23.73 323 GLN B C 1
ATOM 6574 O O A GLN B 1 325 ? 68.163 24.077 66.799 0.72 19.72 323 GLN B O 1
ATOM 6575 O O B GLN B 1 325 ? 68.236 23.989 66.631 0.28 23.65 323 GLN B O 1
ATOM 6586 N N . PHE B 1 326 ? 67.214 22.084 67.285 1.00 23.81 324 PHE B N 1
ATOM 6587 C CA . PHE B 1 326 ? 66.066 22.263 66.405 1.00 22.00 324 PHE B CA 1
ATOM 6588 C C . PHE B 1 326 ? 64.922 23.009 67.087 1.00 22.53 324 PHE B C 1
ATOM 6589 O O . PHE B 1 326 ? 63.840 23.116 66.503 1.00 21.58 324 PHE B O 1
ATOM 6597 N N . ALA B 1 327 ? 65.164 23.561 68.283 1.00 19.72 325 ALA B N 1
ATOM 6598 C CA . ALA B 1 327 ? 64.159 24.388 68.969 1.00 22.44 325 ALA B CA 1
ATOM 6599 C C . ALA B 1 327 ? 63.447 25.381 68.055 1.00 21.05 325 ALA B C 1
ATOM 6600 O O . ALA B 1 327 ? 62.216 25.478 68.144 1.00 21.82 325 ALA B O 1
ATOM 6602 N N . PRO B 1 328 ? 64.127 26.124 67.165 1.00 22.47 326 PRO B N 1
ATOM 6603 C CA . PRO B 1 328 ? 63.421 27.140 66.369 1.00 23.93 326 PRO B CA 1
ATOM 6604 C C . PRO B 1 328 ? 62.395 26.568 65.424 1.00 22.69 326 PRO B C 1
ATOM 6605 O O . PRO B 1 328 ? 61.478 27.297 64.997 1.00 22.85 326 PRO B O 1
ATOM 6609 N N . LEU B 1 329 ? 62.553 25.302 65.017 1.00 20.74 327 LEU B N 1
ATOM 6610 C CA . LEU B 1 329 ? 61.546 24.692 64.157 1.00 20.96 327 LEU B CA 1
ATOM 6611 C C . LEU B 1 329 ? 60.208 24.575 64.865 1.00 22.23 327 LEU B C 1
ATOM 6612 O O . LEU B 1 329 ? 59.158 24.620 64.216 1.00 22.80 327 LEU B O 1
ATOM 6617 N N . LEU B 1 330 ? 60.225 24.413 66.197 1.00 20.86 328 LEU B N 1
ATOM 6618 C CA . LEU B 1 330 ? 58.983 24.304 66.941 1.00 20.53 328 LEU B CA 1
ATOM 6619 C C . LEU B 1 330 ? 58.216 25.615 66.965 1.00 25.64 328 LEU B C 1
ATOM 6620 O O . LEU B 1 330 ? 56.994 25.621 66.766 1.00 24.85 328 LEU B O 1
ATOM 6625 N N . CYS B 1 331 ? 58.900 26.732 67.241 1.00 23.37 329 CYS B N 1
ATOM 6626 C CA . CYS B 1 331 ? 58.198 27.981 67.534 1.00 21.97 329 CYS B CA 1
ATOM 6627 C C . CYS B 1 331 ? 58.135 28.949 66.359 1.00 25.27 329 CYS B C 1
ATOM 6628 O O . CYS B 1 331 ? 57.359 29.908 66.424 1.00 28.53 329 CYS B O 1
ATOM 6631 N N . GLY B 1 332 ? 58.901 28.728 65.297 1.00 22.47 330 GLY B N 1
ATOM 6632 C CA . GLY B 1 332 ? 58.936 29.671 64.189 1.00 23.54 330 GLY B CA 1
ATOM 6633 C C . GLY B 1 332 ? 59.841 30.848 64.493 1.00 24.76 330 GLY B C 1
ATOM 6634 O O . GLY B 1 332 ? 60.487 30.930 65.540 1.00 24.46 330 GLY B O 1
ATOM 6635 N N . GLY B 1 333 ? 59.913 31.782 63.530 1.00 25.58 331 GLY B N 1
ATOM 6636 C CA . GLY B 1 333 ? 60.624 33.036 63.707 1.00 25.85 331 GLY B CA 1
ATOM 6637 C C . GLY B 1 333 ? 61.921 33.165 62.934 1.00 25.27 331 GLY B C 1
ATOM 6638 O O . GLY B 1 333 ? 62.391 34.290 62.727 1.00 27.22 331 GLY B O 1
ATOM 6639 N N . LEU B 1 334 ? 62.524 32.063 62.520 1.00 23.07 332 LEU B N 1
ATOM 6640 C CA . LEU B 1 334 ? 63.778 32.146 61.784 1.00 22.05 332 LEU B CA 1
ATOM 6641 C C . LEU B 1 334 ? 63.563 32.826 60.435 1.00 27.63 332 LEU B C 1
ATOM 6642 O O . LEU B 1 334 ? 62.529 32.602 59.797 1.00 24.44 332 LEU B O 1
ATOM 6647 N N . PRO B 1 335 ? 64.537 33.612 59.963 1.00 24.67 333 PRO B N 1
ATOM 6648 C CA . PRO B 1 335 ? 64.556 34.004 58.557 1.00 24.44 333 PRO B CA 1
ATOM 6649 C C . PRO B 1 335 ? 64.471 32.778 57.661 1.00 26.94 333 PRO B C 1
ATOM 6650 O O . PRO B 1 335 ? 64.954 31.703 58.002 1.00 26.74 333 PRO B O 1
ATOM 6654 N N . HIS B 1 336 ? 63.886 32.985 56.482 1.00 28.44 334 HIS B N 1
ATOM 6655 C CA . HIS B 1 336 ? 63.633 31.908 55.524 1.00 31.07 334 HIS B CA 1
ATOM 6656 C C . HIS B 1 336 ? 64.884 31.067 55.239 1.00 27.53 334 HIS B C 1
ATOM 6657 O O . HIS B 1 336 ? 64.859 29.834 55.355 1.00 26.21 334 HIS B O 1
ATOM 6664 N N . ASP B 1 337 ? 65.982 31.718 54.849 1.00 27.22 335 ASP B N 1
ATOM 6665 C CA . ASP B 1 337 ? 67.184 30.978 54.465 1.00 27.71 335 ASP B CA 1
ATOM 6666 C C . ASP B 1 337 ? 67.738 30.185 55.636 1.00 26.76 335 ASP B C 1
ATOM 6667 O O . ASP B 1 337 ? 68.215 29.057 55.467 1.00 26.96 335 ASP B O 1
ATOM 6672 N N . ARG B 1 338 ? 67.679 30.761 56.844 1.00 26.64 336 ARG B N 1
ATOM 6673 C CA . ARG B 1 338 ? 68.209 30.075 58.014 1.00 26.67 336 ARG B CA 1
ATOM 6674 C C . ARG B 1 338 ? 67.368 28.860 58.369 1.00 27.24 336 ARG B C 1
ATOM 6675 O O . ARG B 1 338 ? 67.903 27.831 58.805 1.00 26.86 336 ARG B O 1
ATOM 6683 N N . GLU B 1 339 ? 66.050 28.953 58.205 1.00 23.39 337 GLU B N 1
ATOM 6684 C CA . GLU B 1 339 ? 65.226 27.790 58.506 1.00 23.02 337 GLU B CA 1
ATOM 6685 C C . GLU B 1 339 ? 65.461 26.671 57.501 1.00 23.28 337 GLU B C 1
ATOM 6686 O O . GLU B 1 339 ? 65.464 25.496 57.875 1.00 24.01 337 GLU B O 1
ATOM 6692 N N . ARG B 1 340 ? 65.649 27.011 56.228 1.00 25.31 338 ARG B N 1
ATOM 6693 C CA . ARG B 1 340 ? 65.983 25.971 55.260 1.00 25.57 338 ARG B CA 1
ATOM 6694 C C . ARG B 1 340 ? 67.275 25.274 55.658 1.00 23.95 338 ARG B C 1
ATOM 6695 O O . ARG B 1 340 ? 67.365 24.040 55.602 1.00 24.84 338 ARG B O 1
ATOM 6703 N N . ALA B 1 341 ? 68.270 26.039 56.124 1.00 24.54 339 ALA B N 1
ATOM 6704 C CA . ALA B 1 341 ? 69.525 25.415 56.541 1.00 26.10 339 ALA B CA 1
ATOM 6705 C C . ALA B 1 341 ? 69.303 24.487 57.731 1.00 24.56 339 ALA B C 1
ATOM 6706 O O . ALA B 1 341 ? 69.887 23.397 57.801 1.00 25.99 339 ALA B O 1
ATOM 6708 N N . LEU B 1 342 ? 68.476 24.909 58.682 1.00 20.69 340 LEU B N 1
ATOM 6709 C CA . LEU B 1 342 ? 68.250 24.094 59.870 1.00 21.29 340 LEU B CA 1
ATOM 6710 C C . LEU B 1 342 ? 67.513 22.806 59.508 1.00 25.03 340 LEU B C 1
ATOM 6711 O O . LEU B 1 342 ? 67.782 21.738 60.076 1.00 23.21 340 LEU B O 1
ATOM 6716 N N . LEU B 1 343 ? 66.574 22.892 58.567 1.00 24.24 341 LEU B N 1
ATOM 6717 C CA . LEU B 1 343 ? 65.894 21.688 58.100 1.00 26.16 341 LEU B CA 1
ATOM 6718 C C . LEU B 1 343 ? 66.857 20.760 57.379 1.00 24.33 341 LEU B C 1
ATOM 6719 O O . LEU B 1 343 ? 66.727 19.538 57.479 1.00 25.18 341 LEU B O 1
ATOM 6724 N N A LYS B 1 344 ? 67.809 21.307 56.621 0.52 23.11 342 LYS B N 1
ATOM 6725 N N B LYS B 1 344 ? 67.830 21.317 56.652 0.48 22.88 342 LYS B N 1
ATOM 6726 C CA A LYS B 1 344 ? 68.805 20.430 56.014 0.52 25.46 342 LYS B CA 1
ATOM 6727 C CA B LYS B 1 344 ? 68.833 20.479 55.995 0.48 25.57 342 LYS B CA 1
ATOM 6728 C C A LYS B 1 344 ? 69.572 19.675 57.088 0.52 26.87 342 LYS B C 1
ATOM 6729 C C B LYS B 1 344 ? 69.676 19.731 57.024 0.48 27.14 342 LYS B C 1
ATOM 6730 O O A LYS B 1 344 ? 69.799 18.463 56.968 0.52 27.85 342 LYS B O 1
ATOM 6731 O O B LYS B 1 344 ? 70.073 18.580 56.802 0.48 29.71 342 LYS B O 1
ATOM 6742 N N . LEU B 1 345 ? 69.952 20.372 58.162 1.00 25.11 343 LEU B N 1
ATOM 6743 C CA . LEU B 1 345 ? 70.675 19.718 59.250 1.00 24.60 343 LEU B CA 1
ATOM 6744 C C . LEU B 1 345 ? 69.848 18.613 59.867 1.00 26.53 343 LEU B C 1
ATOM 6745 O O . LEU B 1 345 ? 70.372 17.534 60.172 1.00 26.80 343 LEU B O 1
ATOM 6750 N N . LEU B 1 346 ? 68.552 18.871 60.065 1.00 25.94 344 LEU B N 1
ATOM 6751 C CA . LEU B 1 346 ? 67.667 17.867 60.652 1.00 22.31 344 LEU B CA 1
ATOM 6752 C C . LEU B 1 346 ? 67.562 16.631 59.775 1.00 24.46 344 LEU B C 1
ATOM 6753 O O . LEU B 1 346 ? 67.546 15.499 60.275 1.00 27.34 344 LEU B O 1
ATOM 6758 N N . GLU B 1 347 ? 67.446 16.827 58.467 1.00 26.95 345 GLU B N 1
ATOM 6759 C CA . GLU B 1 347 ? 67.162 15.709 57.583 1.00 26.41 345 GLU B CA 1
ATOM 6760 C C . GLU B 1 347 ? 68.420 15.034 57.091 1.00 29.92 345 GLU B C 1
ATOM 6761 O O . GLU B 1 347 ? 68.327 13.952 56.500 1.00 30.73 345 GLU B O 1
ATOM 6767 N N . GLY B 1 348 ? 69.582 15.628 57.347 1.00 27.68 346 GLY B N 1
ATOM 6768 C CA . GLY B 1 348 ? 70.829 15.166 56.798 1.00 29.02 346 GLY B CA 1
ATOM 6769 C C . GLY B 1 348 ? 71.500 14.083 57.618 1.00 34.67 346 GLY B C 1
ATOM 6770 O O . GLY B 1 348 ? 70.944 13.535 58.582 1.00 32.42 346 GLY B O 1
ATOM 6771 N N . PRO B 1 349 ? 72.739 13.761 57.236 1.00 31.94 347 PRO B N 1
ATOM 6772 C CA . PRO B 1 349 ? 73.430 12.603 57.828 1.00 33.07 347 PRO B CA 1
ATOM 6773 C C . PRO B 1 349 ? 73.852 12.795 59.272 1.00 37.63 347 PRO B C 1
ATOM 6774 O O . PRO B 1 349 ? 74.331 11.831 59.884 1.00 35.68 347 PRO B O 1
ATOM 6778 N N . ARG B 1 350 ? 73.686 13.990 59.848 1.00 28.78 348 ARG B N 1
ATOM 6779 C CA . ARG B 1 350 ? 73.995 14.163 61.262 1.00 31.71 348 ARG B CA 1
ATOM 6780 C C . ARG B 1 350 ? 72.819 13.829 62.157 1.00 30.65 348 ARG B C 1
ATOM 6781 O O . ARG B 1 350 ? 73.025 13.604 63.354 1.00 32.93 348 ARG B O 1
ATOM 6789 N N . PHE B 1 351 ? 71.595 13.781 61.605 1.00 29.08 349 PHE B N 1
ATOM 6790 C CA . PHE B 1 351 ? 70.419 13.461 62.400 1.00 27.60 349 PHE B CA 1
ATOM 6791 C C . PHE B 1 351 ? 69.579 12.428 61.661 1.00 30.03 349 PHE B C 1
ATOM 6792 O O . PHE B 1 351 ? 70.029 11.283 61.524 1.00 28.42 349 PHE B O 1
ATOM 6800 N N . CYS B 1 352 ? 68.411 12.806 61.138 1.00 27.44 350 CYS B N 1
ATOM 6801 C CA . CYS B 1 352 ? 67.472 11.794 60.648 1.00 27.00 350 CYS B CA 1
ATOM 6802 C C . CYS B 1 352 ? 67.984 11.039 59.435 1.00 30.13 350 CYS B C 1
ATOM 6803 O O . CYS B 1 352 ? 67.475 9.948 59.158 1.00 29.53 350 CYS B O 1
ATOM 6806 N N . GLY B 1 353 ? 68.931 11.602 58.693 1.00 27.80 351 GLY B N 1
ATOM 6807 C CA . GLY B 1 353 ? 69.500 10.984 57.519 1.00 28.18 351 GLY B CA 1
ATOM 6808 C C . GLY B 1 353 ? 70.713 10.117 57.771 1.00 30.59 351 GLY B C 1
ATOM 6809 O O . GLY B 1 353 ? 71.329 9.650 56.801 1.00 29.18 351 GLY B O 1
ATOM 6810 N N . HIS B 1 354 ? 71.086 9.896 59.037 1.00 29.85 352 HIS B N 1
ATOM 6811 C CA . HIS B 1 354 ? 72.282 9.116 59.320 1.00 28.56 352 HIS B CA 1
ATOM 6812 C C . HIS B 1 354 ? 72.103 7.703 58.767 1.00 29.18 352 HIS B C 1
ATOM 6813 O O . HIS B 1 354 ? 71.066 7.080 59.014 1.00 29.23 352 HIS B O 1
ATOM 6820 N N . PRO B 1 355 ? 73.071 7.178 58.006 1.00 36.03 353 PRO B N 1
ATOM 6821 C CA . PRO B 1 355 ? 72.829 5.924 57.258 1.00 36.28 353 PRO B CA 1
ATOM 6822 C C . PRO B 1 355 ? 72.635 4.680 58.122 1.00 33.81 353 PRO B C 1
ATOM 6823 O O . PRO B 1 355 ? 72.174 3.659 57.600 1.00 39.83 353 PRO B O 1
ATOM 6827 N N . ASP B 1 356 ? 72.986 4.708 59.401 1.00 32.70 354 ASP B N 1
ATOM 6828 C CA . ASP B 1 356 ? 72.895 3.517 60.236 1.00 37.45 354 ASP B CA 1
ATOM 6829 C C . ASP B 1 356 ? 71.647 3.474 61.094 1.00 31.68 354 ASP B C 1
ATOM 6830 O O . ASP B 1 356 ? 71.456 2.499 61.825 1.00 31.54 354 ASP B O 1
ATOM 6835 N N . LEU B 1 357 ? 70.819 4.514 61.062 1.00 30.42 355 LEU B N 1
ATOM 6836 C CA . LEU B 1 357 ? 69.613 4.536 61.878 1.00 28.65 355 LEU B CA 1
ATOM 6837 C C . LEU B 1 357 ? 68.616 3.501 61.383 1.00 33.74 355 LEU B C 1
ATOM 6838 O O . LEU B 1 357 ? 68.380 3.366 60.178 1.00 31.26 355 LEU B O 1
ATOM 6843 N N . LYS B 1 358 ? 67.984 2.799 62.326 1.00 27.75 356 LYS B N 1
ATOM 6844 C CA . LYS B 1 358 ? 66.966 1.840 61.913 1.00 31.29 356 LYS B CA 1
ATOM 6845 C C . LYS B 1 358 ? 65.722 2.538 61.392 1.00 30.69 356 LYS B C 1
ATOM 6846 O O . LYS B 1 358 ? 65.081 2.052 60.447 1.00 30.64 356 LYS B O 1
ATOM 6852 N N . TYR B 1 359 ? 65.356 3.674 62.001 1.00 25.79 357 TYR B N 1
ATOM 6853 C CA . TYR B 1 359 ? 64.160 4.427 61.662 1.00 28.48 357 TYR B CA 1
ATOM 6854 C C . TYR B 1 359 ? 64.551 5.858 61.344 1.00 31.40 357 TYR B C 1
ATOM 6855 O O . TYR B 1 359 ? 65.543 6.372 61.865 1.00 29.46 357 TYR B O 1
ATOM 6864 N N . GLY B 1 360 ? 63.753 6.499 60.501 1.00 26.56 358 GLY B N 1
ATOM 6865 C CA . GLY B 1 360 ? 63.976 7.896 60.155 1.00 27.95 358 GLY B CA 1
ATOM 6866 C C . GLY B 1 360 ? 63.418 8.818 61.224 1.00 26.41 358 GLY B C 1
ATOM 6867 O O . GLY B 1 360 ? 62.367 9.446 61.043 1.00 26.92 358 GLY B O 1
ATOM 6868 N N . LEU B 1 361 ? 64.112 8.876 62.354 1.00 23.52 359 LEU B N 1
ATOM 6869 C CA . LEU B 1 361 ? 63.671 9.561 63.564 1.00 19.50 359 LEU B CA 1
ATOM 6870 C C . LEU B 1 361 ? 64.838 10.389 64.100 1.00 23.68 359 LEU B C 1
ATOM 6871 O O . LEU B 1 361 ? 65.983 10.208 63.702 1.00 27.56 359 LEU B O 1
ATOM 6876 N N . ILE B 1 362 ? 64.556 11.299 65.029 1.00 22.46 360 ILE B N 1
ATOM 6877 C CA . ILE B 1 362 ? 65.544 12.265 65.506 1.00 24.67 360 ILE B CA 1
ATOM 6878 C C . ILE B 1 362 ? 66.256 11.667 66.722 1.00 25.77 360 ILE B C 1
ATOM 6879 O O . ILE B 1 362 ? 65.623 11.529 67.781 1.00 26.58 360 ILE B O 1
ATOM 6884 N N . PRO B 1 363 ? 67.546 11.353 66.637 1.00 25.18 361 PRO B N 1
ATOM 6885 C CA . PRO B 1 363 ? 68.277 10.918 67.839 1.00 26.93 361 PRO B CA 1
ATOM 6886 C C . PRO B 1 363 ? 68.476 12.075 68.803 1.00 27.44 361 PRO B C 1
ATOM 6887 O O . PRO B 1 363 ? 68.563 13.237 68.404 1.00 25.37 361 PRO B O 1
ATOM 6891 N N . SER B 1 364 ? 68.517 11.759 70.102 1.00 25.96 362 SER B N 1
ATOM 6892 C CA . SER B 1 364 ? 68.604 12.839 71.079 1.00 24.36 362 SER B CA 1
ATOM 6893 C C . SER B 1 364 ? 69.952 13.561 71.008 1.00 25.93 362 SER B C 1
ATOM 6894 O O . SER B 1 364 ? 70.024 14.762 71.299 1.00 26.14 362 SER B O 1
ATOM 6897 N N . THR B 1 365 ? 71.020 12.861 70.607 1.00 26.43 363 THR B N 1
ATOM 6898 C CA . THR B 1 365 ? 72.318 13.456 70.305 1.00 25.34 363 THR B CA 1
ATOM 6899 C C . THR B 1 365 ? 72.759 12.958 68.930 1.00 31.41 363 THR B C 1
ATOM 6900 O O . THR B 1 365 ? 72.481 11.813 68.575 1.00 28.39 363 THR B O 1
ATOM 6904 N N . SER B 1 366 ? 73.420 13.818 68.144 1.00 26.51 364 SER B N 1
ATOM 6905 C CA . SER B 1 366 ? 73.834 13.411 66.796 1.00 28.65 364 SER B CA 1
ATOM 6906 C C . SER B 1 366 ? 74.763 12.200 66.875 1.00 30.06 364 SER B C 1
ATOM 6907 O O . SER B 1 366 ? 75.732 12.224 67.644 1.00 28.81 364 SER B O 1
ATOM 6910 N N . PRO B 1 367 ? 74.518 11.140 66.092 1.00 27.93 365 PRO B N 1
ATOM 6911 C CA . PRO B 1 367 ? 75.439 9.984 66.095 1.00 29.98 365 PRO B CA 1
ATOM 6912 C C . PRO B 1 367 ? 76.848 10.319 65.656 1.00 34.89 365 PRO B C 1
ATOM 6913 O O . PRO B 1 367 ? 77.769 9.522 65.900 1.00 34.67 365 PRO B O 1
ATOM 6917 N N . VAL B 1 368 ? 77.063 11.457 64.984 1.00 30.05 366 VAL B N 1
ATOM 6918 C CA . VAL B 1 368 ? 78.427 11.832 64.611 1.00 31.39 366 VAL B CA 1
ATOM 6919 C C . VAL B 1 368 ? 79.103 12.690 65.667 1.00 35.43 366 VAL B C 1
ATOM 6920 O O . VAL B 1 368 ? 80.275 13.048 65.507 1.00 35.91 366 VAL B O 1
ATOM 6924 N N . SER B 1 369 ? 78.410 13.026 66.749 1.00 36.20 367 SER B N 1
ATOM 6925 C CA . SER B 1 369 ? 79.009 13.829 67.805 1.00 34.50 367 SER B CA 1
ATOM 6926 C C . SER B 1 369 ? 79.929 12.965 68.656 1.00 36.90 367 SER B C 1
ATOM 6927 O O . SER B 1 369 ? 79.629 11.796 68.922 1.00 33.30 367 SER B O 1
ATOM 6930 N N . ARG B 1 370 ? 81.058 13.542 69.085 1.00 34.58 368 ARG B N 1
ATOM 6931 C CA . ARG B 1 370 ? 81.917 12.824 70.023 1.00 36.18 368 ARG B CA 1
ATOM 6932 C C . ARG B 1 370 ? 81.201 12.512 71.331 1.00 37.06 368 ARG B C 1
ATOM 6933 O O . ARG B 1 370 ? 81.635 11.614 72.063 1.00 39.74 368 ARG B O 1
ATOM 6941 N N . ASP B 1 371 ? 80.117 13.234 71.644 1.00 36.86 369 ASP B N 1
ATOM 6942 C CA . ASP B 1 371 ? 79.329 13.013 72.852 1.00 37.77 369 ASP B CA 1
ATOM 6943 C C . ASP B 1 371 ? 78.349 11.852 72.718 1.00 35.12 369 ASP B C 1
ATOM 6944 O O . ASP B 1 371 ? 77.754 11.432 73.720 1.00 32.56 369 ASP B O 1
ATOM 6949 N N . PHE B 1 372 ? 78.152 11.346 71.507 1.00 34.48 370 PHE B N 1
ATOM 6950 C CA . PHE B 1 372 ? 77.136 10.327 71.268 1.00 34.14 370 PHE B CA 1
ATOM 6951 C C . PHE B 1 372 ? 77.450 9.030 72.014 1.00 31.74 370 PHE B C 1
ATOM 6952 O O . PHE B 1 372 ? 78.585 8.535 71.986 1.00 31.95 370 PHE B O 1
ATOM 6960 N N . ARG B 1 373 ? 76.423 8.492 72.703 1.00 30.78 371 ARG B N 1
ATOM 6961 C CA . ARG B 1 373 ? 76.405 7.178 73.341 1.00 33.88 371 ARG B CA 1
ATOM 6962 C C . ARG B 1 373 ? 75.057 6.544 73.016 1.00 30.72 371 ARG B C 1
ATOM 6963 O O . ARG B 1 373 ? 74.007 7.072 73.420 1.00 30.64 371 ARG B O 1
ATOM 6971 N N . PRO B 1 374 ? 75.031 5.440 72.264 1.00 33.92 372 PRO B N 1
ATOM 6972 C CA . PRO B 1 374 ? 73.760 4.983 71.677 1.00 31.63 372 PRO B CA 1
ATOM 6973 C C . PRO B 1 374 ? 72.762 4.428 72.692 1.00 29.35 372 PRO B C 1
ATOM 6974 O O . PRO B 1 374 ? 71.584 4.291 72.347 1.00 31.42 372 PRO B O 1
ATOM 6978 N N . ARG B 1 375 ? 73.187 4.123 73.925 1.00 31.40 373 ARG B N 1
ATOM 6979 C CA . ARG B 1 375 ? 72.290 3.572 74.929 1.00 32.03 373 ARG B CA 1
ATOM 6980 C C . ARG B 1 375 ? 71.968 4.529 76.071 1.00 31.59 373 ARG B C 1
ATOM 6981 O O . ARG B 1 375 ? 71.052 4.239 76.842 1.00 32.86 373 ARG B O 1
ATOM 6989 N N . GLU B 1 376 ? 72.656 5.668 76.187 1.00 31.54 374 GLU B N 1
ATOM 6990 C CA . GLU B 1 376 ? 72.802 6.346 77.481 1.00 30.93 374 GLU B CA 1
ATOM 6991 C C . GLU B 1 376 ? 71.837 7.529 77.625 1.00 33.89 374 GLU B C 1
ATOM 6992 O O . GLU B 1 376 ? 72.244 8.694 77.712 1.00 32.48 374 GLU B O 1
ATOM 6998 N N . TYR B 1 377 ? 70.538 7.200 77.726 1.00 33.42 375 TYR B N 1
ATOM 6999 C CA . TYR B 1 377 ? 69.504 8.158 78.138 1.00 31.94 375 TYR B CA 1
ATOM 7000 C C . TYR B 1 377 ? 69.371 9.285 77.102 1.00 26.43 375 TYR B C 1
ATOM 7001 O O . TYR B 1 377 ? 68.884 9.036 76.004 1.00 27.57 375 TYR B O 1
ATOM 7010 N N . TRP B 1 378 ? 69.807 10.514 77.401 1.00 26.55 376 TRP B N 1
ATOM 7011 C CA . TRP B 1 378 ? 69.654 11.614 76.439 1.00 26.50 376 TRP B CA 1
ATOM 7012 C C . TRP B 1 378 ? 70.908 11.855 75.604 1.00 31.39 376 TRP B C 1
ATOM 7013 O O . TRP B 1 378 ? 70.977 12.849 74.860 1.00 27.16 376 TRP B O 1
ATOM 7024 N N . ARG B 1 379 ? 71.899 10.979 75.704 1.00 27.88 377 ARG B N 1
ATOM 7025 C CA . ARG B 1 379 ? 73.135 11.133 74.957 1.00 26.97 377 ARG B CA 1
ATOM 7026 C C . ARG B 1 379 ? 73.118 10.435 73.595 1.00 28.55 377 ARG B C 1
ATOM 7027 O O . ARG B 1 379 ? 74.183 10.225 73.014 1.00 28.29 377 ARG B O 1
ATOM 7035 N N . GLY B 1 380 ? 71.955 10.063 73.066 1.00 25.97 378 GLY B N 1
ATOM 7036 C CA . GLY B 1 380 ? 71.954 9.364 71.794 1.00 26.11 378 GLY B CA 1
ATOM 7037 C C . GLY B 1 380 ? 70.667 8.674 71.390 1.00 25.03 378 GLY B C 1
ATOM 7038 O O . GLY B 1 380 ? 70.253 8.737 70.225 1.00 26.10 378 GLY B O 1
ATOM 7039 N N . PRO B 1 381 ? 70.007 7.993 72.327 1.00 25.51 379 PRO B N 1
ATOM 7040 C CA . PRO B 1 381 ? 68.803 7.234 71.965 1.00 23.61 379 PRO B CA 1
ATOM 7041 C C . PRO B 1 381 ? 67.690 8.067 71.343 1.00 26.60 379 PRO B C 1
ATOM 7042 O O . PRO B 1 381 ? 67.605 9.289 71.507 1.00 23.71 379 PRO B O 1
ATOM 7046 N N . VAL B 1 382 ? 66.786 7.364 70.658 1.00 25.60 380 VAL B N 1
ATOM 7047 C CA . VAL B 1 382 ? 65.611 7.984 70.051 1.00 23.30 380 VAL B CA 1
ATOM 7048 C C . VAL B 1 382 ? 64.449 7.920 71.046 1.00 23.06 380 VAL B C 1
ATOM 7049 O O . VAL B 1 382 ? 64.081 6.833 71.520 1.00 24.34 380 VAL B O 1
ATOM 7053 N N . TRP B 1 383 ? 63.856 9.079 71.348 1.00 22.89 381 TRP B N 1
ATOM 7054 C CA . TRP B 1 383 ? 62.762 9.162 72.330 1.00 22.99 381 TRP B CA 1
ATOM 7055 C C . TRP B 1 383 ? 61.409 9.364 71.667 1.00 21.57 381 TRP B C 1
ATOM 7056 O O . TRP B 1 383 ? 61.196 10.406 71.026 1.00 21.97 381 TRP B O 1
ATOM 7067 N N . PRO B 1 384 ? 60.459 8.442 71.826 1.00 21.82 382 PRO B N 1
ATOM 7068 C CA . PRO B 1 384 ? 59.107 8.662 71.272 1.00 22.44 382 PRO B CA 1
ATOM 7069 C C . PRO B 1 384 ? 58.478 9.977 71.696 1.00 21.33 382 PRO B C 1
ATOM 7070 O O . PRO B 1 384 ? 57.764 10.588 70.901 1.00 21.88 382 PRO B O 1
ATOM 7074 N N . VAL B 1 385 ? 58.711 10.435 72.932 1.00 21.87 383 VAL B N 1
ATOM 7075 C CA . VAL B 1 385 ? 58.078 11.695 73.352 1.00 21.71 383 VAL B CA 1
ATOM 7076 C C . VAL B 1 385 ? 58.545 12.845 72.460 1.00 24.07 383 VAL B C 1
ATOM 7077 O O . VAL B 1 385 ? 57.761 13.738 72.100 1.00 23.04 383 VAL B O 1
ATOM 7081 N N A LEU B 1 386 ? 59.821 12.822 72.076 0.40 22.90 384 LEU B N 1
ATOM 7082 N N B LEU B 1 386 ? 59.825 12.853 72.080 0.60 23.22 384 LEU B N 1
ATOM 7083 C CA A LEU B 1 386 ? 60.382 13.858 71.219 0.40 22.66 384 LEU B CA 1
ATOM 7084 C CA B LEU B 1 386 ? 60.300 13.918 71.196 0.60 20.40 384 LEU B CA 1
ATOM 7085 C C A LEU B 1 386 ? 59.863 13.726 69.795 0.40 23.65 384 LEU B C 1
ATOM 7086 C C B LEU B 1 386 ? 59.775 13.734 69.789 0.60 24.89 384 LEU B C 1
ATOM 7087 O O A LEU B 1 386 ? 59.561 14.731 69.144 0.40 23.05 384 LEU B O 1
ATOM 7088 O O B LEU B 1 386 ? 59.408 14.713 69.131 0.60 22.19 384 LEU B O 1
ATOM 7097 N N . THR B 1 387 ? 59.749 12.490 69.297 1.00 20.77 385 THR B N 1
ATOM 7098 C CA . THR B 1 387 ? 59.136 12.268 67.994 1.00 19.00 385 THR B CA 1
ATOM 7099 C C . THR B 1 387 ? 57.730 12.851 67.961 1.00 22.21 385 THR B C 1
ATOM 7100 O O . THR B 1 387 ? 57.342 13.512 66.985 1.00 20.08 385 THR B O 1
ATOM 7104 N N . TRP B 1 388 ? 56.956 12.634 69.032 1.00 19.75 386 TRP B N 1
ATOM 7105 C CA . TRP B 1 388 ? 55.590 13.144 69.054 1.00 20.72 386 TRP B CA 1
ATOM 7106 C C . TRP B 1 388 ? 55.604 14.673 69.055 1.00 18.74 386 TRP B C 1
ATOM 7107 O O . TRP B 1 388 ? 54.897 15.325 68.266 1.00 20.30 386 TRP B O 1
ATOM 7118 N N . LEU B 1 389 ? 56.399 15.263 69.949 1.00 19.01 387 LEU B N 1
ATOM 7119 C CA . LEU B 1 389 ? 56.415 16.720 70.044 1.00 20.75 387 LEU B CA 1
ATOM 7120 C C . LEU B 1 389 ? 56.867 17.357 68.726 1.00 20.90 387 LEU B C 1
ATOM 7121 O O . LEU B 1 389 ? 56.257 18.332 68.253 1.00 20.01 387 LEU B O 1
ATOM 7126 N N . PHE B 1 390 ? 57.918 16.814 68.096 1.00 19.94 388 PHE B N 1
ATOM 7127 C CA . PHE B 1 390 ? 58.315 17.379 66.804 1.00 21.18 388 PHE B CA 1
ATOM 7128 C C . PHE B 1 390 ? 57.221 17.203 65.762 1.00 20.01 388 PHE B C 1
ATOM 7129 O O . PHE B 1 390 ? 56.923 18.140 65.001 1.00 21.07 388 PHE B O 1
ATOM 7137 N N A SER B 1 391 ? 56.599 16.020 65.698 0.43 18.69 389 SER B N 1
ATOM 7138 N N B SER B 1 391 ? 56.604 16.031 65.704 0.57 18.50 389 SER B N 1
ATOM 7139 C CA A SER B 1 391 ? 55.586 15.807 64.661 0.43 18.53 389 SER B CA 1
ATOM 7140 C CA B SER B 1 391 ? 55.607 15.826 64.659 0.57 18.18 389 SER B CA 1
ATOM 7141 C C A SER B 1 391 ? 54.405 16.755 64.837 0.43 19.49 389 SER B C 1
ATOM 7142 C C B SER B 1 391 ? 54.412 16.761 64.837 0.57 19.61 389 SER B C 1
ATOM 7143 O O A SER B 1 391 ? 53.913 17.336 63.862 0.43 20.20 389 SER B O 1
ATOM 7144 O O B SER B 1 391 ? 53.920 17.346 63.863 0.57 20.18 389 SER B O 1
ATOM 7149 N N . TRP B 1 392 ? 53.946 16.933 66.073 1.00 17.55 390 TRP B N 1
ATOM 7150 C CA . TRP B 1 392 ? 52.825 17.837 66.318 1.00 17.04 390 TRP B CA 1
ATOM 7151 C C . TRP B 1 392 ? 53.198 19.277 65.971 1.00 18.55 390 TRP B C 1
ATOM 7152 O O . TRP B 1 392 ? 52.424 19.981 65.319 1.00 18.61 390 TRP B O 1
ATOM 7163 N N . CYS B 1 393 ? 54.379 19.738 66.419 1.00 18.44 391 CYS B N 1
ATOM 7164 C CA . CYS B 1 393 ? 54.784 21.105 66.094 1.00 18.34 391 CYS B CA 1
ATOM 7165 C C . CYS B 1 393 ? 55.014 21.276 64.606 1.00 18.99 391 CYS B C 1
ATOM 7166 O O . CYS B 1 393 ? 54.691 22.340 64.065 1.00 18.63 391 CYS B O 1
ATOM 7169 N N . PHE B 1 394 ? 55.571 20.260 63.930 1.00 18.52 392 PHE B N 1
ATOM 7170 C CA . PHE B 1 394 ? 55.776 20.383 62.480 1.00 20.43 392 PHE B CA 1
ATOM 7171 C C . PHE B 1 394 ? 54.449 20.515 61.753 1.00 21.39 392 PHE B C 1
ATOM 7172 O O . PHE B 1 394 ? 54.340 21.272 60.785 1.00 19.20 392 PHE B O 1
ATOM 7180 N N . ALA B 1 395 ? 53.438 19.753 62.178 1.00 19.75 393 ALA B N 1
ATOM 7181 C CA . ALA B 1 395 ? 52.135 19.860 61.523 1.00 20.72 393 ALA B CA 1
ATOM 7182 C C . ALA B 1 395 ? 51.557 21.265 61.713 1.00 20.01 393 ALA B C 1
ATOM 7183 O O . ALA B 1 395 ? 50.936 21.829 60.793 1.00 21.07 393 ALA B O 1
ATOM 7185 N N A ARG B 1 396 ? 51.777 21.847 62.891 0.53 19.40 394 ARG B N 1
ATOM 7186 N N B ARG B 1 396 ? 51.782 21.846 62.885 0.47 19.50 394 ARG B N 1
ATOM 7187 C CA A ARG B 1 396 ? 51.332 23.204 63.180 0.53 20.17 394 ARG B CA 1
ATOM 7188 C CA B ARG B 1 396 ? 51.330 23.199 63.169 0.47 20.05 394 ARG B CA 1
ATOM 7189 C C A ARG B 1 396 ? 52.074 24.237 62.336 0.53 19.79 394 ARG B C 1
ATOM 7190 C C B ARG B 1 396 ? 52.074 24.235 62.332 0.47 19.88 394 ARG B C 1
ATOM 7191 O O A ARG B 1 396 ? 51.530 25.309 62.056 0.53 21.99 394 ARG B O 1
ATOM 7192 O O B ARG B 1 396 ? 51.528 25.307 62.049 0.47 21.95 394 ARG B O 1
ATOM 7207 N N . ARG B 1 397 ? 53.320 23.947 61.943 1.00 19.36 395 ARG B N 1
ATOM 7208 C CA . ARG B 1 397 ? 54.038 24.821 61.013 1.00 18.97 395 ARG B CA 1
ATOM 7209 C C . ARG B 1 397 ? 53.511 24.715 59.597 1.00 21.91 395 ARG B C 1
ATOM 7210 O O . ARG B 1 397 ? 53.898 25.532 58.766 1.00 23.84 395 ARG B O 1
ATOM 7218 N N . GLY B 1 398 ? 52.687 23.708 59.294 1.00 20.03 396 GLY B N 1
ATOM 7219 C CA . GLY B 1 398 ? 52.219 23.472 57.934 1.00 19.34 396 GLY B CA 1
ATOM 7220 C C . GLY B 1 398 ? 53.041 22.451 57.181 1.00 20.63 396 GLY B C 1
ATOM 7221 O O . GLY B 1 398 ? 52.846 22.286 55.969 1.00 21.09 396 GLY B O 1
ATOM 7222 N N . TRP B 1 399 ? 53.969 21.773 57.857 1.00 17.80 397 TRP B N 1
ATOM 7223 C CA . TRP B 1 399 ? 54.864 20.800 57.220 1.00 19.25 397 TRP B CA 1
ATOM 7224 C C . TRP B 1 399 ? 54.228 19.418 57.333 1.00 20.79 397 TRP B C 1
ATOM 7225 O O . TRP B 1 399 ? 54.682 18.535 58.065 1.00 20.27 397 TRP B O 1
ATOM 7236 N N . ALA B 1 400 ? 53.152 19.240 56.556 1.00 21.55 398 ALA B N 1
ATOM 7237 C CA . ALA B 1 400 ? 52.308 18.060 56.720 1.00 22.61 398 ALA B CA 1
ATOM 7238 C C . ALA B 1 400 ? 53.088 16.773 56.453 1.00 17.93 398 ALA B C 1
ATOM 7239 O O . ALA B 1 400 ? 52.963 15.791 57.198 1.00 20.61 398 ALA B O 1
ATOM 7241 N N . GLU B 1 401 ? 53.866 16.747 55.367 1.00 19.81 399 GLU B N 1
ATOM 7242 C CA . GLU B 1 401 ? 54.576 15.516 55.037 1.00 21.96 399 GLU B CA 1
ATOM 7243 C C . GLU B 1 401 ? 55.700 15.231 56.035 1.00 20.04 399 GLU B C 1
ATOM 7244 O O . GLU B 1 401 ? 55.919 14.070 56.410 1.00 21.04 399 GLU B O 1
ATOM 7250 N N . ARG B 1 402 ? 56.439 16.251 56.471 1.00 19.47 400 ARG B N 1
ATOM 7251 C CA . ARG B 1 402 ? 57.454 16.011 57.498 1.00 18.38 400 ARG B CA 1
ATOM 7252 C C . ARG B 1 402 ? 56.826 15.450 58.761 1.00 22.20 400 ARG B C 1
ATOM 7253 O O . ARG B 1 402 ? 57.381 14.535 59.389 1.00 22.54 400 ARG B O 1
ATOM 7261 N N . ALA B 1 403 ? 55.690 16.014 59.177 1.00 19.88 401 ALA B N 1
ATOM 7262 C CA . ALA B 1 403 ? 55.015 15.520 60.380 1.00 18.86 401 ALA B CA 1
ATOM 7263 C C . ALA B 1 403 ? 54.559 14.081 60.177 1.00 18.58 401 ALA B C 1
ATOM 7264 O O . ALA B 1 403 ? 54.680 13.236 61.080 1.00 20.34 401 ALA B O 1
ATOM 7266 N N . ARG B 1 404 ? 54.047 13.788 58.994 1.00 18.68 402 ARG B N 1
ATOM 7267 C CA . ARG B 1 404 ? 53.530 12.456 58.711 1.00 18.48 402 ARG B CA 1
ATOM 7268 C C . ARG B 1 404 ? 54.647 11.416 58.724 1.00 23.64 402 ARG B C 1
ATOM 7269 O O . ARG B 1 404 ? 54.445 10.292 59.202 1.00 20.27 402 ARG B O 1
ATOM 7277 N N . LEU B 1 405 ? 55.816 11.759 58.163 1.00 20.34 403 LEU B N 1
ATOM 7278 C CA . LEU B 1 405 ? 56.945 10.822 58.159 1.00 19.91 403 LEU B CA 1
ATOM 7279 C C . LEU B 1 405 ? 57.397 10.494 59.577 1.00 21.14 403 LEU B C 1
ATOM 7280 O O . LEU B 1 405 ? 57.713 9.330 59.884 1.00 22.04 403 LEU B O 1
ATOM 7285 N N . LEU B 1 406 ? 57.457 11.512 60.452 1.00 18.26 404 LEU B N 1
ATOM 7286 C CA . LEU B 1 406 ? 57.833 11.258 61.837 1.00 18.92 404 LEU B CA 1
ATOM 7287 C C . LEU B 1 406 ? 56.801 10.365 62.517 1.00 19.05 404 LEU B C 1
ATOM 7288 O O . LEU B 1 406 ? 57.159 9.434 63.251 1.00 20.57 404 LEU B O 1
ATOM 7293 N N A ARG B 1 407 ? 55.513 10.640 62.303 0.60 20.20 405 ARG B N 1
ATOM 7294 N N B ARG B 1 407 ? 55.517 10.647 62.286 0.40 19.70 405 ARG B N 1
ATOM 7295 C CA A ARG B 1 407 ? 54.487 9.783 62.901 0.60 20.14 405 ARG B CA 1
ATOM 7296 C CA B ARG B 1 407 ? 54.450 9.824 62.852 0.40 21.54 405 ARG B CA 1
ATOM 7297 C C A ARG B 1 407 ? 54.599 8.355 62.375 0.60 20.25 405 ARG B C 1
ATOM 7298 C C B ARG B 1 407 ? 54.555 8.382 62.362 0.40 20.32 405 ARG B C 1
ATOM 7299 O O A ARG B 1 407 ? 54.505 7.386 63.145 0.60 20.63 405 ARG B O 1
ATOM 7300 O O B ARG B 1 407 ? 54.429 7.433 63.150 0.40 21.08 405 ARG B O 1
ATOM 7315 N N . GLN B 1 408 ? 54.797 8.203 61.060 1.00 17.53 406 GLN B N 1
ATOM 7316 C CA . GLN B 1 408 ? 54.884 6.864 60.478 1.00 18.52 406 GLN B CA 1
ATOM 7317 C C . GLN B 1 408 ? 56.054 6.084 61.052 1.00 21.75 406 GLN B C 1
ATOM 7318 O O . GLN B 1 408 ? 55.915 4.902 61.428 1.00 20.79 406 GLN B O 1
ATOM 7324 N N . GLU B 1 409 ? 57.227 6.722 61.114 1.00 21.24 407 GLU B N 1
ATOM 7325 C CA . GLU B 1 409 ? 58.395 6.036 61.655 1.00 21.00 407 GLU B CA 1
ATOM 7326 C C . GLU B 1 409 ? 58.237 5.799 63.145 1.00 22.28 407 GLU B C 1
ATOM 7327 O O . GLU B 1 409 ? 58.660 4.753 63.659 1.00 23.52 407 GLU B O 1
ATOM 7333 N N . GLY B 1 410 ? 57.624 6.745 63.853 1.00 20.08 408 GLY B N 1
ATOM 7334 C CA . GLY B 1 410 ? 57.413 6.540 65.279 1.00 20.01 408 GLY B CA 1
ATOM 7335 C C . GLY B 1 410 ? 56.502 5.363 65.555 1.00 22.52 408 GLY B C 1
ATOM 7336 O O . GLY B 1 410 ? 56.727 4.607 66.505 1.00 23.42 408 GLY B O 1
ATOM 7337 N N . LEU B 1 411 ? 55.436 5.216 64.756 1.00 20.99 409 LEU B N 1
ATOM 7338 C CA . LEU B 1 411 ? 54.548 4.062 64.917 1.00 20.68 409 LEU B CA 1
ATOM 7339 C C . LEU B 1 411 ? 55.255 2.762 64.558 1.00 23.76 409 LEU B C 1
ATOM 7340 O O . LEU B 1 411 ? 55.005 1.721 65.175 1.00 24.87 409 LEU B O 1
ATOM 7345 N N . ARG B 1 412 ? 56.095 2.780 63.519 1.00 22.24 410 ARG B N 1
ATOM 7346 C CA . ARG B 1 412 ? 56.808 1.556 63.161 1.00 22.82 410 ARG B CA 1
ATOM 7347 C C . ARG B 1 412 ? 57.731 1.121 64.299 1.00 24.40 410 ARG B C 1
ATOM 7348 O O . ARG B 1 412 ? 57.773 -0.065 64.693 1.00 23.32 410 ARG B O 1
ATOM 7356 N N . GLN B 1 413 ? 58.466 2.083 64.861 1.00 21.71 411 GLN B N 1
ATOM 7357 C CA . GLN B 1 413 ? 59.332 1.800 66.005 1.00 20.95 411 GLN B CA 1
ATOM 7358 C C . GLN B 1 413 ? 58.524 1.294 67.195 1.00 24.83 411 GLN B C 1
ATOM 7359 O O . GLN B 1 413 ? 58.941 0.357 67.887 1.00 22.63 411 GLN B O 1
ATOM 7365 N N . ALA B 1 414 ? 57.350 1.880 67.427 1.00 23.37 412 ALA B N 1
ATOM 7366 C CA . ALA B 1 414 ? 56.542 1.518 68.587 1.00 25.30 412 ALA B CA 1
ATOM 7367 C C . ALA B 1 414 ? 55.773 0.215 68.399 1.00 27.49 412 ALA B C 1
ATOM 7368 O O . ALA B 1 414 ? 55.171 -0.284 69.362 1.00 28.00 412 ALA B O 1
ATOM 7370 N N A SER B 1 415 ? 55.780 -0.363 67.198 0.66 24.76 413 SER B N 1
ATOM 7371 N N B SER B 1 415 ? 55.785 -0.361 67.199 0.34 24.70 413 SER B N 1
ATOM 7372 C CA A SER B 1 415 ? 54.916 -1.505 66.938 0.66 23.24 413 SER B CA 1
ATOM 7373 C CA B SER B 1 415 ? 54.922 -1.502 66.940 0.34 24.07 413 SER B CA 1
ATOM 7374 C C A SER B 1 415 ? 55.383 -2.776 67.624 0.66 26.60 413 SER B C 1
ATOM 7375 C C B SER B 1 415 ? 55.347 -2.756 67.686 0.34 26.18 413 SER B C 1
ATOM 7376 O O A SER B 1 415 ? 54.709 -3.792 67.481 0.66 27.48 413 SER B O 1
ATOM 7377 O O B SER B 1 415 ? 54.600 -3.733 67.662 0.34 24.60 413 SER B O 1
ATOM 7382 N N . ASP B 1 416 ? 56.503 -2.749 68.363 1.00 28.55 414 ASP B N 1
ATOM 7383 C CA . ASP B 1 416 ? 56.875 -3.908 69.170 1.00 32.72 414 ASP B CA 1
ATOM 7384 C C . ASP B 1 416 ? 56.022 -4.022 70.418 1.00 28.03 414 ASP B C 1
ATOM 7385 O O . ASP B 1 416 ? 56.005 -5.091 71.049 1.00 28.15 414 ASP B O 1
ATOM 7390 N N . GLY B 1 417 ? 55.330 -2.945 70.798 1.00 27.18 415 GLY B N 1
ATOM 7391 C CA . GLY B 1 417 ? 54.455 -2.967 71.958 1.00 27.21 415 GLY B CA 1
ATOM 7392 C C . GLY B 1 417 ? 55.169 -2.888 73.285 1.00 29.66 415 GLY B C 1
ATOM 7393 O O . GLY B 1 417 ? 54.548 -3.142 74.322 1.00 29.82 415 GLY B O 1
ATOM 7394 N N . SER B 1 418 ? 56.462 -2.577 73.288 1.00 26.33 416 SER B N 1
ATOM 7395 C CA . SER B 1 418 ? 57.178 -2.417 74.552 1.00 28.98 416 SER B CA 1
ATOM 7396 C C . SER B 1 418 ? 56.848 -1.095 75.223 1.00 29.99 416 SER B C 1
ATOM 7397 O O . SER B 1 418 ? 56.972 -0.980 76.448 1.00 30.40 416 SER B O 1
ATOM 7400 N N . PHE B 1 419 ? 56.403 -0.115 74.448 1.00 25.12 417 PHE B N 1
ATOM 7401 C CA . PHE B 1 419 ? 56.178 1.243 74.944 1.00 25.36 417 PHE B CA 1
ATOM 7402 C C . PHE B 1 419 ? 57.392 1.722 75.723 1.00 28.29 417 PHE B C 1
ATOM 7403 O O . PHE B 1 419 ? 57.296 2.272 76.815 1.00 26.00 417 PHE B O 1
ATOM 7411 N N . ALA B 1 420 ? 58.554 1.537 75.113 1.00 23.58 418 ALA B N 1
ATOM 7412 C CA . ALA B 1 420 ? 59.800 1.869 75.794 1.00 24.91 418 ALA B CA 1
ATOM 7413 C C . ALA B 1 420 ? 59.971 3.379 75.972 1.00 24.68 418 ALA B C 1
ATOM 7414 O O . ALA B 1 420 ? 59.483 4.198 75.186 1.00 25.60 418 ALA B O 1
ATOM 7416 N N . GLU B 1 421 ? 60.719 3.738 77.024 1.00 23.98 419 GLU B N 1
ATOM 7417 C CA . GLU B 1 421 ? 61.053 5.132 77.284 1.00 21.63 419 GLU B CA 1
ATOM 7418 C C . GLU B 1 421 ? 61.908 5.723 76.154 1.00 23.92 419 GLU B C 1
ATOM 7419 O O . GLU B 1 421 ? 61.692 6.870 75.724 1.00 24.25 419 GLU B O 1
ATOM 7425 N N . TYR B 1 422 ? 62.896 4.967 75.667 1.00 23.23 420 TYR B N 1
ATOM 7426 C CA . TYR B 1 422 ? 63.689 5.370 74.501 1.00 24.74 420 TYR B CA 1
ATOM 7427 C C . TYR B 1 422 ? 64.184 4.102 73.809 1.00 26.19 420 TYR B C 1
ATOM 7428 O O . TYR B 1 422 ? 64.077 2.992 74.345 1.00 25.10 420 TYR B O 1
ATOM 7437 N N . TYR B 1 423 ? 64.721 4.268 72.598 1.00 25.47 421 TYR B N 1
ATOM 7438 C CA . TYR B 1 423 ? 65.131 3.141 71.762 1.00 28.14 421 TYR B CA 1
ATOM 7439 C C . TYR B 1 423 ? 66.542 3.349 71.238 1.00 29.75 421 TYR B C 1
ATOM 7440 O O . TYR B 1 423 ? 66.929 4.470 70.891 1.00 28.46 421 TYR B O 1
ATOM 7449 N N . GLU B 1 424 ? 67.290 2.254 71.142 1.00 25.52 422 GLU B N 1
ATOM 7450 C CA . GLU B 1 424 ? 68.634 2.307 70.583 1.00 26.51 422 GLU B CA 1
ATOM 7451 C C . GLU B 1 424 ? 68.540 2.727 69.113 1.00 29.13 422 GLU B C 1
ATOM 7452 O O . GLU B 1 424 ? 67.720 2.174 68.370 1.00 31.32 422 GLU B O 1
ATOM 7458 N N . PRO B 1 425 ? 69.297 3.741 68.668 1.00 28.08 423 PRO B N 1
ATOM 7459 C CA . PRO B 1 425 ? 68.999 4.340 67.344 1.00 26.10 423 PRO B CA 1
ATOM 7460 C C . PRO B 1 425 ? 69.353 3.452 66.169 1.00 29.78 423 PRO B C 1
ATOM 7461 O O . PRO B 1 425 ? 68.780 3.634 65.086 1.00 29.50 423 PRO B O 1
ATOM 7465 N N . PHE B 1 426 ? 70.280 2.521 66.339 1.00 32.29 424 PHE B N 1
ATOM 7466 C CA . PHE B 1 426 ? 70.761 1.667 65.264 1.00 32.14 424 PHE B CA 1
ATOM 7467 C C . PHE B 1 426 ? 70.064 0.315 65.241 1.00 34.43 424 PHE B C 1
ATOM 7468 O O . PHE B 1 426 ? 69.744 -0.193 64.163 1.00 35.00 424 PHE B O 1
ATOM 7476 N N . THR B 1 427 ? 69.857 -0.290 66.409 1.00 30.96 425 THR B N 1
ATOM 7477 C CA . THR B 1 427 ? 69.267 -1.626 66.503 1.00 30.76 425 THR B CA 1
ATOM 7478 C C . THR B 1 427 ? 67.772 -1.605 66.779 1.00 33.92 425 THR B C 1
ATOM 7479 O O . THR B 1 427 ? 67.104 -2.628 66.568 1.00 35.26 425 THR B O 1
ATOM 7483 N N . GLY B 1 428 ? 67.238 -0.476 67.242 1.00 29.06 426 GLY B N 1
ATOM 7484 C CA . GLY B 1 428 ? 65.856 -0.416 67.660 1.00 28.70 426 GLY B CA 1
ATOM 7485 C C . GLY B 1 428 ? 65.568 -1.122 68.971 1.00 27.48 426 GLY B C 1
ATOM 7486 O O . GLY B 1 428 ? 64.394 -1.299 69.310 1.00 30.12 426 GLY B O 1
ATOM 7487 N N . GLU B 1 429 ? 66.596 -1.505 69.718 1.00 28.42 427 GLU B N 1
ATOM 7488 C CA . GLU B 1 429 ? 66.393 -2.179 70.999 1.00 33.33 427 GLU B CA 1
ATOM 7489 C C . GLU B 1 429 ? 65.645 -1.258 71.961 1.00 34.28 427 GLU B C 1
ATOM 7490 O O . GLU B 1 429 ? 66.019 -0.083 72.108 1.00 31.55 427 GLU B O 1
ATOM 7496 N N . PRO B 1 430 ? 64.605 -1.741 72.635 1.00 30.39 428 PRO B N 1
ATOM 7497 C CA . PRO B 1 430 ? 63.944 -0.906 73.646 1.00 30.21 428 PRO B CA 1
ATOM 7498 C C . PRO B 1 430 ? 64.827 -0.747 74.877 1.00 32.04 428 PRO B C 1
ATOM 7499 O O . PRO B 1 430 ? 65.461 -1.702 75.339 1.00 30.63 428 PRO B O 1
ATOM 7503 N N . LEU B 1 431 ? 64.877 0.483 75.392 1.00 27.61 429 LEU B N 1
ATOM 7504 C CA . LEU B 1 431 ? 65.774 0.863 76.477 1.00 28.16 429 LEU B CA 1
ATOM 7505 C C . LEU B 1 431 ? 65.001 1.667 77.521 1.00 28.54 429 LEU B C 1
ATOM 7506 O O . LEU B 1 431 ? 63.857 2.066 77.308 1.00 26.35 429 LEU B O 1
ATOM 7511 N N . GLY B 1 432 ? 65.643 1.919 78.665 1.00 29.34 430 GLY B N 1
ATOM 7512 C CA . GLY B 1 432 ? 64.945 2.622 79.724 1.00 27.97 430 GLY B CA 1
ATOM 7513 C C . GLY B 1 432 ? 63.815 1.775 80.300 1.00 30.46 430 GLY B C 1
ATOM 7514 O O . GLY B 1 432 ? 63.816 0.534 80.223 1.00 28.00 430 GLY B O 1
ATOM 7515 N N . SER B 1 433 ? 62.831 2.460 80.881 1.00 29.49 431 SER B N 1
ATOM 7516 C CA . SER B 1 433 ? 61.669 1.747 81.411 1.00 30.54 431 SER B CA 1
ATOM 7517 C C . SER B 1 433 ? 60.808 1.249 80.264 1.00 30.46 431 SER B C 1
ATOM 7518 O O . SER B 1 433 ? 60.620 1.947 79.266 1.00 27.29 431 SER B O 1
ATOM 7521 N N . MET B 1 434 ? 60.298 0.023 80.393 1.00 29.05 432 MET B N 1
ATOM 7522 C CA . MET B 1 434 ? 59.189 -0.360 79.538 1.00 28.91 432 MET B CA 1
ATOM 7523 C C . MET B 1 434 ? 57.905 0.238 80.104 1.00 27.49 432 MET B C 1
ATOM 7524 O O . MET B 1 434 ? 57.878 0.746 81.226 1.00 30.86 432 MET B O 1
ATOM 7529 N N . GLN B 1 435 ? 56.835 0.171 79.322 1.00 28.45 433 GLN B N 1
ATOM 7530 C CA . GLN B 1 435 ? 55.515 0.607 79.790 1.00 28.04 433 GLN B CA 1
ATOM 7531 C C . GLN B 1 435 ? 55.537 2.073 80.237 1.00 27.48 433 GLN B C 1
ATOM 7532 O O . GLN B 1 435 ? 54.882 2.463 81.207 1.00 26.67 433 GLN B O 1
ATOM 7538 N N . GLN B 1 436 ? 56.296 2.893 79.510 1.00 25.96 434 GLN B N 1
ATOM 7539 C CA . GLN B 1 436 ? 56.406 4.325 79.784 1.00 24.45 434 GLN B CA 1
ATOM 7540 C C . GLN B 1 436 ? 55.139 5.039 79.296 1.00 24.85 434 GLN B C 1
ATOM 7541 O O . GLN B 1 436 ? 54.773 4.941 78.116 1.00 23.33 434 GLN B O 1
ATOM 7547 N N . SER B 1 437 ? 54.502 5.802 80.183 1.00 23.39 435 SER B N 1
ATOM 7548 C CA . SER B 1 437 ? 53.168 6.318 79.881 1.00 24.19 435 SER B CA 1
ATOM 7549 C C . SER B 1 437 ? 53.171 7.264 78.686 1.00 23.67 435 SER B C 1
ATOM 7550 O O . SER B 1 437 ? 52.242 7.232 77.870 1.00 23.53 435 SER B O 1
ATOM 7553 N N . TRP B 1 438 ? 54.158 8.160 78.596 1.00 24.09 436 TRP B N 1
ATOM 7554 C CA . TRP B 1 438 ? 54.074 9.100 77.485 1.00 19.87 436 TRP B CA 1
ATOM 7555 C C . TRP B 1 438 ? 54.401 8.440 76.149 1.00 21.79 436 TRP B C 1
ATOM 7556 O O . TRP B 1 438 ? 54.038 8.996 75.104 1.00 21.71 436 TRP B O 1
ATOM 7567 N N . THR B 1 439 ? 55.034 7.256 76.144 1.00 22.73 437 THR B N 1
ATOM 7568 C CA . THR B 1 439 ? 55.166 6.543 74.863 1.00 19.18 437 THR B CA 1
ATOM 7569 C C . THR B 1 439 ? 53.827 5.949 74.439 1.00 20.37 437 THR B C 1
ATOM 7570 O O . THR B 1 439 ? 53.444 6.022 73.267 1.00 21.78 437 THR B O 1
ATOM 7574 N N . ALA B 1 440 ? 53.088 5.359 75.375 1.00 21.93 438 ALA B N 1
ATOM 7575 C CA . ALA B 1 440 ? 51.741 4.899 75.046 1.00 22.27 438 ALA B CA 1
ATOM 7576 C C . ALA B 1 440 ? 50.861 6.063 74.622 1.00 21.64 438 ALA B C 1
ATOM 7577 O O . ALA B 1 440 ? 50.043 5.935 73.705 1.00 21.57 438 ALA B O 1
ATOM 7579 N N . ALA B 1 441 ? 51.008 7.214 75.286 1.00 21.20 439 ALA B N 1
ATOM 7580 C CA . ALA B 1 441 ? 50.188 8.372 74.945 1.00 19.32 439 ALA B CA 1
ATOM 7581 C C . ALA B 1 441 ? 50.479 8.843 73.519 1.00 21.63 439 ALA B C 1
ATOM 7582 O O . ALA B 1 441 ? 49.558 9.189 72.776 1.00 21.66 439 ALA B O 1
ATOM 7584 N N . ALA B 1 442 ? 51.758 8.878 73.133 1.00 18.58 440 ALA B N 1
ATOM 7585 C CA . ALA B 1 442 ? 52.093 9.272 71.762 1.00 21.25 440 ALA B CA 1
ATOM 7586 C C . ALA B 1 442 ? 51.425 8.342 70.766 1.00 20.33 440 ALA B C 1
ATOM 7587 O O . ALA B 1 442 ? 50.851 8.790 69.762 1.00 22.20 440 ALA B O 1
ATOM 7589 N N . VAL B 1 443 ? 51.512 7.034 71.022 1.00 21.32 441 VAL B N 1
ATOM 7590 C CA . VAL B 1 443 ? 50.909 6.052 70.122 1.00 19.65 441 VAL B CA 1
ATOM 7591 C C . VAL B 1 443 ? 49.403 6.261 70.036 1.00 23.46 441 VAL B C 1
ATOM 7592 O O . VAL B 1 443 ? 48.815 6.220 68.947 1.00 24.06 441 VAL B O 1
ATOM 7596 N N . LEU B 1 444 ? 48.752 6.465 71.185 1.00 20.59 442 LEU B N 1
ATOM 7597 C CA . LEU B 1 444 ? 47.305 6.683 71.192 1.00 23.76 442 LEU B CA 1
ATOM 7598 C C . LEU B 1 444 ? 46.922 7.914 70.378 1.00 28.77 442 LEU B C 1
ATOM 7599 O O . LEU B 1 444 ? 45.990 7.877 69.567 1.00 30.47 442 LEU B O 1
ATOM 7604 N N . ASP B 1 445 ? 47.622 9.022 70.592 1.00 23.32 443 ASP B N 1
ATOM 7605 C CA . ASP B 1 445 ? 47.317 10.219 69.820 1.00 22.05 443 ASP B CA 1
ATOM 7606 C C . ASP B 1 445 ? 47.560 9.978 68.345 1.00 22.24 443 ASP B C 1
ATOM 7607 O O . ASP B 1 445 ? 46.743 10.370 67.503 1.00 27.65 443 ASP B O 1
ATOM 7612 N N . TRP B 1 446 ? 48.661 9.305 67.997 1.00 21.53 444 TRP B N 1
ATOM 7613 C CA . TRP B 1 446 ? 48.936 9.077 66.579 1.00 23.72 444 TRP B CA 1
ATOM 7614 C C . TRP B 1 446 ? 47.871 8.205 65.921 1.00 35.36 444 TRP B C 1
ATOM 7615 O O . TRP B 1 446 ? 47.573 8.414 64.740 1.00 30.49 444 TRP B O 1
ATOM 7626 N N A LEU B 1 447 ? 47.531 7.074 66.528 0.52 29.02 445 LEU B N 1
ATOM 7627 N N B LEU B 1 447 ? 47.099 7.439 66.753 0.48 29.04 445 LEU B N 1
ATOM 7628 C CA A LEU B 1 447 ? 46.769 6.122 65.729 0.52 20.20 445 LEU B CA 1
ATOM 7629 C CA B LEU B 1 447 ? 46.012 6.526 66.347 0.48 19.26 445 LEU B CA 1
ATOM 7630 C C A LEU B 1 447 ? 45.418 6.687 65.331 0.52 24.25 445 LEU B C 1
ATOM 7631 C C B LEU B 1 447 ? 44.618 6.808 66.927 0.48 23.88 445 LEU B C 1
ATOM 7632 O O A LEU B 1 447 ? 44.874 6.281 64.302 0.52 27.36 445 LEU B O 1
ATOM 7633 O O B LEU B 1 447 ? 43.655 6.150 66.506 0.48 22.95 445 LEU B O 1
ATOM 7642 N N A GLY B 1 448 ? 44.887 7.647 66.088 0.52 23.79 446 GLY B N 1
ATOM 7643 N N B GLY B 1 448 ? 44.475 7.688 67.915 0.48 26.34 446 GLY B N 1
ATOM 7644 C CA A GLY B 1 448 ? 43.595 8.227 65.773 0.52 26.76 446 GLY B CA 1
ATOM 7645 C CA B GLY B 1 448 ? 43.174 7.935 68.527 0.48 25.73 446 GLY B CA 1
ATOM 7646 C C A GLY B 1 448 ? 42.521 7.161 65.745 0.52 17.63 446 GLY B C 1
ATOM 7647 C C B GLY B 1 448 ? 42.295 8.935 67.796 0.48 37.47 446 GLY B C 1
ATOM 7648 O O A GLY B 1 448 ? 41.553 7.162 64.917 0.52 20.44 446 GLY B O 1
ATOM 7649 O O B GLY B 1 448 ? 41.233 9.332 68.286 0.48 37.01 446 GLY B O 1
#

Nearest PDB structures (foldseek):
  5oiv-assembly1_A  TM=1.002E+00  e=2.149E-74  Mycolicibacterium hassiacum DSM 44199
  5oi1-assembly1_A  TM=1.002E+00  e=2.717E-74  Mycolicibacterium hassiacum DSM 44199
  5ohc-assembly1_A  TM=1.002E+00  e=3.952E-74  Mycolicibacterium hassiacum DSM 44199
  6g3n-assembly1_A  TM=1.002E+00  e=1.537E-73  Mycolicibacterium hassiacum DSM 44199
  5ohz-assembly1_B  TM=1.002E+00  e=8.636E-72  Mycolicibacterium hassiacum DSM 44199

B-factor: mean 33.35, std 13.19, range [13.36, 108.18]

Sequence (890 aa):
PHDPSFTPTQLAARRAAYLLLRGNDLGTMTTAAPLLYPHMWSWWDAAFFVAIGLAPLSVERAVVELDTLLSAQWRRNGMIPHIVFANGVDGYFPGPARWATATLADNAPRRNNRLTSGITQPPVHAIAVQQRILEHARTRGRRSTRAVAEAFLDRRWGDLMRRWHRWLAECRDRNERGRITLYHGWESGMDNSPRWDSAYANNVVPGKLPEYQQRADNVIITDPSQRPSDGEYDRYLWLLEEMKAVRYDDERLPSVMSFQVVEDVFFSAIFSVACQVLAEIGEDYKRRPHHADVKKDLYLWAEERFRRAGVVETTDQRTGAARDFDVLAEKWLVTETAAQQFAPLLCGGLPHDRERALLKLLEGPRFCGHPDLKYGLIPSTSPVSRRDFRPREYWRGPVWPVLTWLFSSWCFARRRGWAERARLLRRQEGLRQASSDGSFAEYYEPFTGEPLGSMQQQSWTAAAVLDWLLGGPHDPSFTPTQLAARRAAYLLLRGNDLGTMTTAAPLLYPHMWSWWDAAFFVAIGLAPLSVERAVVVELDTLLSAQWRRNGMIPHIVFANGVDGYFPGPARWATATLADDNAPRRNNRLTSGITQPPVHAIAVQQRILEHARTRGRSTRAVAEAFLDRRWGDLMRRWHRWLAECRDRNERGRITLYHGWESGMDNSPRWDSAYANVVPGKLPEYQRADNVIITDPSQRPSDGEYDRYLWLLEEMKAVRYDDERLPSVMSFQVVEDVFFSAIFSVACQVLAEIGEDYKRRPHHADVKKDLYLWAERFRRAGVVETTDQRTGAARDFDVLAEKWLVTETAAQQFAPLLCGGLPHDRERALLKKLLEGPRFCGHPDLKYGLIPSTSPVSRDFRPREYWRGPVWPVLLTWLFSSWCFARRRGWAERARLLRRQEGLRQASSDGSFAEYYEPFTGEPLGSMQQSWTAAAVLDWLLGG

CATH classification: 1.50.10.10